Protein 7SP5 (pdb70)

B-factor: mean 96.13, std 38.23, range [42.35, 292.08]

Sequence (861 aa):
PQIKLVLLAGVGFFLDAYDLFIINQVAPMLAQVYFPKTGLPAQRQDLMKAAANIGCVVGQVMFGVLGDSFGRKFVYGKELILIIVATIFQMSAPSHWDGNRVLTWITICRVFLGIGIGGDYPMSATVVSDRANIHRRGTLLCFIFANQGWGSFVGSLVTIVTISGFKHRLKSGHTHDVDKAWRILIGLSLIPAFGTLYQRLTGVIASKKAHWQEFVAYFSTWNHFRNLLGSMLGWFLVDIAFYGINLNQSVVLAQIGFAGKTGDVYDKLFQLATGNIIVTALGFLPGYYFTLFLIDIVGRKKLQFMGFIMSGLFLAILAGEIDHIGKGPLLACFTFMQFFFNFGANTTTFIVAAELFPTRIRASAHGISAAAGKCGAILSSLVFNQLKAKIGTSAVLWIFFSTCILGFISTFLIDETMGVDPDEKDLEERRARPQIKLVLLAGVGFFLDAYDLFIINQVAPMLAQVYFPKTGLPAQRQDLMKAAANIGCVVGQVMFGVLGDSFGRKFVYGKELILIIVATIFQMSAPSHWDGNRVLTWITICRVFLGIGIGGDYPMSATVVSDRANIHRRGTLLCFIFANQGWGSFVGSLVTIVTISGFKHRLKSGHTHDVDKAWRILIGLSLIPAFGTLYQRLTLKAHWQEFVAYFSTWNHFRNLLGSMLGWFLVDIAFYGINLNQSVVLAQIGFAGKTGDVYDKLFQLATGNIIVTALGFLPGYYFTLFLIDIVGRKKLQFMGFIMSGLFLAILAGEIDHIGKGPLLACFTFMQFFFNFGANTTTFIVAAELFPTRIRASAHGISAAAGKCGAILSSLVFNQLKAKIGTSAVLWIFFSTCILGFISTFLIDETMGVDPDEKDLEERRAR

Radius of gyration: 32.58 Å; Cα contacts (8 Å, |Δi|>4): 1335; chains: 2; bounding box: 57×91×69 Å

Structure (mmCIF, N/CA/C/O backbone):
data_7SP5
#
_entry.id   7SP5
#
_cell.length_a   174.510
_cell.length_b   174.510
_cell.length_c   173.410
_cell.angle_alpha   90.000
_cell.angle_beta   90.000
_cell.angle_gamma   120.000
#
_symmetry.space_group_name_H-M   'H 3'
#
loop_
_entity.id
_entity.type
_entity.pdbx_description
1 polymer 'Phosphate transporter'
2 non-polymer 'PHOSPHATE ION'
3 non-polymer 'nonyl beta-D-glucopyranoside'
#
loop_
_atom_site.group_PDB
_atom_site.id
_atom_site.type_symbol
_atom_site.label_atom_id
_atom_site.label_alt_id
_atom_site.label_comp_id
_atom_site.label_asym_id
_atom_site.label_entity_id
_atom_site.label_seq_id
_atom_site.pdbx_PDB_ins_code
_atom_site.Cartn_x
_atom_site.Cartn_y
_atom_site.Cartn_z
_atom_site.occupancy
_atom_site.B_iso_or_equiv
_atom_site.auth_seq_id
_atom_site.auth_comp_id
_atom_site.auth_asym_id
_atom_site.auth_atom_id
_atom_site.pdbx_PDB_model_num
ATOM 1 N N . PRO A 1 32 ? 102.397 -14.436 -12.884 1.00 180.52 30 PRO A N 1
ATOM 2 C CA . PRO A 1 32 ? 101.595 -15.560 -13.338 1.00 157.90 30 PRO A CA 1
ATOM 3 C C . PRO A 1 32 ? 100.407 -15.824 -12.423 1.00 164.23 30 PRO A C 1
ATOM 4 O O . PRO A 1 32 ? 100.166 -15.063 -11.487 1.00 160.02 30 PRO A O 1
ATOM 8 N N . GLN A 1 33 ? 99.668 -16.901 -12.705 1.00 168.09 31 GLN A N 1
ATOM 9 C CA . GLN A 1 33 ? 98.534 -17.281 -11.874 1.00 166.45 31 GLN A CA 1
ATOM 10 C C . GLN A 1 33 ? 98.969 -17.708 -10.481 1.00 161.83 31 GLN A C 1
ATOM 11 O O . GLN A 1 33 ? 98.137 -17.741 -9.570 1.00 150.74 31 GLN A O 1
ATOM 17 N N . ILE A 1 34 ? 100.246 -18.049 -10.301 1.00 166.57 32 ILE A N 1
ATOM 18 C CA . ILE A 1 34 ? 100.683 -18.638 -9.038 1.00 157.29 32 ILE A CA 1
ATOM 19 C C . ILE A 1 34 ? 100.467 -17.648 -7.898 1.00 155.31 32 ILE A C 1
ATOM 20 O O . ILE A 1 34 ? 99.773 -17.953 -6.925 1.00 158.03 32 ILE A O 1
ATOM 25 N N . LYS A 1 35 ? 100.907 -16.398 -8.080 1.00 159.56 33 LYS A N 1
ATOM 26 C CA . LYS A 1 35 ? 100.960 -15.443 -6.971 1.00 161.98 33 LYS A CA 1
ATOM 27 C C . LYS A 1 35 ? 99.604 -15.211 -6.306 1.00 155.37 33 LYS A C 1
ATOM 28 O O . LYS A 1 35 ? 99.565 -14.794 -5.143 1.00 149.74 33 LYS A O 1
ATOM 34 N N . LEU A 1 36 ? 98.496 -15.463 -7.007 1.00 154.43 34 LEU A N 1
ATOM 35 C CA . LEU A 1 36 ? 97.184 -15.258 -6.398 1.00 152.81 34 LEU A CA 1
ATOM 36 C C . LEU A 1 36 ? 96.823 -16.378 -5.427 1.00 148.42 34 LEU A C 1
ATOM 37 O O . LEU A 1 36 ? 96.212 -16.120 -4.383 1.00 145.12 34 LEU A O 1
ATOM 42 N N . VAL A 1 37 ? 97.188 -17.624 -5.742 1.00 146.88 35 VAL A N 1
ATOM 43 C CA . VAL A 1 37 ? 96.860 -18.724 -4.839 1.00 142.54 35 VAL A CA 1
ATOM 44 C C . VAL A 1 37 ? 97.688 -18.637 -3.558 1.00 141.23 35 VAL A C 1
ATOM 45 O O . VAL A 1 37 ? 97.212 -19.003 -2.477 1.00 143.53 35 VAL A O 1
ATOM 49 N N . LEU A 1 38 ? 98.937 -18.165 -3.650 1.00 144.16 36 LEU A N 1
ATOM 50 C CA . LEU A 1 38 ? 99.713 -17.906 -2.437 1.00 137.91 36 LEU A CA 1
ATOM 51 C C . LEU A 1 38 ? 99.047 -16.844 -1.573 1.00 136.66 36 LEU A C 1
ATOM 52 O O . LEU A 1 38 ? 98.985 -16.982 -0.346 1.00 139.32 36 LEU A O 1
ATOM 57 N N . LEU A 1 39 ? 98.555 -15.769 -2.195 1.00 131.16 37 LEU A N 1
ATOM 58 C CA . LEU A 1 39 ? 97.907 -14.707 -1.431 1.00 131.19 37 LEU A CA 1
ATOM 59 C C . LEU A 1 39 ? 96.641 -15.212 -0.749 1.00 125.77 37 LEU A C 1
ATOM 60 O O . LEU A 1 39 ? 96.311 -14.784 0.363 1.00 121.06 37 LEU A O 1
ATOM 65 N N . ALA A 1 40 ? 95.901 -16.102 -1.410 1.00 129.69 38 ALA A N 1
ATOM 66 C CA . ALA A 1 40 ? 94.796 -16.767 -0.730 1.00 126.37 38 ALA A CA 1
ATOM 67 C C . ALA A 1 40 ? 95.314 -17.641 0.405 1.00 114.46 38 ALA A C 1
ATOM 68 O O . ALA A 1 40 ? 94.694 -17.721 1.473 1.00 100.39 38 ALA A O 1
ATOM 70 N N . GLY A 1 41 ? 96.450 -18.307 0.184 1.00 117.72 39 GLY A N 1
ATOM 71 C CA . GLY A 1 41 ? 97.061 -19.107 1.235 1.00 106.02 39 GLY A CA 1
ATOM 72 C C . GLY A 1 41 ? 97.370 -18.306 2.486 1.00 103.57 39 GLY A C 1
ATOM 73 O O . GLY A 1 41 ? 97.002 -18.701 3.596 1.00 106.34 39 GLY A O 1
ATOM 74 N N . VAL A 1 42 ? 98.060 -17.171 2.328 1.00 104.86 40 VAL A N 1
ATOM 75 C CA . VAL A 1 42 ? 98.403 -16.357 3.492 1.00 104.21 40 VAL A CA 1
ATOM 76 C C . VAL A 1 42 ? 97.134 -15.836 4.151 1.00 98.70 40 VAL A C 1
ATOM 77 O O . VAL A 1 42 ? 97.118 -15.553 5.357 1.00 93.31 40 VAL A O 1
ATOM 81 N N . GLY A 1 43 ? 96.048 -15.712 3.383 1.00 99.57 41 GLY A N 1
ATOM 82 C CA . GLY A 1 43 ? 94.771 -15.369 3.987 1.00 98.82 41 GLY A CA 1
ATOM 83 C C . GLY A 1 43 ? 94.271 -16.455 4.922 1.00 95.38 41 GLY A C 1
ATOM 84 O O . GLY A 1 43 ? 93.838 -16.171 6.041 1.00 90.68 41 GLY A O 1
ATOM 85 N N . PHE A 1 44 ? 94.328 -17.719 4.480 1.00 98.79 42 PHE A N 1
ATOM 86 C CA . PHE A 1 44 ? 93.982 -18.822 5.378 1.00 93.20 42 PHE A CA 1
ATOM 87 C C . PHE A 1 44 ? 94.922 -18.894 6.565 1.00 88.13 42 PHE A C 1
ATOM 88 O O . PHE A 1 44 ? 94.482 -19.108 7.700 1.00 84.63 42 PHE A O 1
ATOM 96 N N . PHE A 1 45 ? 96.225 -18.761 6.315 1.00 76.03 43 PHE A N 1
ATOM 97 C CA . PHE A 1 45 ? 97.194 -18.825 7.401 1.00 73.97 43 PHE A CA 1
ATOM 98 C C . PHE A 1 45 ? 96.853 -17.828 8.499 1.00 75.85 43 PHE A C 1
ATOM 99 O O . PHE A 1 45 ? 96.846 -18.167 9.687 1.00 79.66 43 PHE A O 1
ATOM 107 N N . LEU A 1 46 ? 96.567 -16.585 8.114 1.00 73.66 44 LEU A N 1
ATOM 108 C CA . LEU A 1 46 ? 96.284 -15.558 9.106 1.00 75.27 44 LEU A CA 1
ATOM 109 C C . LEU A 1 46 ? 94.963 -15.826 9.818 1.00 71.72 44 LEU A C 1
ATOM 110 O O . LEU A 1 46 ? 94.869 -15.664 11.041 1.00 69.98 44 LEU A O 1
ATOM 115 N N . ASP A 1 47 ? 93.934 -16.234 9.072 1.00 74.51 45 ASP A N 1
ATOM 116 C CA . ASP A 1 47 ? 92.672 -16.626 9.695 1.00 82.57 45 ASP A CA 1
ATOM 117 C C . ASP A 1 47 ? 92.877 -17.778 10.672 1.00 76.18 45 ASP A C 1
ATOM 118 O O . ASP A 1 47 ? 92.384 -17.742 11.806 1.00 71.11 45 ASP A O 1
ATOM 123 N N . ALA A 1 48 ? 93.600 -18.816 10.243 1.00 75.55 46 ALA A N 1
ATOM 124 C CA . ALA A 1 48 ? 93.779 -19.997 11.082 1.00 67.55 46 ALA A CA 1
ATOM 125 C C . ALA A 1 48 ? 94.604 -19.682 12.322 1.00 66.73 46 ALA A C 1
ATOM 126 O O . ALA A 1 48 ? 94.276 -20.143 13.422 1.00 76.07 46 ALA A O 1
ATOM 128 N N . TYR A 1 49 ? 95.684 -18.911 12.164 1.00 69.99 47 TYR A N 1
ATOM 129 C CA . TYR A 1 49 ? 96.473 -18.490 13.319 1.00 67.70 47 TYR A CA 1
ATOM 130 C C . TYR A 1 49 ? 95.601 -17.770 14.339 1.00 70.79 47 TYR A C 1
ATOM 131 O O . TYR A 1 49 ? 95.615 -18.101 15.529 1.00 68.57 47 TYR A O 1
ATOM 140 N N . ASP A 1 50 ? 94.832 -16.777 13.885 1.00 69.90 48 ASP A N 1
ATOM 141 C CA . ASP A 1 50 ? 94.026 -15.982 14.806 1.00 71.01 48 ASP A CA 1
ATOM 142 C C . ASP A 1 50 ? 92.950 -16.826 15.479 1.00 73.07 48 ASP A C 1
ATOM 143 O O . ASP A 1 50 ? 92.637 -16.619 16.657 1.00 67.83 48 ASP A O 1
ATOM 148 N N . LEU A 1 51 ? 92.373 -17.783 14.748 1.00 74.63 49 LEU A N 1
ATOM 149 C CA . LEU A 1 51 ? 91.334 -18.638 15.316 1.00 74.49 49 LEU A CA 1
ATOM 150 C C . LEU A 1 51 ? 91.887 -19.511 16.438 1.00 75.22 49 LEU A C 1
ATOM 151 O O . LEU A 1 51 ? 91.383 -19.491 17.567 1.00 67.90 49 LEU A O 1
ATOM 156 N N . PHE A 1 52 ? 92.934 -20.282 16.142 1.00 65.85 50 PHE A N 1
ATOM 157 C CA . PHE A 1 52 ? 93.393 -21.324 17.051 1.00 64.55 50 PHE A CA 1
ATOM 158 C C . PHE A 1 52 ? 94.304 -20.808 18.157 1.00 69.27 50 PHE A C 1
ATOM 159 O O . PHE A 1 52 ? 94.465 -21.495 19.172 1.00 79.48 50 PHE A O 1
ATOM 167 N N . ILE A 1 53 ? 94.911 -19.629 17.988 1.00 71.03 51 ILE A N 1
ATOM 168 C CA . ILE A 1 53 ? 95.830 -19.105 18.994 1.00 71.60 51 ILE A CA 1
ATOM 169 C C . ILE A 1 53 ? 95.147 -18.914 20.343 1.00 69.05 51 ILE A C 1
ATOM 170 O O . ILE A 1 53 ? 95.825 -18.857 21.376 1.00 60.52 51 ILE A O 1
ATOM 175 N N . ILE A 1 54 ? 93.814 -18.823 20.363 1.00 70.32 52 ILE A N 1
ATOM 176 C CA . ILE A 1 54 ? 93.088 -18.701 21.625 1.00 70.97 52 ILE A CA 1
ATOM 177 C C . ILE A 1 54 ? 93.322 -19.920 22.508 1.00 72.89 52 ILE A C 1
ATOM 178 O O . ILE A 1 54 ? 93.265 -19.824 23.741 1.00 69.95 52 ILE A O 1
ATOM 183 N N . ASN A 1 55 ? 93.593 -21.081 21.902 1.00 71.33 53 ASN A N 1
ATOM 184 C CA . ASN A 1 55 ? 93.884 -22.275 22.687 1.00 68.53 53 ASN A CA 1
ATOM 185 C C . ASN A 1 55 ? 95.175 -22.120 23.479 1.00 69.64 53 ASN A C 1
ATOM 186 O O . ASN A 1 55 ? 95.300 -22.671 24.578 1.00 69.50 53 ASN A O 1
ATOM 191 N N . GLN A 1 56 ? 96.143 -21.379 22.941 1.00 65.95 54 GLN A N 1
ATOM 192 C CA . GLN A 1 56 ? 97.386 -21.104 23.650 1.00 71.18 54 GLN A CA 1
ATOM 193 C C . GLN A 1 56 ? 97.273 -19.902 24.576 1.00 70.61 54 GLN A C 1
ATOM 194 O O . GLN A 1 56 ? 98.020 -19.810 25.558 1.00 62.57 54 GLN A O 1
ATOM 200 N N . VAL A 1 57 ? 96.360 -18.978 24.278 1.00 73.56 55 VAL A N 1
ATOM 201 C CA . VAL A 1 57 ? 96.221 -17.766 25.078 1.00 72.13 55 VAL A CA 1
ATOM 202 C C . VAL A 1 57 ? 95.442 -18.045 26.359 1.00 69.61 55 VAL A C 1
ATOM 203 O O . VAL A 1 57 ? 95.745 -17.480 27.417 1.00 69.42 55 VAL A O 1
ATOM 207 N N . ALA A 1 58 ? 94.443 -18.928 26.290 1.00 66.43 56 ALA A N 1
ATOM 208 C CA . ALA A 1 58 ? 93.574 -19.169 27.441 1.00 60.69 56 ALA A CA 1
ATOM 209 C C . ALA A 1 58 ? 94.318 -19.665 28.677 1.00 64.69 56 ALA A C 1
ATOM 210 O O . ALA A 1 58 ? 94.054 -19.142 29.773 1.00 65.37 56 ALA A O 1
ATOM 212 N N . PRO A 1 59 ? 95.233 -20.642 28.598 1.00 68.81 57 PRO A N 1
ATOM 213 C CA . PRO A 1 59 ? 95.941 -21.053 29.823 1.00 68.61 57 PRO A CA 1
ATOM 214 C C . PRO A 1 59 ? 96.813 -19.959 30.408 1.00 68.59 57 PRO A C 1
ATOM 215 O O . PRO A 1 59 ? 97.068 -19.961 31.619 1.00 73.77 57 PRO A O 1
ATOM 219 N N . MET A 1 60 ? 97.281 -19.020 29.584 1.00 68.06 58 MET A N 1
ATOM 220 C CA . MET A 1 60 ? 98.022 -17.884 30.119 1.00 68.37 58 MET A CA 1
ATOM 221 C C . MET A 1 60 ? 97.091 -16.911 30.828 1.00 70.20 58 MET A C 1
ATOM 222 O O . MET A 1 60 ? 97.412 -16.422 31.917 1.00 71.47 58 MET A O 1
ATOM 227 N N . LEU A 1 61 ? 95.925 -16.635 30.237 1.00 64.96 59 LEU A N 1
ATOM 228 C CA . LEU A 1 61 ? 94.919 -15.827 30.921 1.00 67.70 59 LEU A CA 1
ATOM 229 C C . LEU A 1 61 ? 94.536 -16.446 32.258 1.00 71.49 59 LEU A C 1
ATOM 230 O O . LEU A 1 61 ? 94.302 -15.731 33.240 1.00 73.89 59 LEU A O 1
ATOM 235 N N . ALA A 1 62 ? 94.456 -17.777 32.311 1.00 71.52 60 ALA A N 1
ATOM 236 C CA . ALA A 1 62 ? 94.172 -18.458 33.569 1.00 67.10 60 ALA A CA 1
ATOM 237 C C . ALA A 1 62 ? 95.250 -18.166 34.605 1.00 75.96 60 ALA A C 1
ATOM 238 O O . ALA A 1 62 ? 94.948 -17.784 35.740 1.00 70.94 60 ALA A O 1
ATOM 240 N N . GLN A 1 63 ? 96.520 -18.325 34.226 1.00 73.72 61 GLN A N 1
ATOM 241 C CA . GLN A 1 63 ? 97.605 -18.128 35.182 1.00 68.74 61 GLN A CA 1
ATOM 242 C C . GLN A 1 63 ? 97.652 -16.698 35.708 1.00 72.38 61 GLN A C 1
ATOM 243 O O . GLN A 1 63 ? 98.061 -16.475 36.853 1.00 82.46 61 GLN A O 1
ATOM 249 N N . VAL A 1 64 ? 97.237 -15.720 34.902 1.00 79.64 62 VAL A N 1
ATOM 250 C CA . VAL A 1 64 ? 97.294 -14.324 35.332 1.00 81.93 62 VAL A CA 1
ATOM 251 C C . VAL A 1 64 ? 96.062 -13.952 36.147 1.00 72.10 62 VAL A C 1
ATOM 252 O O . VAL A 1 64 ? 96.163 -13.529 37.304 1.00 79.30 62 VAL A O 1
ATOM 256 N N . TYR A 1 65 ? 94.880 -14.103 35.553 1.00 69.01 63 TYR A N 1
ATOM 257 C CA . TYR A 1 65 ? 93.660 -13.526 36.098 1.00 72.34 63 TYR A CA 1
ATOM 258 C C . TYR A 1 65 ? 92.825 -14.503 36.915 1.00 75.81 63 TYR A C 1
ATOM 259 O O . TYR A 1 65 ? 91.926 -14.064 37.640 1.00 79.13 63 TYR A O 1
ATOM 268 N N . PHE A 1 66 ? 93.092 -15.805 36.821 1.00 76.75 64 PHE A N 1
ATOM 269 C CA . PHE A 1 66 ? 92.375 -16.819 37.600 1.00 78.27 64 PHE A CA 1
ATOM 270 C C . PHE A 1 66 ? 93.358 -17.887 38.068 1.00 82.54 64 PHE A C 1
ATOM 271 O O . PHE A 1 66 ? 93.233 -19.059 37.711 1.00 89.62 64 PHE A O 1
ATOM 279 N N . PRO A 1 67 ? 94.387 -17.506 38.830 1.00 79.67 65 PRO A N 1
ATOM 280 C CA . PRO A 1 67 ? 95.441 -18.489 39.138 1.00 78.22 65 PRO A CA 1
ATOM 281 C C . PRO A 1 67 ? 94.971 -19.667 39.979 1.00 84.40 65 PRO A C 1
ATOM 282 O O . PRO A 1 67 ? 95.474 -20.782 39.790 1.00 76.88 65 PRO A O 1
ATOM 286 N N . LYS A 1 68 ? 94.014 -19.472 40.888 1.00 90.31 66 LYS A N 1
ATOM 287 C CA . LYS A 1 68 ? 93.643 -20.544 41.808 1.00 91.05 66 LYS A CA 1
ATOM 288 C C . LYS A 1 68 ? 92.531 -21.427 41.263 1.00 87.05 66 LYS A C 1
ATOM 289 O O . LYS A 1 68 ? 92.543 -22.644 41.481 1.00 103.05 66 LYS A O 1
ATOM 295 N N . THR A 1 69 ? 91.611 -20.856 40.502 1.00 88.54 67 THR A N 1
ATOM 296 C CA . THR A 1 69 ? 90.528 -21.613 39.907 1.00 90.89 67 THR A CA 1
ATOM 297 C C . THR A 1 69 ? 90.787 -21.654 38.411 1.00 92.93 67 THR A C 1
ATOM 298 O O . THR A 1 69 ? 91.796 -21.152 37.920 1.00 101.09 67 THR A O 1
ATOM 302 N N . GLY A 1 70 ? 89.916 -22.295 37.688 1.00 89.51 68 GLY A N 1
ATOM 303 C CA . GLY A 1 70 ? 90.040 -22.265 36.251 1.00 101.94 68 GLY A CA 1
ATOM 304 C C . GLY A 1 70 ? 89.339 -21.053 35.698 1.00 88.88 68 GLY A C 1
ATOM 305 O O . GLY A 1 70 ? 88.700 -20.296 36.428 1.00 83.30 68 GLY A O 1
ATOM 306 N N . LEU A 1 71 ? 89.495 -20.843 34.399 1.00 78.62 69 LEU A N 1
ATOM 307 C CA . LEU A 1 71 ? 88.651 -19.853 33.762 1.00 77.36 69 LEU A CA 1
ATOM 308 C C . LEU A 1 71 ? 87.209 -20.319 33.932 1.00 77.60 69 LEU A C 1
ATOM 309 O O . LEU A 1 71 ? 86.928 -21.514 33.778 1.00 76.29 69 LEU A O 1
ATOM 314 N N . PRO A 1 72 ? 86.283 -19.432 34.288 1.00 73.71 70 PRO A N 1
ATOM 315 C CA . PRO A 1 72 ? 84.886 -19.864 34.401 1.00 74.22 70 PRO A CA 1
ATOM 316 C C . PRO A 1 72 ? 84.425 -20.490 33.095 1.00 81.95 70 PRO A C 1
ATOM 317 O O . PRO A 1 72 ? 84.737 -20.003 32.006 1.00 85.10 70 PRO A O 1
ATOM 321 N N . ALA A 1 73 ? 83.681 -21.592 33.222 1.00 73.06 71 ALA A N 1
ATOM 322 C CA . ALA A 1 73 ? 83.388 -22.439 32.070 1.00 67.71 71 ALA A CA 1
ATOM 323 C C . ALA A 1 73 ? 82.630 -21.675 30.994 1.00 73.27 71 ALA A C 1
ATOM 324 O O . ALA A 1 73 ? 83.019 -21.680 29.820 1.00 68.58 71 ALA A O 1
ATOM 326 N N . GLN A 1 74 ? 81.539 -21.009 31.378 1.00 75.94 72 GLN A N 1
ATOM 327 C CA . GLN A 1 74 ? 80.709 -20.326 30.392 1.00 77.56 72 GLN A CA 1
ATOM 328 C C . GLN A 1 74 ? 81.463 -19.177 29.735 1.00 74.35 72 GLN A C 1
ATOM 329 O O . GLN A 1 74 ? 81.308 -18.932 28.532 1.00 70.40 72 GLN A O 1
ATOM 335 N N . ARG A 1 75 ? 82.281 -18.459 30.506 1.00 71.75 73 ARG A N 1
ATOM 336 C CA . ARG A 1 75 ? 83.052 -17.360 29.934 1.00 72.63 73 ARG A CA 1
ATOM 337 C C . ARG A 1 75 ? 84.123 -17.875 28.978 1.00 77.60 73 ARG A C 1
ATOM 338 O O . ARG A 1 75 ? 84.353 -17.279 27.919 1.00 77.72 73 ARG A O 1
ATOM 346 N N . GLN A 1 76 ? 84.779 -18.985 29.328 1.00 74.08 74 GLN A N 1
ATOM 347 C CA . GLN A 1 76 ? 85.791 -19.558 28.444 1.00 68.15 74 GLN A CA 1
ATOM 348 C C . GLN A 1 76 ? 85.172 -20.067 27.149 1.00 68.27 74 GLN A C 1
ATOM 349 O O . GLN A 1 76 ? 85.751 -19.898 26.069 1.00 65.51 74 GLN A O 1
ATOM 355 N N . ASP A 1 77 ? 83.998 -20.695 27.236 1.00 63.35 75 ASP A N 1
ATOM 356 C CA . ASP A 1 77 ? 83.315 -21.155 26.031 1.00 69.10 75 ASP A CA 1
ATOM 357 C C . ASP A 1 77 ? 82.937 -19.981 25.139 1.00 66.49 75 ASP A C 1
ATOM 358 O O . ASP A 1 77 ? 83.167 -20.008 23.924 1.00 70.07 75 ASP A O 1
ATOM 363 N N . LEU A 1 78 ? 82.349 -18.939 25.732 1.00 69.71 76 LEU A N 1
ATOM 364 C CA . LEU A 1 78 ? 81.984 -17.748 24.970 1.00 66.10 76 LEU A CA 1
ATOM 365 C C . LEU A 1 78 ? 83.204 -17.113 24.315 1.00 68.33 76 LEU A C 1
ATOM 366 O O . LEU A 1 78 ? 83.137 -16.665 23.164 1.00 69.90 76 LEU A O 1
ATOM 371 N N . MET A 1 79 ? 84.326 -17.060 25.038 1.00 62.96 77 MET A N 1
ATOM 372 C CA . MET A 1 79 ? 85.545 -16.485 24.479 1.00 62.53 77 MET A CA 1
ATOM 373 C C . MET A 1 79 ? 86.037 -17.277 23.275 1.00 74.52 77 MET A C 1
ATOM 374 O O . MET A 1 79 ? 86.529 -16.697 22.300 1.00 74.93 77 MET A O 1
ATOM 379 N N . LYS A 1 80 ? 85.904 -18.600 23.318 1.00 73.38 78 LYS A N 1
ATOM 380 C CA . LYS A 1 80 ? 86.433 -19.435 22.250 1.00 64.71 78 LYS A CA 1
ATOM 381 C C . LYS A 1 80 ? 85.465 -19.569 21.085 1.00 64.03 78 LYS A C 1
ATOM 382 O O . LYS A 1 80 ? 85.904 -19.684 19.935 1.00 75.54 78 LYS A O 1
ATOM 388 N N . ALA A 1 81 ? 84.160 -19.548 21.356 1.00 54.32 79 ALA A N 1
ATOM 389 C CA . ALA A 1 81 ? 83.174 -19.508 20.284 1.00 71.79 79 ALA A CA 1
ATOM 390 C C . ALA A 1 81 ? 83.131 -18.154 19.588 1.00 63.64 79 ALA A C 1
ATOM 391 O O . ALA A 1 81 ? 82.666 -18.077 18.445 1.00 64.12 79 ALA A O 1
ATOM 393 N N . ALA A 1 82 ? 83.599 -17.095 20.257 1.00 61.85 80 ALA A N 1
ATOM 394 C CA . ALA A 1 82 ? 83.421 -15.729 19.767 1.00 69.61 80 ALA A CA 1
ATOM 395 C C . ALA A 1 82 ? 83.891 -15.567 18.325 1.00 64.64 80 ALA A C 1
ATOM 396 O O . ALA A 1 82 ? 83.185 -14.988 17.491 1.00 63.85 80 ALA A O 1
ATOM 398 N N . ALA A 1 83 ? 85.085 -16.071 18.012 1.00 67.35 81 ALA A N 1
ATOM 399 C CA . ALA A 1 83 ? 85.634 -15.877 16.674 1.00 62.97 81 ALA A CA 1
ATOM 400 C C . ALA A 1 83 ? 84.813 -16.611 15.620 1.00 70.51 81 ALA A C 1
ATOM 401 O O . ALA A 1 83 ? 84.628 -16.104 14.507 1.00 74.38 81 ALA A O 1
ATOM 403 N N . ASN A 1 84 ? 84.313 -17.805 15.945 1.00 70.17 82 ASN A N 1
ATOM 404 C CA . ASN A 1 84 ? 83.473 -18.525 14.994 1.00 75.14 82 ASN A CA 1
ATOM 405 C C . ASN A 1 84 ? 82.089 -17.895 14.873 1.00 71.90 82 ASN A C 1
ATOM 406 O O . ASN A 1 84 ? 81.484 -17.939 13.795 1.00 76.70 82 ASN A O 1
ATOM 411 N N . ILE A 1 85 ? 81.571 -17.315 15.959 1.00 73.42 83 ILE A N 1
ATOM 412 C CA . ILE A 1 85 ? 80.290 -16.613 15.896 1.00 70.20 83 ILE A CA 1
ATOM 413 C C . ILE A 1 85 ? 80.390 -15.401 14.978 1.00 71.17 83 ILE A C 1
ATOM 414 O O . ILE A 1 85 ? 79.527 -15.173 14.123 1.00 72.55 83 ILE A O 1
ATOM 419 N N . GLY A 1 86 ? 81.431 -14.589 15.159 1.00 76.74 84 GLY A N 1
ATOM 420 C CA . GLY A 1 86 ? 81.669 -13.500 14.230 1.00 76.37 84 GLY A CA 1
ATOM 421 C C . GLY A 1 86 ? 81.918 -13.980 12.815 1.00 78.57 84 GLY A C 1
ATOM 422 O O . GLY A 1 86 ? 81.617 -13.270 11.852 1.00 79.60 84 GLY A O 1
ATOM 423 N N . CYS A 1 87 ? 82.454 -15.194 12.671 1.00 80.98 85 CYS A N 1
ATOM 424 C CA . CYS A 1 87 ? 82.847 -15.694 11.359 1.00 76.32 85 CYS A CA 1
ATOM 425 C C . CYS A 1 87 ? 81.637 -15.887 10.450 1.00 75.15 85 CYS A C 1
ATOM 426 O O . CYS A 1 87 ? 81.713 -15.625 9.243 1.00 79.89 85 CYS A O 1
ATOM 429 N N . VAL A 1 88 ? 80.513 -16.338 11.010 1.00 79.13 86 VAL A N 1
ATOM 430 C CA . VAL A 1 88 ? 79.290 -16.464 10.221 1.00 80.28 86 VAL A CA 1
ATOM 431 C C . VAL A 1 88 ? 78.668 -15.098 9.967 1.00 83.11 86 VAL A C 1
ATOM 432 O O . VAL A 1 88 ? 78.151 -14.833 8.874 1.00 83.09 86 VAL A O 1
ATOM 436 N N . VAL A 1 89 ? 78.705 -14.206 10.962 1.00 88.70 87 VAL A N 1
ATOM 437 C CA . VAL A 1 89 ? 78.231 -12.841 10.742 1.00 84.81 87 VAL A CA 1
ATOM 438 C C . VAL A 1 89 ? 79.052 -12.154 9.669 1.00 83.66 87 VAL A C 1
ATOM 439 O O . VAL A 1 89 ? 78.525 -11.365 8.873 1.00 81.35 87 VAL A O 1
ATOM 443 N N . GLY A 1 90 ? 80.349 -12.443 9.627 1.00 92.31 88 GLY A N 1
ATOM 444 C CA . GLY A 1 90 ? 81.186 -11.825 8.626 1.00 86.91 88 GLY A CA 1
ATOM 445 C C . GLY A 1 90 ? 80.784 -12.202 7.216 1.00 90.43 88 GLY A C 1
ATOM 446 O O . GLY A 1 90 ? 80.630 -11.337 6.355 1.00 90.94 88 GLY A O 1
ATOM 447 N N . GLN A 1 91 ? 80.641 -13.501 6.943 1.00 94.99 89 GLN A N 1
ATOM 448 C CA . GLN A 1 91 ? 80.452 -13.854 5.541 1.00 100.75 89 GLN A CA 1
ATOM 449 C C . GLN A 1 91 ? 79.049 -13.607 5.034 1.00 99.70 89 GLN A C 1
ATOM 450 O O . GLN A 1 91 ? 78.852 -13.701 3.820 1.00 97.78 89 GLN A O 1
ATOM 456 N N . VAL A 1 92 ? 78.061 -13.410 5.920 1.00 90.11 90 VAL A N 1
ATOM 457 C CA . VAL A 1 92 ? 76.763 -12.923 5.444 1.00 94.15 90 VAL A CA 1
ATOM 458 C C . VAL A 1 92 ? 76.828 -11.412 5.201 1.00 103.22 90 VAL A C 1
ATOM 459 O O . VAL A 1 92 ? 76.323 -10.911 4.189 1.00 100.26 90 VAL A O 1
ATOM 463 N N . MET A 1 93 ? 77.436 -10.669 6.132 1.00 102.97 91 MET A N 1
ATOM 464 C CA . MET A 1 93 ? 77.505 -9.217 6.024 1.00 90.76 91 MET A CA 1
ATOM 465 C C . MET A 1 93 ? 78.386 -8.800 4.855 1.00 91.80 91 MET A C 1
ATOM 466 O O . MET A 1 93 ? 77.967 -8.012 3.999 1.00 99.59 91 MET A O 1
ATOM 471 N N . PHE A 1 94 ? 79.617 -9.314 4.804 1.00 92.81 92 PHE A N 1
ATOM 472 C CA . PHE A 1 94 ? 80.472 -9.059 3.654 1.00 94.31 92 PHE A CA 1
ATOM 473 C C . PHE A 1 94 ? 79.944 -9.716 2.387 1.00 98.22 92 PHE A C 1
ATOM 474 O O . PHE A 1 94 ? 80.476 -9.449 1.304 1.00 108.03 92 PHE A O 1
ATOM 482 N N . GLY A 1 95 ? 78.918 -10.558 2.495 1.00 99.44 93 GLY A N 1
ATOM 483 C CA . GLY A 1 95 ? 78.218 -11.073 1.337 1.00 107.17 93 GLY A CA 1
ATOM 484 C C . GLY A 1 95 ? 77.235 -10.077 0.758 1.00 109.30 93 GLY A C 1
ATOM 485 O O . GLY A 1 95 ? 77.209 -9.853 -0.455 1.00 118.82 93 GLY A O 1
ATOM 486 N N . VAL A 1 96 ? 76.414 -9.478 1.625 1.00 101.88 94 VAL A N 1
ATOM 487 C CA . VAL A 1 96 ? 75.453 -8.474 1.174 1.00 107.60 94 VAL A CA 1
ATOM 488 C C . VAL A 1 96 ? 76.177 -7.279 0.566 1.00 111.51 94 VAL A C 1
ATOM 489 O O . VAL A 1 96 ? 75.841 -6.822 -0.533 1.00 118.25 94 VAL A O 1
ATOM 493 N N . LEU A 1 97 ? 77.183 -6.756 1.271 1.00 112.07 95 LEU A N 1
ATOM 494 C CA . LEU A 1 97 ? 77.923 -5.610 0.751 1.00 107.80 95 LEU A CA 1
ATOM 495 C C . LEU A 1 97 ? 78.659 -5.970 -0.533 1.00 111.32 95 LEU A C 1
ATOM 496 O O . LEU A 1 97 ? 78.742 -5.155 -1.460 1.00 124.09 95 LEU A O 1
ATOM 501 N N . GLY A 1 98 ? 79.202 -7.186 -0.606 1.00 113.43 96 GLY A N 1
ATOM 502 C CA . GLY A 1 98 ? 79.908 -7.605 -1.803 1.00 124.03 96 GLY A CA 1
ATOM 503 C C . GLY A 1 98 ? 79.000 -7.808 -2.999 1.00 124.77 96 GLY A C 1
ATOM 504 O O . GLY A 1 98 ? 79.404 -7.554 -4.137 1.00 122.33 96 GLY A O 1
ATOM 505 N N . ASP A 1 99 ? 77.771 -8.272 -2.767 1.00 122.93 97 ASP A N 1
ATOM 506 C CA . ASP A 1 99 ? 76.812 -8.391 -3.860 1.00 126.20 97 ASP A CA 1
ATOM 507 C C . ASP A 1 99 ? 76.194 -7.046 -4.213 1.00 122.52 97 ASP A C 1
ATOM 508 O O . ASP A 1 99 ? 75.943 -6.762 -5.390 1.00 129.44 97 ASP A O 1
ATOM 513 N N . SER A 1 100 ? 75.950 -6.207 -3.207 1.00 119.82 98 SER A N 1
ATOM 514 C CA . SER A 1 100 ? 75.264 -4.945 -3.452 1.00 111.22 98 SER A CA 1
ATOM 515 C C . SER A 1 100 ? 76.141 -3.979 -4.235 1.00 113.91 98 SER A C 1
ATOM 516 O O . SER A 1 100 ? 75.674 -3.329 -5.175 1.00 122.38 98 SER A O 1
ATOM 519 N N . PHE A 1 101 ? 77.415 -3.870 -3.868 1.00 118.30 99 PHE A N 1
ATOM 520 C CA . PHE A 1 101 ? 78.310 -2.898 -4.483 1.00 116.72 99 PHE A CA 1
ATOM 521 C C . PHE A 1 101 ? 79.575 -3.510 -5.089 1.00 118.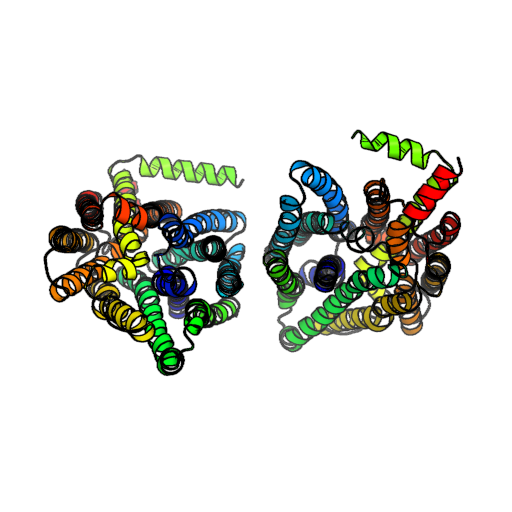25 99 PHE A C 1
ATOM 522 O O . PHE A 1 101 ? 80.512 -2.770 -5.408 1.00 121.25 99 PHE A O 1
ATOM 530 N N . GLY A 1 102 ? 79.639 -4.832 -5.248 1.00 123.53 100 GLY A N 1
ATOM 531 C CA . GLY A 1 102 ? 80.721 -5.479 -5.966 1.00 128.23 100 GLY A CA 1
ATOM 532 C C . GLY A 1 102 ? 81.935 -5.811 -5.110 1.00 129.55 100 GLY A C 1
ATOM 533 O O . GLY A 1 102 ? 82.052 -5.425 -3.944 1.00 131.52 100 GLY A O 1
ATOM 534 N N . ARG A 1 103 ? 82.862 -6.559 -5.727 1.00 136.21 101 ARG A N 1
ATOM 535 C CA . ARG A 1 103 ? 84.043 -7.048 -5.017 1.00 137.11 101 ARG A CA 1
ATOM 536 C C . ARG A 1 103 ? 84.977 -5.907 -4.645 1.00 140.92 101 ARG A C 1
ATOM 537 O O . ARG A 1 103 ? 85.637 -5.961 -3.601 1.00 136.73 101 ARG A O 1
ATOM 545 N N . LYS A 1 104 ? 85.042 -4.870 -5.480 1.00 152.23 102 LYS A N 1
ATOM 546 C CA . LYS A 1 104 ? 85.857 -3.711 -5.155 1.00 150.92 102 LYS A CA 1
ATOM 547 C C . LYS A 1 104 ? 85.463 -3.110 -3.804 1.00 148.35 102 LYS A C 1
ATOM 548 O O . LYS A 1 104 ? 86.258 -2.365 -3.219 1.00 145.32 102 LYS A O 1
ATOM 554 N N . PHE A 1 105 ? 84.274 -3.445 -3.268 1.00 166.90 103 PHE A N 1
ATOM 555 C CA . PHE A 1 105 ? 83.852 -2.799 -2.028 1.00 152.04 103 PHE A CA 1
ATOM 556 C C . PHE A 1 105 ? 84.530 -3.500 -0.854 1.00 143.38 103 PHE A C 1
ATOM 557 O O . PHE A 1 105 ? 84.661 -2.940 0.228 1.00 139.91 103 PHE A O 1
ATOM 565 N N . VAL A 1 106 ? 84.801 -4.783 -0.948 1.00 143.19 104 VAL A N 1
ATOM 566 C CA . VAL A 1 106 ? 85.143 -5.525 0.257 1.00 135.13 104 VAL A CA 1
ATOM 567 C C . VAL A 1 106 ? 86.615 -5.879 0.426 1.00 142.54 104 VAL A C 1
ATOM 568 O O . VAL A 1 106 ? 87.046 -6.082 1.568 1.00 142.82 104 VAL A O 1
ATOM 572 N N . TYR A 1 107 ? 87.402 -5.913 -0.655 1.00 144.17 105 TYR A N 1
ATOM 573 C CA . TYR A 1 107 ? 88.681 -6.621 -0.635 1.00 151.40 105 TYR A CA 1
ATOM 574 C C . TYR A 1 107 ? 89.635 -6.145 0.461 1.00 165.11 105 TYR A C 1
ATOM 575 O O . TYR A 1 107 ? 90.294 -6.969 1.105 1.00 165.61 105 TYR A O 1
ATOM 584 N N . GLY A 1 108 ? 89.729 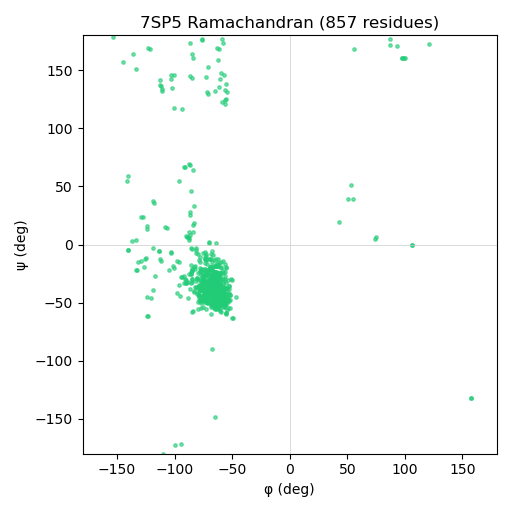-4.838 0.694 1.00 216.71 106 GLY A N 1
ATOM 585 C CA . GLY A 1 108 ? 90.637 -4.346 1.720 1.00 191.96 106 GLY A CA 1
ATOM 586 C C . GLY A 1 108 ? 90.080 -4.288 3.131 1.00 181.48 106 GLY A C 1
ATOM 587 O O . GLY A 1 108 ? 90.774 -4.580 4.111 1.00 185.74 106 GLY A O 1
ATOM 588 N N . LYS A 1 109 ? 88.802 -3.916 3.226 1.00 140.90 107 LYS A N 1
ATOM 589 C CA . LYS A 1 109 ? 88.166 -3.587 4.503 1.00 126.39 107 LYS A CA 1
ATOM 590 C C . LYS A 1 109 ? 88.052 -4.774 5.446 1.00 125.95 107 LYS A C 1
ATOM 591 O O . LYS A 1 109 ? 87.971 -4.577 6.663 1.00 122.93 107 LYS A O 1
ATOM 597 N N . GLU A 1 110 ? 88.045 -6.000 4.929 1.00 137.38 108 GLU A N 1
ATOM 598 C CA . GLU A 1 110 ? 87.967 -7.139 5.832 1.00 127.40 108 GLU A CA 1
ATOM 599 C C . GLU A 1 110 ? 89.252 -7.277 6.638 1.00 118.23 108 GLU A C 1
ATOM 600 O O . GLU A 1 110 ? 89.213 -7.669 7.810 1.00 98.83 108 GLU A O 1
ATOM 606 N N . LEU A 1 111 ? 90.393 -6.946 6.032 1.00 123.44 109 LEU A N 1
ATOM 607 C CA . LEU A 1 111 ? 91.678 -7.161 6.682 1.00 106.40 109 LEU A CA 1
ATOM 608 C C . LEU A 1 111 ? 91.963 -6.109 7.743 1.00 106.75 109 LEU A C 1
ATOM 609 O O . LEU A 1 111 ? 92.593 -6.417 8.761 1.00 100.30 109 LEU A O 1
ATOM 614 N N . ILE A 1 112 ? 91.532 -4.864 7.522 1.00 113.55 110 ILE A N 1
ATOM 615 C CA . ILE A 1 112 ? 91.738 -3.843 8.544 1.00 108.02 110 ILE A CA 1
ATOM 616 C C . ILE A 1 112 ? 90.885 -4.133 9.772 1.00 95.44 110 ILE A C 1
ATOM 617 O O . ILE A 1 112 ? 91.264 -3.777 10.894 1.00 95.85 110 ILE A O 1
ATOM 622 N N . LEU A 1 113 ? 89.738 -4.792 9.593 1.00 97.28 111 LEU A N 1
ATOM 623 C CA . LEU A 1 113 ? 88.884 -5.092 10.736 1.00 95.97 111 LEU A CA 1
ATOM 624 C C . LEU A 1 113 ? 89.551 -6.097 11.667 1.00 93.78 111 LEU A C 1
ATOM 625 O O . LEU A 1 113 ? 89.469 -5.962 12.893 1.00 79.80 111 LEU A O 1
ATOM 630 N N . ILE A 1 114 ? 90.219 -7.107 11.107 1.00 89.97 112 ILE A N 1
ATOM 631 C CA . ILE A 1 114 ? 90.913 -8.066 11.957 1.00 91.22 112 ILE A CA 1
ATOM 632 C C . ILE A 1 114 ? 92.207 -7.480 12.508 1.00 83.37 112 ILE A C 1
ATOM 633 O O . ILE A 1 114 ? 92.650 -7.870 13.593 1.00 81.88 112 ILE A O 1
ATOM 638 N N . ILE A 1 115 ? 92.832 -6.543 11.791 1.00 88.41 113 ILE A N 1
ATOM 639 C CA . ILE A 1 115 ? 93.983 -5.834 12.346 1.00 86.92 113 ILE A CA 1
ATOM 640 C C . ILE A 1 115 ? 93.562 -4.999 13.549 1.00 81.87 113 ILE A C 1
ATOM 641 O O . ILE A 1 115 ? 94.182 -5.061 14.618 1.00 80.27 113 ILE A O 1
ATOM 646 N N . VAL A 1 116 ? 92.501 -4.204 13.393 1.00 74.53 114 VAL A N 1
ATOM 647 C CA . VAL A 1 116 ? 92.035 -3.374 14.500 1.00 80.49 114 VAL A CA 1
ATOM 648 C C . VAL A 1 116 ? 91.547 -4.250 15.647 1.00 83.24 114 VAL A C 1
ATOM 649 O O . VAL A 1 116 ? 91.852 -3.991 16.818 1.00 77.78 114 VAL A O 1
ATOM 653 N N . ALA A 1 117 ? 90.784 -5.300 15.331 1.00 84.58 115 ALA A N 1
ATOM 654 C CA . ALA A 1 117 ? 90.312 -6.206 16.373 1.00 79.82 115 ALA A CA 1
ATOM 655 C C . ALA A 1 117 ? 91.472 -6.894 17.078 1.00 70.63 115 ALA A C 1
ATOM 656 O O . ALA A 1 117 ? 91.390 -7.174 18.280 1.00 61.52 115 ALA A O 1
ATOM 658 N N . THR A 1 118 ? 92.555 -7.180 16.351 1.00 71.74 116 THR A N 1
ATOM 659 C CA . THR A 1 118 ? 93.747 -7.736 16.984 1.00 68.33 116 THR A CA 1
ATOM 660 C C . THR A 1 118 ? 94.346 -6.754 17.984 1.00 73.97 116 THR A C 1
ATOM 661 O O . THR A 1 118 ? 94.751 -7.146 19.084 1.00 77.56 116 THR A O 1
ATOM 665 N N . ILE A 1 119 ? 94.404 -5.470 17.623 1.00 81.29 117 ILE A N 1
ATOM 666 C CA . ILE A 1 119 ? 95.051 -4.475 18.477 1.00 76.03 117 ILE A CA 1
ATOM 667 C C . ILE A 1 119 ? 94.240 -4.195 19.737 1.00 76.07 117 ILE A C 1
ATOM 668 O O . ILE A 1 119 ? 94.807 -4.044 20.827 1.00 74.64 117 ILE A O 1
ATOM 673 N N . PHE A 1 120 ? 92.913 -4.120 19.626 1.00 72.01 118 PHE A N 1
ATOM 674 C CA . PHE A 1 120 ? 92.100 -3.938 20.827 1.00 75.54 118 PHE A CA 1
ATOM 675 C C . PHE A 1 120 ? 92.247 -5.132 21.763 1.00 82.20 118 PHE A C 1
ATOM 676 O O . PHE A 1 120 ? 92.477 -4.972 22.967 1.00 77.55 118 PHE A O 1
ATOM 684 N N . GLN A 1 121 ? 92.118 -6.339 21.212 1.00 82.56 119 GLN A N 1
ATOM 685 C CA . GLN A 1 121 ? 92.297 -7.566 21.983 1.00 75.79 119 GLN A CA 1
ATOM 686 C C . GLN A 1 121 ? 93.665 -7.600 22.655 1.00 73.98 119 GLN A C 1
ATOM 687 O O . GLN A 1 121 ? 93.787 -7.944 23.837 1.00 77.45 119 GLN A O 1
ATOM 693 N N . MET A 1 122 ? 94.706 -7.237 21.904 1.00 71.60 120 MET A N 1
ATOM 694 C CA . MET A 1 122 ? 96.077 -7.247 22.406 1.00 80.32 120 MET A CA 1
ATOM 695 C C . MET A 1 122 ? 96.275 -6.311 23.593 1.00 78.15 120 MET A C 1
ATOM 696 O O . MET A 1 122 ? 97.156 -6.546 24.427 1.00 66.57 120 MET A O 1
ATOM 701 N N . SER A 1 123 ? 95.474 -5.249 23.691 1.00 82.59 121 SER A N 1
ATOM 702 C CA . SER A 1 123 ? 95.761 -4.145 24.599 1.00 82.71 121 SER A CA 1
ATOM 703 C C . SER A 1 123 ? 94.673 -3.973 25.655 1.00 84.16 121 SER A C 1
ATOM 704 O O . SER A 1 123 ? 94.342 -2.849 26.035 1.00 87.28 121 SER A O 1
ATOM 707 N N . ALA A 1 124 ? 94.099 -5.078 26.118 1.00 81.03 122 ALA A N 1
ATOM 708 C CA . ALA A 1 124 ? 93.213 -5.038 27.269 1.00 83.45 122 ALA A CA 1
ATOM 709 C C . ALA A 1 124 ? 93.935 -4.409 28.461 1.00 81.45 122 ALA A C 1
ATOM 710 O O . ALA A 1 124 ? 95.091 -4.762 28.732 1.00 83.39 122 ALA A O 1
ATOM 712 N N . PRO A 1 125 ? 93.310 -3.468 29.168 1.00 82.26 123 PRO A N 1
ATOM 713 C CA . PRO A 1 125 ? 93.968 -2.843 30.329 1.00 85.64 123 PRO A CA 1
ATOM 714 C C . PRO A 1 125 ? 94.401 -3.887 31.349 1.00 94.12 123 PRO A C 1
ATOM 715 O O . PRO A 1 125 ? 93.595 -4.689 31.825 1.00 92.49 123 PRO A O 1
ATOM 719 N N . SER A 1 126 ? 95.698 -3.871 31.680 1.00 99.45 124 SER A N 1
ATOM 720 C CA . SER A 1 126 ? 96.281 -4.899 32.537 1.00 91.42 124 SER A CA 1
ATOM 721 C C . SER A 1 126 ? 95.813 -4.802 33.979 1.00 98.63 124 SER A C 1
ATOM 722 O O . SER A 1 126 ? 95.908 -5.788 34.720 1.00 100.24 124 SER A O 1
ATOM 725 N N . HIS A 1 127 ? 95.327 -3.644 34.393 1.00 101.30 125 HIS A N 1
ATOM 726 C CA . HIS A 1 127 ? 94.858 -3.438 35.751 1.00 92.43 125 HIS A CA 1
ATOM 727 C C . HIS A 1 127 ? 93.402 -3.840 35.922 1.00 94.62 125 HIS A C 1
ATOM 728 O O . HIS A 1 127 ? 92.816 -3.591 36.979 1.00 111.30 125 HIS A O 1
ATOM 735 N N . TRP A 1 128 ? 92.814 -4.472 34.907 1.00 90.60 126 TRP A N 1
ATOM 736 C CA . TRP A 1 128 ? 91.398 -4.786 34.929 1.00 94.63 126 TRP A CA 1
ATOM 737 C C . TRP A 1 128 ? 91.124 -6.089 35.676 1.00 100.62 126 TRP A C 1
ATOM 738 O O . TRP A 1 128 ? 91.991 -6.953 35.853 1.00 99.63 126 TRP A O 1
ATOM 749 N N . ASP A 1 129 ? 89.868 -6.213 36.080 1.00 108.75 127 ASP A N 1
ATOM 750 C CA . ASP A 1 129 ? 89.294 -7.362 36.756 1.00 93.59 127 ASP A CA 1
ATOM 751 C C . ASP A 1 129 ? 89.135 -8.524 35.768 1.00 92.55 127 ASP A C 1
ATOM 752 O O . ASP A 1 129 ? 88.815 -8.320 34.591 1.00 99.64 127 ASP A O 1
ATOM 757 N N . GLY A 1 130 ? 89.346 -9.752 36.268 1.00 95.70 128 GLY A N 1
ATOM 758 C CA . GLY A 1 130 ? 89.479 -10.903 35.379 1.00 77.64 128 GLY A CA 1
ATOM 759 C C . GLY A 1 130 ? 88.293 -11.120 34.456 1.00 74.66 128 GLY A C 1
ATOM 760 O O . GLY A 1 130 ? 88.460 -11.339 33.252 1.00 67.06 128 GLY A O 1
ATOM 761 N N . ASN A 1 131 ? 87.079 -11.090 35.011 1.00 75.95 129 ASN A N 1
ATOM 762 C CA . ASN A 1 131 ? 85.886 -11.272 34.189 1.00 74.69 129 ASN A CA 1
ATOM 763 C C . ASN A 1 131 ? 85.761 -10.171 33.156 1.00 81.99 129 ASN A C 1
ATOM 764 O O . ASN A 1 131 ? 85.302 -10.401 32.029 1.00 81.03 129 ASN A O 1
ATOM 769 N N . ARG A 1 132 ? 86.154 -8.959 33.537 1.00 84.70 130 ARG A N 1
ATOM 770 C CA . ARG A 1 132 ? 86.079 -7.829 32.625 1.00 83.36 130 ARG A CA 1
ATOM 771 C C . ARG A 1 132 ? 87.102 -7.967 31.498 1.00 77.47 130 ARG A C 1
ATOM 772 O O . ARG A 1 132 ? 86.826 -7.576 30.359 1.00 74.70 130 ARG A O 1
ATOM 780 N N . VAL A 1 133 ? 88.312 -8.463 31.810 1.00 78.08 131 VAL A N 1
ATOM 781 C CA . VAL A 1 133 ? 89.310 -8.727 30.768 1.00 76.14 131 VAL A CA 1
ATOM 782 C C . VAL A 1 133 ? 88.783 -9.773 29.801 1.00 74.11 131 VAL A C 1
ATOM 783 O O . VAL A 1 133 ? 88.928 -9.644 28.579 1.00 76.98 131 VAL A O 1
ATOM 787 N N . LEU A 1 134 ? 88.183 -10.838 30.333 1.00 71.03 132 LEU A N 1
ATOM 788 C CA . LEU A 1 134 ? 87.632 -11.877 29.473 1.00 77.55 132 LEU A CA 1
ATOM 789 C C . LEU A 1 134 ? 86.555 -11.302 28.564 1.00 77.50 132 LEU A C 1
ATOM 790 O O . LEU A 1 134 ? 86.595 -11.487 27.344 1.00 68.33 132 LEU A O 1
ATOM 795 N N . THR A 1 135 ? 85.613 -10.550 29.142 1.00 76.60 133 THR A N 1
ATOM 796 C CA . THR A 1 135 ? 84.534 -9.963 28.353 1.00 68.65 133 THR A CA 1
ATOM 797 C C . THR A 1 135 ? 85.083 -9.026 27.285 1.00 76.94 133 THR A C 1
ATOM 798 O O . THR A 1 135 ? 84.536 -8.944 26.178 1.00 67.68 133 THR A O 1
ATOM 802 N N . TRP A 1 136 ? 86.169 -8.316 27.598 1.00 74.93 134 TRP A N 1
ATOM 803 C CA . TRP A 1 136 ? 86.849 -7.501 26.597 1.00 65.88 134 TRP A CA 1
ATOM 804 C C . TRP A 1 136 ? 87.291 -8.348 25.411 1.00 70.98 134 TRP A C 1
ATOM 805 O O . TRP A 1 136 ? 87.021 -8.009 24.253 1.00 76.71 134 TRP A O 1
ATOM 816 N N . ILE A 1 137 ? 87.960 -9.470 25.685 1.00 69.84 135 ILE A N 1
ATOM 817 C CA . ILE A 1 137 ? 88.557 -10.268 24.619 1.00 66.53 135 ILE A CA 1
ATOM 818 C C . ILE A 1 137 ? 87.485 -10.951 23.771 1.00 70.09 135 ILE A C 1
ATOM 819 O O . ILE A 1 137 ? 87.626 -11.053 22.547 1.00 70.26 135 ILE A O 1
ATOM 824 N N . THR A 1 138 ? 86.402 -11.430 24.395 1.00 68.69 136 THR A N 1
ATOM 825 C CA . THR A 1 138 ? 85.353 -12.102 23.628 1.00 68.07 136 THR A CA 1
ATOM 826 C C . THR A 1 138 ? 84.776 -11.168 22.574 1.00 75.23 136 THR A C 1
ATOM 827 O O . THR A 1 138 ? 84.620 -11.540 21.406 1.00 68.98 136 THR A O 1
ATOM 831 N N . ILE A 1 139 ? 84.455 -9.941 22.985 1.00 77.43 137 ILE A N 1
ATOM 832 C CA . ILE A 1 139 ? 83.844 -8.969 22.088 1.00 69.02 137 ILE A CA 1
ATOM 833 C C . ILE A 1 139 ? 84.799 -8.612 20.957 1.00 73.38 137 ILE A C 1
ATOM 834 O O . ILE A 1 139 ? 84.400 -8.538 19.788 1.00 73.39 137 ILE A O 1
ATOM 839 N N . CYS A 1 140 ? 86.072 -8.381 21.286 1.00 61.29 138 CYS A N 1
ATOM 840 C CA . CYS A 1 140 ? 87.068 -8.143 20.247 1.00 66.35 138 CYS A CA 1
ATOM 841 C C . CYS A 1 140 ? 87.134 -9.313 19.274 1.00 72.78 138 CYS A C 1
ATOM 842 O O . CYS A 1 140 ? 87.250 -9.116 18.059 1.00 78.79 138 CYS A O 1
ATOM 845 N N . ARG A 1 141 ? 87.046 -10.542 19.789 1.00 75.66 139 ARG A N 1
ATOM 846 C CA . ARG A 1 141 ? 87.171 -11.714 18.933 1.00 70.54 139 ARG A CA 1
ATOM 847 C C . ARG A 1 141 ? 85.934 -11.934 18.073 1.00 66.25 139 ARG A C 1
ATOM 848 O O . ARG A 1 141 ? 86.025 -12.613 17.045 1.00 68.41 139 ARG A O 1
ATOM 856 N N . VAL A 1 142 ? 84.786 -11.377 18.465 1.00 65.80 140 VAL A N 1
ATOM 857 C CA . VAL A 1 142 ? 83.625 -11.377 17.578 1.00 68.96 140 VAL A CA 1
ATOM 858 C C . VAL A 1 142 ? 83.919 -10.547 16.336 1.00 76.17 140 VAL A C 1
ATOM 859 O O . VAL A 1 142 ? 83.713 -10.994 15.201 1.00 75.51 140 VAL A O 1
ATOM 863 N N . PHE A 1 143 ? 84.406 -9.320 16.536 1.00 76.46 141 PHE A N 1
ATOM 864 C CA . PHE A 1 143 ? 84.751 -8.461 15.409 1.00 71.50 141 PHE A CA 1
ATOM 865 C C . PHE A 1 143 ? 85.898 -9.052 14.600 1.00 66.79 141 PHE A C 1
ATOM 866 O O . PHE A 1 143 ? 85.886 -9.001 13.364 1.00 69.46 141 PHE A O 1
ATOM 874 N N . LEU A 1 144 ? 86.908 -9.600 15.282 1.00 67.37 142 LEU A N 1
ATOM 875 C CA . LEU A 1 144 ? 87.923 -10.401 14.601 1.00 71.46 142 LEU A CA 1
ATOM 876 C C . LEU A 1 144 ? 87.283 -11.488 13.748 1.00 78.50 142 LEU A C 1
ATOM 877 O O . LEU A 1 144 ? 87.706 -11.727 12.611 1.00 70.97 142 LEU A O 1
ATOM 882 N N . GLY A 1 145 ? 86.263 -12.160 14.285 1.00 77.71 143 GLY A N 1
ATOM 883 C CA . GLY A 1 145 ? 85.568 -13.175 13.511 1.00 77.02 143 GLY A CA 1
ATOM 884 C C . GLY A 1 145 ? 84.864 -12.605 12.296 1.00 77.03 143 GLY A C 1
ATOM 885 O O . GLY A 1 145 ? 84.871 -13.212 11.222 1.00 83.63 143 GLY A O 1
ATOM 886 N N . ILE A 1 146 ? 84.237 -11.436 12.450 1.00 74.33 144 ILE A N 1
ATOM 887 C CA . ILE A 1 146 ? 83.528 -10.812 11.336 1.00 77.57 144 ILE A CA 1
ATOM 888 C C . ILE A 1 146 ? 84.477 -10.569 10.169 1.00 84.59 144 ILE A C 1
ATOM 889 O O . ILE A 1 146 ? 84.116 -10.763 9.002 1.00 91.17 144 ILE A O 1
ATOM 894 N N . GLY A 1 147 ? 85.707 -10.151 10.464 1.00 77.94 145 GLY A N 1
ATOM 895 C CA . GLY A 1 147 ? 86.695 -9.996 9.410 1.00 85.83 145 GLY A CA 1
ATOM 896 C C . GLY A 1 147 ? 87.200 -11.322 8.870 1.00 97.49 145 GLY A C 1
ATOM 897 O O . GLY A 1 147 ? 87.396 -11.474 7.661 1.00 104.30 145 GLY A O 1
ATOM 898 N N . ILE A 1 148 ? 87.427 -12.298 9.758 1.00 106.83 146 ILE A N 1
ATOM 899 C CA . ILE A 1 148 ? 87.827 -13.634 9.317 1.00 110.68 146 ILE A CA 1
ATOM 900 C C . ILE A 1 148 ? 86.735 -14.249 8.459 1.00 108.30 146 ILE A C 1
ATOM 901 O O . ILE A 1 148 ? 87.012 -15.034 7.541 1.00 112.01 146 ILE A O 1
ATOM 906 N N . GLY A 1 149 ? 85.492 -13.832 8.683 1.00 101.60 147 GLY A N 1
ATOM 907 C CA . GLY A 1 149 ? 84.372 -14.211 7.853 1.00 108.52 147 GLY A CA 1
ATOM 908 C C 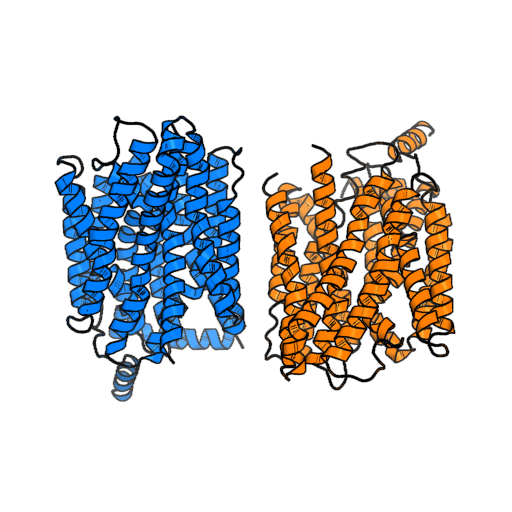. GLY A 1 149 ? 84.410 -13.595 6.480 1.00 114.09 147 GLY A C 1
ATOM 909 O O . GLY A 1 149 ? 83.640 -14.011 5.609 1.00 122.20 147 GLY A O 1
ATOM 910 N N . GLY A 1 150 ? 85.279 -12.614 6.271 1.00 122.71 148 GLY A N 1
ATOM 911 C CA . GLY A 1 150 ? 85.371 -11.997 4.970 1.00 134.10 148 GLY A CA 1
ATOM 912 C C . GLY A 1 150 ? 85.912 -12.966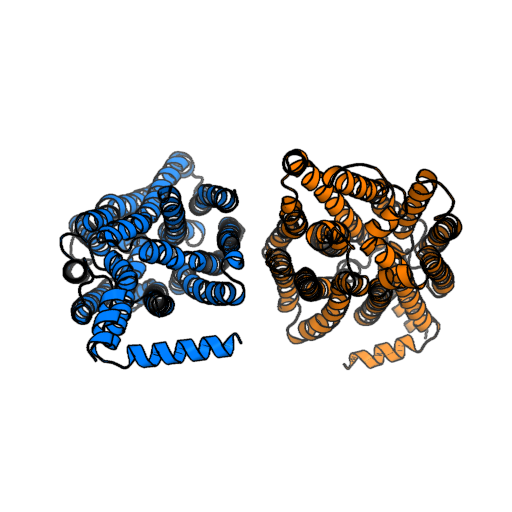 3.941 1.00 160.72 148 GLY A C 1
ATOM 913 O O . GLY A 1 150 ? 85.142 -13.759 3.394 1.00 178.59 148 GLY A O 1
ATOM 914 N N . ASP A 1 151 ? 87.228 -13.015 3.751 1.00 152.82 149 ASP A N 1
ATOM 915 C CA . ASP A 1 151 ? 87.811 -13.732 2.622 1.00 166.22 149 ASP A CA 1
ATOM 916 C C . ASP A 1 151 ? 87.587 -15.240 2.624 1.00 169.92 149 ASP A C 1
ATOM 917 O O . ASP A 1 151 ? 88.048 -15.925 1.708 1.00 181.38 149 ASP A O 1
ATOM 922 N N . TYR A 1 152 ? 86.874 -15.774 3.627 1.00 166.44 150 TYR A N 1
ATOM 923 C CA . TYR A 1 152 ? 86.948 -17.211 3.888 1.00 166.10 150 TYR A CA 1
ATOM 924 C C . TYR A 1 152 ? 86.435 -18.054 2.723 1.00 174.75 150 TYR A C 1
ATOM 925 O O . TYR A 1 152 ? 87.189 -18.911 2.231 1.00 166.15 150 TYR A O 1
ATOM 934 N N . PRO A 1 153 ? 85.203 -17.877 2.221 1.00 183.38 151 PRO A N 1
ATOM 935 C CA . PRO A 1 153 ? 84.795 -18.698 1.075 1.00 178.66 151 PRO A CA 1
ATOM 936 C C . PRO A 1 153 ? 85.289 -18.143 -0.249 1.00 180.86 151 PRO A C 1
ATOM 937 O O . PRO A 1 153 ? 85.321 -18.891 -1.236 1.00 180.31 151 PRO A O 1
ATOM 941 N N . MET A 1 154 ? 85.675 -16.861 -0.304 1.00 179.54 152 MET A N 1
ATOM 942 C CA . MET A 1 154 ? 86.130 -16.266 -1.557 1.00 180.65 152 MET A CA 1
ATOM 943 C C . MET A 1 154 ? 87.507 -16.746 -1.986 1.00 188.12 152 MET A C 1
ATOM 944 O O . MET A 1 154 ? 87.899 -16.498 -3.129 1.00 199.19 152 MET A O 1
ATOM 949 N N . SER A 1 155 ? 88.255 -17.400 -1.113 1.00 182.15 153 SER A N 1
ATOM 950 C CA . SER A 1 155 ? 89.526 -17.967 -1.521 1.00 180.60 153 SER A CA 1
ATOM 951 C C . SER A 1 155 ? 89.352 -19.350 -2.117 1.00 180.25 153 SER A C 1
ATOM 952 O O . SER A 1 155 ? 90.264 -19.855 -2.782 1.00 178.30 153 SER A O 1
ATOM 955 N N . ALA A 1 156 ? 88.203 -19.972 -1.858 1.00 178.88 154 ALA A N 1
ATOM 956 C CA . ALA A 1 156 ? 87.883 -21.281 -2.405 1.00 172.43 154 ALA A CA 1
ATOM 957 C C . ALA A 1 156 ? 87.321 -21.148 -3.811 1.00 182.75 154 ALA A C 1
ATOM 958 O O . ALA A 1 156 ? 87.634 -21.957 -4.692 1.00 180.24 154 ALA A O 1
ATOM 960 N N . THR A 1 157 ? 86.483 -20.131 -4.026 1.00 191.87 155 THR A N 1
ATOM 961 C CA . THR A 1 157 ? 85.805 -19.967 -5.307 1.00 192.91 155 THR A CA 1
ATOM 962 C C . THR A 1 157 ? 86.774 -19.618 -6.431 1.00 203.13 155 THR A C 1
ATOM 963 O O . THR A 1 157 ? 86.646 -20.141 -7.543 1.00 195.31 155 THR A O 1
ATOM 967 N N . VAL A 1 158 ? 87.743 -18.736 -6.167 1.00 265.97 156 VAL A N 1
ATOM 968 C CA . VAL A 1 158 ? 88.579 -18.186 -7.234 1.00 264.57 156 VAL A CA 1
ATOM 969 C C . VAL A 1 158 ? 89.355 -19.252 -7.995 1.00 260.52 156 VAL A C 1
ATOM 970 O O . VAL A 1 158 ? 89.713 -19.033 -9.156 1.00 248.25 156 VAL A O 1
ATOM 974 N N . VAL A 1 159 ? 89.624 -20.405 -7.384 1.00 207.82 157 VAL A N 1
ATOM 975 C CA . VAL A 1 159 ? 90.429 -21.429 -8.037 1.00 193.62 157 VAL A CA 1
ATOM 976 C C . VAL A 1 159 ? 89.626 -22.673 -8.377 1.00 183.53 157 VAL A C 1
ATOM 977 O O . VAL A 1 159 ? 90.091 -23.482 -9.195 1.00 173.21 157 VAL A O 1
ATOM 981 N N . SER A 1 160 ? 88.414 -22.817 -7.849 1.00 183.96 158 SER A N 1
ATOM 982 C CA . SER A 1 160 ? 87.541 -23.876 -8.330 1.00 171.36 158 SER A CA 1
ATOM 983 C C . SER A 1 160 ? 86.906 -23.439 -9.638 1.00 175.02 158 SER A C 1
ATOM 984 O O . SER A 1 160 ? 86.679 -24.254 -10.540 1.00 173.88 158 SER A O 1
ATOM 987 N N . ASP A 1 161 ? 86.617 -22.143 -9.745 1.00 180.94 159 ASP A N 1
ATOM 988 C CA . ASP A 1 161 ? 86.193 -21.552 -11.006 1.00 180.39 159 ASP A CA 1
ATOM 989 C C . ASP A 1 161 ? 87.336 -21.502 -12.019 1.00 182.24 159 ASP A C 1
ATOM 990 O O . ASP A 1 161 ? 87.126 -21.752 -13.211 1.00 176.94 159 ASP A O 1
ATOM 995 N N . ARG A 1 162 ? 88.554 -21.192 -11.561 1.00 187.61 160 ARG A N 1
ATOM 996 C CA . ARG A 1 162 ? 89.675 -20.995 -12.479 1.00 186.90 160 ARG A CA 1
ATOM 997 C C . ARG A 1 162 ? 90.187 -22.303 -13.072 1.00 178.12 160 ARG A C 1
ATOM 998 O O . ARG A 1 162 ? 90.503 -22.360 -14.266 1.00 176.92 160 ARG A O 1
ATOM 1000 N N . ALA A 1 163 ? 90.275 -23.365 -12.269 1.00 177.13 161 ALA A N 1
ATOM 1001 C CA . ALA A 1 163 ? 91.076 -24.516 -12.679 1.00 172.74 161 ALA A CA 1
ATOM 1002 C C . ALA A 1 163 ? 90.390 -25.305 -13.788 1.00 168.98 161 ALA A C 1
ATOM 1003 O O . ALA A 1 163 ? 90.974 -25.521 -14.857 1.00 165.06 161 ALA A O 1
ATOM 1005 N N . ASN A 1 164 ? 89.153 -25.741 -13.550 1.00 171.32 162 ASN A N 1
ATOM 1006 C CA . ASN A 1 164 ? 88.394 -26.563 -14.498 1.00 170.98 162 ASN A CA 1
ATOM 1007 C C . ASN A 1 164 ? 89.212 -27.759 -14.981 1.00 170.65 162 ASN A C 1
ATOM 1008 O O . ASN A 1 164 ? 89.159 -28.147 -16.150 1.00 168.88 162 ASN A O 1
ATOM 1013 N N . ILE A 1 165 ? 89.977 -28.354 -14.066 1.00 165.63 163 ILE A N 1
ATOM 1014 C CA . ILE A 1 165 ? 90.937 -29.400 -14.401 1.00 156.95 163 ILE A CA 1
ATOM 1015 C C . ILE A 1 165 ? 90.951 -30.400 -13.252 1.00 142.69 163 ILE A C 1
ATOM 1016 O O . ILE A 1 165 ? 90.579 -30.079 -12.122 1.00 140.09 163 ILE A O 1
ATOM 1021 N N . HIS A 1 166 ? 91.378 -31.632 -13.551 1.00 141.25 164 HIS A N 1
ATOM 1022 C CA . HIS A 1 166 ? 91.464 -32.664 -12.520 1.00 138.21 164 HIS A CA 1
ATOM 1023 C C . HIS A 1 166 ? 92.327 -32.230 -11.344 1.00 134.63 164 HIS A C 1
ATOM 1024 O O . HIS A 1 166 ? 92.054 -32.616 -10.201 1.00 131.43 164 HIS A O 1
ATOM 1031 N N . ARG A 1 167 ? 93.362 -31.425 -11.591 1.00 132.12 165 ARG A N 1
ATOM 1032 C CA . ARG A 1 167 ? 94.222 -30.929 -10.525 1.00 120.95 165 ARG A CA 1
ATOM 1033 C C . ARG A 1 167 ? 93.658 -29.695 -9.828 1.00 123.49 165 ARG A C 1
ATOM 1034 O O . ARG A 1 167 ? 94.430 -28.829 -9.392 1.00 122.21 165 ARG A O 1
ATOM 1036 N N . ARG A 1 168 ? 92.333 -29.581 -9.715 1.00 124.72 166 ARG A N 1
ATOM 1037 C CA . ARG A 1 168 ? 91.750 -28.555 -8.859 1.00 115.78 166 ARG A CA 1
ATOM 1038 C C . ARG A 1 168 ? 91.747 -28.987 -7.399 1.00 108.04 166 ARG A C 1
ATOM 1039 O O . ARG A 1 168 ? 91.822 -28.139 -6.502 1.00 105.76 166 ARG A O 1
ATOM 1047 N N . GLY A 1 169 ? 91.654 -30.294 -7.146 1.00 111.29 167 GLY A N 1
ATOM 1048 C CA . GLY A 1 169 ? 91.637 -30.771 -5.775 1.00 104.41 167 GLY A CA 1
ATOM 1049 C C . GLY A 1 169 ? 92.979 -30.571 -5.102 1.00 96.72 167 GLY A C 1
ATOM 1050 O O . GLY A 1 169 ? 93.056 -30.079 -3.972 1.00 92.60 167 GLY A O 1
ATOM 1051 N N . THR A 1 170 ? 94.056 -30.964 -5.788 1.00 100.44 168 THR A N 1
ATOM 1052 C CA . THR A 1 170 ? 95.401 -30.711 -5.285 1.00 103.09 168 THR A CA 1
ATOM 1053 C C . THR A 1 170 ? 95.634 -29.224 -5.025 1.00 96.02 168 THR A C 1
ATOM 1054 O O . THR A 1 170 ? 96.419 -28.868 -4.140 1.00 84.90 168 THR A O 1
ATOM 1058 N N . LEU A 1 171 ? 94.970 -28.343 -5.782 1.00 101.90 169 LEU A N 1
ATOM 1059 C CA . LEU A 1 171 ? 95.117 -26.904 -5.560 1.00 101.22 169 LEU A CA 1
ATOM 1060 C C . LEU A 1 171 ? 94.331 -26.425 -4.349 1.00 92.24 169 LEU A C 1
ATOM 1061 O O . LEU A 1 171 ? 94.887 -25.752 -3.476 1.00 88.24 169 LEU A O 1
ATOM 1066 N N . LEU A 1 172 ? 93.045 -26.777 -4.265 1.00 94.15 170 LEU A N 1
ATOM 1067 C CA . LEU A 1 172 ? 92.270 -26.432 -3.075 1.00 93.84 170 LEU A CA 1
ATOM 1068 C C . LEU A 1 172 ? 92.929 -26.961 -1.808 1.00 89.84 170 LEU A C 1
ATOM 1069 O O . LEU A 1 172 ? 93.014 -26.252 -0.799 1.00 88.99 170 LEU A O 1
ATOM 1074 N N . CYS A 1 173 ? 93.408 -28.207 -1.847 1.00 87.93 171 CYS A N 1
ATOM 1075 C CA . CYS A 1 173 ? 94.033 -28.802 -0.671 1.00 85.25 171 CYS A CA 1
ATOM 1076 C C . CYS A 1 173 ? 95.314 -28.076 -0.278 1.00 82.37 171 CYS A C 1
ATOM 1077 O O . CYS A 1 173 ? 95.626 -27.972 0.913 1.00 81.10 171 CYS A O 1
ATOM 1080 N N . PHE A 1 174 ? 96.063 -27.565 -1.257 1.00 80.53 172 PHE A N 1
ATOM 1081 C CA . PHE A 1 174 ? 97.295 -26.847 -0.946 1.00 82.53 172 PHE A CA 1
ATOM 1082 C C . PHE A 1 174 ? 97.001 -25.522 -0.256 1.00 83.63 172 PHE A C 1
ATOM 1083 O O . PHE A 1 174 ? 97.724 -25.118 0.663 1.00 68.67 172 PHE A O 1
ATOM 1091 N N . ILE A 1 175 ? 95.945 -24.835 -0.691 1.00 84.24 173 ILE A N 1
ATOM 1092 C CA . ILE A 1 175 ? 95.557 -23.582 -0.057 1.00 82.54 173 ILE A CA 1
ATOM 1093 C C . ILE A 1 175 ? 95.094 -23.860 1.367 1.00 83.85 173 ILE A C 1
ATOM 1094 O O . ILE A 1 175 ? 95.452 -23.149 2.315 1.00 80.35 173 ILE A O 1
ATOM 1099 N N . PHE A 1 176 ? 94.293 -24.917 1.524 1.00 82.64 174 PHE A N 1
ATOM 1100 C CA . PHE A 1 176 ? 93.668 -25.270 2.793 1.00 81.15 174 PHE A CA 1
ATOM 1101 C C . PHE A 1 176 ? 94.699 -25.688 3.834 1.00 75.67 174 PHE A C 1
ATOM 1102 O O . PHE A 1 176 ? 94.522 -25.424 5.030 1.00 67.54 174 PHE A O 1
ATOM 1110 N N . ALA A 1 177 ? 95.776 -26.347 3.397 1.00 69.93 175 ALA A N 1
ATOM 1111 C CA . ALA A 1 177 ? 96.820 -26.801 4.309 1.00 59.89 175 ALA A CA 1
ATOM 1112 C C . ALA A 1 177 ? 97.384 -25.670 5.157 1.00 65.33 175 ALA A C 1
ATOM 1113 O O . ALA A 1 177 ? 97.998 -25.934 6.198 1.00 68.81 175 ALA A O 1
ATOM 1115 N N . ASN A 1 178 ? 97.200 -24.417 4.733 1.00 77.16 176 ASN A N 1
ATOM 1116 C CA . ASN A 1 178 ? 97.630 -23.285 5.541 1.00 80.76 176 ASN A CA 1
ATOM 1117 C C . ASN A 1 178 ? 96.912 -23.229 6.883 1.00 78.74 176 ASN A C 1
ATOM 1118 O O . ASN A 1 178 ? 97.392 -22.554 7.800 1.00 76.51 176 ASN A O 1
ATOM 1123 N N . GLN A 1 179 ? 95.778 -23.922 7.024 1.00 73.81 177 GLN A N 1
ATOM 1124 C CA . GLN A 1 179 ? 95.149 -24.028 8.336 1.00 72.65 177 GLN A CA 1
ATOM 1125 C C . GLN A 1 179 ? 96.038 -24.792 9.307 1.00 71.85 177 GLN A C 1
ATOM 1126 O O . GLN A 1 179 ? 96.100 -24.462 10.497 1.00 76.35 177 GLN A O 1
ATOM 1132 N N . GLY A 1 180 ? 96.740 -25.814 8.816 1.00 62.17 178 GLY A N 1
ATOM 1133 C CA . GLY A 1 180 ? 97.688 -26.514 9.665 1.00 62.49 178 GLY A CA 1
ATOM 1134 C C . GLY A 1 180 ? 98.842 -25.629 10.089 1.00 73.53 178 GLY A C 1
ATOM 1135 O O . GLY A 1 180 ? 99.226 -25.602 11.261 1.00 68.92 178 GLY A O 1
ATOM 1136 N N . TRP A 1 181 ? 99.415 -24.892 9.133 1.00 78.29 179 TRP A N 1
ATOM 1137 C CA . TRP A 1 181 ? 100.521 -23.996 9.451 1.00 73.81 179 TRP A CA 1
ATOM 1138 C C . TRP A 1 181 ? 100.092 -22.889 10.404 1.00 72.44 179 TRP A C 1
ATOM 1139 O O . TRP A 1 181 ? 100.899 -22.428 11.218 1.00 71.89 179 TRP A O 1
ATOM 1150 N N . GLY A 1 182 ? 98.838 -22.446 10.314 1.00 67.59 180 GLY A N 1
ATOM 1151 C CA . GLY A 1 182 ? 98.339 -21.479 11.280 1.00 68.83 180 GLY A CA 1
ATOM 1152 C C . GLY A 1 182 ? 98.385 -22.009 12.701 1.00 75.95 180 GLY A C 1
ATOM 1153 O O . GLY A 1 182 ? 98.867 -21.336 13.616 1.00 74.61 180 GLY A O 1
ATOM 1154 N N . SER A 1 183 ? 97.888 -23.232 12.902 1.00 76.26 181 SER A N 1
ATOM 1155 C CA . SER A 1 183 ? 97.902 -23.829 14.233 1.00 70.13 181 SER A CA 1
ATOM 1156 C C . SER A 1 183 ? 99.318 -24.190 14.669 1.00 75.20 181 SER A C 1
ATOM 1157 O O . SER A 1 183 ? 99.653 -24.083 15.854 1.00 76.98 181 SER A O 1
ATOM 1160 N N . PHE A 1 184 ? 100.163 -24.620 13.729 1.00 70.28 182 PHE A N 1
ATOM 1161 C CA . PHE A 1 184 ? 101.519 -25.027 14.090 1.00 73.29 182 PHE A CA 1
ATOM 1162 C C . PHE A 1 184 ? 102.370 -23.829 14.489 1.00 76.09 182 PHE A C 1
ATOM 1163 O O . PHE A 1 184 ? 103.029 -23.845 15.536 1.00 72.70 182 PHE A O 1
ATOM 1171 N N . VAL A 1 185 ? 102.385 -22.786 13.655 1.00 75.16 183 VAL A N 1
ATOM 1172 C CA . VAL A 1 185 ? 103.214 -21.618 13.939 1.00 70.73 183 VAL A CA 1
ATOM 1173 C C . VAL A 1 185 ? 102.801 -20.981 15.260 1.00 64.79 183 VAL A C 1
ATOM 1174 O O . VAL A 1 185 ? 103.647 -20.516 16.032 1.00 69.05 183 VAL A O 1
ATOM 1178 N N . GLY A 1 186 ? 101.500 -20.979 15.556 1.00 60.44 184 GLY A N 1
ATOM 1179 C CA . GLY A 1 186 ? 101.053 -20.498 16.853 1.00 69.79 184 GLY A CA 1
ATOM 1180 C C . GLY A 1 186 ? 101.646 -21.295 18.000 1.00 69.22 184 GLY A C 1
ATOM 1181 O O . GLY A 1 186 ? 102.037 -20.730 19.025 1.00 58.19 184 GLY A O 1
ATOM 1182 N N . SER A 1 187 ? 101.722 -22.618 17.842 1.00 70.18 185 SER A N 1
ATOM 1183 C CA . SER A 1 187 ? 102.350 -23.451 18.862 1.00 67.31 185 SER A CA 1
ATOM 1184 C C . SER A 1 187 ? 103.854 -23.215 18.916 1.00 70.70 185 SER A C 1
ATOM 1185 O O . SER A 1 187 ? 104.444 -23.181 20.002 1.00 74.35 185 SER A O 1
ATOM 1188 N N . LEU A 1 188 ? 104.492 -23.055 17.754 1.00 67.64 186 LEU A N 1
ATOM 1189 C CA . LEU A 1 188 ? 105.924 -22.772 17.727 1.00 71.99 186 LEU A CA 1
ATOM 1190 C C . LEU A 1 188 ? 106.220 -21.411 18.344 1.00 68.39 186 LEU A C 1
ATOM 1191 O O . LEU A 1 188 ? 107.159 -21.266 19.135 1.00 67.83 186 LEU A O 1
ATOM 1196 N N . VAL A 1 189 ? 105.436 -20.397 17.971 1.00 62.89 187 VAL A N 1
ATOM 1197 C CA . VAL A 1 189 ? 105.539 -19.080 18.597 1.00 60.39 187 VAL A CA 1
ATOM 1198 C C . VAL A 1 189 ? 105.445 -19.193 20.116 1.00 67.97 187 VAL A C 1
ATOM 1199 O O . VAL A 1 189 ? 106.127 -18.469 20.851 1.00 70.73 187 VAL A O 1
ATOM 1203 N N . THR A 1 190 ? 104.627 -20.126 20.610 1.00 73.41 188 THR A N 1
ATOM 1204 C CA . THR A 1 190 ? 104.350 -20.188 22.043 1.00 67.91 188 THR A CA 1
ATOM 1205 C C . THR A 1 190 ? 105.547 -20.726 22.826 1.00 71.16 188 THR A C 1
ATOM 1206 O O . THR A 1 190 ? 105.954 -20.133 23.832 1.00 76.24 188 THR A O 1
ATOM 1210 N N . ILE A 1 191 ? 106.119 -21.852 22.389 1.00 70.59 189 ILE A N 1
ATOM 1211 C CA . ILE A 1 191 ? 107.311 -22.391 23.048 1.00 71.33 189 ILE A CA 1
ATOM 1212 C C . ILE A 1 191 ? 108.497 -21.447 22.909 1.00 75.45 189 ILE A C 1
ATOM 1213 O O . ILE A 1 191 ? 109.305 -21.310 23.835 1.00 75.24 189 ILE A O 1
ATOM 1218 N N . VAL A 1 192 ? 108.633 -20.789 21.758 1.00 72.32 190 VAL A N 1
ATOM 1219 C CA . VAL A 1 192 ? 109.716 -19.820 21.618 1.00 71.12 190 VAL A CA 1
ATOM 1220 C C . VAL A 1 192 ? 109.507 -18.657 22.581 1.00 73.03 190 VAL A C 1
ATOM 1221 O O . VAL A 1 192 ? 110.449 -18.197 23.237 1.00 70.56 190 VAL A O 1
ATOM 1225 N N . THR A 1 193 ? 108.266 -18.173 22.690 1.00 63.43 191 THR A N 1
ATOM 1226 C CA . THR A 1 193 ? 107.964 -17.077 23.607 1.00 63.80 191 THR A CA 1
ATOM 1227 C C . THR A 1 193 ? 108.218 -17.474 25.059 1.00 76.89 191 THR A C 1
ATOM 1228 O O . THR A 1 193 ? 108.897 -16.754 25.801 1.00 83.92 191 THR A O 1
ATOM 1232 N N . ILE A 1 194 ? 107.667 -18.614 25.489 1.00 74.32 192 ILE A N 1
ATOM 1233 C CA . ILE A 1 194 ? 107.826 -19.046 26.879 1.00 80.83 192 ILE A CA 1
ATOM 1234 C C . ILE A 1 194 ? 109.292 -19.270 27.219 1.00 85.67 192 ILE A C 1
ATOM 1235 O O . ILE A 1 194 ? 109.781 -18.820 28.264 1.00 87.54 192 ILE A O 1
ATOM 1240 N N . SER A 1 195 ? 110.023 -19.957 26.342 1.00 83.63 193 SER A N 1
ATOM 1241 C CA . SER A 1 195 ? 111.434 -20.195 26.630 1.00 85.12 193 SER A CA 1
ATOM 1242 C C . SER A 1 195 ? 112.248 -18.909 26.588 1.00 87.76 193 SER A C 1
ATOM 1243 O O . SER A 1 195 ? 113.324 -18.852 27.191 1.00 89.37 193 SER A O 1
ATOM 1246 N N . GLY A 1 196 ? 111.754 -17.875 25.901 1.00 85.67 194 GLY A N 1
ATOM 1247 C CA . GLY A 1 196 ? 112.392 -16.572 25.982 1.00 81.54 194 GLY A CA 1
ATOM 1248 C C . GLY A 1 196 ? 112.195 -15.902 27.326 1.00 81.11 194 GLY A C 1
ATOM 1249 O O . GLY A 1 196 ? 113.067 -15.159 27.787 1.00 91.09 194 GLY A O 1
ATOM 1250 N N . PHE A 1 197 ? 111.055 -16.145 27.967 1.00 80.01 195 PHE A N 1
ATOM 1251 C CA . PHE A 1 197 ? 110.764 -15.638 29.301 1.00 83.06 195 PHE A CA 1
ATOM 1252 C C . PHE A 1 197 ? 111.254 -16.565 30.406 1.00 90.70 195 PHE A C 1
ATOM 1253 O O . PHE A 1 197 ? 110.964 -16.306 31.579 1.00 86.27 195 PHE A O 1
ATOM 1261 N N . LYS A 1 198 ? 111.966 -17.641 30.052 1.00 92.46 196 LYS A N 1
ATOM 1262 C CA . LYS A 1 198 ? 112.385 -18.656 31.018 1.00 94.72 196 LYS A CA 1
ATOM 1263 C C . LYS A 1 198 ? 113.035 -18.048 32.256 1.00 97.04 196 LYS A C 1
ATOM 1264 O O . LYS A 1 198 ? 112.525 -18.185 33.373 1.00 91.99 196 LYS A O 1
ATOM 1270 N N . HIS A 1 199 ? 114.170 -17.370 32.072 1.00 99.96 197 HIS A N 1
ATOM 1271 C CA . HIS A 1 199 ? 114.924 -16.874 33.219 1.00 111.60 197 HIS A CA 1
ATOM 1272 C C . HIS A 1 199 ? 114.138 -15.832 34.008 1.00 97.11 197 HIS A C 1
ATOM 1273 O O . HIS A 1 199 ? 114.216 -15.795 35.242 1.00 95.58 197 HIS A O 1
ATOM 1280 N N . ARG A 1 200 ? 113.385 -14.970 33.320 1.00 94.10 198 ARG A N 1
ATOM 1281 C CA . ARG A 1 200 ? 112.637 -13.933 34.026 1.00 93.32 198 ARG A CA 1
ATOM 1282 C C . ARG A 1 200 ? 111.545 -14.528 34.906 1.00 93.24 198 ARG A C 1
ATOM 1283 O O . ARG A 1 200 ? 111.292 -14.033 36.011 1.00 89.94 198 ARG A O 1
ATOM 1291 N N . LEU A 1 201 ? 110.881 -15.583 34.433 1.00 89.87 199 LEU A N 1
ATOM 1292 C CA . LEU A 1 201 ? 109.880 -16.245 35.261 1.00 90.67 199 LEU A CA 1
ATOM 1293 C C . LEU A 1 201 ? 110.554 -17.033 36.374 1.00 94.45 199 LEU A C 1
ATOM 1294 O O . LEU A 1 201 ? 110.085 -17.036 37.516 1.00 99.55 199 LEU A O 1
ATOM 1299 N N . LYS A 1 202 ? 111.653 -17.716 36.067 1.00 92.91 200 LYS A N 1
ATOM 1300 C CA . LYS A 1 202 ? 112.319 -18.475 37.121 1.00 92.64 200 LYS A CA 1
ATOM 1301 C C . LYS A 1 202 ? 112.857 -17.574 38.217 1.00 95.70 200 LYS A C 1
ATOM 1302 O O . LYS A 1 202 ? 112.974 -18.008 39.369 1.00 101.63 200 LYS A O 1
ATOM 1308 N N . SER A 1 203 ? 113.192 -16.331 37.884 1.00 94.48 201 SER A N 1
ATOM 1309 C CA . SER A 1 203 ? 113.655 -15.354 38.855 1.00 88.78 201 SER A CA 1
ATOM 1310 C C . SER A 1 203 ? 112.525 -14.571 39.525 1.00 93.98 201 SER A C 1
ATOM 1311 O O . SER A 1 203 ? 112.807 -13.582 40.207 1.00 98.23 201 SER A O 1
ATOM 1314 N N . GLY A 1 204 ? 111.264 -14.972 39.347 1.00 93.05 202 GLY A N 1
ATOM 1315 C CA . GLY A 1 204 ? 110.179 -14.477 40.180 1.00 95.15 202 GLY A CA 1
ATOM 1316 C C . GLY A 1 204 ? 109.229 -13.475 39.551 1.00 92.54 202 GLY A C 1
ATOM 1317 O O . GLY A 1 204 ? 108.285 -13.047 40.227 1.00 98.21 202 GLY A O 1
ATOM 1318 N N . HIS A 1 205 ? 109.427 -13.082 38.294 1.00 91.61 203 HIS A N 1
ATOM 1319 C CA . HIS A 1 205 ? 108.571 -12.070 37.667 1.00 98.63 203 HIS A CA 1
ATOM 1320 C C . HIS A 1 205 ? 107.403 -12.766 36.963 1.00 95.62 203 HIS A C 1
ATOM 1321 O O . HIS A 1 205 ? 107.255 -12.752 35.740 1.00 91.67 203 HIS A O 1
ATOM 1328 N N . THR A 1 206 ? 106.550 -13.375 37.791 1.00 97.27 204 THR A N 1
ATOM 1329 C CA . THR A 1 206 ? 105.488 -14.246 37.298 1.00 96.03 204 THR A CA 1
ATOM 1330 C C . THR A 1 206 ? 104.394 -13.501 36.541 1.00 96.44 204 THR A C 1
ATOM 1331 O O . THR A 1 206 ? 103.639 -14.136 35.799 1.00 94.03 204 THR A O 1
ATOM 1335 N N . HIS A 1 207 ? 104.282 -12.182 36.705 1.00 94.46 205 HIS A N 1
ATOM 1336 C CA . HIS A 1 207 ? 103.276 -11.434 35.957 1.00 92.82 205 HIS A CA 1
ATOM 1337 C C . HIS A 1 207 ? 103.633 -11.279 34.483 1.00 95.17 205 HIS A C 1
ATOM 1338 O O . HIS A 1 207 ? 102.779 -10.852 33.698 1.00 88.22 205 HIS A O 1
ATOM 1345 N N . ASP A 1 208 ? 104.855 -11.637 34.081 1.00 90.35 206 ASP A N 1
ATOM 1346 C CA . ASP A 1 208 ? 105.262 -11.449 32.693 1.00 90.09 206 ASP A CA 1
ATOM 1347 C C . ASP A 1 208 ? 104.514 -12.354 31.722 1.00 90.77 206 ASP A C 1
ATOM 1348 O O . ASP A 1 208 ? 104.571 -12.116 30.511 1.00 88.43 206 ASP A O 1
ATOM 1353 N N . VAL A 1 209 ? 103.830 -13.390 32.214 1.00 89.00 207 VAL A N 1
ATOM 1354 C CA . VAL A 1 209 ? 102.943 -14.165 31.355 1.00 86.74 207 VAL A CA 1
ATOM 1355 C C . VAL A 1 209 ? 101.802 -13.306 30.818 1.00 83.54 207 VAL A C 1
ATOM 1356 O O . VAL A 1 209 ? 101.245 -13.606 29.754 1.00 80.65 207 VAL A O 1
ATOM 1360 N N . ASP A 1 210 ? 101.466 -12.211 31.511 1.00 77.50 208 ASP A N 1
ATOM 1361 C CA . ASP A 1 210 ? 100.501 -11.258 30.970 1.00 78.84 208 ASP A CA 1
ATOM 1362 C C . ASP A 1 210 ? 101.048 -10.541 29.743 1.00 78.78 208 ASP A C 1
ATOM 1363 O O . ASP A 1 210 ? 100.272 -10.162 28.862 1.00 77.12 208 ASP A O 1
ATOM 1368 N N . LYS A 1 211 ? 102.369 -10.337 29.669 1.00 77.35 209 LYS A N 1
ATOM 1369 C CA . LYS A 1 211 ? 102.983 -9.855 28.435 1.00 76.21 209 LYS A CA 1
ATOM 1370 C C . LYS A 1 211 ? 103.083 -10.963 27.385 1.00 74.94 209 LYS A C 1
ATOM 1371 O O . LYS A 1 211 ? 103.047 -10.660 26.192 1.00 70.23 209 LYS A O 1
ATOM 1377 N N . ALA A 1 212 ? 103.242 -12.235 27.785 1.00 74.60 210 ALA A N 1
ATOM 1378 C CA . ALA A 1 212 ? 103.405 -13.310 26.799 1.00 75.60 210 ALA A CA 1
ATOM 1379 C C . ALA A 1 212 ? 102.170 -13.462 25.912 1.00 75.08 210 ALA A C 1
ATOM 1380 O O . ALA A 1 212 ? 102.288 -13.567 24.685 1.00 65.49 210 ALA A O 1
ATOM 1382 N N . TRP A 1 213 ? 100.975 -13.510 26.516 1.00 72.37 211 TRP A N 1
ATOM 1383 C CA . TRP A 1 213 ? 99.768 -13.794 25.739 1.00 71.03 211 TRP A CA 1
ATOM 1384 C C . TRP A 1 213 ? 99.430 -12.663 24.775 1.00 74.29 211 TRP A C 1
ATOM 1385 O O . TRP A 1 213 ? 98.790 -12.900 23.743 1.00 68.39 211 TRP A O 1
ATOM 1396 N N . ARG A 1 214 ? 99.850 -11.436 25.087 1.00 79.47 212 ARG A N 1
ATOM 1397 C CA . ARG A 1 214 ? 99.672 -10.341 24.140 1.00 73.98 212 ARG A CA 1
ATOM 1398 C C . ARG A 1 214 ? 100.613 -10.491 22.950 1.00 70.05 212 ARG A C 1
ATOM 1399 O O . ARG A 1 214 ? 100.254 -10.146 21.818 1.00 72.67 212 ARG A O 1
ATOM 1407 N N . ILE A 1 215 ? 101.821 -11.009 23.187 1.00 63.07 213 ILE A N 1
ATOM 1408 C CA . ILE A 1 215 ? 102.754 -11.253 22.092 1.00 65.30 213 ILE A CA 1
ATOM 1409 C C . ILE A 1 215 ? 102.241 -12.366 21.184 1.00 72.14 213 ILE A C 1
ATOM 1410 O O . ILE A 1 215 ? 102.444 -12.323 19.963 1.00 70.26 213 ILE A O 1
ATOM 1415 N N . LEU A 1 216 ? 101.562 -13.368 21.750 1.00 78.86 214 LEU A N 1
ATOM 1416 C CA . LEU A 1 216 ? 101.023 -14.453 20.934 1.00 71.87 214 LEU A CA 1
ATOM 1417 C C . LEU A 1 216 ? 99.996 -13.927 19.941 1.00 73.89 214 LEU A C 1
ATOM 1418 O O . LEU A 1 216 ? 100.022 -14.277 18.756 1.00 72.55 214 LEU A O 1
ATOM 1423 N N . ILE A 1 217 ? 99.078 -13.083 20.413 1.00 67.80 215 ILE A N 1
ATOM 1424 C CA . ILE A 1 217 ? 98.101 -12.477 19.517 1.00 76.14 215 ILE A CA 1
ATOM 1425 C C . ILE A 1 217 ? 98.782 -11.472 18.598 1.00 77.59 215 ILE A C 1
ATOM 1426 O O . ILE A 1 217 ? 98.504 -11.420 17.393 1.00 80.67 215 ILE A O 1
ATOM 1431 N N . GLY A 1 218 ? 99.695 -10.670 19.151 1.00 73.39 216 GLY A N 1
ATOM 1432 C CA . GLY A 1 218 ? 100.257 -9.552 18.411 1.00 72.73 216 GLY A CA 1
ATOM 1433 C C . GLY A 1 218 ? 101.072 -9.944 17.196 1.00 76.30 216 GLY A C 1
ATOM 1434 O O . GLY A 1 218 ? 101.081 -9.222 16.195 1.00 73.47 216 GLY A O 1
ATOM 1435 N N . LEU A 1 219 ? 101.765 -11.083 17.258 1.00 64.22 217 LEU A N 1
ATOM 1436 C CA . LEU A 1 219 ? 102.658 -11.462 16.167 1.00 66.81 217 LEU A CA 1
ATOM 1437 C C . LEU A 1 219 ? 101.913 -11.698 14.859 1.00 71.21 217 LEU A C 1
ATOM 1438 O O . LEU A 1 219 ? 102.539 -11.682 13.793 1.00 68.11 217 LEU A O 1
ATOM 1443 N N . SER A 1 220 ? 100.596 -11.916 14.915 1.00 65.06 218 SER A N 1
ATOM 1444 C CA . SER A 1 220 ? 99.808 -12.031 13.693 1.00 66.27 218 SER A CA 1
ATOM 1445 C C . SER A 1 220 ? 99.854 -10.749 12.870 1.00 81.27 218 SER A C 1
ATOM 1446 O O . SER A 1 220 ? 99.636 -10.784 11.654 1.00 75.44 218 SER A O 1
ATOM 1449 N N . LEU A 1 221 ? 100.110 -9.609 13.517 1.00 86.67 219 LEU A N 1
ATOM 1450 C CA . LEU A 1 221 ? 100.112 -8.329 12.819 1.00 80.60 219 LEU A CA 1
ATOM 1451 C C . LEU A 1 221 ? 101.218 -8.231 11.775 1.00 83.33 219 LEU A C 1
ATOM 1452 O O . LEU A 1 221 ? 101.092 -7.444 10.832 1.00 85.84 219 LEU A O 1
ATOM 1457 N N . ILE A 1 222 ? 102.297 -9.005 11.921 1.00 79.28 220 ILE A N 1
ATOM 1458 C CA . ILE A 1 222 ? 103.409 -8.918 10.959 1.00 82.13 220 ILE A CA 1
ATOM 1459 C C . ILE A 1 222 ? 102.972 -9.368 9.582 1.00 89.96 220 ILE A C 1
ATOM 1460 O O . ILE A 1 222 ? 103.162 -8.587 8.604 1.00 103.48 220 ILE A O 1
ATOM 1465 N N . PRO A 1 223 ? 102.402 -10.556 9.357 1.00 87.50 221 PRO A N 1
ATOM 1466 C CA . PRO A 1 223 ? 101.861 -10.870 8.034 1.00 93.74 221 PRO A CA 1
ATOM 1467 C C . PRO A 1 223 ? 100.614 -10.071 7.690 1.00 91.24 221 PRO A C 1
ATOM 1468 O O . PRO A 1 223 ? 100.342 -9.855 6.504 1.00 101.26 221 PRO A O 1
ATOM 1472 N N . ALA A 1 224 ? 99.847 -9.633 8.692 1.00 87.59 222 ALA A N 1
ATOM 1473 C CA . ALA A 1 224 ? 98.612 -8.903 8.422 1.00 96.54 222 ALA A CA 1
ATOM 1474 C C . ALA A 1 224 ? 98.898 -7.563 7.758 1.00 109.70 222 ALA A C 1
ATOM 1475 O O . ALA A 1 224 ? 98.253 -7.198 6.767 1.00 117.96 222 ALA A O 1
ATOM 1477 N N . PHE A 1 225 ? 99.863 -6.812 8.293 1.00 105.71 223 PHE A N 1
ATOM 1478 C CA . PHE A 1 225 ? 100.262 -5.571 7.642 1.00 106.99 223 PHE A CA 1
ATOM 1479 C C . PHE A 1 225 ? 100.995 -5.859 6.346 1.00 109.50 223 PHE A C 1
ATOM 1480 O O . PHE A 1 225 ? 100.848 -5.121 5.365 1.00 120.59 223 PHE A O 1
ATOM 1488 N N . GLY A 1 226 ? 101.788 -6.931 6.322 1.00 106.97 224 GLY A N 1
ATOM 1489 C CA . GLY A 1 226 ? 102.419 -7.313 5.077 1.00 119.35 224 GLY A CA 1
ATOM 1490 C C . GLY A 1 226 ? 101.394 -7.548 3.988 1.00 129.26 224 GLY A C 1
ATOM 1491 O O . GLY A 1 226 ? 101.509 -6.996 2.895 1.00 137.66 224 GLY A O 1
ATOM 1492 N N . THR A 1 227 ? 100.305 -8.244 4.322 1.00 125.42 225 THR A N 1
ATOM 1493 C CA . THR A 1 227 ? 99.287 -8.513 3.318 1.00 126.58 225 THR A CA 1
ATOM 1494 C C . THR A 1 227 ? 98.437 -7.292 3.005 1.00 132.77 225 THR A C 1
ATOM 1495 O O . THR A 1 227 ? 97.998 -7.150 1.861 1.00 144.47 225 THR A O 1
ATOM 1499 N N . LEU A 1 228 ? 98.183 -6.402 3.971 1.00 129.48 226 LEU A N 1
ATOM 1500 C CA . LEU A 1 228 ? 97.395 -5.218 3.635 1.00 134.70 226 LEU A CA 1
ATOM 1501 C C . LEU A 1 228 ? 98.082 -4.464 2.509 1.00 140.82 226 LEU A C 1
ATOM 1502 O O . LEU A 1 228 ? 97.482 -4.194 1.463 1.00 143.66 226 LEU A O 1
ATOM 1507 N N . TYR A 1 229 ? 99.371 -4.165 2.693 1.00 138.45 227 TYR A N 1
ATOM 1508 C CA . TYR A 1 229 ? 100.119 -3.471 1.653 1.00 146.00 227 TYR A CA 1
ATOM 1509 C C . TYR A 1 229 ? 100.110 -4.270 0.347 1.00 154.58 227 TYR A C 1
ATOM 1510 O O . TYR A 1 229 ? 99.953 -3.692 -0.727 1.00 160.59 227 TYR A O 1
ATOM 1519 N N . GLN A 1 230 ? 100.259 -5.597 0.407 1.00 152.15 228 GLN A N 1
ATOM 1520 C CA . GLN A 1 230 ? 100.298 -6.350 -0.841 1.00 150.74 228 GLN A CA 1
ATOM 1521 C C . GLN A 1 230 ? 98.939 -6.393 -1.528 1.00 152.03 228 GLN A C 1
ATOM 1522 O O . GLN A 1 230 ? 98.868 -6.590 -2.747 1.00 158.96 228 GLN A O 1
ATOM 1528 N N . ARG A 1 231 ? 97.846 -6.334 -0.764 1.00 148.06 229 ARG A N 1
ATOM 1529 C CA . ARG A 1 231 ? 96.547 -6.356 -1.422 1.00 147.81 229 ARG A CA 1
ATOM 1530 C C . ARG A 1 231 ? 96.310 -5.065 -2.189 1.00 159.10 229 ARG A C 1
ATOM 1531 O O . ARG A 1 231 ? 95.625 -5.076 -3.217 1.00 163.69 229 ARG A O 1
ATOM 1539 N N . LEU A 1 232 ? 96.883 -3.955 -1.726 1.00 159.57 230 LEU A N 1
ATOM 1540 C CA . LEU A 1 232 ? 96.740 -2.682 -2.421 1.00 167.70 230 LEU A CA 1
ATOM 1541 C C . LEU A 1 232 ? 97.820 -2.462 -3.478 1.00 167.15 230 LEU A C 1
ATOM 1542 O O . LEU A 1 232 ? 97.514 -2.054 -4.603 1.00 165.81 230 LEU A O 1
ATOM 1544 N N . THR A 1 233 ? 99.078 -2.733 -3.143 1.00 164.43 231 THR A N 1
ATOM 1545 C CA . THR A 1 233 ? 100.177 -2.558 -4.090 1.00 164.70 231 THR A CA 1
ATOM 1546 C C . THR A 1 233 ? 100.362 -3.790 -4.968 1.00 167.09 231 THR A C 1
ATOM 1547 O O . THR A 1 233 ? 101.101 -4.708 -4.613 1.00 180.93 231 THR A O 1
ATOM 1549 N N . GLY A 1 290 ? 66.417 -3.107 -8.785 1.00 146.36 288 GLY A N 1
ATOM 1550 C CA . GLY A 1 290 ? 66.247 -4.455 -9.313 1.00 154.63 288 GLY A CA 1
ATOM 1551 C C . GLY A 1 290 ? 67.106 -5.459 -8.550 1.00 164.36 288 GLY A C 1
ATOM 1552 O O . GLY A 1 290 ? 67.381 -6.552 -9.047 1.00 162.56 288 GLY A O 1
ATOM 1553 N N . VAL A 1 291 ? 67.533 -5.086 -7.341 1.00 164.58 289 VAL A N 1
ATOM 1554 C CA . VAL A 1 291 ? 68.334 -6.004 -6.542 1.00 164.98 289 VAL A CA 1
ATOM 1555 C C . VAL A 1 291 ? 67.480 -7.084 -5.892 1.00 170.52 289 VAL A C 1
ATOM 1556 O O . VAL A 1 291 ? 67.955 -8.209 -5.697 1.00 173.15 289 VAL A O 1
ATOM 1558 N N . ILE A 1 292 ? 66.231 -6.765 -5.549 1.00 167.12 290 ILE A N 1
ATOM 1559 C CA . ILE A 1 292 ? 65.318 -7.785 -5.046 1.00 161.91 290 ILE A CA 1
ATOM 1560 C C . ILE A 1 292 ? 64.795 -8.655 -6.181 1.00 169.94 290 ILE A C 1
ATOM 1561 O O . ILE A 1 292 ? 64.583 -9.860 -6.000 1.00 175.88 290 ILE A O 1
ATOM 1563 N N . ALA A 1 293 ? 64.581 -8.055 -7.356 1.00 172.34 291 ALA A N 1
ATOM 1564 C CA . ALA A 1 293 ? 64.080 -8.805 -8.503 1.00 171.39 291 ALA A CA 1
ATOM 1565 C C . ALA A 1 293 ? 65.091 -9.845 -8.968 1.00 171.37 291 ALA A C 1
ATOM 1566 O O . ALA A 1 293 ? 64.714 -10.953 -9.366 1.00 167.27 291 ALA A O 1
ATOM 1568 N N . SER A 1 294 ? 66.380 -9.505 -8.932 1.00 169.84 292 SER A N 1
ATOM 1569 C CA . SER A 1 294 ? 67.406 -10.485 -9.272 1.00 165.21 292 SER A CA 1
ATOM 1570 C C . SER A 1 294 ? 67.515 -11.559 -8.197 1.00 169.50 292 SER A C 1
ATOM 1571 O O . SER A 1 294 ? 67.673 -12.744 -8.510 1.00 173.48 292 SER A O 1
ATOM 1573 N N . LYS A 1 295 ? 67.423 -11.163 -6.924 1.00 169.40 293 LYS A N 1
ATOM 1574 C CA . LYS A 1 295 ? 67.541 -12.127 -5.835 1.00 165.38 293 LYS A CA 1
ATOM 1575 C C . LYS A 1 295 ? 66.384 -13.118 -5.842 1.00 171.02 293 LYS A C 1
ATOM 1576 O O . LYS A 1 295 ? 66.572 -14.305 -5.550 1.00 180.37 293 LYS A O 1
ATOM 1578 N N . LYS A 1 296 ? 65.177 -12.651 -6.172 1.00 170.09 294 LYS A N 1
ATOM 1579 C CA . LYS A 1 296 ? 64.032 -13.554 -6.233 1.00 166.55 294 LYS A CA 1
ATOM 1580 C C . LYS A 1 296 ? 64.106 -14.473 -7.446 1.00 169.76 294 LYS A C 1
ATOM 1581 O O . LYS A 1 296 ? 63.540 -15.572 -7.424 1.00 169.12 294 LYS A O 1
ATOM 1583 N N . ALA A 1 297 ? 64.792 -14.045 -8.508 1.00 169.16 295 ALA A N 1
ATOM 1584 C CA . ALA A 1 297 ? 64.963 -14.899 -9.678 1.00 164.98 295 ALA A CA 1
ATOM 1585 C C . ALA A 1 297 ? 66.004 -15.982 -9.428 1.00 162.06 295 ALA A C 1
ATOM 1586 O O . ALA A 1 297 ? 65.834 -17.124 -9.870 1.00 158.91 295 ALA A O 1
ATOM 1588 N N . HIS A 1 298 ? 67.089 -15.641 -8.728 1.00 163.69 296 HIS A N 1
ATOM 1589 C CA . HIS A 1 298 ? 68.072 -16.652 -8.354 1.00 157.82 296 HIS A CA 1
ATOM 1590 C C . HIS A 1 298 ? 67.488 -17.634 -7.347 1.00 157.20 296 HIS A C 1
ATOM 1591 O O . HIS A 1 298 ? 67.773 -18.836 -7.406 1.00 150.98 296 HIS A O 1
ATOM 1593 N N . TRP A 1 299 ? 66.668 -17.138 -6.416 1.00 163.37 297 TRP A N 1
ATOM 1594 C CA . TRP A 1 299 ? 66.007 -18.019 -5.458 1.00 163.44 297 TRP A CA 1
ATOM 1595 C C . TRP A 1 299 ? 65.120 -19.032 -6.168 1.00 161.09 297 TRP A C 1
ATOM 1596 O O . TRP A 1 299 ? 65.006 -20.183 -5.731 1.00 158.83 297 TRP A O 1
ATOM 1607 N N . GLN A 1 300 ? 64.486 -18.624 -7.269 1.00 163.97 298 GLN A N 1
ATOM 1608 C CA . GLN A 1 300 ? 63.578 -19.526 -7.968 1.00 161.90 298 GLN A CA 1
ATOM 1609 C C . GLN A 1 300 ? 64.346 -20.662 -8.632 1.00 155.25 298 GLN A C 1
ATOM 1610 O O . GLN A 1 300 ? 63.895 -21.814 -8.624 1.00 157.09 298 GLN A O 1
ATOM 1616 N N . GLU A 1 301 ? 65.501 -20.351 -9.227 1.00 150.42 299 GLU A N 1
ATOM 1617 C CA . GLU A 1 301 ? 66.355 -21.386 -9.806 1.00 149.29 299 GLU A CA 1
ATOM 1618 C C . GLU A 1 301 ? 66.917 -22.316 -8.737 1.00 153.64 299 GLU A C 1
ATOM 1619 O O . GLU A 1 301 ? 66.940 -23.540 -8.919 1.00 148.49 299 GLU A O 1
ATOM 1625 N N . PHE A 1 302 ? 67.387 -21.748 -7.623 1.00 154.93 300 PHE A N 1
ATOM 1626 C CA . PHE A 1 302 ? 67.928 -22.544 -6.524 1.00 143.80 300 PHE A CA 1
ATOM 1627 C C . PHE A 1 302 ? 66.906 -23.550 -6.011 1.00 143.74 300 PHE A C 1
ATOM 1628 O O . PHE A 1 302 ? 67.207 -24.740 -5.862 1.00 143.73 300 PHE A O 1
ATOM 1636 N N . VAL A 1 303 ? 65.687 -23.083 -5.728 1.00 148.60 301 VAL A N 1
ATOM 1637 C CA . VAL A 1 303 ? 64.644 -23.965 -5.209 1.00 149.41 301 VAL A CA 1
ATOM 1638 C C . VAL A 1 303 ? 64.306 -25.053 -6.220 1.00 151.44 301 VAL A C 1
ATOM 1639 O O . VAL A 1 303 ? 64.143 -26.225 -5.860 1.00 156.89 301 VAL A O 1
ATOM 1643 N N . ALA A 1 304 ? 64.202 -24.685 -7.499 1.00 150.71 302 ALA A N 1
ATOM 1644 C CA . ALA A 1 304 ? 63.900 -25.673 -8.530 1.00 143.87 302 ALA A CA 1
ATOM 1645 C C . ALA A 1 304 ? 64.985 -26.738 -8.605 1.00 137.91 302 ALA A C 1
ATOM 1646 O O . ALA A 1 304 ? 64.691 -27.929 -8.762 1.00 134.95 302 ALA A O 1
ATOM 1648 N N . TYR A 1 305 ? 66.249 -26.324 -8.507 1.00 139.89 303 TYR A N 1
ATOM 1649 C CA . TYR A 1 305 ? 67.357 -27.266 -8.595 1.00 132.42 303 TYR A CA 1
ATOM 1650 C C . TYR A 1 305 ? 67.338 -28.263 -7.439 1.00 126.97 303 TYR A C 1
ATOM 1651 O O . TYR A 1 305 ? 67.326 -29.482 -7.653 1.00 121.27 303 TYR A O 1
ATOM 1660 N N . PHE A 1 306 ? 67.338 -27.760 -6.198 1.00 126.56 304 PHE A N 1
ATOM 1661 C CA . PHE A 1 306 ? 67.439 -28.597 -5.009 1.00 116.38 304 PHE A CA 1
ATOM 1662 C C . PHE A 1 306 ? 66.090 -29.099 -4.530 1.00 123.49 304 PHE A C 1
ATOM 1663 O O . PHE A 1 306 ? 65.925 -29.399 -3.338 1.00 121.53 304 PHE A O 1
ATOM 1671 N N . SER A 1 307 ? 65.119 -29.203 -5.431 1.00 127.70 305 SER A N 1
ATOM 1672 C CA . SER A 1 307 ? 63.871 -29.906 -5.175 1.00 127.49 305 SER A CA 1
ATOM 1673 C C . SER A 1 307 ? 63.791 -31.218 -5.944 1.00 119.82 305 SER A C 1
ATOM 1674 O O . SER A 1 307 ? 62.704 -31.786 -6.087 1.00 120.43 305 SER A O 1
ATOM 1677 N N . THR A 1 308 ? 64.926 -31.689 -6.466 1.00 118.15 306 THR A N 1
ATOM 1678 C CA . THR A 1 308 ? 65.077 -33.012 -7.063 1.00 121.96 306 THR A CA 1
ATOM 1679 C C . THR A 1 308 ? 65.998 -33.842 -6.174 1.00 118.20 306 THR A C 1
ATOM 1680 O O . THR A 1 308 ? 67.022 -33.343 -5.698 1.00 109.84 306 THR A O 1
ATOM 1684 N N . TRP A 1 309 ? 65.631 -35.109 -5.960 1.00 113.87 307 TRP A N 1
ATOM 1685 C CA . TRP A 1 309 ? 66.315 -35.961 -4.986 1.00 103.91 307 TRP A CA 1
ATOM 1686 C C . TRP A 1 309 ? 67.821 -36.048 -5.236 1.00 104.28 307 TRP A C 1
ATOM 1687 O O . TRP A 1 309 ? 68.628 -35.674 -4.375 1.00 105.21 307 TRP A O 1
ATOM 1698 N N . ASN A 1 310 ? 68.219 -36.532 -6.421 1.00 97.88 308 ASN A N 1
ATOM 1699 C CA . ASN A 1 310 ? 69.637 -36.655 -6.772 1.00 97.06 308 ASN A CA 1
ATOM 1700 C C . ASN A 1 310 ? 70.373 -35.332 -6.808 1.00 96.85 308 ASN A C 1
ATOM 1701 O O . ASN A 1 310 ? 71.605 -35.333 -6.881 1.00 93.27 308 ASN A O 1
ATOM 1706 N N . HIS A 1 311 ? 69.668 -34.214 -6.777 1.00 103.71 309 HIS A N 1
ATOM 1707 C CA . HIS A 1 311 ? 70.304 -32.923 -6.595 1.00 105.27 309 HIS A CA 1
ATOM 1708 C C . HIS A 1 311 ? 70.229 -32.467 -5.146 1.00 99.12 309 HIS A C 1
ATOM 1709 O O . HIS A 1 311 ? 71.219 -31.970 -4.597 1.00 100.12 309 HIS A O 1
ATOM 1716 N N . PHE A 1 312 ? 69.067 -32.669 -4.518 1.00 98.20 310 PHE A N 1
ATOM 1717 C CA . PHE A 1 312 ? 68.882 -32.369 -3.103 1.00 94.48 310 PHE A CA 1
ATOM 1718 C C . PHE A 1 312 ? 69.868 -33.137 -2.219 1.00 94.55 310 PHE A C 1
ATOM 1719 O O . PHE A 1 312 ? 70.507 -32.546 -1.343 1.00 90.49 310 PHE A O 1
ATOM 1727 N N . ARG A 1 313 ? 69.997 -34.465 -2.385 1.00 98.32 311 ARG A N 1
ATOM 1728 C CA . ARG A 1 313 ? 70.889 -35.153 -1.410 1.00 86.21 311 ARG A CA 1
ATOM 1729 C C . ARG A 1 313 ? 72.330 -34.701 -1.434 1.00 85.48 311 ARG A C 1
ATOM 1730 O O . ARG A 1 313 ? 73.089 -35.020 -0.497 1.00 86.88 311 ARG A O 1
ATOM 1738 N N . ASN A 1 314 ? 72.792 -34.182 -2.570 1.00 82.97 312 ASN A N 1
ATOM 1739 C CA . ASN A 1 314 ? 74.159 -33.682 -2.612 1.00 84.15 312 ASN A CA 1
ATOM 1740 C C . ASN A 1 314 ? 74.297 -32.439 -1.745 1.00 90.78 312 ASN A C 1
ATOM 1741 O O . ASN A 1 314 ? 75.323 -32.252 -1.088 1.00 90.62 312 ASN A O 1
ATOM 1746 N N . LEU A 1 315 ? 73.276 -31.568 -1.736 1.00 85.56 313 LEU A N 1
ATOM 1747 C CA . LEU A 1 315 ? 73.285 -30.443 -0.804 1.00 86.30 313 LEU A CA 1
ATOM 1748 C C . LEU A 1 315 ? 73.123 -30.927 0.627 1.00 86.17 313 LEU A C 1
ATOM 1749 O O . LEU A 1 315 ? 73.759 -30.396 1.545 1.00 89.15 313 LEU A O 1
ATOM 1754 N N . LEU A 1 316 ? 72.265 -31.928 0.833 1.00 80.95 314 LEU A N 1
ATOM 1755 C CA . LEU A 1 316 ? 72.078 -32.490 2.165 1.00 83.69 314 LEU A CA 1
ATOM 1756 C C . LEU A 1 316 ? 73.382 -33.062 2.707 1.00 86.62 314 LEU A C 1
ATOM 1757 O O . LEU A 1 316 ? 73.797 -32.741 3.827 1.00 78.77 314 LEU A O 1
ATOM 1762 N N . GLY A 1 317 ? 74.041 -33.920 1.923 1.00 83.30 315 GLY A N 1
ATOM 1763 C CA . GLY A 1 317 ? 75.292 -34.509 2.370 1.00 76.91 315 GLY A CA 1
ATOM 1764 C C . GLY A 1 317 ? 76.405 -33.496 2.552 1.00 82.12 315 GLY A C 1
ATOM 1765 O O . GLY A 1 317 ? 77.244 -33.645 3.444 1.00 84.50 315 GLY A O 1
ATOM 1766 N N . SER A 1 318 ? 76.432 -32.456 1.715 1.00 79.55 316 SER A N 1
ATOM 1767 C CA . SER A 1 318 ? 77.441 -31.413 1.873 1.00 78.94 316 SER A CA 1
ATOM 1768 C C . SER A 1 318 ? 77.237 -30.650 3.176 1.00 73.97 316 SER A C 1
ATOM 1769 O O . SER A 1 318 ? 78.200 -30.378 3.902 1.00 76.07 316 SER A O 1
ATOM 1772 N N . MET A 1 319 ? 75.987 -30.298 3.485 1.00 69.28 317 MET A N 1
ATOM 1773 C CA . MET A 1 319 ? 75.697 -29.602 4.733 1.00 77.21 317 MET A CA 1
ATOM 1774 C C . MET A 1 319 ? 75.959 -30.495 5.939 1.00 79.16 317 MET A C 1
ATOM 1775 O O . MET A 1 319 ? 76.554 -30.051 6.929 1.00 77.93 317 MET A O 1
ATOM 1780 N N . LEU A 1 320 ? 75.521 -31.755 5.874 1.00 71.22 318 LEU A N 1
ATOM 1781 C CA . LEU A 1 320 ? 75.645 -32.653 7.019 1.00 63.81 318 LEU A CA 1
ATOM 1782 C C . LEU A 1 320 ? 77.106 -32.942 7.346 1.00 72.21 318 LEU A C 1
ATOM 1783 O O . LEU A 1 320 ? 77.525 -32.830 8.504 1.00 75.53 318 LEU A O 1
ATOM 1788 N N . GLY A 1 321 ? 77.894 -33.322 6.337 1.00 70.82 319 GLY A N 1
ATOM 1789 C CA . GLY A 1 321 ? 79.288 -33.660 6.584 1.00 75.43 319 GLY A CA 1
ATOM 1790 C C . GLY A 1 321 ? 80.072 -32.521 7.207 1.00 77.01 319 GLY A C 1
ATOM 1791 O O . GLY A 1 321 ? 80.826 -32.718 8.163 1.00 68.74 319 GLY A O 1
ATOM 1792 N N . TRP A 1 322 ? 79.900 -31.308 6.675 1.00 78.70 320 TRP A N 1
ATOM 1793 C CA . TRP A 1 322 ? 80.630 -30.158 7.201 1.00 73.13 320 TRP A CA 1
ATOM 1794 C C . TRP A 1 322 ? 80.152 -29.799 8.603 1.00 70.99 320 TRP A C 1
ATOM 1795 O O . TRP A 1 322 ? 80.966 -29.501 9.485 1.00 67.52 320 TRP A O 1
ATOM 1806 N N . PHE A 1 323 ? 78.835 -29.814 8.821 1.00 66.02 321 PHE A N 1
ATOM 1807 C CA . PHE A 1 323 ? 78.285 -29.575 10.152 1.00 70.23 321 PHE A CA 1
ATOM 1808 C C . PHE A 1 323 ? 78.838 -30.567 11.170 1.00 74.59 321 PHE A C 1
ATOM 1809 O O . PHE A 1 323 ? 79.281 -30.178 12.257 1.00 77.58 321 PHE A O 1
ATOM 1817 N N . LEU A 1 324 ? 78.828 -31.857 10.828 1.00 69.00 322 LEU A N 1
ATOM 1818 C CA . LEU A 1 324 ? 79.141 -32.885 11.815 1.00 64.13 322 LEU A CA 1
ATOM 1819 C C . LEU A 1 324 ? 80.620 -32.881 12.186 1.00 70.72 322 LEU A C 1
ATOM 1820 O O . LEU A 1 324 ? 80.968 -33.050 13.360 1.00 85.98 322 LEU A O 1
ATOM 1825 N N . VAL A 1 325 ? 81.507 -32.690 11.205 1.00 61.69 323 VAL A N 1
ATOM 1826 C CA . VAL A 1 325 ? 82.935 -32.739 11.505 1.00 68.34 323 VAL A CA 1
ATOM 1827 C C . VAL A 1 325 ? 83.365 -31.533 12.333 1.00 64.42 323 VAL A C 1
ATOM 1828 O O . VAL A 1 325 ? 84.246 -31.649 13.193 1.00 69.90 323 VAL A O 1
ATOM 1832 N N . ASP A 1 326 ? 82.748 -30.369 12.114 1.00 65.98 324 ASP A N 1
ATOM 1833 C CA . ASP A 1 326 ? 83.162 -29.171 12.834 1.00 68.31 324 ASP A CA 1
ATOM 1834 C C . ASP A 1 326 ? 82.796 -29.227 14.310 1.00 66.16 324 ASP A C 1
ATOM 1835 O O . ASP A 1 326 ? 83.409 -28.515 15.113 1.00 59.27 324 ASP A O 1
ATOM 1840 N N . ILE A 1 327 ? 81.807 -30.042 14.683 1.00 62.26 325 ILE A N 1
ATOM 1841 C CA . ILE A 1 327 ? 81.480 -30.215 16.097 1.00 65.98 325 ILE A CA 1
ATOM 1842 C C . ILE A 1 327 ? 82.684 -30.773 16.844 1.00 60.58 325 ILE A C 1
ATOM 1843 O O . ILE A 1 327 ? 83.168 -30.185 17.817 1.00 59.08 325 ILE A O 1
ATOM 1848 N N . ALA A 1 328 ? 83.198 -31.913 16.384 1.00 57.50 326 ALA A N 1
ATOM 1849 C CA . ALA A 1 328 ? 84.375 -32.492 17.020 1.00 60.53 326 ALA A CA 1
ATOM 1850 C C . ALA A 1 328 ? 85.625 -31.669 16.735 1.00 59.58 326 ALA A C 1
ATOM 1851 O O . ALA A 1 328 ? 86.447 -31.451 17.632 1.00 61.20 326 ALA A O 1
ATOM 1853 N N . PHE A 1 329 ? 85.781 -31.192 15.497 1.00 54.95 327 PHE A N 1
ATOM 1854 C CA . PHE A 1 329 ? 87.037 -30.563 15.096 1.00 61.37 327 PHE A CA 1
ATOM 1855 C C . PHE A 1 329 ? 87.304 -29.289 15.888 1.00 57.68 327 PHE A C 1
ATOM 1856 O O . PHE A 1 329 ? 88.389 -29.111 16.454 1.00 59.70 327 PHE A O 1
ATOM 1864 N N . TYR A 1 330 ? 86.329 -28.381 15.932 1.00 61.68 328 TYR A N 1
ATOM 1865 C CA . TYR A 1 330 ? 86.538 -27.134 16.658 1.00 71.02 328 TYR A CA 1
ATOM 1866 C C . TYR A 1 330 ? 86.334 -27.297 18.158 1.00 72.20 328 TYR A C 1
ATOM 1867 O O . TYR A 1 330 ? 86.943 -26.561 18.942 1.00 60.50 328 TYR A O 1
ATOM 1876 N N . GLY A 1 331 ? 85.485 -28.238 18.574 1.00 56.01 329 GLY A N 1
ATOM 1877 C CA . GLY A 1 331 ? 85.414 -28.574 19.986 1.00 56.86 329 GLY A CA 1
ATOM 1878 C C . GLY A 1 331 ? 86.766 -28.980 20.539 1.00 61.04 329 GLY A C 1
ATOM 1879 O O . GLY A 1 331 ? 87.176 -28.533 21.614 1.00 60.00 329 GLY A O 1
ATOM 1880 N N . ILE A 1 332 ? 87.486 -29.822 19.798 1.00 54.12 330 ILE A N 1
ATOM 1881 C CA . ILE A 1 332 ? 88.775 -30.322 20.263 1.00 61.95 330 ILE A CA 1
ATOM 1882 C C . ILE A 1 332 ? 89.856 -29.260 20.112 1.00 64.23 330 ILE A C 1
ATOM 1883 O O . ILE A 1 332 ? 90.621 -28.994 21.046 1.00 56.22 330 ILE A O 1
ATOM 1888 N N . ASN A 1 333 ? 89.938 -28.634 18.936 1.00 62.62 331 ASN A N 1
ATOM 1889 C CA . ASN A 1 333 ? 91.099 -27.810 18.623 1.00 65.52 331 ASN A CA 1
ATOM 1890 C C . ASN A 1 333 ? 91.070 -26.451 19.312 1.00 64.24 331 ASN A C 1
ATOM 1891 O O . ASN A 1 333 ? 92.134 -25.907 19.630 1.00 60.27 331 ASN A O 1
ATOM 1896 N N . LEU A 1 334 ? 89.888 -25.886 19.557 1.00 54.41 332 LEU A N 1
ATOM 1897 C CA . LEU A 1 334 ? 89.845 -24.687 20.382 1.00 55.01 332 LEU A CA 1
ATOM 1898 C C . LEU A 1 334 ? 90.089 -24.997 21.850 1.00 55.54 332 LEU A C 1
ATOM 1899 O O . LEU A 1 334 ? 90.341 -24.073 22.630 1.00 58.83 332 LEU A O 1
ATOM 1904 N N . ASN A 1 335 ? 90.052 -26.275 22.234 1.00 60.58 333 ASN A N 1
ATOM 1905 C CA . ASN A 1 335 ? 90.259 -26.689 23.616 1.00 59.42 333 ASN A CA 1
ATOM 1906 C C . ASN A 1 335 ? 91.332 -27.766 23.728 1.00 58.00 333 ASN A C 1
ATOM 1907 O O . ASN A 1 335 ? 91.317 -28.545 24.686 1.00 53.77 333 ASN A O 1
ATOM 1912 N N . GLN A 1 336 ? 92.246 -27.839 22.754 1.00 59.74 334 GLN A N 1
ATOM 1913 C CA . GLN A 1 336 ? 93.292 -28.858 22.788 1.00 55.31 334 GLN A CA 1
ATOM 1914 C C . GLN A 1 336 ? 94.095 -28.786 24.082 1.00 53.39 334 GLN A C 1
ATOM 1915 O O . GLN A 1 336 ? 94.481 -29.819 24.639 1.00 60.69 334 GLN A O 1
ATOM 1921 N N . SER A 1 337 ? 94.344 -27.573 24.583 1.00 54.53 335 SER A N 1
ATOM 1922 C CA . SER A 1 337 ? 95.064 -27.436 25.845 1.00 58.57 335 SER A CA 1
ATOM 1923 C C . SER A 1 337 ? 94.266 -28.002 27.012 1.00 57.75 335 SER A C 1
ATOM 1924 O O . SER A 1 337 ? 94.853 -28.431 28.012 1.00 64.33 335 SER A O 1
ATOM 1927 N N . VAL A 1 338 ? 92.936 -28.014 26.906 1.00 55.20 336 VAL A N 1
ATOM 1928 C CA . VAL A 1 338 ? 92.110 -28.550 27.983 1.00 58.53 336 VAL A CA 1
ATOM 1929 C C . VAL A 1 338 ? 92.185 -30.073 28.011 1.00 65.28 336 VAL A C 1
ATOM 1930 O O . VAL A 1 338 ? 92.304 -30.682 29.081 1.00 69.47 336 VAL A O 1
ATOM 1934 N N . VAL A 1 339 ? 92.118 -30.713 26.840 1.00 62.20 337 VAL A N 1
ATOM 1935 C CA . VAL A 1 339 ? 92.197 -32.170 26.773 1.00 62.35 337 VAL A CA 1
ATOM 1936 C C . VAL A 1 339 ? 93.569 -32.649 27.218 1.00 61.68 337 VAL A C 1
ATOM 1937 O O . VAL A 1 339 ? 93.693 -33.590 28.012 1.00 64.71 337 VAL A O 1
ATOM 1941 N N . LEU A 1 340 ? 94.621 -32.001 26.720 1.00 61.09 338 LEU A N 1
ATOM 1942 C CA . LEU A 1 340 ? 95.975 -32.365 27.112 1.00 69.04 338 LEU A CA 1
ATOM 1943 C C . LEU A 1 340 ? 96.167 -32.249 28.619 1.00 75.74 338 LEU A C 1
ATOM 1944 O O . LEU A 1 340 ? 97.164 -32.749 29.149 1.00 81.68 338 LEU A O 1
ATOM 1949 N N . ALA A 1 341 ? 95.244 -31.583 29.315 1.00 76.95 339 ALA A N 1
ATOM 1950 C CA . ALA A 1 341 ? 95.307 -31.474 30.756 1.00 73.74 339 ALA A CA 1
ATOM 1951 C C . ALA A 1 341 ? 94.685 -32.641 31.516 1.00 79.12 339 ALA A C 1
ATOM 1952 O O . ALA A 1 341 ? 95.063 -32.846 32.676 1.00 83.48 339 ALA A O 1
ATOM 1954 N N . GLN A 1 342 ? 93.750 -33.406 30.943 1.00 70.70 340 GLN A N 1
ATOM 1955 C CA . GLN A 1 342 ? 93.403 -34.598 31.675 1.00 77.33 340 GLN A CA 1
ATOM 1956 C C . GLN A 1 342 ? 94.494 -35.627 31.433 1.00 77.79 340 GLN A C 1
ATOM 1957 O O . GLN A 1 342 ? 94.875 -36.391 32.328 1.00 86.08 340 GLN A O 1
ATOM 1963 N N . ILE A 1 343 ? 94.989 -35.662 30.192 1.00 75.40 341 ILE A N 1
ATOM 1964 C CA . ILE A 1 343 ? 96.194 -36.403 29.845 1.00 78.52 341 ILE A CA 1
ATOM 1965 C C . ILE A 1 343 ? 97.307 -35.776 30.676 1.00 92.08 341 ILE A C 1
ATOM 1966 O O . ILE A 1 343 ? 97.136 -34.690 31.246 1.00 97.42 341 ILE A O 1
ATOM 1971 N N . GLY A 1 344 ? 98.457 -36.425 30.726 1.00 92.92 342 GLY A N 1
ATOM 1972 C CA . GLY A 1 344 ? 99.394 -36.171 31.805 1.00 98.59 342 GLY A CA 1
ATOM 1973 C C . GLY A 1 344 ? 100.079 -34.824 31.791 1.00 103.19 342 GLY A C 1
ATOM 1974 O O . GLY A 1 344 ? 100.887 -34.566 32.686 1.00 122.05 342 GLY A O 1
ATOM 1975 N N . PHE A 1 345 ? 99.777 -33.952 30.827 1.00 98.98 343 PHE A N 1
ATOM 1976 C CA . PHE A 1 345 ? 100.584 -32.755 30.611 1.00 99.66 343 PHE A CA 1
ATOM 1977 C C . PHE A 1 345 ? 100.286 -31.621 31.585 1.00 105.92 343 PHE A C 1
ATOM 1978 O O . PHE A 1 345 ? 100.955 -30.589 31.511 1.00 104.07 343 PHE A O 1
ATOM 1986 N N . ALA A 1 346 ? 99.261 -31.716 32.420 1.00 108.80 344 ALA A N 1
ATOM 1987 C CA . ALA A 1 346 ? 99.113 -30.784 33.532 1.00 114.87 344 ALA A CA 1
ATOM 1988 C C . ALA A 1 346 ? 99.305 -31.533 34.847 1.00 134.53 344 ALA A C 1
ATOM 1989 O O . ALA A 1 346 ? 98.881 -32.686 34.981 1.00 139.26 344 ALA A O 1
ATOM 1991 N N . GLY A 1 347 ? 99.964 -30.895 35.811 1.00 177.09 345 GLY A N 1
ATOM 1992 C CA . GLY A 1 347 ? 100.248 -31.621 37.033 1.00 165.85 345 GLY A CA 1
ATOM 1993 C C . GLY A 1 347 ? 100.396 -30.728 38.245 1.00 181.05 345 GLY A C 1
ATOM 1994 O O . GLY A 1 347 ? 100.329 -29.500 38.161 1.00 174.74 345 GLY A O 1
ATOM 1995 N N . LYS A 1 348 ? 100.628 -31.382 39.385 1.00 199.88 346 LYS A N 1
ATOM 1996 C CA . LYS A 1 348 ? 100.853 -30.713 40.657 1.00 205.38 346 LYS A CA 1
ATOM 1997 C C . LYS A 1 348 ? 102.317 -30.357 40.884 1.00 198.20 346 LYS A C 1
ATOM 1998 O O . LYS A 1 348 ? 102.607 -29.415 41.625 1.00 197.23 346 LYS A O 1
ATOM 2000 N N . THR A 1 349 ? 103.240 -31.078 40.258 1.00 197.21 347 THR A N 1
ATOM 2001 C CA . THR A 1 349 ? 104.657 -30.754 40.320 1.00 194.29 347 THR A CA 1
ATOM 2002 C C . THR A 1 349 ? 104.916 -29.337 39.784 1.00 186.70 347 THR A C 1
ATOM 2003 O O . THR A 1 349 ? 104.002 -28.622 39.390 1.00 188.73 347 THR A O 1
ATOM 2007 N N . GLY A 1 350 ? 106.175 -28.905 39.859 1.00 180.49 348 GLY A N 1
ATOM 2008 C CA . GLY A 1 350 ? 106.691 -27.741 39.139 1.00 159.16 348 GLY A CA 1
ATOM 2009 C C . GLY A 1 350 ? 106.071 -26.354 39.270 1.00 147.70 348 GLY A C 1
ATOM 2010 O O . GLY A 1 350 ? 104.964 -26.186 39.791 1.00 161.17 348 GLY A O 1
ATOM 2011 N N . ASP A 1 351 ? 106.793 -25.345 38.755 1.00 129.40 349 ASP A N 1
ATOM 2012 C CA . ASP A 1 351 ? 106.457 -23.930 38.867 1.00 117.39 349 ASP A CA 1
ATOM 2013 C C . ASP A 1 351 ? 105.790 -23.394 37.595 1.00 112.56 349 ASP A C 1
ATOM 2014 O O . ASP A 1 351 ? 105.507 -24.136 36.653 1.00 116.49 349 ASP A O 1
ATOM 2019 N N . VAL A 1 352 ? 105.591 -22.069 37.555 1.00 112.76 350 VAL A N 1
ATOM 2020 C CA . VAL A 1 352 ? 104.862 -21.424 36.460 1.00 106.40 350 VAL A CA 1
ATOM 2021 C C . VAL A 1 352 ? 105.504 -21.725 35.110 1.00 98.58 350 VAL A C 1
ATOM 2022 O O . VAL A 1 352 ? 104.808 -22.049 34.139 1.00 92.64 350 VAL A O 1
ATOM 2026 N N . TYR A 1 353 ? 106.833 -21.628 35.019 1.00 95.82 351 TYR A N 1
ATOM 2027 C CA . TYR A 1 353 ? 107.488 -21.930 33.749 1.00 92.15 351 TYR A CA 1
ATOM 2028 C C . TYR A 1 353 ? 107.335 -23.402 33.394 1.00 95.12 351 TYR A C 1
ATOM 2029 O O . TYR A 1 353 ? 106.966 -23.741 32.263 1.00 93.63 351 TYR A O 1
ATOM 2038 N N . ASP A 1 354 ? 107.641 -24.290 34.344 1.00 101.65 352 ASP A N 1
ATOM 2039 C CA . ASP A 1 354 ? 107.487 -25.722 34.113 1.00 98.21 352 ASP A CA 1
ATOM 2040 C C . ASP A 1 354 ? 106.086 -26.055 33.610 1.00 97.03 352 ASP A C 1
ATOM 2041 O O . ASP A 1 354 ? 105.915 -26.937 32.763 1.00 98.73 352 ASP A O 1
ATOM 2046 N N . LYS A 1 355 ? 105.068 -25.367 34.134 1.00 97.01 353 LYS A N 1
ATOM 2047 C CA . LYS A 1 355 ? 103.688 -25.628 33.726 1.00 98.19 353 LYS A CA 1
ATOM 2048 C C . LYS A 1 355 ? 103.431 -25.210 32.290 1.00 91.52 353 LYS A C 1
ATOM 2049 O O . LYS A 1 355 ? 103.053 -26.031 31.443 1.00 84.45 353 LYS A O 1
ATOM 2055 N N . LEU A 1 356 ? 103.636 -23.925 32.002 1.00 90.90 354 LEU A N 1
ATOM 2056 C CA . LEU A 1 356 ? 103.349 -23.411 30.674 1.00 88.99 354 LEU A CA 1
ATOM 2057 C C . LEU A 1 356 ? 104.194 -24.138 29.643 1.00 83.28 354 LEU A C 1
ATOM 2058 O O . LEU A 1 356 ? 103.713 -24.445 28.547 1.00 77.25 354 LEU A O 1
ATOM 2063 N N . PHE A 1 357 ? 105.456 -24.449 29.986 1.00 80.85 355 PHE A N 1
ATOM 2064 C CA . PHE A 1 357 ? 106.340 -25.062 28.991 1.00 77.27 355 PHE A CA 1
ATOM 2065 C C . PHE A 1 357 ? 106.038 -26.539 28.681 1.00 76.68 355 PHE A C 1
ATOM 2066 O O . PHE A 1 357 ? 106.095 -26.913 27.522 1.00 75.14 355 PHE A O 1
ATOM 2074 N N . GLN A 1 358 ? 105.682 -27.408 29.625 1.00 77.53 356 GLN A N 1
ATOM 2075 C CA . GLN A 1 358 ? 105.289 -28.760 29.170 1.00 86.77 356 GLN A CA 1
ATOM 2076 C C . GLN A 1 358 ? 103.935 -28.720 28.452 1.00 76.80 356 GLN A C 1
ATOM 2077 O O . GLN A 1 358 ? 103.636 -29.571 27.604 1.00 76.83 356 GLN A O 1
ATOM 2083 N N . LEU A 1 359 ? 103.050 -27.824 28.881 1.00 67.76 357 LEU A N 1
ATOM 2084 C CA . LEU A 1 359 ? 101.767 -27.758 28.203 1.00 67.02 357 LEU A CA 1
ATOM 2085 C C . LEU A 1 359 ? 101.966 -27.311 26.774 1.00 66.89 357 LEU A C 1
ATOM 2086 O O . LEU A 1 359 ? 101.330 -27.835 25.852 1.00 61.31 357 LEU A O 1
ATOM 2091 N N . ALA A 1 360 ? 102.870 -26.358 26.574 1.00 71.81 358 ALA A N 1
ATOM 2092 C CA . ALA A 1 360 ? 103.204 -25.953 25.225 1.00 67.85 358 ALA A CA 1
ATOM 2093 C C . ALA A 1 360 ? 103.957 -27.057 24.506 1.00 62.61 358 ALA A C 1
ATOM 2094 O O . ALA A 1 360 ? 103.861 -27.167 23.281 1.00 59.35 358 ALA A O 1
ATOM 2096 N N . THR A 1 361 ? 104.712 -27.870 25.249 1.00 64.67 359 THR A N 1
ATOM 2097 C CA . THR A 1 361 ? 105.368 -29.032 24.661 1.00 59.50 359 THR A CA 1
ATOM 2098 C C . THR A 1 361 ? 104.342 -30.050 24.178 1.00 70.06 359 THR A C 1
ATOM 2099 O O . THR A 1 361 ? 104.506 -30.648 23.109 1.00 70.11 359 THR A O 1
ATOM 2103 N N . GLY A 1 362 ? 103.280 -30.267 24.955 1.00 69.75 360 GLY A N 1
ATOM 2104 C CA . GLY A 1 362 ? 102.234 -31.173 24.512 1.00 60.72 360 GLY A CA 1
ATOM 2105 C C . GLY A 1 362 ? 101.524 -30.679 23.266 1.00 65.19 360 GLY A C 1
ATOM 2106 O O . GLY A 1 362 ? 101.212 -31.462 22.366 1.00 67.23 360 GLY A O 1
ATOM 2107 N N . ASN A 1 363 ? 101.256 -29.372 23.200 1.00 66.09 361 ASN A N 1
ATOM 2108 C CA . ASN A 1 363 ? 100.554 -28.817 22.047 1.00 69.61 361 ASN A CA 1
ATOM 2109 C C . ASN A 1 363 ? 101.376 -28.969 20.773 1.00 70.97 361 ASN A C 1
ATOM 2110 O O . ASN A 1 363 ? 100.834 -29.309 19.714 1.00 62.41 361 ASN A O 1
ATOM 2115 N N . ILE A 1 364 ? 102.685 -28.718 20.853 1.00 67.70 362 ILE A N 1
ATOM 2116 C CA . ILE A 1 364 ? 103.513 -28.756 19.652 1.00 70.80 362 ILE A CA 1
ATOM 2117 C C . ILE A 1 364 ? 103.647 -30.185 19.137 1.00 69.46 362 ILE A C 1
ATOM 2118 O O . ILE A 1 364 ? 103.666 -30.415 17.923 1.00 62.60 362 ILE A O 1
ATOM 2123 N N . ILE A 1 365 ? 103.727 -31.166 20.042 1.00 69.06 363 ILE A N 1
ATOM 2124 C CA . ILE A 1 365 ? 103.818 -32.565 19.627 1.00 65.75 363 ILE A CA 1
ATOM 2125 C C . ILE A 1 365 ? 102.600 -32.962 18.800 1.00 72.82 363 ILE A C 1
ATOM 2126 O O . ILE A 1 365 ? 102.725 -33.540 17.714 1.00 69.35 363 ILE A O 1
ATOM 2131 N N . VAL A 1 366 ? 101.404 -32.652 19.304 1.00 67.07 364 VAL A N 1
ATOM 2132 C CA . VAL A 1 366 ? 100.174 -33.099 18.653 1.00 63.78 364 VAL A CA 1
ATOM 2133 C C . VAL A 1 366 ? 100.042 -32.477 17.268 1.00 64.89 364 VAL A C 1
ATOM 2134 O O . VAL A 1 366 ? 99.756 -33.167 16.282 1.00 70.82 364 VAL A O 1
ATOM 2138 N N . THR A 1 367 ? 100.244 -31.160 17.172 1.00 72.16 365 THR A N 1
ATOM 2139 C CA . THR A 1 367 ? 100.051 -30.485 15.892 1.00 77.17 365 THR A CA 1
ATOM 2140 C C . THR A 1 367 ? 101.176 -30.781 14.907 1.00 73.64 365 THR A C 1
ATOM 2141 O O . THR A 1 367 ? 100.934 -30.826 13.695 1.00 73.81 365 THR A O 1
ATOM 2145 N N . ALA A 1 368 ? 102.401 -30.992 15.392 1.00 64.92 366 ALA A N 1
ATOM 2146 C CA . ALA A 1 368 ? 103.502 -31.292 14.483 1.00 67.41 366 ALA A CA 1
ATOM 2147 C C . ALA A 1 368 ? 103.391 -32.710 13.935 1.00 71.53 366 ALA A C 1
ATOM 2148 O O . ALA A 1 368 ? 103.549 -32.936 12.729 1.00 68.84 366 ALA A O 1
ATOM 2150 N N . LEU A 1 369 ? 103.128 -33.678 14.811 1.00 69.99 367 LEU A N 1
ATOM 2151 C CA . LEU A 1 369 ? 103.136 -35.083 14.428 1.00 63.82 367 LEU A CA 1
ATOM 2152 C C . LEU A 1 369 ? 101.810 -35.554 13.841 1.00 64.45 367 LEU A C 1
ATOM 2153 O O . LEU A 1 369 ? 101.793 -36.554 13.114 1.00 65.80 367 LEU A O 1
ATOM 2158 N N . GLY A 1 370 ? 100.706 -34.869 14.136 1.00 63.57 368 GLY A N 1
ATOM 2159 C CA . GLY A 1 370 ? 99.402 -35.319 13.681 1.00 61.06 368 GLY A CA 1
ATOM 2160 C C . GLY A 1 370 ? 98.615 -34.306 12.874 1.00 66.51 368 GLY A C 1
ATOM 2161 O O . GLY A 1 370 ? 98.288 -34.551 11.709 1.00 65.43 368 GLY A O 1
ATOM 2162 N N . PHE A 1 371 ? 98.297 -33.169 13.500 1.00 61.66 369 PHE A N 1
ATOM 2163 C CA . PHE A 1 371 ? 97.417 -32.178 12.881 1.00 61.12 369 PHE A CA 1
ATOM 2164 C C . PHE A 1 371 ? 97.961 -31.702 11.538 1.00 67.35 369 PHE A C 1
ATOM 2165 O O . PHE A 1 371 ? 97.222 -31.619 10.549 1.00 65.31 369 PHE A O 1
ATOM 2173 N N . LEU A 1 372 ? 99.259 -31.385 11.481 1.00 65.41 370 LEU A N 1
ATOM 2174 C CA . LEU A 1 372 ? 99.814 -30.810 10.256 1.00 67.31 370 LEU A CA 1
ATOM 2175 C C . LEU A 1 372 ? 99.994 -31.848 9.152 1.00 66.03 370 LEU A C 1
ATOM 2176 O O . LEU A 1 372 ? 99.489 -31.622 8.039 1.00 66.07 370 LEU A O 1
ATOM 2181 N N . PRO A 1 373 ? 100.685 -32.977 9.365 1.00 60.53 371 PRO A N 1
ATOM 2182 C CA . PRO A 1 373 ? 100.951 -33.885 8.235 1.00 66.82 371 PRO A CA 1
ATOM 2183 C C . PRO A 1 373 ? 99.700 -34.485 7.615 1.00 67.29 371 PRO A C 1
ATOM 2184 O O . PRO A 1 373 ? 99.768 -34.974 6.480 1.00 73.78 371 PRO A O 1
ATOM 2188 N N . GLY A 1 374 ? 98.566 -34.478 8.319 1.00 65.88 372 GLY A N 1
ATOM 2189 C CA . GLY A 1 374 ? 97.344 -35.008 7.739 1.00 70.41 372 GLY A CA 1
ATOM 2190 C C . GLY A 1 374 ? 96.895 -34.260 6.500 1.00 67.94 372 GLY A C 1
ATOM 2191 O O . GLY A 1 374 ? 96.349 -34.863 5.572 1.00 67.95 372 GLY A O 1
ATOM 2192 N N . TYR A 1 375 ? 97.121 -32.944 6.462 1.00 66.31 373 TYR A N 1
ATOM 2193 C CA . TYR A 1 375 ? 96.787 -32.171 5.270 1.00 68.06 373 TYR A CA 1
ATOM 2194 C C . TYR A 1 375 ? 97.579 -32.641 4.060 1.00 72.69 373 TYR A C 1
ATOM 2195 O O . TYR A 1 375 ? 97.065 -32.629 2.935 1.00 69.75 373 TYR A O 1
ATOM 2204 N N . TYR A 1 376 ? 98.827 -33.060 4.269 1.00 67.14 374 TYR A N 1
ATOM 2205 C CA . TYR A 1 376 ? 99.686 -33.415 3.148 1.00 69.93 374 TYR A CA 1
ATOM 2206 C C . TYR A 1 376 ? 99.474 -34.850 2.697 1.00 68.54 374 TYR A C 1
ATOM 2207 O O . TYR A 1 376 ? 99.660 -35.153 1.513 1.00 76.20 374 TYR A O 1
ATOM 2216 N N . PHE A 1 377 ? 99.087 -35.744 3.606 1.00 66.61 375 PHE A N 1
ATOM 2217 C CA . PHE A 1 377 ? 98.610 -37.047 3.162 1.00 70.55 375 PHE A CA 1
ATOM 2218 C C . PHE A 1 377 ? 97.379 -36.889 2.278 1.00 68.38 375 PHE A C 1
ATOM 2219 O O . PHE A 1 377 ? 97.266 -37.542 1.237 1.00 66.69 375 PHE A O 1
ATOM 2227 N N . THR A 1 378 ? 96.471 -35.984 2.650 1.00 63.92 376 THR A N 1
ATOM 2228 C CA . THR A 1 378 ? 95.316 -35.705 1.800 1.00 72.58 376 THR A CA 1
ATOM 2229 C C . THR A 1 378 ? 95.746 -35.124 0.460 1.00 79.24 376 THR A C 1
ATOM 2230 O O . THR A 1 378 ? 95.225 -35.515 -0.591 1.00 73.31 376 THR A O 1
ATOM 2234 N N . LEU A 1 379 ? 96.695 -34.185 0.484 1.00 79.34 377 LEU A N 1
ATOM 2235 C CA . LEU A 1 379 ? 97.151 -33.522 -0.735 1.00 81.10 377 LEU A CA 1
ATOM 2236 C C . LEU A 1 379 ? 97.598 -34.523 -1.795 1.00 81.81 377 LEU A C 1
ATOM 2237 O O . LEU A 1 379 ? 97.228 -34.412 -2.969 1.00 82.68 377 LEU A O 1
ATOM 2242 N N . PHE A 1 380 ? 98.393 -35.512 -1.395 1.00 74.91 378 PHE A N 1
ATOM 2243 C CA . PHE A 1 380 ? 98.967 -36.470 -2.331 1.00 72.20 378 PHE A CA 1
ATOM 2244 C C . PHE A 1 380 ? 98.013 -37.593 -2.730 1.00 84.06 378 PHE A C 1
ATOM 2245 O O . PHE A 1 380 ? 98.387 -38.415 -3.574 1.00 91.11 378 PHE A O 1
ATOM 2253 N N . LEU A 1 381 ? 96.797 -37.658 -2.171 1.00 82.09 379 LEU A N 1
ATOM 2254 C CA . LEU A 1 381 ? 95.927 -38.804 -2.418 1.00 79.35 379 LEU A CA 1
ATOM 2255 C C . LEU A 1 381 ? 94.505 -38.478 -2.872 1.00 83.66 379 LEU A C 1
ATOM 2256 O O . LEU A 1 381 ? 93.819 -39.392 -3.343 1.00 83.54 379 LEU A O 1
ATOM 2261 N N . ILE A 1 382 ? 94.035 -37.233 -2.747 1.00 76.56 380 ILE A N 1
ATOM 2262 C CA . ILE A 1 382 ? 92.674 -36.901 -3.179 1.00 81.60 380 ILE A CA 1
ATOM 2263 C C . ILE A 1 382 ? 92.479 -37.147 -4.670 1.00 85.08 380 ILE A C 1
ATOM 2264 O O . ILE A 1 382 ? 91.460 -37.713 -5.087 1.00 87.11 380 ILE A O 1
ATOM 2269 N N . ASP A 1 383 ? 93.434 -36.736 -5.500 1.00 93.36 381 ASP A N 1
ATOM 2270 C CA . ASP A 1 383 ? 93.296 -36.991 -6.928 1.00 92.38 381 ASP A CA 1
ATOM 2271 C C . ASP A 1 383 ? 93.772 -38.383 -7.322 1.00 91.16 381 ASP A C 1
ATOM 2272 O O . ASP A 1 383 ? 93.994 -38.644 -8.511 1.00 97.89 381 ASP A O 1
ATOM 2277 N N . ILE A 1 384 ? 93.912 -39.281 -6.346 1.00 93.45 382 ILE A N 1
ATOM 2278 C CA . ILE A 1 384 ? 94.196 -40.691 -6.580 1.00 86.27 382 ILE A CA 1
ATOM 2279 C C . ILE A 1 384 ? 93.105 -41.577 -5.992 1.00 83.52 382 ILE A C 1
ATOM 2280 O O . ILE A 1 384 ? 92.618 -42.504 -6.646 1.00 85.53 382 ILE A O 1
ATOM 2285 N N . VAL A 1 385 ? 92.706 -41.300 -4.753 1.00 87.01 383 VAL A N 1
ATOM 2286 C CA . VAL A 1 385 ? 91.765 -42.156 -4.041 1.00 83.52 383 VAL A CA 1
ATOM 2287 C C . VAL A 1 385 ? 90.320 -41.687 -4.208 1.00 83.28 383 VAL A C 1
ATOM 2288 O O . VAL A 1 385 ? 89.396 -42.506 -4.186 1.00 85.26 383 VAL A O 1
ATOM 2292 N N . GLY A 1 386 ? 90.109 -40.394 -4.415 1.00 84.38 384 GLY A N 1
ATOM 2293 C CA . GLY A 1 386 ? 88.776 -39.836 -4.448 1.00 84.40 384 GLY A CA 1
ATOM 2294 C C . GLY A 1 386 ? 88.412 -39.180 -3.126 1.00 84.28 384 GLY A C 1
ATOM 2295 O O . GLY A 1 386 ? 89.009 -39.439 -2.078 1.00 78.28 384 GLY A O 1
ATOM 2296 N N . ARG A 1 387 ? 87.405 -38.309 -3.179 1.00 78.73 385 ARG A N 1
ATOM 2297 C CA . ARG A 1 387 ? 87.031 -37.562 -1.982 1.00 76.95 385 ARG A CA 1
ATOM 2298 C C . ARG A 1 387 ? 86.287 -38.446 -0.988 1.00 77.07 385 ARG A C 1
ATOM 2299 O O . ARG A 1 387 ? 86.555 -38.393 0.218 1.00 75.57 385 ARG A O 1
ATOM 2307 N N . LYS A 1 388 ? 85.348 -39.264 -1.474 1.00 78.14 386 LYS A N 1
ATOM 2308 C CA . LYS A 1 388 ? 84.470 -40.013 -0.577 1.00 75.28 386 LYS A CA 1
ATOM 2309 C C . LYS A 1 388 ? 85.246 -41.031 0.248 1.00 70.96 386 LYS A C 1
ATOM 2310 O O . LYS A 1 388 ? 85.075 -41.110 1.471 1.00 74.05 386 LYS A O 1
ATOM 2316 N N . LYS A 1 389 ? 86.092 -41.837 -0.403 1.00 63.76 387 LYS A N 1
ATOM 2317 C CA . LYS A 1 389 ? 86.860 -42.828 0.343 1.00 73.42 387 LYS A CA 1
ATOM 2318 C C . LYS A 1 389 ? 87.687 -42.163 1.432 1.00 70.83 387 LYS A C 1
ATOM 2319 O O . LYS A 1 389 ? 87.930 -42.763 2.486 1.00 70.53 387 LYS A O 1
ATOM 2325 N N . LEU A 1 390 ? 88.133 -40.929 1.195 1.00 70.44 388 LEU A N 1
ATOM 2326 C CA . LEU A 1 390 ? 88.874 -40.220 2.229 1.00 68.27 388 LEU A CA 1
ATOM 2327 C C . LEU A 1 390 ? 87.959 -39.736 3.361 1.00 67.05 388 LEU A C 1
ATOM 2328 O O . LEU A 1 390 ? 88.378 -39.730 4.523 1.00 67.35 388 LEU A O 1
ATOM 2333 N N . GLN A 1 391 ? 86.713 -39.325 3.075 1.00 60.95 389 GLN A N 1
ATOM 2334 C CA . GLN A 1 391 ? 85.833 -39.003 4.201 1.00 70.08 389 GLN A CA 1
ATOM 2335 C C . GLN A 1 391 ? 85.405 -40.244 4.961 1.00 74.80 389 GLN A C 1
ATOM 2336 O O . GLN A 1 391 ? 85.329 -40.221 6.197 1.00 69.92 389 GLN A O 1
ATOM 2342 N N . PHE A 1 392 ? 85.060 -41.317 4.246 1.00 66.01 390 PHE A N 1
ATOM 2343 C CA . PHE A 1 392 ? 84.719 -42.552 4.939 1.00 68.64 390 PHE A CA 1
ATOM 2344 C C . PHE A 1 392 ? 85.822 -42.913 5.922 1.00 74.70 390 PHE A C 1
ATOM 2345 O O . PHE A 1 392 ? 85.576 -43.041 7.126 1.00 64.23 390 PHE A O 1
ATOM 2353 N N . MET A 1 393 ? 87.059 -43.010 5.433 1.00 67.25 391 MET A N 1
ATOM 2354 C CA . MET A 1 393 ? 88.189 -43.302 6.308 1.00 61.33 391 MET A CA 1
ATOM 2355 C C . MET A 1 393 ? 88.344 -42.245 7.397 1.00 71.18 391 MET A C 1
ATOM 2356 O O . MET A 1 393 ? 88.536 -42.576 8.572 1.00 75.11 391 MET A O 1
ATOM 2361 N N . GLY A 1 394 ? 88.265 -40.964 7.023 1.00 66.17 392 GLY A N 1
ATOM 2362 C CA . GLY A 1 394 ? 88.485 -39.901 7.996 1.00 66.18 392 GLY A CA 1
ATOM 2363 C C . GLY A 1 394 ? 87.511 -39.944 9.157 1.00 63.91 392 GLY A C 1
ATOM 2364 O O . GLY A 1 394 ? 87.913 -39.925 10.324 1.00 67.78 392 GLY A O 1
ATOM 2365 N N . PHE A 1 395 ? 86.214 -40.009 8.852 1.00 70.03 393 PHE A N 1
ATOM 2366 C CA . PHE A 1 395 ? 85.210 -40.072 9.909 1.00 70.53 393 PHE A CA 1
ATOM 2367 C C . PHE A 1 395 ? 85.388 -41.320 10.757 1.00 65.42 393 PHE A C 1
ATOM 2368 O O . PHE A 1 395 ? 85.353 -41.262 11.991 1.00 59.94 393 PHE A O 1
ATOM 2376 N N . ILE A 1 396 ? 85.551 -42.469 10.106 1.00 71.11 394 ILE A N 1
ATOM 2377 C CA . ILE A 1 396 ? 85.486 -43.717 10.848 1.00 68.29 394 ILE A CA 1
ATOM 2378 C C . ILE A 1 396 ? 86.782 -43.960 11.622 1.00 63.42 394 ILE A C 1
ATOM 2379 O O . ILE A 1 396 ? 86.778 -44.655 12.645 1.00 64.49 394 ILE A O 1
ATOM 2384 N N . MET A 1 397 ? 87.912 -43.409 11.155 1.00 67.45 395 MET A N 1
ATOM 2385 C CA . MET A 1 397 ? 89.164 -43.570 11.897 1.00 65.03 395 MET A CA 1
ATOM 2386 C C . MET A 1 397 ? 89.234 -42.612 13.078 1.00 67.58 395 MET A C 1
ATOM 2387 O O . MET A 1 397 ? 89.609 -43.015 14.184 1.00 69.56 395 MET A O 1
ATOM 2392 N N . SER A 1 398 ? 88.870 -41.344 12.865 1.00 60.62 396 SER A N 1
ATOM 2393 C CA . SER A 1 398 ? 88.789 -40.410 13.982 1.00 64.84 396 SER A CA 1
ATOM 2394 C C . SER A 1 398 ? 87.741 -40.849 14.995 1.00 61.36 396 SER A C 1
ATOM 2395 O O . SER A 1 398 ? 87.867 -40.549 16.188 1.00 51.31 396 SER A O 1
ATOM 2398 N N . GLY A 1 399 ? 86.701 -41.551 14.539 1.00 65.02 397 GLY A N 1
ATOM 2399 C CA . GLY A 1 399 ? 85.743 -42.131 15.467 1.00 59.71 397 GLY A CA 1
ATOM 2400 C C . GLY A 1 399 ? 86.378 -43.144 16.400 1.00 65.38 397 GLY A C 1
ATOM 2401 O O . GLY A 1 399 ? 86.147 -43.120 17.612 1.00 64.09 397 GLY A O 1
ATOM 2402 N N . LEU A 1 400 ? 87.167 -44.067 15.839 1.00 61.66 398 LEU A N 1
ATOM 2403 C CA . LEU A 1 400 ? 87.830 -45.088 16.648 1.00 64.94 398 LEU A CA 1
ATOM 2404 C C . LEU A 1 400 ? 88.642 -44.468 17.779 1.00 59.37 398 LEU A C 1
ATOM 2405 O O . LEU A 1 400 ? 88.519 -44.869 18.942 1.00 60.38 398 LEU A O 1
ATOM 2410 N N . PHE A 1 401 ? 89.477 -43.480 17.453 1.00 57.26 399 PHE A N 1
ATOM 2411 C CA . PHE A 1 401 ? 90.346 -42.893 18.466 1.00 58.20 399 PHE A CA 1
ATOM 2412 C C . PHE A 1 401 ? 89.564 -42.038 19.452 1.00 57.84 399 PHE A C 1
ATOM 2413 O O . PHE A 1 401 ? 89.989 -41.878 20.601 1.00 57.61 399 PHE A O 1
ATOM 2421 N N . LEU A 1 402 ? 88.418 -41.494 19.037 1.00 58.53 400 LEU A N 1
ATOM 2422 C CA . LEU A 1 402 ? 87.543 -40.834 19.999 1.00 54.84 400 LEU A CA 1
ATOM 2423 C C . LEU A 1 402 ? 86.908 -41.844 20.945 1.00 61.24 400 LEU A C 1
ATOM 2424 O O . LEU A 1 402 ? 86.722 -41.559 22.134 1.00 57.81 400 LEU A O 1
ATOM 2429 N N . ALA A 1 403 ? 86.581 -43.035 20.440 1.00 56.39 401 ALA A N 1
ATOM 2430 C CA . ALA A 1 403 ? 86.025 -44.071 21.302 1.00 49.73 401 ALA A CA 1
ATOM 2431 C C . ALA A 1 403 ? 87.078 -44.594 22.270 1.00 57.03 401 ALA A C 1
ATOM 2432 O O . ALA A 1 403 ? 86.768 -44.899 23.428 1.00 53.43 401 ALA A O 1
ATOM 2434 N N . ILE A 1 404 ? 88.328 -44.705 21.814 1.00 59.30 402 ILE A N 1
ATOM 2435 C CA . ILE A 1 404 ? 89.406 -45.110 22.711 1.00 54.87 402 ILE A CA 1
ATOM 2436 C C . ILE A 1 404 ? 89.659 -44.034 23.762 1.00 56.46 402 ILE A C 1
ATOM 2437 O O . ILE A 1 404 ? 89.814 -44.339 24.950 1.00 57.47 402 ILE A O 1
ATOM 2442 N N . LEU A 1 405 ? 89.712 -42.763 23.348 1.00 53.13 403 LEU A N 1
ATOM 2443 C CA . LEU A 1 405 ? 89.783 -41.673 24.320 1.00 57.21 403 LEU A CA 1
ATOM 2444 C C . LEU A 1 405 ? 88.608 -41.712 25.285 1.00 65.80 403 LEU A C 1
ATOM 2445 O O . LEU A 1 405 ? 88.794 -41.657 26.506 1.00 54.69 403 LEU A O 1
ATOM 2450 N N . ALA A 1 406 ? 87.386 -41.805 24.757 1.00 59.55 404 ALA A N 1
ATOM 2451 C CA . ALA A 1 406 ? 86.216 -41.814 25.629 1.00 54.61 404 ALA A CA 1
ATOM 2452 C C . ALA A 1 406 ? 86.263 -42.984 26.604 1.00 63.11 404 ALA A C 1
ATOM 2453 O O . ALA A 1 406 ? 85.928 -42.832 27.785 1.00 60.64 404 ALA A O 1
ATOM 2455 N N . GLY A 1 407 ? 86.694 -44.151 26.136 1.00 59.59 405 GLY A N 1
ATOM 2456 C CA . GLY A 1 407 ? 86.713 -45.337 26.967 1.00 65.61 405 GLY A CA 1
ATOM 2457 C C . GLY A 1 407 ? 87.840 -45.393 27.978 1.00 65.38 405 GLY A C 1
ATOM 2458 O O . GLY A 1 407 ? 87.657 -45.910 29.085 1.00 80.12 405 GLY A O 1
ATOM 2459 N N . GLU A 1 408 ? 89.013 -44.869 27.617 1.00 59.09 406 GLU A N 1
ATOM 2460 C CA . GLU A 1 408 ? 90.229 -45.113 28.381 1.00 68.20 406 GLU A CA 1
ATOM 2461 C C . GLU A 1 408 ? 90.815 -43.887 29.074 1.00 61.83 406 GLU A C 1
ATOM 2462 O O . GLU A 1 408 ? 91.795 -44.039 29.811 1.00 68.98 406 GLU A O 1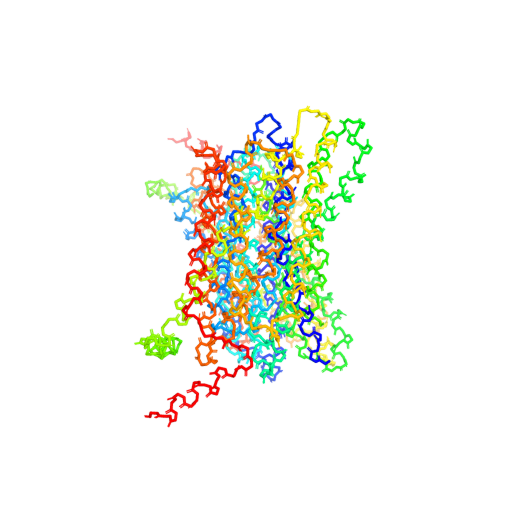
ATOM 2468 N N . ILE A 1 409 ? 90.268 -42.685 28.860 1.00 57.89 407 ILE A N 1
ATOM 2469 C CA . ILE A 1 409 ? 90.967 -41.471 29.292 1.00 66.39 407 ILE A CA 1
ATOM 2470 C C . ILE A 1 409 ? 91.159 -41.455 30.805 1.00 74.74 407 ILE A C 1
ATOM 2471 O O . ILE A 1 409 ? 92.187 -40.985 31.310 1.00 71.01 407 ILE A O 1
ATOM 2476 N N . ASP A 1 410 ? 90.186 -41.968 31.552 1.00 73.48 408 ASP A N 1
ATOM 2477 C CA . ASP A 1 410 ? 90.262 -41.987 33.005 1.00 82.82 408 ASP A CA 1
ATOM 2478 C C . ASP A 1 410 ? 90.912 -43.254 33.545 1.00 88.41 408 ASP A C 1
ATOM 2479 O O . ASP A 1 410 ? 90.922 -43.458 34.764 1.00 97.41 408 ASP A O 1
ATOM 2484 N N . HIS A 1 411 ? 91.461 -44.103 32.677 1.00 75.50 409 HIS A N 1
ATOM 2485 C CA . HIS A 1 411 ? 91.851 -45.448 33.077 1.00 76.38 409 HIS A CA 1
ATOM 2486 C C . HIS A 1 411 ? 93.246 -45.875 32.638 1.00 84.46 409 HIS A C 1
ATOM 2487 O O . HIS A 1 411 ? 93.796 -46.798 33.252 1.00 95.44 409 HIS A O 1
ATOM 2494 N N . ILE A 1 412 ? 93.836 -45.263 31.612 1.00 78.73 410 ILE A N 1
ATOM 2495 C CA . ILE A 1 412 ? 95.155 -45.659 31.133 1.00 66.83 410 ILE A CA 1
ATOM 2496 C C . ILE A 1 412 ? 96.089 -44.449 31.182 1.00 64.88 410 ILE A C 1
ATOM 2497 O O . ILE A 1 412 ? 95.661 -43.312 31.384 1.00 74.74 410 ILE A O 1
ATOM 2502 N N . GLY A 1 413 ? 97.384 -44.714 30.991 1.00 56.64 411 GLY A N 1
ATOM 2503 C CA . GLY A 1 413 ? 98.414 -43.716 31.198 1.00 57.42 411 GLY A CA 1
ATOM 2504 C C . GLY A 1 413 ? 98.520 -42.676 30.090 1.00 67.06 411 GLY A C 1
ATOM 2505 O O . GLY A 1 413 ? 97.833 -42.719 29.070 1.00 68.78 411 GLY A O 1
ATOM 2506 N N . LYS A 1 414 ? 99.424 -41.720 30.314 1.00 73.45 412 LYS A N 1
ATOM 2507 C CA . LYS A 1 414 ? 99.569 -40.573 29.418 1.00 70.51 412 LYS A CA 1
ATOM 2508 C C . LYS A 1 414 ? 99.890 -40.996 27.990 1.00 74.53 412 LYS A C 1
ATOM 2509 O O . LYS A 1 414 ? 99.273 -40.513 27.035 1.00 76.03 412 LYS A O 1
ATOM 2515 N N . GLY A 1 415 ? 100.891 -41.859 27.826 1.00 75.01 413 GLY A N 1
ATOM 2516 C CA . GLY A 1 415 ? 101.434 -42.177 26.527 1.00 69.10 413 GLY A CA 1
ATOM 2517 C C . GLY A 1 415 ? 100.413 -42.670 25.520 1.00 66.23 413 GLY A C 1
ATOM 2518 O O . GLY A 1 415 ? 100.245 -42.084 24.446 1.00 60.12 413 GLY A O 1
ATOM 2519 N N . PRO A 1 416 ? 99.720 -43.768 25.839 1.00 66.99 414 PRO A N 1
ATOM 2520 C CA . PRO A 1 416 ? 98.678 -44.266 24.924 1.00 64.39 414 PRO A CA 1
ATOM 2521 C C . PRO A 1 416 ? 97.635 -43.220 24.565 1.00 65.40 414 PRO A C 1
ATOM 2522 O O . PRO A 1 416 ? 97.164 -43.183 23.421 1.00 62.69 414 PRO A O 1
ATOM 2526 N N . LEU A 1 417 ? 97.258 -42.367 25.519 1.00 72.08 415 LEU A N 1
ATOM 2527 C CA . LEU A 1 417 ? 96.269 -41.333 25.230 1.00 76.13 415 LEU A CA 1
ATOM 2528 C C . LEU A 1 417 ? 96.837 -40.269 24.298 1.00 70.00 415 LEU A C 1
ATOM 2529 O O . LEU A 1 417 ? 96.152 -39.823 23.369 1.00 62.94 415 LEU A O 1
ATOM 2534 N N . LEU A 1 418 ? 98.085 -39.850 24.529 1.00 60.19 416 LEU A N 1
ATOM 2535 C CA . LEU A 1 418 ? 98.701 -38.848 23.663 1.00 63.98 416 LEU A CA 1
ATOM 2536 C C . LEU A 1 418 ? 98.808 -39.355 22.230 1.00 65.79 416 LEU A C 1
ATOM 2537 O O . LEU A 1 418 ? 98.643 -38.586 21.276 1.00 60.00 416 LEU A O 1
ATOM 2542 N N . ALA A 1 419 ? 99.096 -40.646 22.059 1.00 64.90 417 ALA A N 1
ATOM 2543 C CA . ALA A 1 419 ? 99.178 -41.212 20.718 1.00 57.88 417 ALA A CA 1
ATOM 2544 C C . ALA A 1 419 ? 97.813 -41.205 20.041 1.00 63.31 417 ALA A C 1
ATOM 2545 O O . ALA A 1 419 ? 97.671 -40.719 18.912 1.00 63.46 417 ALA A O 1
ATOM 2547 N N . CYS A 1 420 ? 96.795 -41.743 20.719 1.00 64.47 418 CYS A N 1
ATOM 2548 C CA . CYS A 1 420 ? 95.451 -41.777 20.151 1.00 62.73 418 CYS A CA 1
ATOM 2549 C C . CYS A 1 420 ? 94.942 -40.375 19.833 1.00 61.55 418 CYS A C 1
ATOM 2550 O O . CYS A 1 420 ? 94.311 -40.158 18.792 1.00 58.18 418 CYS A O 1
ATOM 2553 N N . PHE A 1 421 ? 95.204 -39.411 20.720 1.00 62.44 419 PHE A N 1
ATOM 2554 C CA . PHE A 1 421 ? 94.787 -38.034 20.464 1.00 60.00 419 PHE A CA 1
ATOM 2555 C C . PHE A 1 421 ? 95.493 -37.470 19.238 1.00 62.17 419 PHE A C 1
ATOM 2556 O O . PHE A 1 421 ? 94.891 -36.731 18.449 1.00 55.82 419 PHE A O 1
ATOM 2564 N N . THR A 1 422 ? 96.770 -37.818 19.057 1.00 61.79 420 THR A N 1
ATOM 2565 C CA . THR A 1 422 ? 97.493 -37.392 17.864 1.00 61.66 420 THR A CA 1
ATOM 2566 C C . THR A 1 422 ? 96.972 -38.107 16.623 1.00 64.99 420 THR A C 1
ATOM 2567 O O . THR A 1 422 ? 96.847 -37.496 15.555 1.00 57.37 420 THR A O 1
ATOM 2571 N N . PHE A 1 423 ? 96.665 -39.402 16.746 1.00 57.29 421 PHE A N 1
ATOM 2572 C CA . PHE A 1 423 ? 96.071 -40.125 15.628 1.00 49.54 421 PHE A CA 1
ATOM 2573 C C . PHE A 1 423 ? 94.732 -39.515 15.239 1.00 58.38 421 PHE A C 1
ATOM 2574 O O . PHE A 1 423 ? 94.431 -39.364 14.050 1.00 57.86 421 PHE A O 1
ATOM 2582 N N . MET A 1 424 ? 93.917 -39.156 16.234 1.00 55.95 422 MET A N 1
ATOM 2583 C CA . MET A 1 424 ? 92.644 -38.495 15.963 1.00 66.32 422 MET A CA 1
ATOM 2584 C C . MET A 1 424 ? 92.846 -37.222 15.151 1.00 63.78 422 MET A C 1
ATOM 2585 O O . MET A 1 424 ? 92.178 -37.007 14.133 1.00 56.09 422 MET A O 1
ATOM 2590 N N . GLN A 1 425 ? 93.761 -36.357 15.597 1.00 61.38 423 GLN A N 1
ATOM 2591 C CA . GLN A 1 425 ? 94.019 -35.113 14.879 1.00 66.54 423 GLN A CA 1
ATOM 2592 C C . GLN A 1 425 ? 94.501 -35.384 13.459 1.00 68.54 423 GLN A C 1
ATOM 2593 O O . GLN A 1 425 ? 94.099 -34.692 12.515 1.00 56.50 423 GLN A O 1
ATOM 2599 N N . PHE A 1 426 ? 95.364 -36.391 13.291 1.00 60.67 424 PHE A N 1
ATOM 2600 C CA . PHE A 1 426 ? 95.871 -36.737 11.966 1.00 56.96 424 PHE A CA 1
ATOM 2601 C C . PHE A 1 426 ? 94.738 -37.102 11.015 1.00 60.18 424 PHE A C 1
ATOM 2602 O O . PHE A 1 426 ? 94.737 -36.685 9.851 1.00 62.62 424 PHE A O 1
ATOM 2610 N N . PHE A 1 427 ? 93.764 -37.873 11.491 1.00 59.75 425 PHE A N 1
ATOM 2611 C CA . PHE A 1 427 ? 92.662 -38.326 10.653 1.00 58.14 425 PHE A CA 1
ATOM 2612 C C . PHE A 1 427 ? 91.511 -37.329 10.581 1.00 61.36 425 PHE A C 1
ATOM 2613 O O . PHE A 1 427 ? 90.541 -37.580 9.856 1.00 66.32 425 PHE A O 1
ATOM 2621 N N . PHE A 1 428 ? 91.585 -36.214 11.312 1.00 64.92 426 PHE A N 1
ATOM 2622 C CA . PHE A 1 428 ? 90.727 -35.076 10.995 1.00 67.17 426 PHE A CA 1
ATOM 2623 C C . PHE A 1 428 ? 91.125 -34.468 9.658 1.00 61.50 426 PHE A C 1
ATOM 2624 O O . PHE A 1 428 ? 90.284 -34.266 8.774 1.00 60.28 426 PHE A O 1
ATOM 2632 N N . ASN A 1 429 ? 92.414 -34.177 9.494 1.00 61.92 427 ASN A N 1
ATOM 2633 C CA . ASN A 1 429 ? 92.920 -33.450 8.340 1.00 64.70 427 ASN A CA 1
ATOM 2634 C C . ASN A 1 429 ? 93.336 -34.374 7.204 1.00 71.97 427 ASN A C 1
ATOM 2635 O O . ASN A 1 429 ? 93.267 -33.977 6.035 1.00 66.80 427 ASN A O 1
ATOM 2640 N N . PHE A 1 430 ? 93.774 -35.594 7.518 1.00 63.89 428 PHE A N 1
ATOM 2641 C CA . PHE A 1 430 ? 93.801 -36.671 6.528 1.00 62.62 428 PHE A CA 1
ATOM 2642 C C . PHE A 1 430 ? 92.431 -37.348 6.541 1.00 64.92 428 PHE A C 1
ATOM 2643 O O . PHE A 1 430 ? 92.258 -38.495 6.958 1.00 65.26 428 PHE A O 1
ATOM 2651 N N . GLY A 1 431 ? 91.438 -36.594 6.071 1.00 59.00 429 GLY A N 1
ATOM 2652 C CA . GLY A 1 431 ? 90.067 -37.054 6.132 1.00 50.88 429 GLY A CA 1
ATOM 2653 C C . GLY A 1 431 ? 89.004 -35.973 6.090 1.00 58.84 429 GLY A C 1
ATOM 2654 O O . GLY A 1 431 ? 89.053 -35.067 5.252 1.00 67.03 429 GLY A O 1
ATOM 2655 N N . ALA A 1 432 ? 88.042 -36.064 7.014 1.00 72.74 430 ALA A N 1
ATOM 2656 C CA . ALA A 1 432 ? 86.761 -35.377 6.853 1.00 68.84 430 ALA A CA 1
ATOM 2657 C C . ALA A 1 432 ? 86.903 -33.858 6.839 1.00 68.66 430 ALA A C 1
ATOM 2658 O O . ALA A 1 432 ? 86.208 -33.176 6.077 1.00 71.47 430 ALA A O 1
ATOM 2660 N N . ASN A 1 433 ? 87.780 -33.304 7.682 1.00 72.10 431 ASN A N 1
ATOM 2661 C CA . ASN A 1 433 ? 87.908 -31.849 7.754 1.00 71.63 431 ASN A CA 1
ATOM 2662 C C . ASN A 1 433 ? 88.336 -31.260 6.419 1.00 68.94 431 ASN A C 1
ATOM 2663 O O . ASN A 1 433 ? 87.825 -30.215 5.996 1.00 71.48 431 ASN A O 1
ATOM 2668 N N . THR A 1 434 ? 89.272 -31.917 5.741 1.00 68.21 432 THR A N 1
ATOM 2669 C CA . THR A 1 434 ? 89.808 -31.377 4.501 1.00 73.17 432 THR A CA 1
ATOM 2670 C C . THR A 1 434 ? 88.841 -31.627 3.345 1.00 65.09 432 THR A C 1
ATOM 2671 O O . THR A 1 434 ? 88.636 -30.753 2.495 1.00 79.87 432 THR A O 1
ATOM 2675 N N . THR A 1 435 ? 88.236 -32.814 3.320 1.00 61.74 433 THR A N 1
ATOM 2676 C CA . THR A 1 435 ? 87.390 -33.241 2.213 1.00 77.52 433 THR A CA 1
ATOM 2677 C C . THR A 1 435 ? 86.037 -32.535 2.196 1.00 78.45 433 THR A C 1
ATOM 2678 O O . THR A 1 435 ? 85.489 -32.296 1.115 1.00 83.01 433 THR A O 1
ATOM 2682 N N . THR A 1 436 ? 85.472 -32.211 3.365 1.00 79.44 434 THR A N 1
ATOM 2683 C CA . THR A 1 436 ? 84.207 -31.478 3.385 1.00 83.79 434 THR A CA 1
ATOM 2684 C C . THR A 1 436 ? 84.359 -30.132 2.696 1.00 89.55 434 THR A C 1
ATOM 2685 O O . THR A 1 436 ? 83.462 -29.683 1.971 1.00 87.53 434 THR A O 1
ATOM 2689 N N . PHE A 1 437 ? 85.501 -29.480 2.912 1.00 84.98 435 PHE A N 1
ATOM 2690 C CA . PHE A 1 437 ? 85.783 -28.202 2.273 1.00 83.84 435 PHE A CA 1
ATOM 2691 C C . PHE A 1 437 ? 85.890 -28.355 0.761 1.00 91.86 435 PHE A C 1
ATOM 2692 O O . PHE A 1 437 ? 85.327 -27.557 0.002 1.00 101.12 435 PHE A O 1
ATOM 2700 N N . ILE A 1 438 ? 86.614 -29.379 0.304 1.00 82.68 436 ILE A N 1
ATOM 2701 C CA . ILE A 1 438 ? 86.789 -29.591 -1.130 1.00 84.89 436 ILE A CA 1
ATOM 2702 C C . ILE A 1 438 ? 85.469 -30.015 -1.767 1.00 83.89 436 ILE A C 1
ATOM 2703 O O . ILE A 1 438 ? 85.075 -29.497 -2.818 1.00 88.92 436 ILE A O 1
ATOM 2708 N N . VAL A 1 439 ? 84.774 -30.972 -1.145 1.00 90.90 437 VAL A N 1
ATOM 2709 C CA . VAL A 1 439 ? 83.527 -31.488 -1.711 1.00 89.45 437 VAL A CA 1
ATOM 2710 C C . VAL A 1 439 ? 82.495 -30.381 -1.869 1.00 91.40 437 VAL A C 1
ATOM 2711 O O . VAL A 1 439 ? 81.775 -30.324 -2.873 1.00 92.11 437 VAL A O 1
ATOM 2715 N N . ALA A 1 440 ? 82.417 -29.470 -0.897 1.00 92.75 438 ALA A N 1
ATOM 2716 C CA . ALA A 1 440 ? 81.454 -28.378 -1.007 1.00 97.61 438 ALA A CA 1
ATOM 2717 C C . ALA A 1 440 ? 81.791 -27.441 -2.159 1.00 107.31 438 ALA A C 1
ATOM 2718 O O . ALA A 1 440 ? 80.884 -26.871 -2.776 1.00 105.41 438 ALA A O 1
ATOM 2720 N N . ALA A 1 441 ? 83.078 -27.272 -2.469 1.00 104.06 439 ALA A N 1
ATOM 2721 C CA . ALA A 1 441 ? 83.477 -26.431 -3.590 1.00 100.17 439 ALA A CA 1
ATOM 2722 C C . ALA A 1 441 ? 83.337 -27.130 -4.936 1.00 105.83 439 ALA A C 1
ATOM 2723 O O . ALA A 1 441 ? 83.196 -26.452 -5.960 1.00 107.72 439 ALA A O 1
ATOM 2725 N N . GLU A 1 442 ? 83.371 -28.463 -4.957 1.00 106.67 440 GLU A N 1
ATOM 2726 C CA . GLU A 1 442 ? 83.457 -29.219 -6.199 1.00 98.24 440 GLU A CA 1
ATOM 2727 C C . GLU A 1 442 ? 82.127 -29.798 -6.661 1.00 93.36 440 GLU A C 1
ATOM 2728 O O . GLU A 1 442 ? 81.993 -30.126 -7.845 1.00 102.45 440 GLU A O 1
ATOM 2734 N N . LEU A 1 443 ? 81.145 -29.931 -5.766 1.00 91.83 441 LEU A N 1
ATOM 2735 C CA . LEU A 1 443 ? 79.935 -30.673 -6.107 1.00 96.73 441 LEU A CA 1
ATOM 2736 C C . LEU A 1 443 ? 79.013 -29.893 -7.030 1.00 106.10 441 LEU A C 1
ATOM 2737 O O . LEU A 1 443 ? 78.247 -30.497 -7.788 1.00 107.14 441 LEU A O 1
ATOM 2742 N N . PHE A 1 444 ? 79.067 -28.570 -6.987 1.00 111.28 442 PHE A N 1
ATOM 2743 C CA . PHE A 1 444 ? 77.930 -27.804 -7.459 1.00 116.62 442 PHE A CA 1
ATOM 2744 C C . PHE A 1 444 ? 78.243 -27.056 -8.742 1.00 126.54 442 PHE A C 1
ATOM 2745 O O . PHE A 1 444 ? 79.296 -26.410 -8.843 1.00 120.00 442 PHE A O 1
ATOM 2753 N N . PRO A 1 445 ? 77.364 -27.138 -9.741 1.00 131.74 443 PRO A N 1
ATOM 2754 C CA . PRO A 1 445 ? 77.539 -26.329 -10.951 1.00 132.12 443 PRO A CA 1
ATOM 2755 C C . PRO A 1 445 ? 77.531 -24.844 -10.619 1.00 128.74 443 PRO A C 1
ATOM 2756 O O . PRO A 1 445 ? 76.876 -24.401 -9.675 1.00 130.33 443 PRO A O 1
ATOM 2760 N N . THR A 1 446 ? 78.296 -24.078 -11.400 1.00 126.10 444 THR A N 1
ATOM 2761 C CA . THR A 1 446 ? 78.564 -22.679 -11.066 1.00 122.47 444 THR A CA 1
ATOM 2762 C C . THR A 1 446 ? 77.297 -21.836 -10.936 1.00 118.24 444 THR A C 1
ATOM 2763 O O . THR A 1 446 ? 77.282 -20.874 -10.161 1.00 110.40 444 THR A O 1
ATOM 2767 N N . ARG A 1 447 ? 76.229 -22.169 -11.670 1.00 120.53 445 ARG A N 1
ATOM 2768 C CA . ARG A 1 447 ? 75.056 -21.295 -11.714 1.00 115.76 445 ARG A CA 1
ATOM 2769 C C . ARG A 1 447 ? 74.406 -21.112 -10.344 1.00 118.95 445 ARG A C 1
ATOM 2770 O O . ARG A 1 447 ? 73.586 -20.204 -10.167 1.00 126.28 445 ARG A O 1
ATOM 2778 N N . ILE A 1 448 ? 74.740 -21.967 -9.389 1.00 123.36 446 ILE A N 1
ATOM 2779 C CA . ILE A 1 448 ? 74.254 -21.967 -8.015 1.00 126.56 446 ILE A CA 1
ATOM 2780 C C . ILE A 1 448 ? 75.366 -22.233 -7.013 1.00 122.39 446 ILE A C 1
ATOM 2781 O O . ILE A 1 448 ? 75.097 -22.412 -5.819 1.00 117.21 446 ILE A O 1
ATOM 2786 N N . ARG A 1 449 ? 76.603 -22.363 -7.498 1.00 121.44 447 ARG A N 1
ATOM 2787 C CA . ARG A 1 449 ? 77.685 -22.795 -6.619 1.00 112.32 447 ARG A CA 1
ATOM 2788 C C . ARG A 1 449 ? 77.840 -21.844 -5.442 1.00 114.78 447 ARG A C 1
ATOM 2789 O O . ARG A 1 449 ? 78.128 -22.274 -4.319 1.00 130.24 447 ARG A O 1
ATOM 2797 N N . ALA A 1 450 ? 77.632 -20.548 -5.684 1.00 122.36 448 ALA A N 1
ATOM 2798 C CA . ALA A 1 450 ? 77.873 -19.541 -4.657 1.00 115.88 448 ALA A CA 1
ATOM 2799 C C . ALA A 1 450 ? 77.011 -19.782 -3.425 1.00 108.17 448 ALA A C 1
ATOM 2800 O O . ALA A 1 450 ? 77.506 -19.747 -2.293 1.00 109.26 448 ALA A O 1
ATOM 2802 N N . SER A 1 451 ? 75.715 -20.031 -3.622 1.00 104.85 449 SER A N 1
ATOM 2803 C CA . SER A 1 451 ? 74.846 -20.284 -2.477 1.00 111.14 449 SER A CA 1
ATOM 2804 C C . SER A 1 451 ? 75.158 -21.634 -1.845 1.00 116.48 449 SER A C 1
ATOM 2805 O O . SER A 1 451 ? 75.368 -21.725 -0.632 1.00 117.88 449 SER A O 1
ATOM 2808 N N . ALA A 1 452 ? 75.265 -22.683 -2.666 1.00 118.56 450 ALA A N 1
ATOM 2809 C CA . ALA A 1 452 ? 75.426 -24.030 -2.127 1.00 106.81 450 ALA A CA 1
ATOM 2810 C C . ALA A 1 452 ? 76.713 -24.154 -1.320 1.00 103.58 450 ALA A C 1
ATOM 2811 O O . ALA A 1 452 ? 76.739 -24.823 -0.281 1.00 106.46 450 ALA A O 1
ATOM 2813 N N . HIS A 1 453 ? 77.792 -23.516 -1.779 1.00 102.12 451 HIS A N 1
ATOM 2814 C CA . HIS A 1 453 ? 79.017 -23.505 -0.988 1.00 98.28 451 HIS A CA 1
ATOM 2815 C C . HIS A 1 453 ? 78.832 -22.667 0.270 1.00 101.72 451 HIS A C 1
ATOM 2816 O O . HIS A 1 453 ? 79.318 -23.032 1.347 1.00 105.04 451 HIS A O 1
ATOM 2823 N N . GLY A 1 454 ? 78.135 -21.536 0.146 1.00 103.70 452 GLY A N 1
ATOM 2824 C CA . GLY A 1 454 ? 77.899 -20.683 1.298 1.00 101.49 452 GLY A CA 1
ATOM 2825 C C . GLY A 1 454 ? 77.033 -21.346 2.353 1.00 98.13 452 GLY A C 1
ATOM 2826 O O . GLY A 1 454 ? 77.284 -21.206 3.552 1.00 102.15 452 GLY A O 1
ATOM 2827 N N . ILE A 1 455 ? 75.995 -22.069 1.922 1.00 104.32 453 ILE A N 1
ATOM 2828 C CA . ILE A 1 455 ? 75.112 -22.733 2.877 1.00 99.81 453 ILE A CA 1
ATOM 2829 C C . ILE A 1 455 ? 75.850 -23.855 3.590 1.00 94.99 453 ILE A C 1
ATOM 2830 O O . ILE A 1 455 ? 75.648 -24.091 4.788 1.00 90.28 453 ILE A O 1
ATOM 2835 N N . SER A 1 456 ? 76.721 -24.562 2.868 1.00 99.39 454 SER A N 1
ATOM 2836 C CA . SER A 1 456 ? 77.514 -25.622 3.484 1.00 94.28 454 SER A CA 1
ATOM 2837 C C . SER A 1 456 ? 78.522 -25.061 4.479 1.00 91.18 454 SER A C 1
ATOM 2838 O O . SER A 1 456 ? 78.678 -25.600 5.581 1.00 88.70 454 SER A O 1
ATOM 2841 N N . ALA A 1 457 ? 79.216 -23.981 4.110 1.00 96.04 455 ALA A N 1
ATOM 2842 C CA . ALA A 1 457 ? 80.168 -23.366 5.030 1.00 90.52 455 ALA A CA 1
ATOM 2843 C C . ALA A 1 457 ? 79.466 -22.809 6.261 1.00 93.00 455 ALA A C 1
ATOM 2844 O O . ALA A 1 457 ? 79.999 -22.882 7.375 1.00 94.34 455 ALA A O 1
ATOM 2846 N N . ALA A 1 458 ? 78.271 -22.239 6.080 1.00 90.99 456 ALA A N 1
ATOM 2847 C CA . ALA A 1 458 ? 77.492 -21.781 7.225 1.00 90.75 456 ALA A CA 1
ATOM 2848 C C . ALA A 1 458 ? 77.113 -22.945 8.132 1.00 93.37 456 ALA A C 1
ATOM 2849 O O . ALA A 1 458 ? 77.208 -22.841 9.361 1.00 90.05 456 ALA A O 1
ATOM 2851 N N . ALA A 1 459 ? 76.666 -24.057 7.541 1.00 92.34 457 ALA A N 1
ATOM 2852 C CA . ALA A 1 459 ? 76.341 -25.246 8.325 1.00 86.72 457 ALA A CA 1
ATOM 2853 C C . ALA A 1 459 ? 77.535 -25.711 9.148 1.00 82.33 457 ALA A C 1
ATOM 2854 O O . ALA A 1 459 ? 77.385 -26.086 10.317 1.00 75.65 457 ALA A O 1
ATOM 2856 N N . GLY A 1 460 ? 78.727 -25.707 8.547 1.00 74.89 458 GLY A N 1
ATOM 2857 C CA . GLY A 1 460 ? 79.928 -26.035 9.297 1.00 68.63 458 GLY A CA 1
ATOM 2858 C C . GLY A 1 460 ? 80.120 -25.147 10.512 1.00 81.74 458 GLY A C 1
ATOM 2859 O O . GLY A 1 460 ? 80.338 -25.633 11.624 1.00 84.09 458 GLY A O 1
ATOM 2860 N N . LYS A 1 461 ? 80.044 -23.828 10.315 1.00 81.87 459 LYS A N 1
ATOM 2861 C CA . LYS A 1 461 ? 80.251 -22.906 11.427 1.00 90.54 459 LYS A CA 1
ATOM 2862 C C . LYS A 1 461 ? 79.216 -23.104 12.524 1.00 79.44 459 LYS A C 1
ATOM 2863 O O . LYS A 1 461 ? 79.519 -22.893 13.702 1.00 72.44 459 LYS A O 1
ATOM 2869 N N . CYS A 1 462 ? 78.004 -23.532 12.164 1.00 77.48 460 CYS A N 1
ATOM 2870 C CA . CYS A 1 462 ? 77.004 -23.863 13.174 1.00 81.64 460 CYS A CA 1
ATOM 2871 C C . CYS A 1 462 ? 77.483 -25.008 14.059 1.00 81.99 460 CYS A C 1
ATOM 2872 O O . CYS A 1 462 ? 77.353 -24.957 15.287 1.00 68.03 460 CYS A O 1
ATOM 2875 N N . GLY A 1 463 ? 78.028 -26.060 13.447 1.00 72.19 461 GLY A N 1
ATOM 2876 C CA . GLY A 1 463 ? 78.601 -27.140 14.233 1.00 71.52 461 GLY A CA 1
ATOM 2877 C C . GLY A 1 463 ? 79.776 -26.689 15.077 1.00 75.37 461 GLY A C 1
ATOM 2878 O O . GLY A 1 463 ? 79.934 -27.123 16.222 1.00 67.22 461 GLY A O 1
ATOM 2879 N N . ALA A 1 464 ? 80.615 -25.808 14.526 1.00 66.42 462 ALA A N 1
ATOM 2880 C CA . ALA A 1 464 ? 81.746 -25.290 15.287 1.00 62.23 462 ALA A CA 1
ATOM 2881 C C . ALA A 1 464 ? 81.264 -24.539 16.521 1.00 65.94 462 ALA A C 1
ATOM 2882 O O . ALA A 1 464 ? 81.788 -24.731 17.623 1.00 64.29 462 ALA A O 1
ATOM 2884 N N . ILE A 1 465 ? 80.252 -23.684 16.359 1.00 73.12 463 ILE A N 1
ATOM 2885 C CA . ILE A 1 465 ? 79.807 -22.872 17.487 1.00 77.26 463 ILE A CA 1
ATOM 2886 C C . ILE A 1 465 ? 79.040 -23.691 18.529 1.00 74.29 463 ILE A C 1
ATOM 2887 O O . ILE A 1 465 ? 79.044 -23.329 19.710 1.00 76.14 463 ILE A O 1
ATOM 2892 N N . LEU A 1 466 ? 78.350 -24.779 18.156 1.00 77.20 464 LEU A N 1
ATOM 2893 C CA . LEU A 1 466 ? 77.736 -25.583 19.213 1.00 73.91 464 LEU A CA 1
ATOM 2894 C C . LEU A 1 466 ? 78.788 -26.128 20.170 1.00 72.29 464 LEU A C 1
ATOM 2895 O O . LEU A 1 466 ? 78.738 -25.875 21.379 1.00 70.88 464 LEU A O 1
ATOM 2900 N N . SER A 1 467 ? 79.760 -26.875 19.645 1.00 53.54 465 SER A N 1
ATOM 2901 C CA . SER A 1 467 ? 80.779 -27.432 20.526 1.00 57.16 465 SER A CA 1
ATOM 2902 C C . SER A 1 467 ? 81.581 -26.327 21.199 1.00 67.19 465 SER A C 1
ATOM 2903 O O . SER A 1 467 ? 81.871 -26.407 22.398 1.00 64.79 465 SER A O 1
ATOM 2906 N N . SER A 1 468 ? 81.921 -25.271 20.454 1.00 69.20 466 SER A N 1
ATOM 2907 C CA . SER A 1 468 ? 82.688 -24.173 21.038 1.00 75.51 466 SER A CA 1
ATOM 2908 C C . SER A 1 468 ? 81.938 -23.523 22.195 1.00 72.17 466 SER A C 1
ATOM 2909 O O . SER A 1 468 ? 82.537 -23.199 23.228 1.00 61.78 466 SER A O 1
ATOM 2912 N N . LEU A 1 469 ? 80.626 -23.332 22.046 1.00 59.64 467 LEU A N 1
ATOM 2913 C CA . LEU A 1 469 ? 79.846 -22.622 23.052 1.00 68.15 467 LEU A CA 1
ATOM 2914 C C . LEU A 1 469 ? 79.609 -23.433 24.319 1.00 73.57 467 LEU A C 1
ATOM 2915 O O . LEU A 1 469 ? 79.171 -22.856 25.320 1.00 71.16 467 LEU A O 1
ATOM 2920 N N . VAL A 1 470 ? 79.884 -24.738 24.316 1.00 74.71 468 VAL A N 1
ATOM 2921 C CA . VAL A 1 470 ? 79.346 -25.597 25.367 1.00 70.76 468 VAL A CA 1
ATOM 2922 C C . VAL A 1 470 ? 80.356 -26.647 25.820 1.00 67.37 468 VAL A C 1
ATOM 2923 O O . VAL A 1 470 ? 80.096 -27.392 26.772 1.00 66.74 468 VAL A O 1
ATOM 2927 N N . PHE A 1 471 ? 81.516 -26.711 25.156 1.00 63.96 469 PHE A N 1
ATOM 2928 C CA . PHE A 1 471 ? 82.472 -27.782 25.438 1.00 60.50 469 PHE A CA 1
ATOM 2929 C C . PHE A 1 471 ? 82.877 -27.795 26.907 1.00 65.50 469 PHE A C 1
ATOM 2930 O O . PHE A 1 471 ? 82.780 -28.827 27.582 1.00 63.99 469 PHE A O 1
ATOM 2938 N N . ASN A 1 472 ? 83.341 -26.655 27.422 1.00 67.81 470 ASN A N 1
ATOM 2939 C CA . ASN A 1 472 ? 83.840 -26.620 28.791 1.00 68.10 470 ASN A CA 1
ATOM 2940 C C . ASN A 1 472 ? 82.715 -26.680 29.814 1.00 71.71 470 ASN A C 1
ATOM 2941 O O . ASN A 1 472 ? 82.952 -27.097 30.953 1.00 65.41 470 ASN A O 1
ATOM 2946 N N . GLN A 1 473 ? 81.502 -26.269 29.439 1.00 69.43 471 GLN A N 1
ATOM 2947 C CA . GLN A 1 473 ? 80.360 -26.413 30.335 1.00 71.15 471 GLN A CA 1
ATOM 2948 C C . GLN A 1 473 ? 79.940 -27.874 30.461 1.00 72.75 471 GLN A C 1
ATOM 2949 O O . GLN A 1 473 ? 79.701 -28.367 31.570 1.00 75.82 471 GLN A O 1
ATOM 2955 N N . LEU A 1 474 ? 79.836 -28.581 29.331 1.00 67.00 472 LEU A N 1
ATOM 2956 C CA . LEU A 1 474 ? 79.512 -30.004 29.376 1.00 64.93 472 LEU A CA 1
ATOM 2957 C C . LEU A 1 474 ? 80.578 -30.786 30.130 1.00 68.65 472 LEU A C 1
ATOM 2958 O O . LEU A 1 474 ? 80.261 -31.670 30.934 1.00 73.73 472 LEU A O 1
ATOM 2963 N N . LYS A 1 475 ? 81.850 -30.474 29.871 1.00 65.40 473 LYS A N 1
ATOM 2964 C CA . LYS A 1 475 ? 82.963 -31.117 30.560 1.00 58.80 473 LYS A CA 1
ATOM 2965 C C . LYS A 1 475 ? 82.797 -31.087 32.075 1.00 66.90 473 LYS A C 1
ATOM 2966 O O . LYS A 1 475 ? 83.268 -31.994 32.772 1.00 72.79 473 LYS A O 1
ATOM 2972 N N . ALA A 1 476 ? 82.117 -30.071 32.601 1.00 69.65 474 ALA A N 1
ATOM 2973 C CA . ALA A 1 476 ? 81.873 -29.986 34.034 1.00 66.02 474 ALA A CA 1
ATOM 2974 C C . ALA A 1 476 ? 80.576 -30.664 34.445 1.00 72.08 474 ALA A C 1
ATOM 2975 O O . ALA A 1 476 ? 80.500 -31.220 35.547 1.00 87.22 474 ALA A O 1
ATOM 2977 N N . LYS A 1 477 ? 79.553 -30.632 33.589 1.00 64.70 475 LYS A N 1
ATOM 2978 C CA . LYS A 1 477 ? 78.260 -31.196 33.960 1.00 76.18 475 LYS A CA 1
ATOM 2979 C C . LYS A 1 477 ? 78.226 -32.713 33.790 1.00 74.21 475 LYS A C 1
ATOM 2980 O O . LYS A 1 477 ? 77.624 -33.414 34.611 1.00 78.12 475 LYS A O 1
ATOM 2986 N N . ILE A 1 478 ? 78.867 -33.239 32.748 1.00 68.58 476 ILE A N 1
ATOM 2987 C CA . ILE A 1 478 ? 78.794 -34.664 32.439 1.00 65.68 476 ILE A CA 1
ATOM 2988 C C . ILE A 1 478 ? 80.158 -35.333 32.344 1.00 64.73 476 ILE A C 1
ATOM 2989 O O . ILE A 1 478 ? 80.216 -36.572 32.303 1.00 73.27 476 ILE A O 1
ATOM 2994 N N . GLY A 1 479 ? 81.249 -34.578 32.305 1.00 57.84 477 GLY A N 1
ATOM 2995 C CA . GLY A 1 479 ? 82.570 -35.165 32.256 1.00 57.86 477 GLY A CA 1
ATOM 2996 C C . GLY A 1 479 ? 83.133 -35.228 30.843 1.00 57.86 477 GLY A C 1
ATOM 2997 O O . GLY A 1 479 ? 82.412 -35.158 29.844 1.00 51.08 477 GLY A O 1
ATOM 2998 N N . THR A 1 480 ? 84.460 -35.367 30.770 1.00 60.04 478 THR A N 1
ATOM 2999 C CA . THR A 1 480 ? 85.143 -35.342 29.480 1.00 60.62 478 THR A CA 1
ATOM 3000 C C . THR A 1 480 ? 84.866 -36.608 28.675 1.00 61.04 478 THR A C 1
ATOM 3001 O O . THR A 1 480 ? 84.687 -36.544 27.453 1.00 55.35 478 THR A O 1
ATOM 3005 N N . SER A 1 481 ? 84.840 -37.767 29.340 1.00 62.74 479 SER A N 1
ATOM 3006 C CA . SER A 1 481 ? 84.565 -39.018 28.638 1.00 54.59 479 SER A CA 1
ATOM 3007 C C . SER A 1 481 ? 83.203 -38.982 27.955 1.00 54.90 479 SER A C 1
ATOM 3008 O O . SER A 1 481 ? 83.054 -39.461 26.825 1.00 55.25 479 SER A O 1
ATOM 3011 N N . ALA A 1 482 ? 82.197 -38.413 28.624 1.00 56.82 480 ALA A N 1
ATOM 3012 C CA . ALA A 1 482 ? 80.858 -38.360 28.046 1.00 54.67 480 ALA A CA 1
ATOM 3013 C C . ALA A 1 482 ? 80.813 -37.445 26.829 1.00 55.25 480 ALA A C 1
ATOM 3014 O O . ALA A 1 482 ? 80.092 -37.724 25.863 1.00 58.55 480 ALA A O 1
ATOM 3016 N N . VAL A 1 483 ? 81.570 -36.345 26.857 1.00 56.65 481 VAL A N 1
ATOM 3017 C CA . VAL A 1 483 ? 81.621 -35.450 25.705 1.00 58.72 481 VAL A CA 1
ATOM 3018 C C . VAL A 1 483 ? 82.288 -36.144 24.527 1.00 60.45 481 VAL A C 1
ATOM 3019 O O . VAL A 1 483 ? 81.839 -36.025 23.380 1.00 49.75 481 VAL A O 1
ATOM 3023 N N . LEU A 1 484 ? 83.368 -36.883 24.790 1.00 55.40 482 LEU A N 1
ATOM 3024 C CA . LEU A 1 484 ? 84.051 -37.599 23.720 1.00 54.24 482 LEU A CA 1
ATOM 3025 C C . LEU A 1 484 ? 83.162 -38.682 23.123 1.00 58.56 482 LEU A C 1
ATOM 3026 O O . LEU A 1 484 ? 83.291 -39.006 21.937 1.00 60.48 482 LEU A O 1
ATOM 3031 N N . TRP A 1 485 ? 82.258 -39.254 23.925 1.00 61.71 483 TRP A N 1
ATOM 3032 C CA . TRP A 1 485 ? 81.264 -40.163 23.366 1.00 61.23 483 TRP A CA 1
ATOM 3033 C C . TRP A 1 485 ? 80.304 -39.428 22.439 1.00 60.93 483 TRP A C 1
ATOM 3034 O O . TRP A 1 485 ? 79.834 -40.007 21.453 1.00 60.72 483 TRP A O 1
ATOM 3045 N N . ILE A 1 486 ? 80.004 -38.160 22.733 1.00 138.47 484 ILE A N 1
ATOM 3046 C CA . ILE A 1 486 ? 79.199 -37.356 21.817 1.00 60.83 484 ILE A CA 1
ATOM 3047 C C . ILE A 1 486 ? 79.958 -37.117 20.518 1.00 67.79 484 ILE A C 1
ATOM 3048 O O . ILE A 1 486 ? 79.411 -37.285 19.421 1.00 61.69 484 ILE A O 1
ATOM 3053 N N . PHE A 1 487 ? 81.227 -36.708 20.625 1.00 62.56 485 PHE A N 1
ATOM 3054 C CA . PHE A 1 487 ? 82.055 -36.521 19.437 1.00 58.73 485 PHE A CA 1
ATOM 3055 C C . PHE A 1 487 ? 82.151 -37.806 18.627 1.00 82.50 485 PHE A C 1
ATOM 3056 O O . PHE A 1 487 ? 82.130 -37.775 17.390 1.00 56.03 485 PHE A O 1
ATOM 3064 N N . PHE A 1 488 ? 82.281 -38.945 19.310 1.00 63.75 486 PHE A N 1
ATOM 3065 C CA . PHE A 1 488 ? 82.282 -40.234 18.627 1.00 60.73 486 PHE A CA 1
ATOM 3066 C C . PHE A 1 488 ? 81.021 -40.419 17.790 1.00 62.83 486 PHE A C 1
ATOM 3067 O O . PHE A 1 488 ? 81.092 -40.805 16.617 1.00 64.58 486 PHE A O 1
ATOM 3075 N N . SER A 1 489 ? 79.853 -40.155 18.384 1.00 65.83 487 SER A N 1
ATOM 3076 C CA . SER A 1 489 ? 78.593 -40.357 17.674 1.00 58.27 487 SER A CA 1
ATOM 3077 C C . SER A 1 489 ? 78.496 -39.468 16.439 1.00 66.15 487 SER A C 1
ATOM 3078 O O . SER A 1 489 ? 77.987 -39.898 15.396 1.00 61.87 487 SER A O 1
ATOM 3081 N N . THR A 1 490 ? 78.976 -38.225 16.534 1.00 63.37 488 THR A N 1
ATOM 3082 C CA . THR A 1 490 ? 78.922 -37.335 15.379 1.00 57.54 488 THR A CA 1
ATOM 3083 C C . THR A 1 490 ? 79.821 -37.827 14.252 1.00 58.60 488 THR A C 1
ATOM 3084 O O . THR A 1 490 ? 79.552 -37.545 13.079 1.00 58.84 488 THR A O 1
ATOM 3088 N N . CYS A 1 491 ? 80.886 -38.562 14.583 1.00 58.61 489 CYS A N 1
ATOM 3089 C CA . CYS A 1 491 ? 81.733 -39.133 13.542 1.00 58.35 489 CYS A CA 1
ATOM 3090 C C . CYS A 1 491 ? 81.027 -40.277 12.826 1.00 63.36 489 CYS A C 1
ATOM 3091 O O . CYS A 1 491 ? 81.134 -40.410 11.601 1.00 66.65 489 CYS A O 1
ATOM 3094 N N . ILE A 1 492 ? 80.297 -41.110 13.571 1.00 57.04 490 ILE A N 1
ATOM 3095 C CA . ILE A 1 492 ? 79.564 -42.202 12.942 1.00 58.36 490 ILE A CA 1
ATOM 3096 C C . ILE A 1 492 ? 78.436 -41.651 12.080 1.00 61.01 490 ILE A C 1
ATOM 3097 O O . ILE A 1 492 ? 78.166 -42.159 10.985 1.00 58.69 490 ILE A O 1
ATOM 3102 N N . LEU A 1 493 ? 77.770 -40.592 12.550 1.00 56.44 491 LEU A N 1
ATOM 3103 C CA . LEU A 1 493 ? 76.761 -39.933 11.727 1.00 62.98 491 LEU A CA 1
ATOM 3104 C C . LEU A 1 493 ? 77.389 -39.307 10.488 1.00 63.84 491 LEU A C 1
ATOM 3105 O O . LEU A 1 493 ? 76.798 -39.336 9.402 1.00 64.63 491 LEU A O 1
ATOM 3110 N N . GLY A 1 494 ? 78.585 -38.733 10.632 1.00 60.67 492 GLY A N 1
ATOM 3111 C CA . GLY A 1 494 ? 79.297 -38.235 9.466 1.00 59.63 492 GLY A CA 1
ATOM 3112 C C . GLY A 1 494 ? 79.606 -39.337 8.472 1.00 68.30 492 GLY A C 1
ATOM 3113 O O . GLY A 1 494 ? 79.421 -39.172 7.263 1.00 69.79 492 GLY A O 1
ATOM 3114 N N . PHE A 1 495 ? 80.092 -40.476 8.972 1.00 72.67 493 PHE A N 1
ATOM 3115 C CA . PHE A 1 495 ? 80.318 -41.639 8.118 1.00 68.45 493 PHE A CA 1
ATOM 3116 C C . PHE A 1 495 ? 79.041 -42.037 7.390 1.00 70.40 493 PHE A C 1
ATOM 3117 O O . PHE A 1 495 ? 79.052 -42.281 6.177 1.00 65.79 493 PHE A O 1
ATOM 3125 N N . ILE A 1 496 ? 77.928 -42.113 8.122 1.00 64.61 494 ILE A N 1
ATOM 3126 C CA . ILE A 1 496 ? 76.654 -42.502 7.522 1.00 63.04 494 ILE A CA 1
ATOM 3127 C C . ILE A 1 496 ? 76.234 -41.490 6.461 1.00 71.46 494 ILE A C 1
ATOM 3128 O O . ILE A 1 496 ? 75.833 -41.858 5.350 1.00 67.93 494 ILE A O 1
ATOM 3133 N N . SER A 1 497 ? 76.316 -40.198 6.791 1.00 67.91 495 SER A N 1
ATOM 3134 C CA . SER A 1 497 ? 75.865 -39.151 5.880 1.00 69.46 495 SER A CA 1
ATOM 3135 C C . SER A 1 497 ? 76.700 -39.066 4.606 1.00 70.82 495 SER A C 1
ATOM 3136 O O . SER A 1 497 ? 76.204 -38.563 3.592 1.00 67.96 495 SER A O 1
ATOM 3139 N N . THR A 1 498 ? 77.947 -39.541 4.631 1.00 68.76 496 THR A N 1
ATOM 3140 C CA . THR A 1 498 ? 78.810 -39.447 3.457 1.00 68.10 496 THR A CA 1
ATOM 3141 C C . THR A 1 498 ? 78.279 -40.265 2.284 1.00 71.35 496 THR A C 1
ATOM 3142 O O . THR A 1 498 ? 78.666 -40.016 1.136 1.00 72.34 496 THR A O 1
ATOM 3146 N N . PHE A 1 499 ? 77.368 -41.207 2.536 1.00 70.74 497 PHE A N 1
ATOM 3147 C CA . PHE A 1 499 ? 76.773 -41.975 1.449 1.00 78.22 497 PHE A CA 1
ATOM 3148 C C . PHE A 1 499 ? 75.901 -41.116 0.541 1.00 78.31 497 PHE A C 1
ATOM 3149 O O . PHE A 1 499 ? 75.636 -41.513 -0.598 1.00 80.26 497 PHE A O 1
ATOM 3157 N N . LEU A 1 500 ? 75.462 -39.948 1.014 1.00 76.09 498 LEU A N 1
ATOM 3158 C CA . LEU A 1 500 ? 74.610 -39.063 0.227 1.00 74.94 498 LEU A CA 1
ATOM 3159 C C . LEU A 1 500 ? 75.355 -38.354 -0.897 1.00 79.07 498 LEU A C 1
ATOM 3160 O O . LEU A 1 500 ? 74.724 -37.638 -1.677 1.00 85.31 498 LEU A O 1
ATOM 3165 N N . ILE A 1 501 ? 76.657 -38.498 -0.972 1.00 81.53 499 ILE A N 1
ATOM 3166 C CA . ILE A 1 501 ? 77.496 -37.677 -1.831 1.00 73.89 499 ILE A CA 1
ATOM 3167 C C . ILE A 1 501 ? 77.942 -38.409 -3.090 1.00 81.67 499 ILE A C 1
ATOM 3168 O O . ILE A 1 501 ? 78.162 -39.626 -3.092 1.00 89.70 499 ILE A O 1
ATOM 3173 N N . ASP A 1 502 ? 78.061 -37.646 -4.178 1.00 80.69 500 ASP A N 1
ATOM 3174 C CA . ASP A 1 502 ? 78.680 -38.108 -5.409 1.00 77.58 500 ASP A CA 1
ATOM 3175 C C . ASP A 1 502 ? 80.184 -37.909 -5.324 1.00 74.98 500 ASP A C 1
ATOM 3176 O O . ASP A 1 502 ? 80.660 -36.901 -4.795 1.00 85.59 500 ASP A O 1
ATOM 3181 N N . GLU A 1 503 ? 80.931 -38.850 -5.889 1.00 79.67 501 GLU A N 1
ATOM 3182 C CA . GLU A 1 503 ? 82.372 -38.673 -5.974 1.00 86.37 501 GLU A CA 1
ATOM 3183 C C . GLU A 1 503 ? 82.681 -37.591 -7.001 1.00 93.81 501 GLU A C 1
ATOM 3184 O O . GLU A 1 503 ? 82.170 -37.623 -8.124 1.00 94.23 501 GLU A O 1
ATOM 3190 N N . THR A 1 504 ? 83.510 -36.625 -6.610 1.00 93.01 502 THR A N 1
ATOM 3191 C CA . THR A 1 504 ? 83.788 -35.470 -7.451 1.00 92.82 502 THR A CA 1
ATOM 3192 C C . THR A 1 504 ? 85.140 -35.541 -8.145 1.00 98.45 502 THR A C 1
ATOM 3193 O O . THR A 1 504 ? 85.448 -34.660 -8.954 1.00 108.90 502 THR A O 1
ATOM 3197 N N . MET A 1 505 ? 85.960 -36.539 -7.831 1.00 94.43 503 MET A N 1
ATOM 3198 C CA . MET A 1 505 ? 87.253 -36.692 -8.484 1.00 94.48 503 MET A CA 1
ATOM 3199 C C . MET A 1 505 ? 87.088 -36.834 -9.994 1.00 105.27 503 MET A C 1
ATOM 3200 O O . MET A 1 505 ? 86.393 -37.737 -10.470 1.00 111.13 503 MET A O 1
ATOM 3205 N N . GLY A 1 506 ? 87.731 -35.938 -10.741 1.00 111.82 504 GLY A N 1
ATOM 3206 C CA . GLY A 1 506 ? 87.719 -35.996 -12.188 1.00 116.15 504 GLY A CA 1
ATOM 3207 C C . GLY A 1 506 ? 86.441 -35.566 -12.871 1.00 122.89 504 GLY A C 1
ATOM 3208 O O . GLY A 1 506 ? 86.339 -35.713 -14.090 1.00 124.92 504 GLY A O 1
ATOM 3209 N N . VAL A 1 507 ? 85.459 -35.043 -12.149 1.00 119.35 505 VAL A N 1
ATOM 3210 C CA . VAL A 1 507 ? 84.190 -34.647 -12.756 1.00 130.24 505 VAL A CA 1
ATOM 3211 C C . VAL A 1 507 ? 84.123 -33.134 -12.913 1.00 133.18 505 VAL A C 1
ATOM 3212 O O . VAL A 1 507 ? 84.600 -32.374 -12.055 1.00 136.33 505 VAL A O 1
ATOM 3216 N N . ASP A 1 508 ? 83.532 -32.693 -14.025 1.00 132.39 506 ASP A N 1
ATOM 3217 C CA . ASP A 1 508 ? 83.169 -31.294 -14.206 1.00 135.82 506 ASP A CA 1
ATOM 3218 C C . ASP A 1 508 ? 81.733 -31.128 -13.761 1.00 137.00 506 ASP A C 1
ATOM 3219 O O . ASP A 1 508 ? 80.846 -31.749 -14.362 1.00 138.14 506 ASP A O 1
ATOM 3224 N N . PRO A 1 509 ? 81.440 -30.349 -12.721 1.00 140.24 507 PRO A N 1
ATOM 3225 C CA . PRO A 1 509 ? 80.041 -30.239 -12.312 1.00 147.45 507 PRO A CA 1
ATOM 3226 C C . PRO A 1 509 ? 79.190 -29.509 -13.333 1.00 151.03 507 PRO A C 1
ATOM 3227 O O . PRO A 1 509 ? 77.989 -29.790 -13.427 1.00 154.88 507 PRO A O 1
ATOM 3231 N N . ASP A 1 510 ? 79.781 -28.608 -14.123 1.00 146.81 508 ASP A N 1
ATOM 3232 C CA . ASP A 1 510 ? 79.010 -27.890 -15.134 1.00 145.58 508 ASP A CA 1
ATOM 3233 C C . ASP A 1 510 ? 78.648 -28.798 -16.302 1.00 145.02 508 ASP A C 1
ATOM 3234 O O . ASP A 1 510 ? 77.544 -28.704 -16.850 1.00 147.25 508 ASP A O 1
ATOM 3239 N N . GLU A 1 511 ? 79.575 -29.667 -16.711 1.00 140.62 509 GLU A N 1
ATOM 3240 C CA . GLU A 1 511 ? 79.268 -30.632 -17.760 1.00 142.26 509 GLU A CA 1
ATOM 3241 C C . GLU A 1 511 ? 78.191 -31.618 -17.317 1.00 148.94 509 GLU A C 1
ATOM 3242 O O . GLU A 1 511 ? 77.277 -31.930 -18.086 1.00 154.36 509 GLU A O 1
ATOM 3248 N N . LYS A 1 512 ? 78.267 -32.111 -16.075 1.00 147.96 510 LYS A N 1
ATOM 3249 C CA . LYS A 1 512 ? 77.257 -33.061 -15.605 1.00 145.61 510 LYS A CA 1
ATOM 3250 C C . LYS A 1 512 ? 75.889 -32.411 -15.520 1.00 148.67 510 LYS A C 1
ATOM 3251 O O . LYS A 1 512 ? 74.881 -33.007 -15.915 1.00 155.88 510 LYS A O 1
ATOM 3257 N N . ASP A 1 513 ? 75.836 -31.175 -15.034 1.00 145.57 511 ASP A N 1
ATOM 3258 C CA . ASP A 1 513 ? 74.592 -30.428 -15.140 1.00 148.25 511 ASP A CA 1
ATOM 3259 C C . ASP A 1 513 ? 74.166 -30.338 -16.602 1.00 152.79 511 ASP A C 1
ATOM 3260 O O . ASP A 1 513 ? 72.974 -30.404 -16.920 1.00 150.84 511 ASP A O 1
ATOM 3265 N N . LEU A 1 514 ? 75.140 -30.177 -17.500 1.00 153.43 512 LEU A N 1
ATOM 3266 C CA . LEU A 1 514 ? 74.851 -29.949 -18.908 1.00 153.44 512 LEU A CA 1
ATOM 3267 C C . LEU A 1 514 ? 74.197 -31.184 -19.562 1.00 156.81 512 LEU A C 1
ATOM 3268 O O . LEU A 1 514 ? 73.184 -31.042 -20.272 1.00 160.22 512 LEU A O 1
ATOM 3273 N N . GLU A 1 515 ? 74.739 -32.404 -19.293 1.00 155.13 513 GLU A N 1
ATOM 3274 C CA . GLU A 1 515 ? 74.179 -33.595 -19.884 1.00 156.75 513 GLU A CA 1
ATOM 3275 C C . GLU A 1 515 ? 72.871 -33.946 -19.205 1.00 154.31 513 GLU A C 1
ATOM 3276 O O . GLU A 1 515 ? 71.961 -34.462 -19.840 1.00 158.60 513 GLU A O 1
ATOM 3282 N N . GLU A 1 516 ? 72.815 -33.771 -17.886 1.00 151.47 514 GLU A N 1
ATOM 3283 C CA . GLU A 1 516 ? 71.567 -33.951 -17.141 1.00 158.83 514 GLU A CA 1
ATOM 3284 C C . GLU A 1 516 ? 70.422 -33.240 -17.855 1.00 160.34 514 GLU A C 1
ATOM 3285 O O . GLU A 1 516 ? 69.344 -33.808 -18.097 1.00 161.97 514 GLU A O 1
ATOM 3291 N N . ARG A 1 517 ? 70.679 -32.013 -18.283 1.00 156.94 515 ARG A N 1
ATOM 3292 C CA . ARG A 1 517 ? 69.669 -31.257 -19.018 1.00 153.14 515 ARG A CA 1
ATOM 3293 C C . ARG A 1 517 ? 69.548 -31.701 -20.483 1.00 152.84 515 ARG A C 1
ATOM 3294 O O . ARG A 1 517 ? 68.429 -31.812 -20.982 1.00 147.43 515 ARG A O 1
ATOM 3302 N N . ARG A 1 518 ? 70.644 -32.016 -21.193 1.00 155.93 516 ARG A N 1
ATOM 3303 C CA . ARG A 1 518 ? 70.397 -32.262 -22.621 1.00 154.51 516 ARG A CA 1
ATOM 3304 C C . ARG A 1 518 ? 69.663 -33.621 -22.691 1.00 155.52 516 ARG A C 1
ATOM 3305 O O . ARG A 1 518 ? 69.130 -33.990 -23.747 1.00 158.76 516 ARG A O 1
ATOM 3313 N N . ALA A 1 519 ? 69.729 -34.421 -21.585 1.00 153.05 517 ALA A N 1
ATOM 3314 C CA . ALA A 1 519 ? 69.151 -35.758 -21.497 1.00 149.76 517 ALA A CA 1
ATOM 3315 C C . ALA A 1 519 ? 67.658 -35.736 -21.309 1.00 152.53 517 ALA A C 1
ATOM 3316 O O . ALA A 1 519 ? 67.012 -36.750 -21.561 1.00 156.08 517 ALA A O 1
ATOM 3318 N N . ARG A 1 520 ? 67.113 -34.629 -20.832 1.00 147.94 518 ARG A N 1
ATOM 3319 C CA . ARG A 1 520 ? 65.682 -34.495 -20.681 1.00 148.24 518 ARG A CA 1
ATOM 3320 C C . ARG A 1 520 ? 65.249 -33.313 -21.524 1.00 145.35 518 ARG A C 1
ATOM 3321 O O . ARG A 1 520 ? 64.114 -32.864 -21.437 1.00 158.77 518 ARG A O 1
ATOM 3329 N N . PRO B 1 32 ? 92.140 11.259 36.835 1.00 159.95 30 PRO B N 1
ATOM 3330 C CA . PRO B 1 32 ? 92.043 12.625 37.361 1.00 160.20 30 PRO B CA 1
ATOM 3331 C C . PRO B 1 32 ? 91.185 13.537 36.488 1.00 164.61 30 PRO B C 1
ATOM 3332 O O . PRO B 1 32 ? 90.645 13.085 35.477 1.00 155.69 30 PRO B O 1
ATOM 3336 N N . GLN B 1 33 ? 91.071 14.813 36.875 1.00 169.46 31 GLN B N 1
ATOM 3337 C CA . GLN B 1 33 ? 90.238 15.738 36.115 1.00 166.60 31 GLN B CA 1
ATOM 3338 C C . GLN B 1 33 ? 90.824 16.041 34.748 1.00 157.53 31 GLN B C 1
ATOM 3339 O O . GLN B 1 33 ? 90.081 16.363 33.816 1.00 147.08 31 GLN B O 1
ATOM 3345 N N . ILE B 1 34 ? 92.143 15.943 34.605 1.00 157.14 32 ILE B N 1
ATOM 3346 C CA . ILE B 1 34 ? 92.759 16.396 33.368 1.00 149.43 32 ILE B CA 1
ATOM 3347 C C . ILE B 1 34 ? 92.324 15.501 32.213 1.00 143.52 32 ILE B C 1
ATOM 3348 O O . ILE B 1 34 ? 91.756 15.980 31.227 1.00 143.40 32 ILE B O 1
ATOM 3353 N N . LYS B 1 35 ? 92.405 14.182 32.400 1.00 144.14 33 LYS B N 1
ATOM 3354 C CA . LYS B 1 35 ? 92.236 13.243 31.291 1.00 140.21 33 LYS B CA 1
ATOM 3355 C C . LYS B 1 35 ? 90.888 13.390 30.593 1.00 131.62 33 LYS B C 1
ATOM 3356 O O . LYS B 1 35 ? 90.762 13.029 29.418 1.00 126.08 33 LYS B O 1
ATOM 3362 N N . LEU B 1 36 ? 89.873 13.915 31.284 1.00 130.30 34 LEU B N 1
ATOM 3363 C CA . LEU B 1 36 ? 88.560 14.046 30.657 1.00 126.65 34 LEU B CA 1
ATOM 3364 C C . LEU B 1 36 ? 88.500 15.226 29.692 1.00 124.40 34 LEU B C 1
ATOM 3365 O O . LEU B 1 36 ? 87.878 15.125 28.629 1.00 118.58 34 LEU B O 1
ATOM 3370 N N . VAL B 1 37 ? 89.133 16.351 30.037 1.00 124.50 35 VAL B N 1
ATOM 3371 C CA . VAL B 1 37 ? 89.127 17.495 29.129 1.00 118.39 35 VAL B CA 1
ATOM 3372 C C . VAL B 1 37 ? 90.002 17.218 27.908 1.00 116.38 35 VAL B C 1
ATOM 3373 O O . VAL B 1 37 ? 89.696 17.671 26.799 1.00 117.14 35 VAL B O 1
ATOM 3377 N N . LEU B 1 38 ? 91.103 16.478 28.085 1.00 114.99 36 LEU B N 1
ATOM 3378 C CA . LEU B 1 38 ? 91.894 16.034 26.936 1.00 111.72 36 LEU B CA 1
ATOM 3379 C C . LEU B 1 38 ? 91.060 15.154 26.019 1.00 109.34 36 LEU B C 1
ATOM 3380 O O . LEU B 1 38 ? 91.140 15.267 24.790 1.00 104.61 36 LEU B O 1
ATOM 3385 N N . LEU B 1 39 ? 90.267 14.258 26.606 1.00 109.08 37 LEU B N 1
ATOM 3386 C CA . LEU B 1 39 ? 89.422 13.372 25.819 1.00 108.31 37 LEU B CA 1
ATOM 3387 C C . LEU B 1 39 ? 88.402 14.161 25.010 1.00 108.80 37 LEU B C 1
ATOM 3388 O O . LEU B 1 39 ? 88.087 13.800 23.869 1.00 105.80 37 LEU B O 1
ATOM 3393 N N . ALA B 1 40 ? 87.863 15.235 25.588 1.00 113.17 38 ALA B N 1
ATOM 3394 C CA . ALA B 1 40 ? 87.019 16.139 24.816 1.00 103.66 38 ALA B CA 1
ATOM 3395 C C . ALA B 1 40 ? 87.820 16.844 23.728 1.00 97.17 38 ALA B C 1
ATOM 3396 O O . ALA B 1 40 ? 87.324 17.040 22.612 1.00 91.48 38 ALA B O 1
ATOM 3398 N N . GLY B 1 41 ? 89.059 17.234 24.039 1.00 92.26 39 GLY B N 1
ATOM 3399 C CA . GLY B 1 41 ? 89.902 17.877 23.042 1.00 88.86 39 GLY B CA 1
ATOM 3400 C C . GLY B 1 41 ? 90.103 17.032 21.797 1.00 91.04 39 GLY B C 1
ATOM 3401 O O . GLY B 1 41 ? 89.884 17.497 20.675 1.00 102.91 39 GLY B O 1
ATOM 3402 N N . VAL B 1 42 ? 90.534 15.780 21.977 1.00 86.32 40 VAL B N 1
ATOM 3403 C CA . VAL B 1 42 ? 90.774 14.916 20.825 1.00 89.10 40 VAL B CA 1
ATOM 3404 C C . VAL B 1 42 ? 89.472 14.609 20.095 1.00 83.75 40 VAL B C 1
ATOM 3405 O O . VAL B 1 42 ? 89.465 14.416 18.874 1.00 83.85 40 VAL B O 1
ATOM 3409 N N . GLY B 1 43 ? 88.354 14.582 20.816 1.00 82.24 41 GLY B N 1
ATOM 3410 C CA . GLY B 1 43 ? 87.070 14.426 20.161 1.00 82.05 41 GLY B CA 1
ATOM 3411 C C . GLY B 1 43 ? 86.717 15.622 19.301 1.00 83.79 41 GLY B C 1
ATOM 3412 O O . GLY B 1 43 ? 86.235 15.471 18.173 1.00 84.92 41 GLY B O 1
ATOM 3413 N N . PHE B 1 44 ? 86.959 16.830 19.818 1.00 81.09 42 PHE B N 1
ATOM 3414 C CA . PHE B 1 44 ? 86.673 18.030 19.043 1.00 81.75 42 PHE B CA 1
ATOM 3415 C C . PHE B 1 44 ? 87.543 18.034 17.785 1.00 85.22 42 PHE B C 1
ATOM 3416 O O . PHE B 1 44 ? 87.084 18.401 16.696 1.00 75.83 42 PHE B O 1
ATOM 3424 N N . PHE B 1 45 ? 88.816 17.637 17.937 1.00 78.37 43 PHE B N 1
ATOM 3425 C CA . PHE B 1 45 ? 89.755 17.521 16.821 1.00 72.60 43 PHE B CA 1
ATOM 3426 C C . PHE B 1 45 ? 89.207 16.625 15.725 1.00 71.76 43 PHE B C 1
ATOM 3427 O O . PHE B 1 45 ? 89.277 16.958 14.537 1.00 73.28 43 PHE B O 1
ATOM 3435 N N . LEU B 1 46 ? 88.676 15.464 16.110 1.00 70.74 44 LEU B N 1
ATOM 3436 C CA . LEU B 1 46 ? 88.169 14.518 15.124 1.00 73.74 44 LEU B CA 1
ATOM 3437 C C . LEU B 1 46 ? 86.957 15.085 14.399 1.00 68.79 44 LEU B C 1
ATOM 3438 O O . LEU B 1 46 ? 86.820 14.923 13.180 1.00 64.00 44 LEU B O 1
ATOM 3443 N N . ASP B 1 47 ? 86.064 15.742 15.140 1.00 69.54 45 ASP B N 1
ATOM 3444 C CA . ASP B 1 47 ? 84.927 16.416 14.524 1.00 80.25 45 ASP B CA 1
ATOM 3445 C C . ASP B 1 47 ? 85.384 17.468 13.522 1.00 75.04 45 ASP B C 1
ATOM 3446 O O . ASP B 1 47 ? 84.891 17.521 12.389 1.00 73.95 45 ASP B O 1
ATOM 3451 N N . ALA B 1 48 ? 86.335 18.316 13.924 1.00 77.54 46 ALA B N 1
ATOM 3452 C CA . ALA B 1 48 ? 86.776 19.401 13.055 1.00 65.08 46 ALA B CA 1
ATOM 3453 C C . ALA B 1 48 ? 87.482 18.868 11.817 1.00 64.22 46 ALA B C 1
ATOM 3454 O O . ALA B 1 48 ? 87.262 19.369 10.708 1.00 72.86 46 ALA B O 1
ATOM 3456 N N . TYR B 1 49 ? 88.340 17.859 11.990 1.00 64.47 47 TYR B N 1
ATOM 3457 C CA . TYR B 1 49 ? 88.999 17.234 10.847 1.00 64.81 47 TYR B CA 1
ATOM 3458 C C . TYR B 1 49 ? 87.978 16.732 9.834 1.00 68.44 47 TYR B C 1
ATOM 3459 O O . TYR B 1 49 ? 88.065 17.041 8.641 1.00 60.78 47 TYR B O 1
ATOM 3468 N N . ASP B 1 50 ? 86.999 15.952 10.297 1.00 70.51 48 ASP B N 1
ATOM 3469 C CA . ASP B 1 50 ? 86.023 15.368 9.384 1.00 69.86 48 ASP B CA 1
ATOM 3470 C C . ASP B 1 50 ? 85.169 16.441 8.722 1.00 66.16 48 ASP B C 1
ATOM 3471 O O . ASP B 1 50 ? 84.795 16.308 7.550 1.00 70.28 48 ASP B O 1
ATOM 3476 N N . LEU B 1 51 ? 84.845 17.507 9.457 1.00 69.98 49 LEU B N 1
ATOM 3477 C CA . LEU B 1 51 ? 84.039 18.585 8.892 1.00 68.40 49 LEU B CA 1
ATOM 3478 C C . LEU B 1 51 ? 84.781 19.303 7.770 1.00 72.50 49 LEU B C 1
ATOM 3479 O O . LEU B 1 51 ? 84.276 19.415 6.647 1.00 63.24 49 LEU B O 1
ATOM 3484 N N . PHE B 1 52 ? 85.989 19.795 8.057 1.00 65.65 50 PHE B N 1
ATOM 3485 C CA . PHE B 1 52 ? 86.675 20.696 7.138 1.00 68.80 50 PHE B CA 1
ATOM 3486 C C . PHE B 1 52 ? 87.415 19.979 6.018 1.00 65.86 50 PHE B C 1
ATOM 3487 O O . PHE B 1 52 ? 87.681 20.601 4.983 1.00 71.45 50 PHE B O 1
ATOM 3495 N N . ILE B 1 53 ? 87.749 18.697 6.188 1.00 70.08 51 ILE B N 1
ATOM 3496 C CA . ILE B 1 53 ? 88.505 17.981 5.164 1.00 69.79 51 ILE B CA 1
ATOM 3497 C C . ILE B 1 53 ? 87.758 17.963 3.839 1.00 67.32 51 ILE B C 1
ATOM 3498 O O . ILE B 1 53 ? 88.365 17.742 2.785 1.00 62.23 51 ILE B O 1
ATOM 3503 N N . ILE B 1 54 ? 86.445 18.201 3.868 1.00 63.12 52 ILE B N 1
ATOM 3504 C CA . ILE B 1 54 ? 85.671 18.270 2.636 1.00 64.05 52 ILE B CA 1
ATOM 3505 C C . ILE B 1 54 ? 86.171 19.406 1.751 1.00 70.50 52 ILE B C 1
ATOM 3506 O O . ILE B 1 54 ? 86.068 19.339 0.519 1.00 63.91 52 ILE B O 1
ATOM 3511 N N . ASN B 1 55 ? 86.726 20.458 2.359 1.00 72.58 53 ASN B N 1
ATOM 3512 C CA . ASN B 1 55 ? 87.286 21.563 1.591 1.00 62.87 53 ASN B CA 1
ATOM 3513 C C . ASN B 1 55 ? 88.496 21.122 0.778 1.00 63.95 53 ASN B C 1
ATOM 3514 O O . ASN B 1 55 ? 88.736 21.653 -0.312 1.00 63.23 53 ASN B O 1
ATOM 3519 N N . GLN B 1 56 ? 89.267 20.164 1.290 1.00 74.93 54 GLN B N 1
ATOM 3520 C CA . GLN B 1 56 ? 90.405 19.618 0.562 1.00 68.71 54 GLN B CA 1
ATOM 3521 C C . GLN B 1 56 ? 90.007 18.492 -0.381 1.00 67.64 54 GLN B C 1
ATOM 3522 O O . GLN B 1 56 ? 90.703 18.247 -1.374 1.00 67.45 54 GLN B O 1
ATOM 3528 N N . VAL B 1 57 ? 88.905 17.801 -0.089 1.00 67.19 55 VAL B N 1
ATOM 3529 C CA . VAL B 1 57 ? 88.482 16.671 -0.909 1.00 66.90 55 VAL B CA 1
ATOM 3530 C C . VAL B 1 57 ? 87.787 17.151 -2.179 1.00 70.69 55 VAL B C 1
ATOM 3531 O O . VAL B 1 57 ? 87.940 16.548 -3.248 1.00 69.44 55 VAL B O 1
ATOM 3535 N N . ALA B 1 58 ? 87.033 18.249 -2.086 1.00 69.32 56 ALA B N 1
ATOM 3536 C CA . ALA B 1 58 ? 86.251 18.720 -3.228 1.00 62.57 56 ALA B CA 1
ATOM 3537 C C . ALA B 1 58 ? 87.101 19.027 -4.456 1.00 67.08 56 ALA B C 1
ATOM 3538 O O . ALA B 1 58 ? 86.710 18.617 -5.563 1.00 66.79 56 ALA B O 1
ATOM 3540 N N . PRO B 1 59 ? 88.240 19.729 -4.360 1.00 67.97 57 PRO B N 1
ATOM 3541 C CA . PRO B 1 59 ? 89.040 19.946 -5.577 1.00 75.01 57 PRO B CA 1
ATOM 3542 C C . PRO B 1 59 ? 89.605 18.663 -6.158 1.00 75.56 57 PRO B C 1
ATOM 3543 O O . PRO B 1 59 ? 89.853 18.602 -7.368 1.00 71.04 57 PRO B O 1
ATOM 3547 N N . MET B 1 60 ? 89.817 17.634 -5.333 1.00 72.65 58 MET B N 1
ATOM 3548 C CA . MET B 1 60 ? 90.249 16.345 -5.863 1.00 72.31 58 MET B CA 1
ATOM 3549 C C . MET B 1 60 ? 89.101 15.624 -6.559 1.00 78.26 58 MET B C 1
ATOM 3550 O O . MET B 1 60 ? 89.294 15.024 -7.623 1.00 74.89 58 MET B O 1
ATOM 3555 N N . LEU B 1 61 ? 87.905 15.656 -5.965 1.00 68.16 59 LEU B N 1
ATOM 3556 C CA . LEU B 1 61 ? 86.728 15.124 -6.645 1.00 70.63 59 LEU B CA 1
ATOM 3557 C C . LEU B 1 61 ? 86.500 15.829 -7.975 1.00 75.40 59 LEU B C 1
ATOM 3558 O O . LEU B 1 61 ? 86.105 15.198 -8.963 1.00 77.72 59 LEU B O 1
ATOM 3563 N N . ALA B 1 62 ? 86.733 17.142 -8.013 1.00 79.66 60 ALA B N 1
ATOM 3564 C CA . ALA B 1 62 ? 86.608 17.890 -9.259 1.00 79.81 60 ALA B CA 1
ATOM 3565 C C . ALA B 1 62 ? 87.588 17.383 -10.310 1.00 83.51 60 ALA B C 1
ATOM 3566 O O . ALA B 1 62 ? 87.204 17.113 -11.452 1.00 79.81 60 ALA B O 1
ATOM 3568 N N . GLN B 1 63 ? 88.865 17.245 -9.942 1.00 84.58 61 GLN B N 1
ATOM 3569 C CA . GLN B 1 63 ? 89.873 16.841 -10.916 1.00 84.17 61 GLN B CA 1
ATOM 3570 C C . GLN B 1 63 ? 89.608 15.445 -11.476 1.00 88.13 61 GLN B C 1
ATOM 3571 O O . GLN B 1 63 ? 89.945 15.172 -12.634 1.00 96.85 61 GLN B O 1
ATOM 3577 N N . VAL B 1 64 ? 89.005 14.554 -10.690 1.00 88.79 62 VAL B N 1
ATOM 3578 C CA . VAL B 1 64 ? 88.726 13.202 -11.177 1.00 95.10 62 VAL B CA 1
ATOM 3579 C C . VAL B 1 64 ? 87.429 13.161 -11.970 1.00 92.53 62 VAL B C 1
ATOM 3580 O O . VAL B 1 64 ? 87.408 12.748 -13.135 1.00 90.62 62 VAL B O 1
ATOM 3584 N N . TYR B 1 65 ? 86.327 13.583 -11.356 1.00 86.11 63 TYR B N 1
ATOM 3585 C CA . TYR B 1 65 ? 85.021 13.336 -11.945 1.00 86.71 63 TYR B CA 1
ATOM 3586 C C . TYR B 1 65 ? 84.492 14.509 -12.759 1.00 91.98 63 TYR B C 1
ATOM 3587 O O . TYR B 1 65 ? 83.549 14.322 -13.535 1.00 93.20 63 TYR B O 1
ATOM 3596 N N . PHE B 1 66 ? 85.073 15.707 -12.611 1.00 95.91 64 PHE B N 1
ATOM 3597 C CA . PHE B 1 66 ? 84.655 16.839 -13.433 1.00 92.59 64 PHE B CA 1
ATOM 3598 C C . PHE B 1 66 ? 85.836 17.716 -13.855 1.00 97.27 64 PHE B C 1
ATOM 3599 O O . PHE B 1 66 ? 85.799 18.932 -13.631 1.00 102.28 64 PHE B O 1
ATOM 3607 N N . PRO B 1 67 ? 86.884 17.160 -14.481 1.00 94.76 65 PRO B N 1
ATOM 3608 C CA . PRO B 1 67 ? 88.093 17.970 -14.748 1.00 103.61 65 PRO B CA 1
ATOM 3609 C C . PRO B 1 67 ? 87.844 19.092 -15.730 1.00 104.80 65 PRO B C 1
ATOM 3610 O O . PRO B 1 67 ? 88.524 20.127 -15.714 1.00 107.00 65 PRO B O 1
ATOM 3614 N N . LYS B 1 68 ? 86.884 18.866 -16.600 1.00 104.42 66 LYS B N 1
ATOM 3615 C CA . LYS B 1 68 ? 86.512 19.610 -17.788 1.00 103.77 66 LYS B CA 1
ATOM 3616 C C . LYS B 1 68 ? 85.509 20.725 -17.527 1.00 98.88 66 LYS B C 1
ATOM 3617 O O . LYS B 1 68 ? 85.499 21.712 -18.271 1.00 109.41 66 LYS B O 1
ATOM 3623 N N . THR B 1 69 ? 84.608 20.561 -16.546 1.00 99.69 67 THR B N 1
ATOM 3624 C CA . THR B 1 69 ? 83.639 21.593 -16.178 1.00 97.59 67 THR B CA 1
ATOM 3625 C C . THR B 1 69 ? 83.613 21.983 -14.695 1.00 100.24 67 THR B C 1
ATOM 3626 O O . THR B 1 69 ? 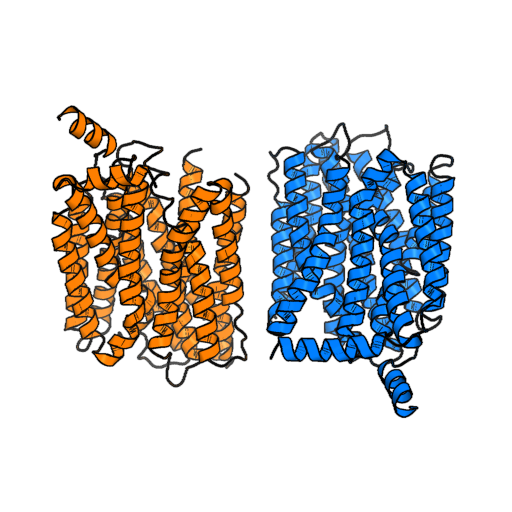83.083 23.059 -14.381 1.00 102.58 67 THR B O 1
ATOM 3630 N N . GLY B 1 70 ? 84.129 21.163 -13.784 1.00 98.42 68 GLY B N 1
ATOM 3631 C CA . GLY B 1 70 ? 84.118 21.469 -12.367 1.00 92.13 68 GLY B CA 1
ATOM 3632 C C . GLY B 1 70 ? 82.895 20.883 -11.674 1.00 87.53 68 GLY B C 1
ATOM 3633 O O . GLY B 1 70 ? 81.957 20.391 -12.304 1.00 99.62 68 GLY B O 1
ATOM 3634 N N . LEU B 1 71 ? 82.899 20.945 -10.341 1.00 78.05 69 LEU B N 1
ATOM 3635 C CA . LEU B 1 71 ? 81.742 20.478 -9.573 1.00 84.36 69 LEU B CA 1
ATOM 3636 C C . LEU B 1 71 ? 80.508 21.336 -9.837 1.00 83.14 69 LEU B C 1
ATOM 3637 O O . LEU B 1 71 ? 80.599 22.571 -9.813 1.00 87.77 69 LEU B O 1
ATOM 3642 N N . PRO B 1 72 ? 79.349 20.730 -10.103 1.00 88.91 70 PRO B N 1
ATOM 3643 C CA . PRO B 1 72 ? 78.104 21.507 -10.180 1.00 86.11 70 PRO B CA 1
ATOM 3644 C C . PRO B 1 72 ? 77.813 22.206 -8.859 1.00 89.45 70 PRO B C 1
ATOM 3645 O O . PRO B 1 72 ? 78.069 21.665 -7.781 1.00 91.60 70 PRO B O 1
ATOM 3649 N N . ALA B 1 73 ? 77.281 23.427 -8.956 1.00 77.40 71 ALA B N 1
ATOM 3650 C CA . ALA B 1 73 ? 77.151 24.288 -7.782 1.00 78.69 71 ALA B CA 1
ATOM 3651 C C . ALA B 1 73 ? 76.269 23.659 -6.707 1.00 81.17 71 ALA B C 1
ATOM 3652 O O . ALA B 1 73 ? 76.667 23.566 -5.540 1.00 78.85 71 ALA B O 1
ATOM 3654 N N . GLN B 1 74 ? 75.061 23.224 -7.080 1.00 89.83 72 GLN B N 1
ATOM 3655 C CA . GLN B 1 74 ? 74.122 22.711 -6.085 1.00 88.97 72 GLN B CA 1
ATOM 3656 C C . GLN B 1 74 ? 74.621 21.419 -5.448 1.00 85.08 72 GLN B C 1
ATOM 3657 O O . GLN B 1 74 ? 74.432 21.201 -4.246 1.00 72.98 72 GLN B O 1
ATOM 3663 N N . ARG B 1 75 ? 75.254 20.549 -6.236 1.00 87.06 73 ARG B N 1
ATOM 3664 C CA . ARG B 1 75 ? 75.750 19.292 -5.685 1.00 83.99 73 ARG B CA 1
ATOM 3665 C C . ARG B 1 75 ? 76.903 19.524 -4.715 1.00 78.26 73 ARG B C 1
ATOM 3666 O O . ARG B 1 75 ? 76.987 18.860 -3.676 1.00 75.43 73 ARG B O 1
ATOM 3674 N N . GLN B 1 76 ? 77.802 20.460 -5.034 1.00 75.48 74 GLN B N 1
ATOM 3675 C CA . GLN B 1 76 ? 78.892 20.772 -4.114 1.00 71.41 74 GLN B CA 1
ATOM 3676 C C . GLN B 1 76 ? 78.367 21.403 -2.831 1.00 71.27 74 GLN B C 1
ATOM 3677 O O . GLN B 1 76 ? 78.858 21.102 -1.736 1.00 69.42 74 GLN B O 1
ATOM 3683 N N . ASP B 1 77 ? 77.369 22.282 -2.947 1.00 69.15 75 ASP B N 1
ATOM 3684 C CA . ASP B 1 77 ? 76.773 22.890 -1.762 1.00 71.97 75 ASP B CA 1
ATOM 3685 C C . ASP B 1 77 ? 76.120 21.835 -0.879 1.00 71.25 75 ASP B C 1
ATOM 3686 O O . ASP B 1 77 ? 76.308 21.827 0.343 1.00 74.00 75 ASP B O 1
ATOM 3691 N N . LEU B 1 78 ? 75.336 20.940 -1.487 1.00 70.59 76 LEU B N 1
ATOM 3692 C CA . LEU B 1 78 ? 74.709 19.862 -0.730 1.00 70.73 76 LEU B CA 1
ATOM 3693 C C . LEU B 1 78 ? 75.750 18.985 -0.049 1.00 68.45 76 LEU B C 1
ATOM 3694 O O . LEU B 1 78 ? 75.578 18.588 1.110 1.00 64.10 76 LEU B O 1
ATOM 3699 N N . MET B 1 79 ? 76.842 18.679 -0.752 1.00 60.67 77 MET B N 1
ATOM 3700 C CA . MET B 1 79 ? 77.898 17.859 -0.171 1.00 58.52 77 MET B CA 1
ATOM 3701 C C . MET B 1 79 ? 78.534 18.534 1.038 1.00 67.65 77 MET B C 1
ATOM 3702 O O . MET B 1 79 ? 78.880 17.865 2.019 1.00 74.89 77 MET B O 1
ATOM 3707 N N . LYS B 1 80 ? 78.689 19.854 0.993 1.00 66.32 78 LYS B N 1
ATOM 3708 C CA . LYS B 1 80 ? 79.361 20.561 2.074 1.00 66.22 78 LYS B CA 1
ATOM 3709 C C . LYS B 1 80 ? 78.420 20.926 3.214 1.00 67.61 78 LYS B C 1
ATOM 3710 O O . LYS B 1 80 ? 78.846 20.950 4.374 1.00 74.76 78 LYS B O 1
ATOM 3716 N N . ALA B 1 81 ? 77.152 21.211 2.913 1.00 60.17 79 ALA B N 1
ATOM 3717 C CA . ALA B 1 81 ? 76.164 21.407 3.967 1.00 69.62 79 ALA B CA 1
ATOM 3718 C C . ALA B 1 81 ? 75.789 20.101 4.656 1.00 69.31 79 ALA B C 1
ATOM 3719 O O . ALA B 1 81 ? 75.297 20.135 5.789 1.00 65.25 79 ALA B O 1
ATOM 3721 N N . ALA B 1 82 ? 76.001 18.962 3.987 1.00 70.73 80 ALA B N 1
ATOM 3722 C CA . ALA B 1 82 ? 75.506 17.674 4.470 1.00 71.51 80 ALA B CA 1
ATOM 3723 C C . ALA B 1 82 ? 75.922 17.400 5.911 1.00 76.14 80 ALA B C 1
ATOM 3724 O O . ALA B 1 82 ? 75.100 16.997 6.742 1.00 70.14 80 ALA B O 1
ATOM 3726 N N . ALA B 1 83 ? 77.203 17.608 6.225 1.00 77.72 81 ALA B N 1
ATOM 3727 C CA . ALA B 1 83 ? 77.693 17.292 7.564 1.00 71.84 81 ALA B CA 1
ATOM 3728 C C . ALA B 1 83 ? 77.063 18.198 8.614 1.00 74.67 81 ALA B C 1
ATOM 3729 O O . ALA B 1 83 ? 76.766 17.752 9.728 1.00 81.27 81 ALA B O 1
ATOM 3731 N N . ASN B 1 84 ? 76.849 19.472 8.280 1.00 74.23 82 ASN B N 1
ATOM 3732 C CA . ASN B 1 84 ? 76.198 20.373 9.223 1.00 84.49 82 ASN B CA 1
ATOM 3733 C C . ASN B 1 84 ? 74.713 20.059 9.357 1.00 79.16 82 ASN B C 1
ATOM 3734 O O . ASN B 1 84 ? 74.135 20.250 10.433 1.00 84.53 82 ASN B O 1
ATOM 3739 N N . ILE B 1 85 ? 74.081 19.591 8.278 1.00 82.50 83 ILE B N 1
ATOM 3740 C CA . ILE B 1 85 ? 72.691 19.147 8.359 1.00 82.86 83 ILE B CA 1
ATOM 3741 C C . ILE B 1 85 ? 72.579 17.940 9.282 1.00 84.88 83 ILE B C 1
ATOM 3742 O O . ILE B 1 85 ? 71.677 17.858 10.123 1.00 89.89 83 ILE B O 1
ATOM 3747 N N . GLY B 1 86 ? 73.471 16.963 9.112 1.00 82.82 84 GLY B N 1
ATOM 3748 C CA . GLY B 1 86 ? 73.534 15.871 10.066 1.00 90.98 84 GLY B CA 1
ATOM 3749 C C . GLY B 1 86 ? 73.884 16.335 11.467 1.00 95.56 84 GLY B C 1
ATOM 3750 O O . GLY B 1 86 ? 73.471 15.716 12.451 1.00 105.83 84 GLY B O 1
ATOM 3751 N N . CYS B 1 87 ? 74.641 17.431 11.576 1.00 96.04 85 CYS B N 1
ATOM 3752 C CA . CYS B 1 87 ? 75.107 17.897 12.878 1.00 101.49 85 CYS B CA 1
ATOM 3753 C C . CYS B 1 87 ? 73.947 18.367 13.749 1.00 100.83 85 CYS B C 1
ATOM 3754 O O . CYS B 1 87 ? 73.953 18.161 14.968 1.00 107.21 85 CYS B O 1
ATOM 3757 N N . VAL B 1 88 ? 72.948 19.010 13.147 1.00 99.22 86 VAL B N 1
ATOM 3758 C CA . VAL B 1 88 ? 71.769 19.425 13.901 1.00 105.48 86 VAL B CA 1
ATOM 3759 C C . VAL B 1 88 ? 70.849 18.244 14.194 1.00 114.47 86 VAL B C 1
ATOM 3760 O O . VAL B 1 88 ? 70.282 18.146 15.290 1.00 121.48 86 VAL B O 1
ATOM 3764 N N . VAL B 1 89 ? 70.689 17.324 13.237 1.00 111.92 87 VAL B N 1
ATOM 3765 C CA . VAL B 1 89 ? 69.888 16.127 13.486 1.00 113.18 87 VAL B CA 1
ATOM 3766 C C . VAL B 1 89 ? 70.475 15.306 14.626 1.00 118.30 87 VAL B C 1
ATOM 3767 O O . VAL B 1 89 ? 69.735 14.686 15.402 1.00 132.24 87 VAL B O 1
ATOM 3771 N N . GLY B 1 90 ? 71.802 15.305 14.763 1.00 119.94 88 GLY B N 1
ATOM 3772 C CA . GLY B 1 90 ? 72.434 14.514 15.808 1.00 128.12 88 GLY B CA 1
ATOM 3773 C C . GLY B 1 90 ? 72.027 14.944 17.204 1.00 135.43 88 GLY B C 1
ATOM 3774 O O . GLY B 1 90 ? 71.633 14.118 18.032 1.00 150.38 88 GLY B O 1
ATOM 3775 N N . GLN B 1 91 ? 72.117 16.245 17.489 1.00 137.32 89 GLN B N 1
ATOM 3776 C CA . GLN B 1 91 ? 71.828 16.719 18.836 1.00 141.48 89 GLN B CA 1
ATOM 3777 C C . GLN B 1 91 ? 70.339 16.691 19.156 1.00 144.70 89 GLN B C 1
ATOM 3778 O O . GLN B 1 91 ? 69.971 16.787 20.331 1.00 148.41 89 GLN B O 1
ATOM 3784 N N . VAL B 1 92 ? 69.476 16.569 18.146 1.00 142.92 90 VAL B N 1
ATOM 3785 C CA . VAL B 1 92 ? 68.066 16.298 18.408 1.00 149.57 90 VAL B CA 1
ATOM 3786 C C . VAL B 1 92 ? 67.849 14.821 18.711 1.00 158.40 90 VAL B C 1
ATOM 3787 O O . VAL B 1 92 ? 67.215 14.461 19.709 1.00 166.53 90 VAL B O 1
ATOM 3791 N N . MET B 1 93 ? 68.390 13.947 17.860 1.00 157.85 91 MET B N 1
ATOM 3792 C CA . MET B 1 93 ? 68.155 12.513 18.002 1.00 155.54 91 MET B CA 1
ATOM 3793 C C . MET B 1 93 ? 68.838 11.959 19.246 1.00 171.03 91 MET B C 1
ATOM 3794 O O . MET B 1 93 ? 68.195 11.324 20.089 1.00 186.90 91 MET B O 1
ATOM 3799 N N . PHE B 1 94 ? 70.145 12.192 19.380 1.00 169.35 92 PHE B N 1
ATOM 3800 C CA . PHE B 1 94 ? 70.861 11.768 20.576 1.00 177.25 92 PHE B CA 1
ATOM 3801 C C . PHE B 1 94 ? 70.437 12.540 21.819 1.00 187.82 92 PHE B C 1
ATOM 3802 O O . PHE B 1 94 ? 70.898 12.213 22.918 1.00 189.89 92 PHE B O 1
ATOM 3810 N N . GLY B 1 95 ? 69.590 13.556 21.671 1.00 246.56 93 GLY B N 1
ATOM 3811 C CA . GLY B 1 95 ? 68.946 14.171 22.813 1.00 242.58 93 GLY B CA 1
ATOM 3812 C C . GLY B 1 95 ? 67.808 13.292 23.291 1.00 252.54 93 GLY B C 1
ATOM 3813 O O . GLY B 1 95 ? 67.678 13.025 24.490 1.00 258.71 93 GLY B O 1
ATOM 3814 N N . VAL B 1 96 ? 66.970 12.845 22.352 1.00 200.97 94 VAL B N 1
ATOM 3815 C CA . VAL B 1 96 ? 65.883 11.927 22.689 1.00 191.64 94 VAL B CA 1
ATOM 3816 C C . VAL B 1 96 ? 66.445 10.614 23.222 1.00 192.54 94 VAL B C 1
ATOM 3817 O O . VAL B 1 96 ? 66.013 10.110 24.266 1.00 191.47 94 VAL B O 1
ATOM 3821 N N . LEU B 1 97 ? 67.416 10.039 22.507 1.00 194.38 95 LEU B N 1
ATOM 3822 C CA . LEU B 1 97 ? 68.011 8.774 22.933 1.00 195.88 95 LEU B CA 1
ATOM 3823 C C . LEU B 1 97 ? 68.747 8.919 24.259 1.00 201.95 95 LEU B C 1
ATOM 3824 O O . LEU B 1 97 ? 68.733 8.000 25.086 1.00 208.22 95 LEU B O 1
ATOM 3829 N N . GLY B 1 98 ? 69.399 10.064 24.479 1.00 201.34 96 GLY B N 1
ATOM 3830 C CA . GLY B 1 98 ? 70.155 10.252 25.706 1.00 199.49 96 GLY B CA 1
ATOM 3831 C C . GLY B 1 98 ? 69.278 10.287 26.938 1.00 201.03 96 GLY B C 1
ATOM 3832 O O . GLY B 1 98 ? 69.693 9.847 28.013 1.00 196.18 96 GLY B O 1
ATOM 3833 N N . ASP B 1 99 ? 68.067 10.819 26.807 1.00 201.48 97 ASP B N 1
ATOM 3834 C CA . ASP B 1 99 ? 67.102 10.738 27.890 1.00 198.16 97 ASP B CA 1
ATOM 3835 C C . ASP B 1 99 ? 66.453 9.362 27.953 1.00 195.51 97 ASP B C 1
ATOM 3836 O O . ASP B 1 99 ? 66.078 8.909 29.038 1.00 199.39 97 ASP B O 1
ATOM 3841 N N . SER B 1 100 ? 66.308 8.685 26.812 1.00 193.70 98 SER B N 1
ATOM 3842 C CA . SER B 1 100 ? 65.561 7.430 26.790 1.00 187.25 98 SER B CA 1
ATOM 3843 C C . SER B 1 100 ? 66.268 6.348 27.602 1.00 189.83 98 SER B C 1
ATOM 3844 O O . SER B 1 100 ? 65.667 5.765 28.515 1.00 192.87 98 SER B O 1
ATOM 3847 N N . PHE B 1 101 ? 67.562 6.089 27.332 1.00 192.37 99 PHE B N 1
ATOM 3848 C CA . PHE B 1 101 ? 68.277 5.107 28.150 1.00 192.95 99 PHE B CA 1
ATOM 3849 C C . PHE B 1 101 ? 69.549 5.659 28.795 1.00 196.36 99 PHE B C 1
ATOM 3850 O O . PHE B 1 101 ? 70.395 4.870 29.227 1.00 191.55 99 PHE B O 1
ATOM 3858 N N . GLY B 1 102 ? 69.738 6.974 28.851 1.00 196.68 100 GLY B N 1
ATOM 3859 C CA . GLY B 1 102 ? 70.832 7.496 29.651 1.00 196.88 100 GLY B CA 1
ATOM 3860 C C . GLY B 1 102 ? 72.169 7.595 28.941 1.00 204.92 100 GLY B C 1
ATOM 3861 O O . GLY B 1 102 ? 72.347 7.210 27.781 1.00 207.70 100 GLY B O 1
ATOM 3862 N N . ARG B 1 103 ? 73.137 8.141 29.687 1.00 209.67 101 ARG B N 1
ATOM 3863 C CA . ARG B 1 103 ? 74.456 8.442 29.137 1.00 216.76 101 ARG B CA 1
ATOM 3864 C C . ARG B 1 103 ? 75.227 7.190 28.734 1.00 218.54 101 ARG B C 1
ATOM 3865 O O . ARG B 1 103 ? 75.992 7.229 27.763 1.00 230.94 101 ARG B O 1
ATOM 3873 N N . LYS B 1 104 ? 75.057 6.080 29.459 1.00 221.12 102 LYS B N 1
ATOM 3874 C CA . LYS B 1 104 ? 75.796 4.865 29.130 1.00 223.21 102 LYS B CA 1
ATOM 3875 C C . LYS B 1 104 ? 75.567 4.412 27.693 1.00 220.14 102 LYS B C 1
ATOM 3876 O O . LYS B 1 104 ? 76.407 3.696 27.138 1.00 219.64 102 LYS B O 1
ATOM 3882 N N . PHE B 1 105 ? 74.448 4.806 27.086 1.00 217.64 103 PHE B N 1
ATOM 3883 C CA . PHE B 1 105 ? 74.062 4.327 25.764 1.00 215.94 103 PHE B CA 1
ATOM 3884 C C . PHE B 1 105 ? 74.459 5.241 24.607 1.00 214.04 103 PHE B C 1
ATOM 3885 O O . PHE B 1 105 ? 74.804 4.732 23.535 1.00 212.38 103 PHE B O 1
ATOM 3893 N N . VAL B 1 106 ? 74.445 6.563 24.776 1.00 213.78 104 VAL B N 1
ATOM 3894 C CA . VAL B 1 106 ? 74.570 7.433 23.609 1.00 207.25 104 VAL B CA 1
ATOM 3895 C C . VAL B 1 106 ? 76.018 7.850 23.382 1.00 202.14 104 VAL B C 1
ATOM 3896 O O . VAL B 1 106 ? 76.408 8.135 22.245 1.00 198.79 104 VAL B O 1
ATOM 3900 N N . TYR B 1 107 ? 76.814 7.904 24.448 1.00 203.74 105 TYR B N 1
ATOM 3901 C CA . TYR B 1 107 ? 78.194 8.352 24.332 1.00 200.89 105 TYR B CA 1
ATOM 3902 C C . TYR B 1 107 ? 78.990 7.422 23.424 1.00 196.10 105 TYR B C 1
ATOM 3903 O O . TYR B 1 107 ? 79.879 7.872 22.691 1.00 187.69 105 TYR B O 1
ATOM 3912 N N . GLY B 1 108 ? 78.686 6.126 23.463 1.00 194.22 106 GLY B N 1
ATOM 3913 C CA . GLY B 1 108 ? 79.364 5.146 22.638 1.00 184.59 106 GLY B CA 1
ATOM 3914 C C . GLY B 1 108 ? 78.817 5.048 21.228 1.00 182.52 106 GLY B C 1
ATOM 3915 O O . GLY B 1 108 ? 79.583 4.839 20.283 1.00 182.47 106 GLY B O 1
ATOM 3916 N N . LYS B 1 109 ? 77.496 5.185 21.067 1.00 182.92 107 LYS B N 1
ATOM 3917 C CA . LYS B 1 109 ? 76.890 4.967 19.756 1.00 180.49 107 LYS B CA 1
ATOM 3918 C C . LYS B 1 109 ? 77.335 6.018 18.747 1.00 168.86 107 LYS B C 1
ATOM 3919 O O . LYS B 1 109 ? 77.338 5.754 17.539 1.00 162.17 107 LYS B O 1
ATOM 3925 N N . GLU B 1 110 ? 77.709 7.208 19.218 1.00 174.07 108 GLU B N 1
ATOM 3926 C CA . GLU B 1 110 ? 78.079 8.285 18.305 1.00 165.31 108 GLU B CA 1
ATOM 3927 C C . GLU B 1 110 ? 79.426 8.036 17.632 1.00 146.34 108 GLU B C 1
ATOM 3928 O O . GLU B 1 110 ? 79.597 8.351 16.449 1.00 137.78 108 GLU B O 1
ATOM 3934 N N . LEU B 1 111 ? 80.391 7.459 18.353 1.00 144.35 109 LEU B N 1
ATOM 3935 C CA . LEU B 1 111 ? 81.740 7.361 17.804 1.00 129.66 109 LEU B CA 1
ATOM 3936 C C . LEU B 1 111 ? 81.854 6.248 16.767 1.00 126.52 109 LEU B C 1
ATOM 3937 O O . LEU B 1 111 ? 82.586 6.391 15.783 1.00 127.04 109 LEU B O 1
ATOM 3942 N N . ILE B 1 112 ? 81.149 5.133 16.968 1.00 131.98 110 ILE B N 1
ATOM 3943 C CA . ILE B 1 112 ? 81.155 4.065 15.974 1.00 124.07 110 ILE B CA 1
ATOM 3944 C C . ILE B 1 112 ? 80.428 4.489 14.708 1.00 118.39 110 ILE B C 1
ATOM 3945 O O . ILE B 1 112 ? 80.756 4.021 13.610 1.00 114.05 110 ILE B O 1
ATOM 3950 N N . LEU B 1 113 ? 79.433 5.368 14.829 1.00 122.16 111 LEU B N 1
ATOM 3951 C CA . LEU B 1 113 ? 78.665 5.771 13.657 1.00 114.94 111 LEU B CA 1
ATOM 3952 C C . LEU B 1 113 ? 79.517 6.586 12.694 1.00 111.46 111 LEU B C 1
ATOM 3953 O O . LEU B 1 113 ? 79.442 6.396 11.475 1.00 106.11 111 LEU B O 1
ATOM 3958 N N . ILE B 1 114 ? 80.336 7.490 13.226 1.00 110.74 112 ILE B N 1
ATOM 3959 C CA . ILE B 1 114 ? 81.236 8.283 12.398 1.00 104.26 112 ILE B CA 1
ATOM 3960 C C . ILE B 1 114 ? 82.434 7.471 11.914 1.00 106.72 112 ILE B C 1
ATOM 3961 O O . ILE B 1 114 ? 83.036 7.810 10.888 1.00 109.85 112 ILE B O 1
ATOM 3966 N N . ILE B 1 115 ? 82.816 6.406 12.624 1.00 105.72 113 ILE B N 1
ATOM 3967 C CA . ILE B 1 115 ? 83.776 5.463 12.052 1.00 102.56 113 ILE B CA 1
ATOM 3968 C C . ILE B 1 115 ? 83.176 4.795 10.821 1.00 95.86 113 ILE B C 1
ATOM 3969 O O . ILE B 1 115 ? 83.810 4.714 9.763 1.00 90.88 113 ILE B O 1
ATOM 3974 N N . VAL B 1 116 ? 81.940 4.305 10.947 1.00 95.92 114 VAL B N 1
ATOM 3975 C CA . VAL B 1 116 ? 81.268 3.656 9.825 1.00 101.21 114 VAL B CA 1
ATOM 3976 C C . VAL B 1 116 ? 81.043 4.646 8.690 1.00 100.02 114 VAL B C 1
ATOM 3977 O O . VAL B 1 116 ? 81.281 4.333 7.516 1.00 109.60 114 VAL B O 1
ATOM 3981 N N . ALA B 1 117 ? 80.586 5.857 9.020 1.00 96.71 115 ALA B N 1
ATOM 3982 C CA . ALA B 1 117 ? 80.348 6.865 7.992 1.00 90.05 115 ALA B CA 1
ATOM 3983 C C . ALA B 1 117 ? 81.631 7.240 7.264 1.00 87.40 115 ALA B C 1
ATOM 3984 O O . ALA B 1 117 ? 81.599 7.531 6.063 1.00 77.26 115 ALA B O 1
ATOM 3986 N N . THR B 1 118 ? 82.764 7.244 7.968 1.00 85.70 116 THR B N 1
ATOM 3987 C CA . THR B 1 118 ? 84.040 7.489 7.305 1.00 84.05 116 THR B CA 1
ATOM 3988 C C . THR B 1 118 ? 84.360 6.391 6.297 1.00 82.24 116 THR B C 1
ATOM 3989 O O . THR B 1 118 ? 84.782 6.675 5.171 1.00 76.87 116 THR B O 1
ATOM 3993 N N . ILE B 1 119 ? 84.127 5.132 6.672 1.00 87.50 117 ILE B N 1
ATOM 3994 C CA . ILE B 1 119 ? 84.553 4.010 5.840 1.00 91.52 117 ILE B CA 1
ATOM 3995 C C . ILE B 1 119 ? 83.702 3.905 4.575 1.00 88.34 117 ILE B C 1
ATOM 3996 O O . ILE B 1 119 ? 84.221 3.619 3.488 1.00 78.67 117 ILE B O 1
ATOM 4001 N N . PHE B 1 120 ? 82.387 4.117 4.690 1.00 89.92 118 PHE B N 1
ATOM 4002 C CA . PHE B 1 120 ? 81.532 4.127 3.502 1.00 90.60 118 PHE B CA 1
ATOM 4003 C C . PHE B 1 120 ? 81.888 5.288 2.585 1.00 92.85 118 PHE B C 1
ATOM 4004 O O . PHE B 1 120 ? 82.032 5.119 1.369 1.00 90.14 118 PHE B O 1
ATOM 4012 N N . GLN B 1 121 ? 82.023 6.481 3.160 1.00 95.58 119 GLN B N 1
ATOM 4013 C CA . GLN B 1 121 ? 82.445 7.650 2.397 1.00 87.38 119 GLN B CA 1
ATOM 4014 C C . GLN B 1 121 ? 83.758 7.384 1.673 1.00 86.04 119 GLN B C 1
ATOM 4015 O O . GLN B 1 121 ? 83.953 7.811 0.529 1.00 81.95 119 GLN B O 1
ATOM 4021 N N . MET B 1 122 ? 84.687 6.727 2.356 1.00 81.86 120 MET B N 1
ATOM 4022 C CA . MET B 1 122 ? 86.008 6.432 1.815 1.00 85.25 120 MET B CA 1
ATOM 4023 C C . MET B 1 122 ? 85.974 5.586 0.546 1.00 85.68 120 MET B C 1
ATOM 4024 O O . MET B 1 122 ? 86.847 5.723 -0.321 1.00 78.19 120 MET B O 1
ATOM 4029 N N . SER B 1 123 ? 84.973 4.738 0.402 1.00 89.86 121 SER B N 1
ATOM 4030 C CA . SER B 1 123 ? 84.992 3.655 -0.568 1.00 89.15 121 SER B CA 1
ATOM 4031 C C . SER B 1 123 ? 83.867 3.801 -1.585 1.00 91.15 121 SER B C 1
ATOM 4032 O O . SER B 1 123 ? 83.242 2.818 -2.007 1.00 96.35 121 SER B O 1
ATOM 4035 N N . ALA B 1 124 ? 83.583 5.040 -1.973 1.00 90.30 122 ALA B N 1
ATOM 4036 C CA . ALA B 1 124 ? 82.694 5.262 -3.105 1.00 91.70 122 ALA B CA 1
ATOM 4037 C C . ALA B 1 124 ? 83.243 4.471 -4.308 1.00 88.72 122 ALA B C 1
ATOM 4038 O O . ALA B 1 124 ? 84.436 4.539 -4.575 1.00 86.27 122 ALA B O 1
ATOM 4040 N N . PRO B 1 125 ? 82.423 3.698 -5.012 1.00 93.02 123 PRO B N 1
ATOM 4041 C CA . PRO B 1 125 ? 82.913 2.918 -6.135 1.00 100.04 123 PRO B CA 1
ATOM 4042 C C . PRO B 1 125 ? 83.609 3.776 -7.169 1.00 96.81 123 PRO B C 1
ATOM 4043 O O . PRO B 1 125 ? 83.037 4.731 -7.688 1.00 96.31 123 PRO B O 1
ATOM 4047 N N . SER B 1 126 ? 84.861 3.414 -7.484 1.00 94.79 124 SER B N 1
ATOM 4048 C CA . SER B 1 126 ? 85.672 4.227 -8.372 1.00 94.49 124 SER B CA 1
ATOM 4049 C C . SER B 1 126 ? 85.172 4.202 -9.812 1.00 102.86 124 SER B C 1
ATOM 4050 O O . SER B 1 126 ? 85.523 5.100 -10.592 1.00 116.35 124 SER B O 1
ATOM 4053 N N . HIS B 1 127 ? 84.368 3.211 -10.187 1.00 101.88 125 HIS B N 1
ATOM 4054 C CA . HIS B 1 127 ? 83.850 3.098 -11.542 1.00 97.65 125 HIS B CA 1
ATOM 4055 C C . HIS B 1 127 ? 82.528 3.838 -11.751 1.00 104.20 125 HIS B C 1
ATOM 4056 O O . HIS B 1 127 ? 81.941 3.729 -12.833 1.00 109.73 125 HIS B O 1
ATOM 4063 N N . TRP B 1 128 ? 82.053 4.590 -10.762 1.00 103.10 126 TRP B N 1
ATOM 4064 C CA . TRP B 1 128 ? 80.745 5.224 -10.843 1.00 106.52 126 TRP B CA 1
ATOM 4065 C C . TRP B 1 128 ? 80.811 6.564 -11.572 1.00 108.25 126 TRP B C 1
ATOM 4066 O O . TRP B 1 128 ? 81.878 7.151 -11.765 1.00 107.88 126 TRP B O 1
ATOM 4077 N N . ASP B 1 129 ? 79.633 7.039 -11.977 1.00 112.27 127 ASP B N 1
ATOM 4078 C CA . ASP B 1 129 ? 79.495 8.365 -12.566 1.00 109.59 127 ASP B CA 1
ATOM 4079 C C . ASP B 1 129 ? 79.687 9.450 -11.511 1.00 107.57 127 ASP B C 1
ATOM 4080 O O . ASP B 1 129 ? 79.466 9.233 -10.315 1.00 106.72 127 ASP B O 1
ATOM 4085 N N . GLY B 1 130 ? 80.147 10.618 -11.970 1.00 106.05 128 GLY B N 1
ATOM 4086 C CA . GLY B 1 130 ? 80.484 11.690 -11.046 1.00 94.24 128 GLY B CA 1
ATOM 4087 C C . GLY B 1 130 ? 79.316 12.092 -10.163 1.00 90.75 128 GLY B C 1
ATOM 4088 O O . GLY B 1 130 ? 79.459 12.221 -8.945 1.00 86.39 128 GLY B O 1
ATOM 4089 N N . ASN B 1 131 ? 78.140 12.289 -10.768 1.00 87.24 129 ASN B N 1
ATOM 4090 C CA . ASN B 1 131 ? 76.959 12.664 -9.995 1.00 86.20 129 ASN B CA 1
ATOM 4091 C C . ASN B 1 131 ? 76.604 11.590 -8.975 1.00 87.04 129 ASN B C 1
ATOM 4092 O O . ASN B 1 131 ? 76.159 11.901 -7.863 1.00 86.65 129 ASN B O 1
ATOM 4097 N N . ARG B 1 132 ? 76.792 10.320 -9.336 1.00 89.74 130 ARG B N 1
ATOM 4098 C CA . ARG B 1 132 ? 76.519 9.234 -8.402 1.00 91.26 130 ARG B CA 1
ATOM 4099 C C . ARG B 1 132 ? 77.522 9.238 -7.256 1.00 87.84 130 ARG B C 1
ATOM 4100 O O . ARG B 1 132 ? 77.158 8.986 -6.101 1.00 77.36 130 ARG B O 1
ATOM 4108 N N . VAL B 1 133 ? 78.791 9.522 -7.560 1.00 88.84 131 VAL B N 1
ATOM 4109 C CA . VAL B 1 133 ? 79.815 9.614 -6.521 1.00 81.55 131 VAL B CA 1
ATOM 4110 C C . VAL B 1 133 ? 79.501 10.753 -5.559 1.00 80.17 131 VAL B C 1
ATOM 4111 O O . VAL B 1 133 ? 79.592 10.597 -4.335 1.00 76.75 131 VAL B O 1
ATOM 4115 N N . LEU B 1 134 ? 79.129 11.917 -6.096 1.00 77.46 132 LEU B N 1
ATOM 4116 C CA . LEU B 1 134 ? 78.822 13.054 -5.234 1.00 78.27 132 LEU B CA 1
ATOM 4117 C C . LEU B 1 134 ? 77.654 12.738 -4.310 1.00 78.13 132 LEU B C 1
ATOM 4118 O O . LEU B 1 134 ? 77.748 12.910 -3.090 1.00 71.21 132 LEU B O 1
ATOM 4123 N N . THR B 1 135 ? 76.555 12.229 -4.875 1.00 82.69 133 THR B N 1
ATOM 4124 C CA . THR B 1 135 ? 75.385 11.896 -4.068 1.00 79.57 133 THR B CA 1
ATOM 4125 C C . THR B 1 135 ? 75.705 10.828 -3.030 1.00 77.74 133 THR B C 1
ATOM 4126 O O . THR B 1 135 ? 75.139 10.843 -1.930 1.00 72.07 133 THR B O 1
ATOM 4130 N N . TRP B 1 136 ? 76.590 9.888 -3.366 1.00 73.21 134 TRP B N 1
ATOM 4131 C CA . TRP B 1 136 ? 77.070 8.926 -2.379 1.00 68.73 134 TRP B CA 1
ATOM 4132 C C . TRP B 1 136 ? 77.707 9.640 -1.194 1.00 73.18 134 TRP B C 1
ATOM 4133 O O . TRP B 1 136 ? 77.399 9.343 -0.034 1.00 74.32 134 TRP B O 1
ATOM 4144 N N . ILE B 1 137 ? 78.596 10.596 -1.472 1.00 73.70 135 ILE B N 1
ATOM 4145 C CA . ILE B 1 137 ? 79.373 11.231 -0.412 1.00 70.03 135 ILE B CA 1
ATOM 4146 C C . ILE B 1 137 ? 78.491 12.112 0.470 1.00 76.62 135 ILE B C 1
ATOM 4147 O O . ILE B 1 137 ? 78.681 12.161 1.692 1.00 73.99 135 ILE B O 1
ATOM 4152 N N . THR B 1 138 ? 77.516 12.818 -0.116 1.00 73.75 136 THR B N 1
ATOM 4153 C CA . THR B 1 138 ? 76.655 13.676 0.700 1.00 69.26 136 THR B CA 1
ATOM 4154 C C . THR B 1 138 ? 75.923 12.849 1.750 1.00 76.62 136 THR B C 1
ATOM 4155 O O . THR B 1 138 ? 75.881 13.212 2.931 1.00 76.62 136 THR B O 1
ATOM 4159 N N . ILE B 1 139 ? 75.333 11.727 1.324 1.00 80.86 137 ILE B N 1
ATOM 4160 C CA . ILE B 1 139 ? 74.588 10.866 2.240 1.00 78.21 137 ILE B CA 1
ATOM 4161 C C . ILE B 1 139 ? 75.505 10.300 3.321 1.00 80.39 137 ILE B C 1
ATOM 4162 O O . ILE B 1 139 ? 75.143 10.260 4.504 1.00 74.95 137 ILE B O 1
ATOM 4167 N N . CYS B 1 140 ? 76.701 9.844 2.939 1.00 73.15 138 CYS B N 1
ATOM 4168 C CA . CYS B 1 140 ? 77.648 9.387 3.953 1.00 72.50 138 CYS B CA 1
ATOM 4169 C C . CYS B 1 140 ? 77.955 10.495 4.955 1.00 79.07 138 CYS B C 1
ATOM 4170 O O . CYS B 1 140 ? 78.038 10.246 6.164 1.00 75.33 138 CYS B O 1
ATOM 4173 N N . ARG B 1 141 ? 78.106 11.730 4.473 1.00 82.49 139 ARG B N 1
ATOM 4174 C CA . ARG B 1 141 ? 78.475 12.837 5.346 1.00 75.75 139 ARG B CA 1
ATOM 4175 C C . ARG B 1 141 ? 77.320 13.306 6.225 1.00 73.90 139 ARG B C 1
ATOM 4176 O O . ARG B 1 141 ? 77.566 13.952 7.249 1.00 73.47 139 ARG B O 1
ATOM 4184 N N . VAL B 1 142 ? 76.072 13.011 5.850 1.00 74.79 140 VAL B N 1
ATOM 4185 C CA . VAL B 1 142 ? 74.950 13.261 6.754 1.00 79.21 140 VAL B CA 1
ATOM 4186 C C . VAL B 1 142 ? 75.068 12.382 7.992 1.00 88.11 140 VAL B C 1
ATOM 4187 O O . VAL B 1 142 ? 74.967 12.860 9.129 1.00 91.04 140 VAL B O 1
ATOM 4191 N N . PHE B 1 143 ? 75.280 11.079 7.787 1.00 86.35 141 PHE B N 1
ATOM 4192 C CA . PHE B 1 143 ? 75.450 10.169 8.915 1.00 86.82 141 PHE B CA 1
ATOM 4193 C C . PHE B 1 143 ? 76.695 10.526 9.713 1.00 89.60 141 PHE B C 1
ATOM 4194 O O . PHE B 1 143 ? 76.689 10.472 10.948 1.00 106.53 141 PHE B O 1
ATOM 4202 N N . LEU B 1 144 ? 77.782 10.869 9.018 1.00 89.23 142 LEU B N 1
ATOM 4203 C CA . LEU B 1 144 ? 78.933 11.470 9.683 1.00 90.84 142 LEU B CA 1
ATOM 4204 C C . LEU B 1 144 ? 78.505 12.661 10.531 1.00 103.12 142 LEU B C 1
ATOM 4205 O O . LEU B 1 144 ? 78.939 12.810 11.676 1.00 116.38 142 LEU B O 1
ATOM 4210 N N . GLY B 1 145 ? 77.630 13.509 9.990 1.00 99.68 143 GLY B N 1
ATOM 4211 C CA . GLY B 1 145 ? 77.140 14.638 10.760 1.00 99.54 143 GLY B CA 1
ATOM 4212 C C . GLY B 1 145 ? 76.331 14.223 11.974 1.00 101.06 143 GLY B C 1
ATOM 4213 O O . GLY B 1 145 ? 76.461 14.816 13.047 1.00 110.51 143 GLY B O 1
ATOM 4214 N N . ILE B 1 146 ? 75.484 13.199 11.821 1.00 104.59 144 ILE B N 1
ATOM 4215 C CA . ILE B 1 146 ? 74.634 12.752 12.924 1.00 116.28 144 ILE B CA 1
ATOM 4216 C C . ILE B 1 146 ? 75.478 12.338 14.122 1.00 126.43 144 ILE B C 1
ATOM 4217 O O . ILE B 1 146 ? 75.140 12.643 15.272 1.00 137.10 144 ILE B O 1
ATOM 4222 N N . GLY B 1 147 ? 76.592 11.650 13.876 1.00 162.92 145 GLY B N 1
ATOM 4223 C CA . GLY B 1 147 ? 77.497 11.337 14.967 1.00 173.72 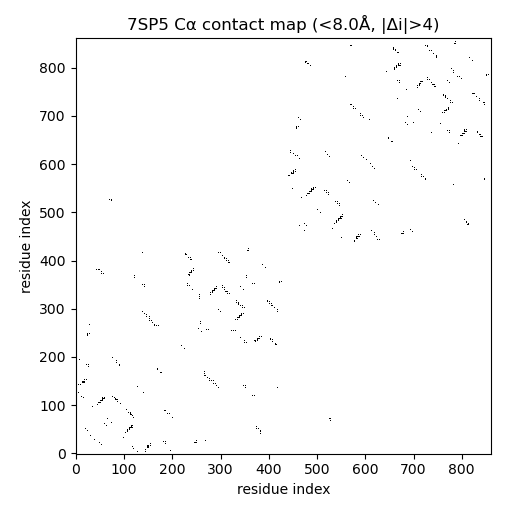145 GLY B CA 1
ATOM 4224 C C . GLY B 1 147 ? 78.239 12.562 15.463 1.00 146.69 145 GLY B C 1
ATOM 4225 O O . GLY B 1 147 ? 78.379 12.764 16.672 1.00 168.30 145 GLY B O 1
ATOM 4226 N N . ILE B 1 148 ? 78.723 13.399 14.541 1.00 143.83 146 ILE B N 1
ATOM 4227 C CA . ILE B 1 148 ? 79.324 14.664 14.944 1.00 139.10 146 ILE B CA 1
ATOM 4228 C C . ILE B 1 148 ? 78.273 15.598 15.565 1.00 143.37 146 ILE B C 1
ATOM 4229 O O . ILE B 1 148 ? 78.628 16.544 16.279 1.00 149.36 146 ILE B O 1
ATOM 4234 N N . GLY B 1 149 ? 76.984 15.413 15.264 1.00 137.74 147 GLY B N 1
ATOM 4235 C CA . GLY B 1 149 ? 75.968 16.161 15.987 1.00 140.77 147 GLY B CA 1
ATOM 4236 C C . GLY B 1 149 ? 75.672 15.629 17.375 1.00 161.31 147 GLY B C 1
ATOM 4237 O O . GLY B 1 149 ? 75.205 16.377 18.241 1.00 175.17 147 GLY B O 1
ATOM 4238 N N . GLY B 1 150 ? 75.944 14.346 17.617 1.00 170.35 148 GLY B N 1
ATOM 4239 C CA . GLY B 1 150 ? 75.719 13.797 18.945 1.00 176.85 148 GLY B CA 1
ATOM 4240 C C . GLY B 1 150 ? 76.774 14.256 19.931 1.00 193.35 148 GLY B C 1
ATOM 4241 O O . GLY B 1 150 ? 76.461 14.696 21.041 1.00 197.74 148 GLY B O 1
ATOM 4242 N N . ASP B 1 151 ? 78.045 14.129 19.546 1.00 213.31 149 ASP B N 1
ATOM 4243 C CA . ASP B 1 151 ? 79.163 14.440 20.425 1.00 220.01 149 ASP B CA 1
ATOM 4244 C C . ASP B 1 151 ? 79.351 15.933 20.655 1.00 227.10 149 ASP B C 1
ATOM 4245 O O . ASP B 1 151 ? 80.200 16.315 21.466 1.00 240.18 149 ASP B O 1
ATOM 4250 N N . TYR B 1 152 ? 78.617 16.783 19.937 1.00 205.50 150 TYR B N 1
ATOM 4251 C CA . TYR B 1 152 ? 79.023 18.184 19.863 1.00 191.92 150 TYR B CA 1
ATOM 4252 C C . TYR B 1 152 ? 78.661 18.931 21.151 1.00 197.53 150 TYR B C 1
ATOM 4253 O O . TYR B 1 152 ? 79.530 19.630 21.700 1.00 193.18 150 TYR B O 1
ATOM 4262 N N . PRO B 1 153 ? 77.429 18.826 21.694 1.00 198.66 151 PRO B N 1
ATOM 4263 C CA . PRO B 1 153 ? 77.036 19.701 22.823 1.00 195.82 151 PRO B CA 1
ATOM 4264 C C . PRO B 1 153 ? 77.538 19.336 24.221 1.00 195.57 151 PRO B C 1
ATOM 4265 O O . PRO B 1 153 ? 77.397 20.167 25.127 1.00 192.94 151 PRO B O 1
ATOM 4269 N N . MET B 1 154 ? 78.077 18.139 24.451 1.00 195.41 152 MET B N 1
ATOM 4270 C CA . MET B 1 154 ? 78.446 17.689 25.799 1.00 193.41 152 MET B CA 1
ATOM 4271 C C . MET B 1 154 ? 79.617 18.413 26.459 1.00 191.60 152 MET B C 1
ATOM 4272 O O . MET B 1 154 ? 79.873 18.165 27.640 1.00 189.95 152 MET B O 1
ATOM 4277 N N . SER B 1 155 ? 80.339 19.282 25.761 1.00 190.77 153 SER B N 1
ATOM 4278 C CA . SER B 1 155 ? 81.533 19.861 26.373 1.00 190.76 153 SER B CA 1
ATOM 4279 C C . SER B 1 155 ? 81.260 21.040 27.306 1.00 197.52 153 SER B C 1
ATOM 4280 O O . SER B 1 155 ? 82.197 21.496 27.971 1.00 196.88 153 SER B O 1
ATOM 4283 N N . ALA B 1 156 ? 80.029 21.553 27.393 1.00 204.56 154 ALA B N 1
ATOM 4284 C CA . ALA B 1 156 ? 79.824 22.737 28.228 1.00 203.67 154 ALA B CA 1
ATOM 4285 C C . ALA B 1 156 ? 79.772 22.406 29.719 1.00 211.93 154 ALA B C 1
ATOM 4286 O O . ALA B 1 156 ? 80.369 23.122 30.531 1.00 211.05 154 ALA B O 1
ATOM 4288 N N . THR B 1 157 ? 79.064 21.342 30.103 1.00 215.47 155 THR B N 1
ATOM 4289 C CA . THR B 1 157 ? 78.945 21.006 31.521 1.00 217.32 155 THR B CA 1
ATOM 4290 C C . THR B 1 157 ? 80.266 20.509 32.100 1.00 217.71 155 THR B C 1
ATOM 4291 O O . THR B 1 157 ? 80.572 20.775 33.269 1.00 221.44 155 THR B O 1
ATOM 4295 N N . VAL B 1 158 ? 81.048 19.771 31.305 1.00 212.67 156 VAL B N 1
ATOM 4296 C CA . VAL B 1 158 ? 82.203 19.038 31.824 1.00 212.34 156 VAL B CA 1
ATOM 4297 C C . VAL B 1 158 ? 83.180 19.949 32.560 1.00 217.25 156 VAL B C 1
ATOM 4298 O O . VAL B 1 158 ? 83.915 19.492 33.445 1.00 238.60 156 VAL B O 1
ATOM 4302 N N . VAL B 1 159 ? 83.221 21.235 32.212 1.00 214.26 157 VAL B N 1
ATOM 4303 C CA . VAL B 1 159 ? 84.154 22.176 32.812 1.00 209.29 157 VAL B CA 1
ATOM 4304 C C . VAL B 1 159 ? 83.450 23.314 33.547 1.00 209.56 157 VAL B C 1
ATOM 4305 O O . VAL B 1 159 ? 84.119 24.208 34.069 1.00 201.21 157 VAL B O 1
ATOM 4309 N N . SER B 1 160 ? 82.115 23.363 33.518 1.00 214.95 158 SER B N 1
ATOM 4310 C CA . SER B 1 160 ? 81.428 24.367 34.333 1.00 217.76 158 SER B CA 1
ATOM 4311 C C . SER B 1 160 ? 80.497 23.801 35.401 1.00 221.81 158 SER B C 1
ATOM 4312 O O . SER B 1 160 ? 80.442 24.351 36.505 1.00 226.44 158 SER B O 1
ATOM 4315 N N . ASP B 1 161 ? 79.758 22.728 35.104 1.00 225.63 159 ASP B N 1
ATOM 4316 C CA . ASP B 1 161 ? 78.927 22.103 36.132 1.00 232.65 159 ASP B CA 1
ATOM 4317 C C . ASP B 1 161 ? 79.791 21.457 37.205 1.00 233.09 159 ASP B C 1
ATOM 4318 O O . ASP B 1 161 ? 79.462 21.510 38.396 1.00 234.66 159 ASP B O 1
ATOM 4323 N N . ARG B 1 162 ? 80.894 20.831 36.795 1.00 230.30 160 ARG B N 1
ATOM 4324 C CA . ARG B 1 162 ? 81.791 20.194 37.750 1.00 224.07 160 ARG B CA 1
ATOM 4325 C C . ARG B 1 162 ? 82.607 21.232 38.510 1.00 220.04 160 ARG B C 1
ATOM 4326 O O . ARG B 1 162 ? 82.774 21.132 39.731 1.00 211.99 160 ARG B O 1
ATOM 4334 N N . ALA B 1 163 ? 83.122 22.237 37.797 1.00 216.82 161 ALA B N 1
ATOM 4335 C CA . ALA B 1 163 ? 84.157 23.112 38.336 1.00 209.93 161 ALA B CA 1
ATOM 4336 C C . ALA B 1 163 ? 83.593 24.185 39.262 1.00 213.54 161 ALA B C 1
ATOM 4337 O O . ALA B 1 163 ? 84.008 24.286 40.423 1.00 211.69 161 ALA B O 1
ATOM 4339 N N . ASN B 1 164 ? 82.638 24.984 38.775 1.00 224.36 162 ASN B N 1
ATOM 4340 C CA . ASN B 1 164 ? 82.126 26.137 39.520 1.00 210.29 162 ASN B CA 1
ATOM 4341 C C . ASN B 1 164 ? 83.277 27.045 39.952 1.00 204.42 162 ASN B C 1
ATOM 4342 O O . ASN B 1 164 ? 83.407 27.417 41.121 1.00 201.98 162 ASN B O 1
ATOM 4347 N N . ILE B 1 165 ? 84.127 27.404 38.988 1.00 213.09 163 ILE B N 1
ATOM 4348 C CA . ILE B 1 165 ? 85.408 28.032 39.279 1.00 189.36 163 ILE B CA 1
ATOM 4349 C C . ILE B 1 165 ? 85.635 29.234 38.373 1.00 169.46 163 ILE B C 1
ATOM 4350 O O . ILE B 1 165 ? 85.112 29.311 37.256 1.00 153.98 163 ILE B O 1
ATOM 4355 N N . HIS B 1 166 ? 86.393 30.201 38.891 1.00 167.41 164 HIS B N 1
ATOM 4356 C CA . HIS B 1 166 ? 86.827 31.340 38.100 1.00 155.45 164 HIS B CA 1
ATOM 4357 C C . HIS B 1 166 ? 87.703 30.865 36.944 1.00 145.42 164 HIS B C 1
ATOM 4358 O O . HIS B 1 166 ? 88.284 29.776 36.979 1.00 149.73 164 HIS B O 1
ATOM 4365 N N . ARG B 1 167 ? 87.806 31.706 35.912 1.00 132.58 165 ARG B N 1
ATOM 4366 C CA . ARG B 1 167 ? 88.712 31.458 34.785 1.00 132.64 165 ARG B CA 1
ATOM 4367 C C . ARG B 1 167 ? 88.472 30.094 34.137 1.00 132.52 165 ARG B C 1
ATOM 4368 O O . ARG B 1 167 ? 89.413 29.392 33.763 1.00 116.01 165 ARG B O 1
ATOM 4370 N N . ARG B 1 168 ? 87.204 29.703 34.022 1.00 134.07 166 ARG B N 1
ATOM 4371 C CA . ARG B 1 168 ? 86.841 28.502 33.278 1.00 118.65 166 ARG B CA 1
ATOM 4372 C C . ARG B 1 168 ? 86.896 28.703 31.767 1.00 106.03 166 ARG B C 1
ATOM 4373 O O . ARG B 1 168 ? 87.013 27.718 31.030 1.00 105.95 166 ARG B O 1
ATOM 4381 N N . GLY B 1 169 ? 86.802 29.948 31.295 1.00 110.66 167 GLY B N 1
ATOM 4382 C CA . GLY B 1 169 ? 86.756 30.190 29.859 1.00 106.37 167 GLY B CA 1
ATOM 4383 C C . GLY B 1 169 ? 88.030 29.783 29.143 1.00 97.10 167 GLY B C 1
ATOM 4384 O O . GLY B 1 169 ? 87.983 29.155 28.083 1.00 89.68 167 GLY B O 1
ATOM 4385 N N . THR B 1 170 ? 89.189 30.154 29.704 1.00 104.82 168 THR B N 1
ATOM 4386 C CA . THR B 1 170 ? 90.462 29.725 29.128 1.00 99.03 168 THR B CA 1
ATOM 4387 C C . THR B 1 170 ? 90.519 28.220 28.954 1.00 93.08 168 THR B C 1
ATOM 4388 O O . THR B 1 170 ? 91.175 27.717 28.038 1.00 87.98 168 THR B O 1
ATOM 4392 N N . LEU B 1 171 ? 89.841 27.485 29.822 1.00 96.33 169 LEU B N 1
ATOM 4393 C CA . LEU B 1 171 ? 89.928 26.040 29.759 1.00 99.75 169 LEU B CA 1
ATOM 4394 C C . LEU B 1 171 ? 89.000 25.509 28.666 1.00 90.35 169 LEU B C 1
ATOM 4395 O O . LEU B 1 171 ? 89.368 24.594 27.922 1.00 88.09 169 LEU B O 1
ATOM 4400 N N . LEU B 1 172 ? 87.779 26.056 28.579 1.00 93.04 170 LEU B N 1
ATOM 4401 C CA . LEU B 1 172 ? 86.919 25.793 27.424 1.00 89.04 170 LEU B CA 1
ATOM 4402 C C . LEU B 1 172 ? 87.617 26.162 26.118 1.00 88.76 170 LEU B C 1
ATOM 4403 O O . LEU B 1 172 ? 87.525 25.429 25.125 1.00 85.76 170 LEU B O 1
ATOM 4408 N N . CYS B 1 173 ? 88.296 27.313 26.095 1.00 90.33 171 CYS B N 1
ATOM 4409 C CA . CYS B 1 173 ? 88.984 27.759 24.888 1.00 84.75 171 CYS B CA 1
ATOM 4410 C C . CYS B 1 173 ? 90.090 26.794 24.493 1.00 80.49 171 CYS B C 1
ATOM 4411 O O . CYS B 1 173 ? 90.387 26.639 23.302 1.00 74.29 171 CYS B O 1
ATOM 4414 N N . PHE B 1 174 ? 90.711 26.143 25.476 1.00 83.47 172 PHE B N 1
ATOM 4415 C CA . PHE B 1 174 ? 91.764 25.180 25.186 1.00 80.70 172 PHE B CA 1
ATOM 4416 C C . PHE B 1 174 ? 91.202 23.962 24.463 1.00 75.49 172 PHE B C 1
ATOM 4417 O O . PHE B 1 174 ? 91.836 23.429 23.545 1.00 69.91 172 PHE B O 1
ATOM 4425 N N . ILE B 1 175 ? 90.010 23.511 24.862 1.00 75.05 173 ILE B N 1
ATOM 4426 C CA . ILE B 1 175 ? 89.346 22.420 24.155 1.00 77.80 173 ILE B CA 1
ATOM 4427 C C . ILE B 1 175 ? 88.937 22.862 22.755 1.00 81.29 173 ILE B C 1
ATOM 4428 O O . ILE B 1 175 ? 89.091 22.115 21.781 1.00 74.98 173 ILE B O 1
ATOM 4433 N N . PHE B 1 176 ? 88.402 24.081 22.637 1.00 85.67 174 PHE B N 1
ATOM 4434 C CA . PHE B 1 176 ? 87.879 24.567 21.364 1.00 72.93 174 PHE B CA 1
ATOM 4435 C C . PHE B 1 176 ? 88.976 24.725 20.319 1.00 74.20 174 PHE B C 1
ATOM 4436 O O . PHE B 1 176 ? 88.727 24.508 19.127 1.00 65.17 174 PHE B O 1
ATOM 4444 N N . ALA B 1 177 ? 90.186 25.105 20.742 1.00 68.10 175 ALA B N 1
ATOM 4445 C CA . ALA B 1 177 ? 91.298 25.293 19.815 1.00 58.61 175 ALA B CA 1
ATOM 4446 C C . ALA B 1 177 ? 91.575 24.062 18.962 1.00 62.85 175 ALA B C 1
ATOM 4447 O O . ALA B 1 177 ? 92.207 24.183 17.906 1.00 63.00 175 ALA B O 1
ATOM 4449 N N . ASN B 1 178 ? 91.122 22.881 19.392 1.00 71.92 176 ASN B N 1
ATOM 4450 C CA . ASN B 1 178 ? 91.286 21.679 18.583 1.00 72.55 176 ASN B CA 1
ATOM 4451 C C . ASN B 1 178 ? 90.563 21.778 17.247 1.00 70.66 176 ASN B C 1
ATOM 4452 O O . ASN B 1 178 ? 90.867 21.004 16.332 1.00 66.17 176 ASN B O 1
ATOM 4457 N N . GLN B 1 179 ? 89.612 22.706 17.112 1.00 67.72 177 GLN B N 1
ATOM 4458 C CA . GLN B 1 179 ? 89.024 22.963 15.801 1.00 65.75 177 GLN B CA 1
ATOM 4459 C C . GLN B 1 179 ? 90.070 23.509 14.840 1.00 65.36 177 GLN B C 1
ATOM 4460 O O . GLN B 1 179 ? 90.047 23.203 13.642 1.00 63.95 177 GLN B O 1
ATOM 4466 N N . GLY B 1 180 ? 90.994 24.327 15.348 1.00 57.21 178 GLY B N 1
ATOM 4467 C CA . GLY B 1 180 ? 92.095 24.785 14.517 1.00 59.99 178 GLY B CA 1
ATOM 4468 C C . GLY B 1 180 ? 93.002 23.649 14.095 1.00 64.95 178 GLY B C 1
ATOM 4469 O O . GLY B 1 180 ? 93.381 23.538 12.927 1.00 69.51 178 GLY B O 1
ATOM 4470 N N . TRP B 1 181 ? 93.367 22.787 15.047 1.00 68.98 179 TRP B N 1
ATOM 4471 C CA . TRP B 1 181 ? 94.211 21.645 14.719 1.00 65.27 179 TRP B CA 1
ATOM 4472 C C . TRP B 1 181 ? 93.508 20.687 13.768 1.00 62.63 179 TRP B C 1
ATOM 4473 O O . TRP B 1 181 ? 94.158 20.076 12.915 1.00 65.94 179 TRP B O 1
ATOM 4484 N N . GLY B 1 182 ? 92.186 20.553 13.887 1.00 56.58 180 GLY B N 1
ATOM 4485 C CA . GLY B 1 182 ? 91.451 19.749 12.924 1.00 57.00 180 GLY B CA 1
ATOM 4486 C C . GLY B 1 182 ? 91.592 20.283 11.512 1.00 72.30 180 GLY B C 1
ATOM 4487 O O . GLY B 1 182 ? 91.879 19.535 10.573 1.00 66.77 180 GLY B O 1
ATOM 4488 N N . SER B 1 183 ? 91.392 21.592 11.344 1.00 71.29 181 SER B N 1
ATOM 4489 C CA . SER B 1 183 ? 91.535 22.201 10.026 1.00 62.15 181 SER B CA 1
ATOM 4490 C C . SER B 1 183 ? 92.993 22.239 9.586 1.00 69.74 181 SER B C 1
ATOM 4491 O O . SER B 1 183 ? 93.291 22.075 8.397 1.00 74.41 181 SER B O 1
ATOM 4494 N N . PHE B 1 184 ? 93.918 22.457 10.525 1.00 68.36 182 PHE B N 1
ATOM 4495 C CA . PHE B 1 184 ? 95.328 22.551 10.157 1.00 71.30 182 PHE B CA 1
ATOM 4496 C C . PHE B 1 184 ? 95.892 21.191 9.765 1.00 74.26 182 PHE B C 1
ATOM 4497 O O . PHE B 1 184 ? 96.528 21.055 8.713 1.00 75.70 182 PHE B O 1
ATOM 4505 N N . VAL B 1 185 ? 95.682 20.175 10.607 1.00 76.21 183 VAL B N 1
ATOM 4506 C CA . VAL B 1 185 ? 96.236 18.852 10.324 1.00 72.97 183 VAL B CA 1
ATOM 4507 C C . VAL B 1 185 ? 95.692 18.324 9.004 1.00 64.48 183 VAL B C 1
ATOM 4508 O O . VAL B 1 185 ? 96.412 17.677 8.234 1.00 69.94 183 VAL B O 1
ATOM 4512 N N . GLY B 1 186 ? 94.425 18.616 8.707 1.00 60.98 184 GLY B N 1
ATOM 4513 C CA . GLY B 1 186 ? 93.882 18.254 7.408 1.00 73.53 184 GLY B CA 1
ATOM 4514 C C . GLY B 1 186 ? 94.636 18.903 6.263 1.00 68.56 184 GLY B C 1
ATOM 4515 O O . GLY B 1 186 ? 94.898 18.267 5.239 1.00 60.11 184 GLY B O 1
ATOM 4516 N N . SER B 1 187 ? 95.006 20.176 6.425 1.00 68.12 185 SER B N 1
ATOM 4517 C CA . SER B 1 187 ? 95.794 20.853 5.399 1.00 72.60 185 SER B CA 1
ATOM 4518 C C . SER B 1 187 ? 97.197 20.269 5.313 1.00 72.33 185 SER B C 1
ATOM 4519 O O . SER B 1 187 ? 97.745 20.110 4.215 1.00 69.41 185 SER B O 1
ATOM 4522 N N . LEU B 1 188 ? 97.795 19.948 6.462 1.00 75.45 186 LEU B N 1
ATOM 4523 C CA . LEU B 1 188 ? 99.119 19.334 6.469 1.00 72.37 186 LEU B CA 1
ATOM 4524 C C . LEU B 1 188 ? 99.083 17.941 5.850 1.00 67.16 186 LEU B C 1
ATOM 4525 O O . LEU B 1 188 ? 99.965 17.577 5.064 1.00 70.38 186 LEU B O 1
ATOM 4530 N N . VAL B 1 189 ? 98.085 17.137 6.224 1.00 69.47 187 VAL B N 1
ATOM 4531 C CA . VAL B 1 189 ? 97.891 15.824 5.608 1.00 69.59 187 VAL B CA 1
ATOM 4532 C C . VAL B 1 189 ? 97.834 15.934 4.087 1.00 66.66 187 VAL B C 1
ATOM 4533 O O . VAL B 1 189 ? 98.345 15.067 3.367 1.00 69.83 187 VAL B O 1
ATOM 4537 N N . THR B 1 190 ? 97.242 17.016 3.574 1.00 66.37 188 THR B N 1
ATOM 4538 C CA . THR B 1 190 ? 96.983 17.106 2.139 1.00 71.02 188 THR B CA 1
ATOM 4539 C C . THR B 1 190 ? 98.262 17.360 1.339 1.00 73.30 188 THR B C 1
ATOM 4540 O O . THR B 1 190 ? 98.503 16.696 0.324 1.00 70.21 188 THR B O 1
ATOM 4544 N N . ILE B 1 191 ? 99.090 18.324 1.763 1.00 68.53 189 ILE B N 1
ATOM 4545 C CA . ILE B 1 191 ? 100.348 18.572 1.053 1.00 74.23 189 ILE B CA 1
ATOM 4546 C C . ILE B 1 191 ? 101.258 17.358 1.126 1.00 80.85 189 ILE B C 1
ATOM 4547 O O . ILE B 1 191 ? 101.945 17.019 0.154 1.00 83.77 189 ILE B O 1
ATOM 4552 N N . VAL B 1 192 ? 101.288 16.689 2.279 1.00 77.34 190 VAL B N 1
ATOM 4553 C CA . VAL B 1 192 ? 102.126 15.503 2.412 1.00 78.98 190 VAL B CA 1
ATOM 4554 C C . VAL B 1 192 ? 101.631 14.407 1.481 1.00 71.34 190 VAL B C 1
ATOM 4555 O O . VAL B 1 192 ? 102.424 13.738 0.807 1.00 65.33 190 VAL B O 1
ATOM 4559 N N . THR B 1 193 ? 100.312 14.220 1.415 1.00 66.20 191 THR B N 1
ATOM 4560 C CA . THR B 1 193 ? 99.744 13.225 0.513 1.00 67.68 191 THR B CA 1
ATOM 4561 C C . THR B 1 193 ? 100.073 13.548 -0.939 1.00 81.46 191 THR B C 1
ATOM 4562 O O . THR B 1 193 ? 100.527 12.679 -1.693 1.00 82.41 191 THR B O 1
ATOM 4566 N N . ILE B 1 194 ? 99.836 14.796 -1.352 1.00 82.04 192 ILE B N 1
ATOM 4567 C CA . ILE B 1 194 ? 100.068 15.185 -2.742 1.00 79.46 192 ILE B CA 1
ATOM 4568 C C . ILE B 1 194 ? 101.539 15.021 -3.105 1.00 81.20 192 ILE B C 1
ATOM 4569 O O . ILE B 1 194 ? 101.880 14.468 -4.158 1.00 85.52 192 ILE B O 1
ATOM 4574 N N . SER B 1 195 ? 102.434 15.492 -2.233 1.00 85.61 193 SER B N 1
ATOM 4575 C CA . SER B 1 195 ? 103.862 15.393 -2.512 1.00 87.57 193 SER B CA 1
ATOM 4576 C C . SER B 1 195 ? 104.360 13.954 -2.488 1.00 86.79 193 SER B C 1
ATOM 4577 O O . SER B 1 195 ? 105.410 13.666 -3.071 1.00 93.76 193 SER B O 1
ATOM 4580 N N . GLY B 1 196 ? 103.640 13.049 -1.820 1.00 82.25 194 GLY B N 1
ATOM 4581 C CA . GLY B 1 196 ? 103.963 11.637 -1.929 1.00 84.40 194 GLY B CA 1
ATOM 4582 C C . GLY B 1 196 ? 103.605 11.056 -3.281 1.00 87.88 194 GLY B C 1
ATOM 4583 O O . GLY B 1 196 ? 104.292 10.158 -3.777 1.00 99.11 194 GLY B O 1
ATOM 4584 N N . PHE B 1 197 ? 102.537 11.558 -3.897 1.00 83.62 195 PHE B N 1
ATOM 4585 C CA . PHE B 1 197 ? 102.123 11.149 -5.232 1.00 90.41 195 PHE B CA 1
ATOM 4586 C C . PHE B 1 197 ? 102.809 11.956 -6.324 1.00 89.75 195 PHE B C 1
ATOM 4587 O O . PHE B 1 197 ? 102.478 11.783 -7.502 1.00 85.06 195 PHE B O 1
ATOM 4595 N N . LYS B 1 198 ? 103.736 12.841 -5.947 1.00 89.93 196 LYS B N 1
ATOM 4596 C CA . LYS B 1 198 ? 104.400 13.743 -6.885 1.00 96.11 196 LYS B CA 1
ATOM 4597 C C . LYS B 1 198 ? 104.943 12.998 -8.101 1.00 99.62 196 LYS B C 1
ATOM 4598 O O . LYS B 1 198 ? 104.513 13.235 -9.235 1.00 102.70 196 LYS B O 1
ATOM 4604 N N . HIS B 1 199 ? 105.900 12.093 -7.878 1.00 103.60 197 HIS B N 1
ATOM 4605 C CA . HIS B 1 199 ? 106.515 11.380 -8.994 1.00 112.58 197 HIS B CA 1
ATOM 4606 C C . HIS B 1 199 ? 105.499 10.495 -9.702 1.00 102.50 197 HIS B C 1
ATOM 4607 O O . HIS B 1 199 ? 105.533 10.351 -10.930 1.00 98.20 197 HIS B O 1
ATOM 4614 N N . ARG B 1 200 ? 104.587 9.892 -8.938 1.00 101.62 198 ARG B N 1
ATOM 4615 C CA . ARG B 1 200 ? 103.571 9.027 -9.524 1.00 97.09 198 ARG B CA 1
ATOM 4616 C C . ARG B 1 200 ? 102.651 9.810 -10.454 1.00 92.32 198 ARG B C 1
ATOM 4617 O O . ARG B 1 200 ? 102.244 9.306 -11.507 1.00 88.33 198 ARG B O 1
ATOM 4625 N N . LEU B 1 201 ? 102.315 11.048 -10.083 1.00 95.62 199 LEU B N 1
ATOM 4626 C CA . LEU B 1 201 ? 101.442 11.871 -10.915 1.00 96.38 199 LEU B CA 1
ATOM 4627 C C . LEU B 1 201 ? 102.168 12.425 -12.135 1.00 97.14 199 LEU B C 1
ATOM 4628 O O . LEU B 1 201 ? 101.641 12.381 -13.252 1.00 97.04 199 LEU B O 1
ATOM 4633 N N . LYS B 1 202 ? 103.379 12.955 -11.942 1.00 93.18 200 LYS B N 1
ATOM 4634 C CA . LYS B 1 202 ? 104.121 13.534 -13.056 1.00 93.47 200 LYS B CA 1
ATOM 4635 C C . LYS B 1 202 ? 104.503 12.490 -14.095 1.00 95.83 200 LYS B C 1
ATOM 4636 O O . LYS B 1 202 ? 104.715 12.843 -15.260 1.00 99.50 200 LYS B O 1
ATOM 4642 N N . SER B 1 203 ? 104.591 11.220 -13.706 1.00 95.40 201 SER B N 1
ATOM 4643 C CA . SER B 1 203 ? 104.856 10.143 -14.649 1.00 95.06 201 SER B CA 1
ATOM 4644 C C . SER B 1 203 ? 103.591 9.642 -15.340 1.00 90.62 201 SER B C 1
ATOM 4645 O O . SER B 1 203 ? 103.634 8.596 -15.997 1.00 99.19 201 SER B O 1
ATOM 4648 N N . GLY B 1 204 ? 102.472 10.354 -15.200 1.00 86.65 202 GLY B N 1
ATOM 4649 C CA . GLY B 1 204 ? 101.302 10.141 -16.031 1.00 94.67 202 GLY B CA 1
ATOM 4650 C C . GLY B 1 204 ? 100.136 9.442 -15.367 1.00 96.05 202 GLY B C 1
ATOM 4651 O O . GLY B 1 204 ? 99.106 9.246 -16.022 1.00 98.75 202 GLY B O 1
ATOM 4652 N N . HIS B 1 205 ? 100.250 9.065 -14.094 1.00 94.60 203 HIS B N 1
ATOM 4653 C CA . HIS B 1 205 ? 99.202 8.301 -13.416 1.00 96.48 203 HIS B CA 1
ATOM 4654 C C . HIS B 1 205 ? 98.225 9.254 -12.725 1.00 92.33 203 HIS B C 1
ATOM 4655 O O . HIS B 1 205 ? 98.112 9.318 -11.500 1.00 93.48 203 HIS B O 1
ATOM 4662 N N . THR B 1 206 ? 97.506 10.012 -13.557 1.00 91.60 204 THR B N 1
ATOM 4663 C CA . THR B 1 206 ? 96.637 11.065 -13.046 1.00 97.67 204 THR B CA 1
ATOM 4664 C C . THR B 1 206 ? 95.423 10.523 -12.300 1.00 96.79 204 THR B C 1
ATOM 4665 O O . THR B 1 206 ? 94.813 11.265 -11.524 1.00 102.54 204 THR B O 1
ATOM 4669 N N . HIS B 1 207 ? 95.056 9.255 -12.507 1.00 101.41 205 HIS B N 1
ATOM 4670 C CA . HIS B 1 207 ? 93.928 8.707 -11.762 1.00 91.63 205 HIS B CA 1
ATOM 4671 C C . HIS B 1 207 ? 94.267 8.435 -10.303 1.00 89.54 205 HIS B C 1
ATOM 4672 O O . HIS B 1 207 ? 93.357 8.157 -9.516 1.00 87.77 205 HIS B O 1
ATOM 4679 N N . ASP B 1 208 ? 95.544 8.508 -9.922 1.00 87.06 206 ASP B N 1
ATOM 4680 C CA . ASP B 1 208 ? 95.906 8.269 -8.532 1.00 90.82 206 ASP B CA 1
ATOM 4681 C C . ASP B 1 208 ? 95.399 9.369 -7.609 1.00 88.89 206 ASP B C 1
ATOM 4682 O O . ASP B 1 208 ? 95.430 9.191 -6.386 1.00 90.32 206 ASP B O 1
ATOM 4687 N N . VAL B 1 209 ? 94.944 10.497 -8.163 1.00 87.79 207 VAL B N 1
ATOM 4688 C CA . VAL B 1 209 ? 94.249 11.499 -7.361 1.00 82.93 207 VAL B CA 1
ATOM 4689 C C . VAL B 1 209 ? 92.992 10.903 -6.742 1.00 80.24 207 VAL B C 1
ATOM 4690 O O . VAL B 1 209 ? 92.530 11.360 -5.689 1.00 81.55 207 VAL B O 1
ATOM 4694 N N . ASP B 1 210 ? 92.438 9.857 -7.361 1.00 80.12 208 ASP B N 1
ATOM 4695 C CA . ASP B 1 210 ? 91.302 9.164 -6.765 1.00 83.35 208 ASP B CA 1
ATOM 4696 C C . ASP B 1 210 ? 91.707 8.412 -5.506 1.00 79.26 208 ASP B C 1
ATOM 4697 O O . ASP B 1 210 ? 90.888 8.243 -4.596 1.00 73.43 208 ASP B O 1
ATOM 4702 N N . LYS B 1 211 ? 92.962 7.965 -5.429 1.00 73.70 209 LYS B N 1
ATOM 4703 C CA . LYS B 1 211 ? 93.449 7.374 -4.191 1.00 79.90 209 LYS B CA 1
ATOM 4704 C C . LYS B 1 211 ? 93.703 8.440 -3.135 1.00 76.88 209 LYS B C 1
ATOM 4705 O O . LYS B 1 211 ? 93.492 8.191 -1.943 1.00 74.24 209 LYS B O 1
ATOM 4711 N N . ALA B 1 212 ? 94.133 9.632 -3.558 1.00 77.87 210 ALA B N 1
ATOM 4712 C CA . ALA B 1 212 ? 94.531 10.670 -2.612 1.00 79.74 210 ALA B CA 1
ATOM 4713 C C . ALA B 1 212 ? 93.368 11.107 -1.729 1.00 73.29 210 ALA B C 1
ATOM 4714 O O . ALA B 1 212 ? 93.499 11.174 -0.501 1.00 63.11 210 ALA B O 1
ATOM 4716 N N . TRP B 1 213 ? 92.217 11.416 -2.335 1.00 68.22 211 TRP B N 1
ATOM 4717 C CA . TRP B 1 213 ? 91.110 11.954 -1.549 1.00 72.21 211 TRP B CA 1
ATOM 4718 C C . TRP B 1 213 ? 90.527 10.906 -0.610 1.00 73.39 211 TRP B C 1
ATOM 4719 O O . TRP B 1 213 ? 89.964 11.257 0.434 1.00 68.20 211 TRP B O 1
ATOM 4730 N N . ARG B 1 214 ? 90.652 9.623 -0.957 1.00 74.72 212 ARG B N 1
ATOM 4731 C CA . ARG B 1 214 ? 90.256 8.573 -0.027 1.00 74.23 212 ARG B CA 1
ATOM 4732 C C . ARG B 1 214 ? 91.236 8.479 1.131 1.00 67.73 212 ARG B C 1
ATOM 4733 O O . ARG B 1 214 ? 90.833 8.194 2.266 1.00 68.96 212 ARG B O 1
ATOM 4741 N N . ILE B 1 215 ? 92.518 8.733 0.863 1.00 64.07 213 ILE B N 1
ATOM 4742 C CA . ILE B 1 215 ? 93.517 8.712 1.923 1.00 61.67 213 ILE B CA 1
ATOM 4743 C C . ILE B 1 215 ? 93.290 9.855 2.908 1.00 68.83 213 ILE B C 1
ATOM 4744 O O . ILE B 1 215 ? 93.504 9.695 4.114 1.00 64.65 213 ILE B O 1
ATOM 4749 N N . LEU B 1 216 ? 92.845 11.019 2.426 1.00 73.10 214 LEU B N 1
ATOM 4750 C CA . LEU B 1 216 ? 92.630 12.135 3.342 1.00 76.03 214 LEU B CA 1
ATOM 4751 C C . LEU B 1 216 ? 91.497 11.822 4.316 1.00 74.81 214 LEU B C 1
ATOM 4752 O O . LEU B 1 216 ? 91.601 12.086 5.520 1.00 68.63 214 LEU B O 1
ATOM 4757 N N . ILE B 1 217 ? 90.393 11.270 3.803 1.00 68.41 215 ILE B N 1
ATOM 4758 C CA . ILE B 1 217 ? 89.282 10.896 4.672 1.00 73.79 215 ILE B CA 1
ATOM 4759 C C . ILE B 1 217 ? 89.673 9.719 5.552 1.00 77.04 215 ILE B C 1
ATOM 4760 O O . ILE B 1 217 ? 89.372 9.694 6.753 1.00 72.65 215 ILE B O 1
ATOM 4765 N N . GLY B 1 218 ? 90.369 8.737 4.975 1.00 73.40 216 GLY B N 1
ATOM 4766 C CA . GLY B 1 218 ? 90.637 7.503 5.690 1.00 68.70 216 GLY B CA 1
ATOM 4767 C C . GLY B 1 218 ? 91.503 7.681 6.918 1.00 72.11 216 GLY B C 1
ATOM 4768 O O . GLY B 1 218 ? 91.322 6.978 7.915 1.00 71.68 216 GLY B O 1
ATOM 4769 N N . LEU B 1 219 ? 92.446 8.623 6.869 1.00 59.82 217 LEU B N 1
ATOM 4770 C CA . LEU B 1 219 ? 93.375 8.802 7.976 1.00 56.10 217 LEU B CA 1
ATOM 4771 C C . LEU B 1 219 ? 92.679 9.254 9.252 1.00 65.43 217 LEU B C 1
ATOM 4772 O O . LEU B 1 219 ? 93.253 9.116 10.338 1.00 68.34 217 LEU B O 1
ATOM 4777 N N . SER B 1 220 ? 91.461 9.794 9.147 1.00 64.19 218 SER B N 1
ATOM 4778 C CA . SER B 1 220 ? 90.706 10.162 10.341 1.00 63.78 218 SER B CA 1
ATOM 4779 C C . SER B 1 220 ? 90.412 8.953 11.220 1.00 81.13 218 SER B C 1
ATOM 4780 O O . SER B 1 220 ? 90.190 9.105 12.427 1.00 77.80 218 SER B O 1
ATOM 4783 N N . LEU B 1 221 ? 90.388 7.750 10.637 1.00 80.48 219 LEU B N 1
ATOM 4784 C CA . LEU B 1 221 ? 90.056 6.554 11.402 1.00 75.93 219 LEU B CA 1
ATOM 4785 C C . LEU B 1 221 ? 91.072 6.264 12.497 1.00 75.86 219 LEU B C 1
ATOM 4786 O O . LEU B 1 221 ? 90.728 5.609 13.487 1.00 75.77 219 LEU B O 1
ATOM 4791 N N . ILE B 1 222 ? 92.307 6.731 12.344 1.00 68.98 220 ILE B N 1
ATOM 4792 C CA . ILE B 1 222 ? 93.358 6.473 13.324 1.00 69.93 220 ILE B CA 1
ATOM 4793 C C . ILE B 1 222 ? 93.015 7.168 14.641 1.00 76.72 220 ILE B C 1
ATOM 4794 O O . ILE B 1 222 ? 93.021 6.503 15.688 1.00 78.87 220 ILE B O 1
ATOM 4799 N N . PRO B 1 223 ? 92.709 8.474 14.669 1.00 82.28 221 PRO B N 1
ATOM 4800 C CA . PRO B 1 223 ? 92.218 9.049 15.932 1.00 78.89 221 PRO B CA 1
ATOM 4801 C C . PRO B 1 223 ? 90.847 8.532 16.326 1.00 78.59 221 PRO B C 1
ATOM 4802 O O . PRO B 1 223 ? 90.522 8.524 17.520 1.00 78.95 221 PRO B O 1
ATOM 4806 N N . ALA B 1 224 ? 90.030 8.104 15.361 1.00 74.13 222 ALA B N 1
ATOM 4807 C CA . ALA B 1 224 ? 88.689 7.623 15.681 1.00 81.54 222 ALA B CA 1
ATOM 4808 C C . ALA B 1 224 ? 88.746 6.339 16.501 1.00 92.78 222 ALA B C 1
ATOM 4809 O O . ALA B 1 224 ? 88.049 6.205 17.514 1.00 90.08 222 ALA B O 1
ATOM 4811 N N . PHE B 1 225 ? 89.573 5.381 16.077 1.00 90.05 223 PHE B N 1
ATOM 4812 C CA . PHE B 1 225 ? 89.759 4.167 16.865 1.00 82.41 223 PHE B CA 1
ATOM 4813 C C . PHE B 1 225 ? 90.550 4.456 18.132 1.00 82.81 223 PHE B C 1
ATOM 4814 O O . PHE B 1 225 ? 90.321 3.826 19.172 1.00 86.71 223 PHE B O 1
ATOM 4822 N N . GLY B 1 226 ? 91.497 5.393 18.058 1.00 77.99 224 GLY B N 1
ATOM 4823 C CA . GLY B 1 226 ? 92.218 5.806 19.251 1.00 83.87 224 GLY B CA 1
ATOM 4824 C C . GLY B 1 226 ? 91.299 6.309 20.347 1.00 92.46 224 GLY B C 1
ATOM 4825 O O . GLY B 1 226 ? 91.524 6.043 21.530 1.00 93.13 224 GLY B O 1
ATOM 4826 N N . THR B 1 227 ? 90.255 7.051 19.971 1.00 85.75 225 THR B N 1
ATOM 4827 C CA . THR B 1 227 ? 89.321 7.557 20.968 1.00 95.59 225 THR B CA 1
ATOM 4828 C C . THR B 1 227 ? 88.371 6.481 21.481 1.00 99.48 225 THR B C 1
ATOM 4829 O O . THR B 1 227 ? 88.008 6.513 22.660 1.00 107.26 225 THR B O 1
ATOM 4833 N N . LEU B 1 228 ? 87.961 5.521 20.640 1.00 91.25 226 LEU B N 1
ATOM 4834 C CA . LEU B 1 228 ? 87.156 4.411 21.157 1.00 88.59 226 LEU B CA 1
ATOM 4835 C C . LEU B 1 228 ? 87.882 3.692 22.280 1.00 84.13 226 LEU B C 1
ATOM 4836 O O . LEU B 1 228 ? 87.284 3.392 23.319 1.00 93.52 226 LEU B O 1
ATOM 4841 N N . TYR B 1 229 ? 89.164 3.390 22.079 1.00 76.78 227 TYR B N 1
ATOM 4842 C CA . TYR B 1 229 ? 89.932 2.725 23.122 1.00 84.93 227 TYR B CA 1
ATOM 4843 C C . TYR B 1 229 ? 89.922 3.529 24.417 1.00 94.86 227 TYR B C 1
ATOM 4844 O O . TYR B 1 229 ? 89.684 2.978 25.498 1.00 94.49 227 TYR B O 1
ATOM 4853 N N . GLN B 1 230 ? 90.173 4.837 24.329 1.00 99.19 228 GLN B N 1
ATOM 4854 C CA . GLN B 1 230 ? 90.222 5.650 25.541 1.00 96.50 228 GLN B CA 1
ATOM 4855 C C . GLN B 1 230 ? 88.848 5.794 26.181 1.00 96.35 228 GLN B C 1
ATOM 4856 O O . GLN B 1 230 ? 88.729 5.797 27.413 1.00 101.44 228 GLN B O 1
ATOM 4862 N N . ARG B 1 231 ? 87.797 5.895 25.364 1.00 93.41 229 ARG B N 1
ATOM 4863 C CA . ARG B 1 231 ? 86.447 6.001 25.912 1.00 97.85 229 ARG B CA 1
ATOM 4864 C C . ARG B 1 231 ? 85.954 4.670 26.461 1.00 95.43 229 ARG B C 1
ATOM 4865 O O . ARG B 1 231 ? 85.141 4.648 27.392 1.00 96.47 229 ARG B O 1
ATOM 4873 N N . LEU B 1 232 ? 86.448 3.556 25.921 1.00 96.55 230 LEU B N 1
ATOM 4874 C CA . LEU B 1 232 ? 86.044 2.249 26.423 1.00 89.86 230 LEU B CA 1
ATOM 4875 C C . LEU B 1 232 ? 86.869 1.859 27.642 1.00 87.66 230 LEU B C 1
ATOM 4876 O O . LEU B 1 232 ? 86.329 1.309 28.608 1.00 95.92 230 LEU B O 1
ATOM 4878 N N . THR B 1 233 ? 88.173 2.133 27.615 1.00 88.81 231 THR B N 1
ATOM 4879 C CA . THR B 1 233 ? 89.048 1.862 28.755 1.00 90.52 231 THR B CA 1
ATOM 4880 C C . THR B 1 233 ? 88.978 3.024 29.750 1.00 98.23 231 THR B C 1
ATOM 4881 O O . THR B 1 233 ? 89.948 3.740 30.000 1.00 102.64 231 THR B O 1
ATOM 4883 N N . LEU B 1 234 ? 87.788 3.202 30.316 1.00 101.89 232 LEU B N 1
ATOM 4884 C CA . LEU B 1 234 ? 87.514 4.303 31.235 1.00 104.42 232 LEU B CA 1
ATOM 4885 C C . LEU B 1 234 ? 88.326 4.181 32.521 1.00 111.33 232 LEU B C 1
ATOM 4886 O O . LEU B 1 234 ? 88.130 4.949 33.464 1.00 91.88 232 LEU B O 1
ATOM 4888 N N . LYS B 1 296 ? 59.807 16.960 29.807 1.00 157.24 294 LYS B N 1
ATOM 4889 C CA . LYS B 1 296 ? 58.777 17.859 29.302 1.00 173.16 294 LYS B CA 1
ATOM 4890 C C . LYS B 1 296 ? 58.245 18.767 30.406 1.00 172.22 294 LYS B C 1
ATOM 4891 O O . LYS B 1 296 ? 57.795 19.882 30.143 1.00 173.78 294 LYS B O 1
ATOM 4893 N N . ALA B 1 297 ? 58.317 18.286 31.651 1.00 169.24 295 ALA B N 1
ATOM 4894 C CA . ALA B 1 297 ? 57.855 19.084 32.782 1.00 168.39 295 ALA B CA 1
ATOM 4895 C C . ALA B 1 297 ? 58.793 20.247 33.085 1.00 167.63 295 ALA B C 1
ATOM 4896 O O . ALA B 1 297 ? 58.332 21.313 33.507 1.00 162.44 295 ALA B O 1
ATOM 4898 N N . HIS B 1 298 ? 60.100 20.066 32.895 1.00 169.47 296 HIS B N 1
ATOM 4899 C CA . HIS B 1 298 ? 61.044 21.149 33.146 1.00 161.00 296 HIS B CA 1
ATOM 4900 C C . HIS B 1 298 ? 60.864 22.320 32.188 1.00 157.11 296 HIS B C 1
ATOM 4901 O O . HIS B 1 298 ? 61.408 23.399 32.447 1.00 147.86 296 HIS B O 1
ATOM 4903 N N . TRP B 1 299 ? 60.104 22.135 31.105 1.00 161.26 297 TRP B N 1
ATOM 4904 C CA . TRP B 1 299 ? 60.000 23.159 30.071 1.00 157.33 297 TRP B CA 1
ATOM 4905 C C . TRP B 1 299 ? 59.332 24.432 30.577 1.00 154.59 297 TRP B C 1
ATOM 4906 O O . TRP B 1 299 ? 59.668 25.525 30.108 1.00 152.06 297 TRP B O 1
ATOM 4917 N N . GLN B 1 300 ? 58.379 24.326 31.516 1.00 158.99 298 GLN B N 1
ATOM 4918 C CA . GLN B 1 300 ? 57.646 25.525 31.914 1.00 151.93 298 GLN B CA 1
ATOM 4919 C C . GLN B 1 300 ? 58.586 26.500 32.602 1.00 149.57 298 GLN B C 1
ATOM 4920 O O . GLN B 1 300 ? 58.484 27.718 32.416 1.00 156.62 298 GLN B O 1
ATOM 4926 N N . GLU B 1 301 ? 59.511 25.964 33.403 1.00 148.64 299 GLU B N 1
ATOM 4927 C CA . GLU B 1 301 ? 60.508 26.782 34.079 1.00 148.00 299 GLU B CA 1
ATOM 4928 C C . GLU B 1 301 ? 61.346 27.555 33.072 1.00 148.71 299 GLU B C 1
ATOM 4929 O O . GLU B 1 301 ? 61.674 28.728 33.292 1.00 144.86 299 GLU B O 1
ATOM 4935 N N . PHE B 1 302 ? 61.721 26.902 31.972 1.00 148.91 300 PHE B N 1
ATOM 4936 C CA . PHE B 1 302 ? 62.426 27.585 30.894 1.00 142.84 300 PHE B CA 1
ATOM 4937 C C . PHE B 1 302 ? 61.615 28.777 30.396 1.00 142.46 300 PHE B C 1
ATOM 4938 O O . PHE B 1 302 ? 62.142 29.885 30.243 1.00 141.98 300 PHE B O 1
ATOM 4946 N N . VAL B 1 303 ? 60.320 28.562 30.143 1.00 142.11 301 VAL B N 1
ATOM 4947 C CA . VAL B 1 303 ? 59.450 29.638 29.673 1.00 141.39 301 VAL B CA 1
ATOM 4948 C C . VAL B 1 303 ? 59.349 30.748 30.714 1.00 139.08 301 VAL B C 1
ATOM 4949 O O . VAL B 1 303 ? 59.406 31.938 30.382 1.00 137.85 301 VAL B O 1
ATOM 4953 N N . ALA B 1 304 ? 59.191 30.377 31.989 1.00 142.72 302 ALA B N 1
ATOM 4954 C CA . ALA B 1 304 ? 59.098 31.379 33.048 1.00 138.31 302 ALA B CA 1
ATOM 4955 C C . ALA B 1 304 ? 60.379 32.197 33.160 1.00 140.36 302 ALA B C 1
ATOM 4956 O O . ALA B 1 304 ? 60.329 33.421 33.329 1.00 137.03 302 ALA B O 1
ATOM 4958 N N . TYR B 1 305 ? 61.536 31.536 33.074 1.00 142.94 303 TYR B N 1
ATOM 4959 C CA . TYR B 1 305 ? 62.810 32.241 33.188 1.00 137.18 303 TYR B CA 1
ATOM 4960 C C . TYR B 1 305 ? 62.979 33.247 32.059 1.00 134.86 303 TYR B C 1
ATOM 4961 O O . TYR B 1 305 ? 63.271 34.426 32.293 1.00 128.01 303 TYR B O 1
ATOM 4970 N N . PHE B 1 306 ? 62.814 32.789 30.816 1.00 134.19 304 PHE B N 1
ATOM 4971 C CA . PHE B 1 306 ? 63.038 33.613 29.637 1.00 128.96 304 PHE B CA 1
ATOM 4972 C C . PHE B 1 306 ? 61.802 34.407 29.237 1.00 132.42 304 PHE B C 1
ATOM 4973 O O . PHE B 1 306 ? 61.625 34.729 28.054 1.00 136.14 304 PHE B O 1
ATOM 4981 N N . SER B 1 307 ? 60.939 34.728 30.201 1.00 132.12 305 SER B N 1
ATOM 4982 C CA . SER B 1 307 ? 59.879 35.709 30.022 1.00 137.22 305 SER B CA 1
ATOM 4983 C C . SER B 1 307 ? 60.196 37.001 30.764 1.00 131.66 305 SER B C 1
ATOM 4984 O O . SER B 1 307 ? 59.314 37.844 30.951 1.00 132.58 305 SER B O 1
ATOM 4987 N N . THR B 1 308 ? 61.446 37.161 31.188 1.00 123.79 306 THR B N 1
ATOM 4988 C CA . THR B 1 308 ? 61.964 38.394 31.759 1.00 123.34 306 THR B CA 1
ATOM 4989 C C . THR B 1 308 ? 62.979 38.982 30.789 1.00 121.82 306 THR B C 1
ATOM 4990 O O . THR B 1 308 ? 63.803 38.250 30.231 1.00 126.53 306 THR B O 1
ATOM 4994 N N . TRP B 1 309 ? 62.909 40.300 30.578 1.00 120.49 307 TRP B N 1
ATOM 4995 C CA . TRP B 1 309 ? 63.742 40.947 29.566 1.00 112.26 307 TRP B CA 1
ATOM 4996 C C . TRP B 1 309 ? 65.221 40.637 29.774 1.00 110.97 307 TRP B C 1
ATOM 4997 O O . TRP B 1 309 ? 65.896 40.124 28.875 1.00 106.85 307 TRP B O 1
ATOM 5008 N N . ASN B 1 310 ? 65.742 40.944 30.965 1.00 109.48 308 ASN B N 1
ATOM 5009 C CA . ASN B 1 310 ? 67.165 40.762 31.239 1.00 105.85 308 ASN B CA 1
ATOM 5010 C C . ASN B 1 310 ? 67.612 39.306 31.181 1.00 103.26 308 ASN B C 1
ATOM 5011 O O . ASN B 1 310 ? 68.822 39.051 31.171 1.00 109.00 308 ASN B O 1
ATOM 5016 N N . HIS B 1 311 ? 66.684 38.352 31.145 1.00 103.51 309 HIS B N 1
ATOM 5017 C CA . HIS B 1 311 ? 67.018 36.962 30.859 1.00 109.70 309 HIS B CA 1
ATOM 5018 C C . HIS B 1 311 ? 66.828 36.653 29.380 1.00 103.38 309 HIS B C 1
ATOM 5019 O O . HIS B 1 311 ? 67.675 36.006 28.756 1.00 108.39 309 HIS B O 1
ATOM 5026 N N . PHE B 1 312 ? 65.711 37.122 28.823 1.00 98.32 310 PHE B N 1
ATOM 5027 C CA . PHE B 1 312 ? 65.386 36.911 27.417 1.00 99.12 310 PHE B CA 1
ATOM 5028 C C . PHE B 1 312 ? 66.490 37.420 26.494 1.00 99.42 310 PHE B C 1
ATOM 5029 O O . PHE B 1 312 ? 66.907 36.721 25.563 1.00 92.60 310 PHE B O 1
ATOM 5037 N N . ARG B 1 313 ? 66.974 38.643 26.735 1.00 98.97 311 ARG B N 1
ATOM 5038 C CA . ARG B 1 313 ? 67.952 39.236 25.828 1.00 90.39 311 ARG B CA 1
ATOM 5039 C C . ARG B 1 313 ? 69.269 38.470 25.822 1.00 91.79 311 ARG B C 1
ATOM 5040 O O . ARG B 1 313 ? 69.991 38.492 24.818 1.00 91.39 311 ARG B O 1
ATOM 5048 N N . ASN B 1 314 ? 69.598 37.782 26.919 1.00 92.94 312 ASN B N 1
ATOM 5049 C CA . ASN B 1 314 ? 70.824 36.991 26.945 1.00 88.68 312 ASN B CA 1
ATOM 5050 C C . ASN B 1 314 ? 70.712 35.775 26.035 1.00 90.39 312 ASN B C 1
ATOM 5051 O O . ASN B 1 314 ? 71.687 35.393 25.378 1.00 88.91 312 ASN B O 1
ATOM 5056 N N . LEU B 1 315 ? 69.532 35.155 25.987 1.00 90.16 313 LEU B N 1
ATOM 5057 C CA . LEU B 1 315 ? 69.298 34.091 25.017 1.00 89.35 313 LEU B CA 1
ATOM 5058 C C . LEU B 1 315 ? 69.282 34.643 23.597 1.00 91.77 313 LEU B C 1
ATOM 5059 O O . LEU B 1 315 ? 69.817 34.016 22.674 1.00 91.29 313 LEU B O 1
ATOM 5064 N N . LEU B 1 316 ? 68.670 35.814 23.404 1.00 84.25 314 LEU B N 1
ATOM 5065 C CA . LEU B 1 316 ? 68.633 36.431 22.081 1.00 83.01 314 LEU B CA 1
ATOM 5066 C C . LEU B 1 316 ? 70.038 36.710 21.567 1.00 84.03 314 LEU B C 1
ATOM 5067 O O . LEU B 1 316 ? 70.396 36.311 20.453 1.00 80.01 314 LEU B O 1
ATOM 5072 N N . GLY B 1 317 ? 70.853 37.390 22.373 1.00 80.50 315 GLY B N 1
ATOM 5073 C CA . GLY B 1 317 ? 72.213 37.670 21.956 1.00 76.95 315 GLY B CA 1
ATOM 5074 C C . GLY B 1 317 ? 73.046 36.417 21.778 1.00 78.43 315 GLY B C 1
ATOM 5075 O O . GLY B 1 317 ? 73.931 36.373 20.920 1.00 84.13 315 GLY B O 1
ATOM 5076 N N . SER B 1 318 ? 72.785 35.386 22.586 1.00 74.41 316 SER B N 1
ATOM 5077 C CA . SER B 1 318 ? 73.523 34.135 22.445 1.00 78.45 316 SER B CA 1
ATOM 5078 C C . SER B 1 318 ? 73.186 33.440 21.131 1.00 78.42 316 SER B C 1
ATOM 5079 O O . SER B 1 318 ? 74.080 32.979 20.412 1.00 73.31 316 SER B O 1
ATOM 5082 N N . MET B 1 319 ? 71.899 33.348 20.802 1.00 72.42 317 MET B N 1
ATOM 5083 C CA . MET B 1 319 ? 71.519 32.740 19.535 1.00 77.17 317 MET B CA 1
ATOM 5084 C C . MET B 1 319 ? 71.952 33.595 18.358 1.00 80.05 317 MET B C 1
ATOM 5085 O O . MET B 1 319 ? 72.450 33.070 17.355 1.00 78.39 317 MET B O 1
ATOM 5090 N N . LEU B 1 320 ? 71.755 34.913 18.456 1.00 72.81 318 LEU B N 1
ATOM 5091 C CA . LEU B 1 320 ? 72.052 35.793 17.330 1.00 70.91 318 LEU B CA 1
ATOM 5092 C C . LEU B 1 320 ? 73.537 35.767 16.994 1.00 70.77 318 LEU B C 1
ATOM 5093 O O . LEU B 1 320 ? 73.918 35.562 15.836 1.00 70.51 318 LEU B O 1
ATOM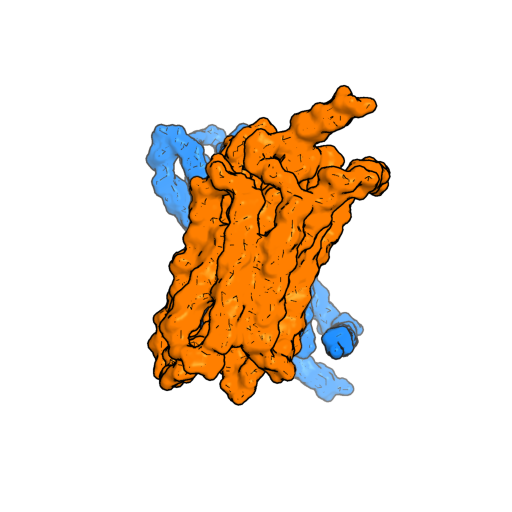 5098 N N . GLY B 1 321 ? 74.393 35.960 17.999 1.00 69.24 319 GLY B N 1
ATOM 5099 C CA . GLY B 1 321 ? 75.827 35.965 17.747 1.00 63.56 319 GLY B CA 1
ATOM 5100 C C . GLY B 1 321 ? 76.317 34.665 17.138 1.00 61.99 319 GLY B C 1
ATOM 5101 O O . GLY B 1 321 ? 77.091 34.666 16.178 1.00 67.37 319 GLY B O 1
ATOM 5102 N N . TRP B 1 322 ? 75.865 33.536 17.687 1.00 72.23 320 TRP B N 1
ATOM 5103 C CA . TRP B 1 322 ? 76.295 32.234 17.185 1.00 72.09 320 TRP B CA 1
ATOM 5104 C C . TRP B 1 322 ? 75.750 31.978 15.785 1.00 70.58 320 TRP B C 1
ATOM 5105 O O . TRP B 1 322 ? 76.469 31.475 14.913 1.00 63.52 320 TRP B O 1
ATOM 5116 N N . PHE B 1 323 ? 74.476 32.307 15.562 1.00 64.51 321 PHE B N 1
ATOM 5117 C CA . PHE B 1 323 ? 73.883 32.202 14.232 1.00 64.60 321 PHE B CA 1
ATOM 5118 C C . PHE B 1 323 ? 74.667 33.021 13.213 1.00 72.51 321 PHE B C 1
ATOM 5119 O O . PHE B 1 323 ? 74.993 32.535 12.124 1.00 69.00 321 PHE B O 1
ATOM 5127 N N . LEU B 1 324 ? 74.981 34.272 13.555 1.00 70.88 322 LEU B N 1
ATOM 5128 C CA . LEU B 1 324 ? 75.543 35.193 12.572 1.00 63.96 322 LEU B CA 1
ATOM 5129 C C . LEU B 1 324 ? 76.984 34.844 12.215 1.00 74.20 322 LEU B C 1
ATOM 5130 O O . LEU B 1 324 ? 77.369 34.924 11.042 1.00 79.77 322 LEU B O 1
ATOM 5135 N N . VAL B 1 325 ? 77.801 34.462 13.201 1.00 63.47 323 VAL B N 1
ATOM 5136 C CA . VAL B 1 325 ? 79.203 34.185 12.900 1.00 68.97 323 VAL B CA 1
ATOM 5137 C C . VAL B 1 325 ? 79.345 32.913 12.073 1.00 67.15 323 VAL B C 1
ATOM 5138 O O . VAL B 1 325 ? 80.227 32.823 11.210 1.00 67.02 323 VAL B O 1
ATOM 5142 N N . ASP B 1 326 ? 78.479 31.922 12.295 1.00 62.31 324 ASP B N 1
ATOM 5143 C CA . ASP B 1 326 ? 78.611 30.665 11.572 1.00 67.94 324 ASP B CA 1
ATOM 5144 C C . ASP B 1 326 ? 78.262 30.794 10.094 1.00 64.43 324 ASP B C 1
ATOM 5145 O O . ASP B 1 326 ? 78.735 29.980 9.295 1.00 65.00 324 ASP B O 1
ATOM 5150 N N . ILE B 1 327 ? 77.447 31.780 9.708 1.00 64.48 325 ILE B N 1
ATOM 5151 C CA . ILE B 1 327 ? 77.155 31.977 8.290 1.00 67.85 325 ILE B CA 1
ATOM 5152 C C . ILE B 1 327 ? 78.444 32.287 7.527 1.00 58.93 325 ILE B C 1
ATOM 5153 O O . ILE B 1 327 ? 78.781 31.616 6.545 1.00 55.76 325 ILE B O 1
ATOM 5158 N N . ALA B 1 328 ? 79.192 33.302 7.972 1.00 63.27 326 ALA B N 1
ATOM 5159 C CA . ALA B 1 328 ? 80.457 33.617 7.310 1.00 67.08 326 ALA B CA 1
ATOM 5160 C C . ALA B 1 328 ? 81.507 32.539 7.565 1.00 67.18 326 ALA B C 1
ATOM 5161 O O . ALA B 1 328 ? 82.250 32.160 6.651 1.00 59.55 326 ALA B O 1
ATOM 5163 N N . PHE B 1 329 ? 81.577 32.029 8.798 1.00 63.36 327 PHE B N 1
ATOM 5164 C CA . PHE B 1 329 ? 82.659 31.122 9.177 1.00 64.43 327 PHE B CA 1
ATOM 5165 C C . PHE B 1 329 ? 82.601 29.821 8.387 1.00 65.88 327 PHE B C 1
ATOM 5166 O O . PHE B 1 329 ? 83.600 29.394 7.796 1.00 59.83 327 PHE B O 1
ATOM 5174 N N . TYR B 1 330 ? 81.439 29.166 8.371 1.00 63.60 328 TYR B N 1
ATOM 5175 C CA . TYR B 1 330 ? 81.327 27.905 7.649 1.00 63.64 328 TYR B CA 1
ATOM 5176 C C . TYR B 1 330 ? 81.139 28.113 6.153 1.00 68.76 328 TYR B C 1
ATOM 5177 O O . TYR B 1 330 ? 81.543 27.255 5.361 1.00 66.90 328 TYR B O 1
ATOM 5186 N N . GLY B 1 331 ? 80.530 29.229 5.749 1.00 65.20 329 GLY B N 1
ATOM 5187 C CA . GLY B 1 331 ? 80.505 29.565 4.335 1.00 62.99 329 GLY B CA 1
ATOM 5188 C C . GLY B 1 331 ? 81.898 29.637 3.739 1.00 68.06 329 GLY B C 1
ATOM 5189 O O . GLY B 1 331 ? 82.159 29.090 2.665 1.00 62.96 329 GLY B O 1
ATOM 5190 N N . ILE B 1 332 ? 82.817 30.300 4.443 1.00 62.96 330 ILE B N 1
ATOM 5191 C CA . ILE B 1 332 ? 84.171 30.479 3.931 1.00 57.70 330 ILE B CA 1
ATOM 5192 C C . ILE B 1 332 ? 84.993 29.207 4.099 1.00 63.92 330 ILE B C 1
ATOM 5193 O O . ILE B 1 332 ? 85.648 28.748 3.157 1.00 61.91 330 ILE B O 1
ATOM 5198 N N . ASN B 1 333 ? 84.969 28.612 5.292 1.00 64.27 331 ASN B N 1
ATOM 5199 C CA . ASN B 1 333 ? 85.924 27.552 5.598 1.00 59.81 331 ASN B CA 1
ATOM 5200 C C . ASN B 1 333 ? 85.569 26.235 4.922 1.00 64.94 331 ASN B C 1
ATOM 5201 O O . ASN B 1 333 ? 86.468 25.449 4.603 1.00 62.63 331 ASN B O 1
ATOM 5206 N N . LEU B 1 334 ? 84.283 25.972 4.688 1.00 57.79 332 LEU B N 1
ATOM 5207 C CA . LEU B 1 334 ? 83.938 24.822 3.863 1.00 61.59 332 LEU B CA 1
ATOM 5208 C C . LEU B 1 334 ? 84.247 25.064 2.394 1.00 63.10 332 LEU B C 1
ATOM 5209 O O . LEU B 1 334 ? 84.248 24.107 1.614 1.00 63.44 332 LEU B O 1
ATOM 5214 N N . ASN B 1 335 ? 84.522 26.314 2.007 1.00 65.86 333 ASN B N 1
ATOM 5215 C CA . ASN B 1 335 ? 84.829 26.664 0.626 1.00 65.75 333 ASN B CA 1
ATOM 5216 C C . ASN B 1 335 ? 86.116 27.474 0.515 1.00 63.28 333 ASN B C 1
ATOM 5217 O O . ASN B 1 335 ? 86.288 28.218 -0.457 1.00 57.24 333 ASN B O 1
ATOM 5222 N N . GLN B 1 336 ? 87.017 27.354 1.497 1.00 68.62 334 GLN B N 1
ATOM 5223 C CA . GLN B 1 336 ? 88.260 28.120 1.468 1.00 59.06 334 GLN B CA 1
ATOM 5224 C C . GLN B 1 336 ? 89.032 27.873 0.177 1.00 57.57 334 GLN B C 1
ATOM 5225 O O . GLN B 1 336 ? 89.638 28.796 -0.379 1.00 62.98 334 GLN B O 1
ATOM 5231 N N . SER B 1 337 ? 89.010 26.635 -0.321 1.00 58.44 335 SER B N 1
ATOM 5232 C CA . SER B 1 337 ? 89.679 26.334 -1.581 1.00 65.26 335 SER B CA 1
ATOM 5233 C C . SER B 1 337 ? 89.016 27.046 -2.753 1.00 64.06 335 SER B C 1
ATOM 5234 O O . SER B 1 337 ? 89.676 27.326 -3.760 1.00 63.05 335 SER B O 1
ATOM 5237 N N . VAL B 1 338 ? 87.720 27.344 -2.646 1.00 59.96 336 VAL B N 1
ATOM 5238 C CA . VAL B 1 338 ? 87.034 28.044 -3.727 1.00 69.44 336 VAL B CA 1
ATOM 5239 C C . VAL B 1 338 ? 87.447 29.510 -3.754 1.00 71.40 336 VAL B C 1
ATOM 5240 O O . VAL B 1 338 ? 87.710 30.076 -4.823 1.00 65.56 336 VAL B O 1
ATOM 5244 N N . VAL B 1 339 ? 87.515 30.146 -2.582 1.00 68.32 337 VAL B N 1
ATOM 5245 C CA . VAL B 1 339 ? 87.930 31.544 -2.508 1.00 61.15 337 VAL B CA 1
ATOM 5246 C C . VAL B 1 339 ? 89.385 31.687 -2.932 1.00 67.24 337 VAL B C 1
ATOM 5247 O O . VAL B 1 339 ? 89.737 32.574 -3.718 1.00 69.73 337 VAL B O 1
ATOM 5251 N N . LEU B 1 340 ? 90.251 30.813 -2.419 1.00 69.71 338 LEU B N 1
ATOM 5252 C CA . LEU B 1 340 ? 91.656 30.852 -2.798 1.00 75.25 338 LEU B CA 1
ATOM 5253 C C . LEU B 1 340 ? 91.841 30.652 -4.296 1.00 75.59 338 LEU B C 1
ATOM 5254 O O . LEU B 1 340 ? 92.928 30.920 -4.819 1.00 81.27 338 LEU B O 1
ATOM 5259 N N . ALA B 1 341 ? 90.806 30.176 -4.993 1.00 77.76 339 ALA B N 1
ATOM 5260 C CA . ALA B 1 341 ? 90.860 29.999 -6.439 1.00 84.68 339 ALA B CA 1
ATOM 5261 C C . ALA B 1 341 ? 90.523 31.264 -7.226 1.00 89.50 339 ALA B C 1
ATOM 5262 O O . ALA B 1 341 ? 90.922 31.363 -8.392 1.00 89.50 339 ALA B O 1
ATOM 5264 N N . GLN B 1 342 ? 89.817 32.241 -6.636 1.00 76.55 340 GLN B N 1
ATOM 5265 C CA . GLN B 1 342 ? 89.732 33.528 -7.328 1.00 81.59 340 GLN B CA 1
ATOM 5266 C C . GLN B 1 342 ? 91.051 34.268 -7.198 1.00 91.50 340 GLN B C 1
ATOM 5267 O O . GLN B 1 342 ? 91.545 34.852 -8.169 1.00 113.15 340 GLN B O 1
ATOM 5273 N N . ILE B 1 343 ? 91.637 34.229 -6.005 1.00 89.50 341 ILE B N 1
ATOM 5274 C CA . ILE B 1 343 ? 93.011 34.649 -5.783 1.00 96.60 341 ILE B CA 1
ATOM 5275 C C . ILE B 1 343 ? 93.901 33.713 -6.600 1.00 103.69 341 ILE B C 1
ATOM 5276 O O . ILE B 1 343 ? 93.440 32.679 -7.096 1.00 111.33 341 ILE B O 1
ATOM 5281 N N . GLY B 1 344 ? 95.184 34.042 -6.719 1.00 100.87 342 GLY B N 1
ATOM 5282 C CA . GLY B 1 344 ? 96.017 33.502 -7.780 1.00 113.51 342 GLY B CA 1
ATOM 5283 C C . GLY B 1 344 ? 96.373 32.031 -7.691 1.00 128.87 342 GLY B C 1
ATOM 5284 O O . GLY B 1 344 ? 97.111 31.551 -8.556 1.00 148.78 342 GLY B O 1
ATOM 5285 N N . PHE B 1 345 ? 95.879 31.295 -6.695 1.00 118.92 343 PHE B N 1
ATOM 5286 C CA . PHE B 1 345 ? 96.421 29.969 -6.416 1.00 116.93 343 PHE B CA 1
ATOM 5287 C C . PHE B 1 345 ? 95.939 28.886 -7.370 1.00 124.30 343 PHE B C 1
ATOM 5288 O O . PHE B 1 345 ? 96.477 27.774 -7.332 1.00 118.69 343 PHE B O 1
ATOM 5296 N N . ALA B 1 346 ? 94.935 29.159 -8.200 1.00 136.70 344 ALA B N 1
ATOM 5297 C CA . ALA B 1 346 ? 94.566 28.248 -9.272 1.00 142.92 344 ALA B CA 1
ATOM 5298 C C . ALA B 1 346 ? 94.867 28.800 -10.657 1.00 159.20 344 ALA B C 1
ATOM 5299 O O . ALA B 1 346 ? 94.858 28.032 -11.626 1.00 170.05 344 ALA B O 1
ATOM 5301 N N . GLY B 1 347 ? 95.145 30.096 -10.776 1.00 165.34 345 GLY B N 1
ATOM 5302 C CA . GLY B 1 347 ? 95.340 30.715 -12.071 1.00 180.17 345 GLY B CA 1
ATOM 5303 C C . GLY B 1 347 ? 96.792 30.820 -12.487 1.00 179.31 345 GLY B C 1
ATOM 5304 O O . GLY B 1 347 ? 97.285 31.912 -12.781 1.00 181.76 345 GLY B O 1
ATOM 5305 N N . LYS B 1 348 ? 97.496 29.690 -12.478 1.00 179.13 346 LYS B N 1
ATOM 5306 C CA . LYS B 1 348 ? 98.879 29.626 -12.925 1.00 184.29 346 LYS B CA 1
ATOM 5307 C C . LYS B 1 348 ? 99.071 28.395 -13.798 1.00 189.40 346 LYS B C 1
ATOM 5308 O O . LYS B 1 348 ? 98.249 27.475 -13.792 1.00 192.28 346 LYS B O 1
ATOM 5314 N N . THR B 1 349 ? 100.182 28.385 -14.536 1.00 190.92 347 THR B N 1
ATOM 5315 C CA . THR B 1 349 ? 100.552 27.256 -15.379 1.00 190.83 347 THR B CA 1
ATOM 5316 C C . THR B 1 349 ? 100.682 25.975 -14.551 1.00 182.83 347 THR B C 1
ATOM 5317 O O . THR B 1 349 ? 100.610 25.983 -13.320 1.00 180.66 347 THR B O 1
ATOM 5321 N N . GLY B 1 350 ? 100.880 24.861 -15.241 1.00 168.49 348 GLY B N 1
ATOM 5322 C CA . GLY B 1 350 ? 101.277 23.629 -14.591 1.00 157.70 348 GLY B CA 1
ATOM 5323 C C . GLY B 1 350 ? 100.293 22.496 -14.821 1.00 171.27 348 GLY B C 1
ATOM 5324 O O . GLY B 1 350 ? 99.200 22.667 -15.357 1.00 173.67 348 GLY B O 1
ATOM 5325 N N . ASP B 1 351 ? 100.714 21.319 -14.364 1.00 127.71 349 ASP B N 1
ATOM 5326 C CA . ASP B 1 351 ? 99.997 20.072 -14.568 1.00 120.82 349 ASP B CA 1
ATOM 5327 C C . ASP B 1 351 ? 99.095 19.799 -13.366 1.00 116.53 349 ASP B C 1
ATOM 5328 O O . ASP B 1 351 ? 98.907 20.657 -12.499 1.00 113.68 349 ASP B O 1
ATOM 5333 N N . VAL B 1 352 ? 98.506 18.600 -13.319 1.00 115.70 350 VAL B N 1
ATOM 5334 C CA . VAL B 1 352 ? 97.573 18.261 -12.247 1.00 105.95 350 VAL B CA 1
ATOM 5335 C C . VAL B 1 352 ? 98.238 18.430 -10.887 1.00 99.89 350 VAL B C 1
ATOM 5336 O O . VAL B 1 352 ? 97.633 18.957 -9.945 1.00 89.72 350 VAL B O 1
ATOM 5340 N N . TYR B 1 353 ? 99.492 17.989 -10.762 1.00 98.38 351 TYR B N 1
ATOM 5341 C CA . TYR B 1 353 ? 100.203 18.153 -9.498 1.00 100.56 351 TYR B CA 1
ATOM 5342 C C . TYR B 1 353 ? 100.448 19.627 -9.195 1.00 99.41 351 TYR B C 1
ATOM 5343 O O . TYR B 1 353 ? 100.180 20.091 -8.080 1.00 102.85 351 TYR B O 1
ATOM 5352 N N . ASP B 1 354 ? 100.986 20.370 -10.169 1.00 104.15 352 ASP B N 1
ATOM 5353 C CA . ASP B 1 354 ? 101.250 21.793 -9.970 1.00 102.43 352 ASP B CA 1
ATOM 5354 C C . ASP B 1 354 ? 100.010 22.524 -9.476 1.00 98.48 352 ASP B C 1
ATOM 5355 O O . ASP B 1 354 ? 100.092 23.368 -8.578 1.00 92.09 352 ASP B O 1
ATOM 5360 N N . LYS B 1 355 ? 98.849 22.201 -10.045 1.00 101.73 353 LYS B N 1
ATOM 5361 C CA . LYS B 1 355 ? 97.609 22.856 -9.641 1.00 99.91 353 LYS B CA 1
ATOM 5362 C C . LYS B 1 355 ? 97.225 22.456 -8.224 1.00 91.75 353 LYS B C 1
ATOM 5363 O O . LYS B 1 355 ? 96.958 23.314 -7.374 1.00 87.97 353 LYS B O 1
ATOM 5369 N N . LEU B 1 356 ? 97.173 21.148 -7.959 1.00 89.51 354 LEU B N 1
ATOM 5370 C CA . LEU B 1 356 ? 96.798 20.677 -6.631 1.00 82.21 354 LEU B CA 1
ATOM 5371 C C . LEU B 1 356 ? 97.769 21.199 -5.577 1.00 74.84 354 LEU B C 1
ATOM 5372 O O . LEU B 1 356 ? 97.357 21.572 -4.472 1.00 73.90 354 LEU B O 1
ATOM 5377 N N . PHE B 1 357 ? 99.066 21.240 -5.900 1.00 78.51 355 PHE B N 1
ATOM 5378 C CA . PHE B 1 357 ? 100.051 21.630 -4.893 1.00 77.07 355 PHE B CA 1
ATOM 5379 C C . PHE B 1 357 ? 100.011 23.130 -4.578 1.00 80.50 355 PHE B C 1
ATOM 5380 O O . PHE B 1 357 ? 100.294 23.527 -3.446 1.00 77.38 355 PHE B O 1
ATOM 5388 N N . GLN B 1 358 ? 99.677 23.983 -5.536 1.00 78.38 356 GLN B N 1
ATOM 5389 C CA . GLN B 1 358 ? 99.556 25.396 -5.203 1.00 75.50 356 GLN B CA 1
ATOM 5390 C C . GLN B 1 358 ? 98.335 25.628 -4.331 1.00 75.75 356 GLN B C 1
ATOM 5391 O O . GLN B 1 358 ? 98.377 26.382 -3.343 1.00 78.07 356 GLN B O 1
ATOM 5397 N N . LEU B 1 359 ? 97.227 24.969 -4.691 1.00 77.43 357 LEU B N 1
ATOM 5398 C CA . LEU B 1 359 ? 95.995 25.116 -3.927 1.00 73.12 357 LEU B CA 1
ATOM 5399 C C . LEU B 1 359 ? 96.185 24.613 -2.506 1.00 70.76 357 LEU B C 1
ATOM 5400 O O . LEU B 1 359 ? 95.742 25.255 -1.549 1.00 67.99 357 LEU B O 1
ATOM 5405 N N . ALA B 1 360 ? 96.897 23.493 -2.343 1.00 65.09 358 ALA B N 1
ATOM 5406 C CA . ALA B 1 360 ? 97.192 23.005 -0.999 1.00 67.94 358 ALA B CA 1
ATOM 5407 C C . ALA B 1 360 ? 98.177 23.914 -0.271 1.00 65.84 358 ALA B C 1
ATOM 5408 O O . ALA B 1 360 ? 98.111 24.041 0.957 1.00 66.16 358 ALA B O 1
ATOM 5410 N N . THR B 1 361 ? 99.088 24.557 -1.008 1.00 67.93 359 THR B N 1
ATOM 5411 C CA . THR B 1 361 ? 99.994 25.524 -0.395 1.00 68.02 359 THR B CA 1
ATOM 5412 C C . THR B 1 361 ? 99.235 26.744 0.110 1.00 72.28 359 THR B C 1
ATOM 5413 O O . THR B 1 361 ? 99.511 27.246 1.205 1.00 70.63 359 THR B O 1
ATOM 5417 N N . GLY B 1 362 ? 98.272 27.231 -0.674 1.00 73.05 360 GLY B N 1
ATOM 5418 C CA . GLY B 1 362 ? 97.466 28.351 -0.222 1.00 63.85 360 GLY B CA 1
ATOM 5419 C C . GLY B 1 362 ? 96.645 28.016 1.007 1.00 69.91 360 GLY B C 1
ATOM 5420 O O . GLY B 1 362 ? 96.500 28.840 1.913 1.00 68.31 360 GLY B O 1
ATOM 5421 N N . ASN B 1 363 ? 96.093 26.799 1.053 1.00 69.77 361 ASN B N 1
ATOM 5422 C CA . ASN B 1 363 ? 95.259 26.407 2.185 1.00 64.96 361 ASN B CA 1
ATOM 5423 C C . ASN B 1 363 ? 96.058 26.373 3.481 1.00 67.03 361 ASN B C 1
ATOM 5424 O O . ASN B 1 363 ? 95.593 26.862 4.517 1.00 59.74 361 ASN B O 1
ATOM 5429 N N . ILE B 1 364 ? 97.264 25.801 3.444 1.00 61.56 362 ILE B N 1
ATOM 5430 C CA . ILE B 1 364 ? 98.031 25.647 4.675 1.00 66.79 362 ILE B CA 1
ATOM 5431 C C . ILE B 1 364 ? 98.546 26.995 5.168 1.00 68.25 362 ILE B C 1
ATOM 5432 O O . ILE B 1 364 ? 98.598 27.241 6.378 1.00 67.96 362 ILE B O 1
ATOM 5437 N N . ILE B 1 365 ? 98.926 27.889 4.251 1.00 67.98 363 ILE B N 1
ATOM 5438 C CA . ILE B 1 365 ? 99.384 29.218 4.653 1.00 67.27 363 ILE B CA 1
ATOM 5439 C C . ILE B 1 365 ? 98.297 29.935 5.444 1.00 68.49 363 ILE B C 1
ATOM 5440 O O . ILE B 1 365 ? 98.551 30.506 6.512 1.00 65.73 363 ILE B O 1
ATOM 5445 N N . VAL B 1 366 ? 97.068 29.914 4.927 1.00 62.63 364 VAL B N 1
ATOM 5446 C CA . VAL B 1 366 ? 95.975 30.654 5.552 1.00 63.56 364 VAL B CA 1
ATOM 5447 C C . VAL B 1 366 ? 95.683 30.108 6.945 1.00 67.94 364 VAL B C 1
ATOM 5448 O O . VAL B 1 366 ? 95.596 30.862 7.922 1.00 59.57 364 VAL B O 1
ATOM 5452 N N . THR B 1 367 ? 95.536 28.786 7.058 1.00 72.52 365 THR B N 1
ATOM 5453 C CA . THR B 1 367 ? 95.158 28.200 8.341 1.00 75.01 365 THR B CA 1
ATOM 5454 C C . THR B 1 367 ? 96.309 28.194 9.342 1.00 70.37 365 THR B C 1
ATOM 5455 O O . THR B 1 367 ? 96.069 28.282 10.552 1.00 64.41 365 THR B O 1
ATOM 5459 N N . ALA B 1 368 ? 97.554 28.092 8.872 1.00 65.52 366 ALA B N 1
ATOM 5460 C CA . ALA B 1 368 ? 98.685 28.089 9.795 1.00 61.88 366 ALA B CA 1
ATOM 5461 C C . ALA B 1 368 ? 98.932 29.476 10.376 1.00 69.50 366 ALA B C 1
ATOM 5462 O O . ALA B 1 368 ? 99.135 29.626 11.586 1.00 60.11 366 ALA B O 1
ATOM 5464 N N . LEU B 1 369 ? 98.940 30.503 9.524 1.00 68.23 367 LEU B N 1
ATOM 5465 C CA . LEU B 1 369 ? 99.278 31.850 9.968 1.00 63.10 367 LEU B CA 1
ATOM 5466 C C . LEU B 1 369 ? 98.093 32.611 10.548 1.00 71.76 367 LEU B C 1
ATOM 5467 O O . LEU B 1 369 ? 98.302 33.558 11.314 1.00 75.04 367 LEU B O 1
ATOM 5472 N N . GLY B 1 370 ? 96.865 32.231 10.205 1.00 59.60 368 GLY B N 1
ATOM 5473 C CA . GLY B 1 370 ? 95.705 32.976 10.654 1.00 59.04 368 GLY B CA 1
ATOM 5474 C C . GLY B 1 370 ? 94.696 32.148 11.420 1.00 61.51 368 GLY B C 1
ATOM 5475 O O . GLY B 1 370 ? 94.418 32.420 12.592 1.00 63.00 368 GLY B O 1
ATOM 5476 N N . PHE B 1 371 ? 94.139 31.134 10.756 1.00 61.25 369 PHE B N 1
ATOM 5477 C CA . PHE B 1 371 ? 93.056 30.348 11.340 1.00 60.43 369 PHE B CA 1
ATOM 5478 C C . PHE B 1 371 ? 93.467 29.726 12.671 1.00 66.80 369 PHE B C 1
ATOM 5479 O O . PHE B 1 371 ? 92.714 29.780 13.651 1.00 63.43 369 PHE B O 1
ATOM 5487 N N . LEU B 1 372 ? 94.665 29.135 12.733 1.00 67.01 370 LEU B N 1
ATOM 5488 C CA . LEU B 1 372 ? 95.007 28.387 13.937 1.00 68.95 370 LEU B CA 1
ATOM 5489 C C . LEU B 1 372 ? 95.383 29.351 15.070 1.00 67.29 370 LEU B C 1
ATOM 5490 O O . LEU B 1 372 ? 94.779 29.282 16.148 1.00 70.33 370 LEU B O 1
ATOM 5495 N N . PRO B 1 373 ? 96.353 30.263 14.883 1.00 66.94 371 PRO B N 1
ATOM 5496 C CA . PRO B 1 373 ? 96.830 31.058 16.031 1.00 67.53 371 PRO B CA 1
ATOM 5497 C C . PRO B 1 373 ? 95.779 31.963 16.643 1.00 69.30 371 PRO B C 1
ATOM 5498 O O . PRO B 1 373 ? 95.966 32.414 17.779 1.00 77.12 371 PRO B O 1
ATOM 5502 N N . GLY B 1 374 ? 94.693 32.263 15.928 1.00 63.29 372 GLY B N 1
ATOM 5503 C CA . GLY B 1 374 ? 93.642 33.076 16.514 1.00 67.38 372 GLY B CA 1
ATOM 5504 C C . GLY B 1 374 ? 93.026 32.436 17.741 1.00 69.30 372 GLY B C 1
ATOM 5505 O O . GLY B 1 374 ? 92.622 33.135 18.674 1.00 61.08 372 GLY B O 1
ATOM 5506 N N . TYR B 1 375 ? 92.952 31.101 17.761 1.00 69.87 373 TYR B N 1
ATOM 5507 C CA . TYR B 1 375 ? 92.451 30.401 18.939 1.00 66.93 373 TYR B CA 1
ATOM 5508 C C . TYR B 1 375 ? 93.316 30.676 20.160 1.00 70.91 373 TYR B C 1
ATOM 5509 O O . TYR B 1 375 ? 92.802 30.750 21.282 1.00 68.73 373 TYR B O 1
ATOM 5518 N N . TYR B 1 376 ? 94.624 30.826 19.964 1.00 72.14 374 TYR B N 1
ATOM 5519 C CA . TYR B 1 376 ? 95.542 30.994 21.082 1.00 76.04 374 TYR B CA 1
ATOM 5520 C C . TYR B 1 376 ? 95.656 32.438 21.539 1.00 77.46 374 TYR B C 1
ATOM 5521 O O . TYR B 1 376 ? 95.904 32.682 22.725 1.00 77.98 374 TYR B O 1
ATOM 5530 N N . PHE B 1 377 ? 95.476 33.405 20.637 1.00 74.11 375 PHE B N 1
ATOM 5531 C CA . PHE B 1 377 ? 95.311 34.782 21.085 1.00 72.20 375 PHE B CA 1
ATOM 5532 C C . PHE B 1 377 ? 94.085 34.910 21.979 1.00 71.52 375 PHE B C 1
ATOM 5533 O O . PHE B 1 377 ? 94.124 35.596 23.005 1.00 69.32 375 PHE B O 1
ATOM 5541 N N . THR B 1 378 ? 92.990 34.240 21.615 1.00 68.93 376 THR B N 1
ATOM 5542 C CA . THR B 1 378 ? 91.821 34.217 22.489 1.00 70.25 376 THR B CA 1
ATOM 5543 C C . THR B 1 378 ? 92.137 33.510 23.799 1.00 73.57 376 THR B C 1
ATOM 5544 O O . THR B 1 378 ? 91.749 33.978 24.876 1.00 70.55 376 THR B O 1
ATOM 5548 N N . LEU B 1 379 ? 92.842 32.378 23.719 1.00 75.78 377 LEU B N 1
ATOM 5549 C CA . LEU B 1 379 ? 93.190 31.601 24.906 1.00 81.45 377 LEU B CA 1
ATOM 5550 C C . LEU B 1 379 ? 93.889 32.463 25.948 1.00 84.33 377 LEU B C 1
ATOM 5551 O O . LEU B 1 379 ? 93.578 32.396 27.143 1.00 79.43 377 LEU B O 1
ATOM 5556 N N . PHE B 1 380 ? 94.844 33.278 25.512 1.00 77.53 378 PHE B N 1
ATOM 5557 C CA . PHE B 1 380 ? 95.635 34.076 26.435 1.00 77.90 378 PHE B CA 1
ATOM 5558 C C . PHE B 1 380 ? 94.943 35.360 26.894 1.00 80.57 378 PHE B C 1
ATOM 5559 O O . PHE B 1 380 ? 95.511 36.061 27.738 1.00 87.31 378 PHE B O 1
ATOM 5567 N N . LEU B 1 381 ? 93.755 35.711 26.380 1.00 74.47 379 LEU B N 1
ATOM 5568 C CA . LEU B 1 381 ? 93.173 37.005 26.737 1.00 78.48 379 LEU B CA 1
ATOM 5569 C C . LEU B 1 381 ? 91.708 37.008 27.178 1.00 77.73 379 LEU B C 1
ATOM 5570 O O . LEU B 1 381 ? 91.278 38.025 27.734 1.00 83.20 379 LEU B O 1
ATOM 5575 N N . ILE B 1 382 ? 90.925 35.950 26.948 1.00 69.55 380 ILE B N 1
ATOM 5576 C CA . ILE B 1 382 ? 89.516 35.988 27.355 1.00 77.13 380 ILE B CA 1
ATOM 5577 C C . ILE B 1 382 ? 89.368 36.193 28.856 1.00 90.03 380 ILE B C 1
ATOM 5578 O O . ILE B 1 382 ? 88.524 36.980 29.304 1.00 92.99 380 ILE B O 1
ATOM 5583 N N . ASP B 1 383 ? 90.173 35.509 29.660 1.00 99.92 381 ASP B N 1
ATOM 5584 C CA . ASP B 1 383 ? 90.083 35.731 31.095 1.00 97.20 381 ASP B CA 1
ATOM 5585 C C . ASP B 1 383 ? 90.881 36.948 31.553 1.00 89.68 381 ASP B C 1
ATOM 5586 O O . ASP B 1 383 ? 91.246 37.030 32.731 1.00 100.81 381 ASP B O 1
ATOM 5591 N N . ILE B 1 384 ? 91.219 37.852 30.630 1.00 88.95 382 ILE B N 1
ATOM 5592 C CA . ILE B 1 384 ? 91.764 39.166 30.952 1.00 95.03 382 ILE B CA 1
ATOM 5593 C C . ILE B 1 384 ? 90.930 40.281 30.328 1.00 92.73 382 ILE B C 1
ATOM 5594 O O . ILE B 1 384 ? 90.613 41.279 30.983 1.00 92.77 382 ILE B O 1
ATOM 5599 N N . VAL B 1 385 ? 90.566 40.126 29.056 1.00 89.96 383 VAL B N 1
ATOM 5600 C CA . VAL B 1 385 ? 89.891 41.187 28.317 1.00 85.46 383 VAL B CA 1
ATOM 5601 C C . VAL B 1 385 ? 88.370 41.073 28.412 1.00 84.94 383 VAL B C 1
ATOM 5602 O O . VAL B 1 385 ? 87.667 42.086 28.331 1.00 95.46 383 VAL B O 1
ATOM 5606 N N . GLY B 1 386 ? 87.847 39.870 28.610 1.00 85.80 384 GLY B N 1
ATOM 5607 C CA . GLY B 1 386 ? 86.418 39.647 28.630 1.00 84.56 384 GLY B CA 1
ATOM 5608 C C . GLY B 1 386 ? 85.902 39.092 27.312 1.00 82.52 384 GLY B C 1
ATOM 5609 O O . GLY B 1 386 ? 86.539 39.192 26.260 1.00 83.17 384 GLY B O 1
ATOM 5610 N N . ARG B 1 387 ? 84.715 38.486 27.380 1.00 82.51 385 ARG B N 1
ATOM 5611 C CA . ARG B 1 387 ? 84.146 37.854 26.196 1.00 80.44 385 ARG B CA 1
ATOM 5612 C C . ARG B 1 387 ? 83.599 38.890 25.222 1.00 77.13 385 ARG B C 1
ATOM 5613 O O . ARG B 1 387 ? 83.826 38.787 24.011 1.00 80.94 385 ARG B O 1
ATOM 5621 N N . LYS B 1 388 ? 82.875 39.890 25.735 1.00 80.36 386 LYS B N 1
ATOM 5622 C CA . LYS B 1 388 ? 82.172 40.834 24.871 1.00 75.62 386 LYS B CA 1
ATOM 5623 C C . LYS B 1 388 ? 83.145 41.679 24.059 1.00 76.30 386 LYS B C 1
ATOM 5624 O O . LYS B 1 388 ? 83.007 41.793 22.836 1.00 77.70 386 LYS B O 1
ATOM 5630 N N . LYS B 1 389 ? 84.137 42.282 24.722 1.00 76.26 387 LYS B N 1
ATOM 5631 C CA . LYS B 1 389 ? 85.092 43.128 24.012 1.00 85.78 387 LYS B CA 1
ATOM 5632 C C . LYS B 1 389 ? 85.805 42.355 22.910 1.00 73.55 387 LYS B C 1
ATOM 5633 O O . LYS B 1 389 ? 86.092 42.907 21.841 1.00 71.48 387 LYS B O 1
ATOM 5639 N N . LEU B 1 390 ? 86.087 41.070 23.143 1.00 71.71 388 LEU B N 1
ATOM 5640 C CA . LEU B 1 390 ? 86.685 40.250 22.095 1.00 75.10 388 LEU B CA 1
ATOM 5641 C C . LEU B 1 390 ? 85.670 39.898 21.013 1.00 69.08 388 LEU B C 1
ATOM 5642 O O . LEU B 1 390 ? 86.029 39.812 19.834 1.00 66.92 388 LEU B O 1
ATOM 5647 N N . GLN B 1 391 ? 84.403 39.707 21.388 1.00 65.25 389 GLN B N 1
ATOM 5648 C CA . GLN B 1 391 ? 83.377 39.418 20.392 1.00 68.48 389 GLN B CA 1
ATOM 5649 C C . GLN B 1 391 ? 83.107 40.636 19.518 1.00 75.94 389 GLN B C 1
ATOM 5650 O O . GLN B 1 391 ? 82.943 40.506 18.299 1.00 70.31 389 GLN B O 1
ATOM 5656 N N . PHE B 1 392 ? 83.039 41.824 20.126 1.00 71.20 390 PHE B N 1
ATOM 5657 C CA . PHE B 1 392 ? 82.953 43.063 19.359 1.00 66.01 390 PHE B CA 1
ATOM 5658 C C . PHE B 1 392 ? 84.091 43.156 18.349 1.00 66.76 390 PHE B C 1
ATOM 5659 O O . PHE B 1 392 ? 83.867 43.339 17.147 1.00 58.84 390 PHE B O 1
ATOM 5667 N N . MET B 1 393 ? 85.329 43.035 18.837 1.00 62.66 391 MET B N 1
ATOM 5668 C CA . MET B 1 393 ? 86.496 43.097 17.962 1.00 61.53 391 MET B CA 1
ATOM 5669 C C . MET B 1 393 ? 86.435 42.032 16.875 1.00 71.22 391 MET B C 1
ATOM 5670 O O . MET B 1 393 ? 86.705 42.317 15.704 1.00 71.90 391 MET B O 1
ATOM 5675 N N . GLY B 1 394 ? 86.082 40.798 17.243 1.00 66.48 392 GLY B N 1
ATOM 5676 C CA . GLY B 1 394 ? 86.034 39.730 16.257 1.00 67.14 392 GLY B CA 1
ATOM 5677 C C . GLY B 1 394 ? 85.081 40.034 15.118 1.00 69.84 392 GLY B C 1
ATOM 5678 O O . GLY B 1 394 ? 85.433 39.902 13.943 1.00 66.81 392 GLY B O 1
ATOM 5679 N N . PHE B 1 395 ? 83.856 40.447 15.454 1.00 69.58 393 PHE B N 1
ATOM 5680 C CA . PHE B 1 395 ? 82.867 40.777 14.432 1.00 68.96 393 PHE B CA 1
ATOM 5681 C C . PHE B 1 395 ? 83.329 41.940 13.563 1.00 66.08 393 PHE B C 1
ATOM 5682 O O . PHE B 1 395 ? 83.282 41.868 12.329 1.00 61.20 393 PHE B O 1
ATOM 5690 N N . ILE B 1 396 ? 83.776 43.027 14.191 1.00 62.95 394 ILE B N 1
ATOM 5691 C CA . ILE B 1 396 ? 84.026 44.249 13.437 1.00 72.40 394 ILE B CA 1
ATOM 5692 C C . ILE B 1 396 ? 85.319 44.156 12.628 1.00 68.80 394 ILE B C 1
ATOM 5693 O O . ILE B 1 396 ? 85.444 44.803 11.581 1.00 57.22 394 ILE B O 1
ATOM 5698 N N . MET B 1 397 ? 86.292 43.356 13.073 1.00 61.40 395 MET B N 1
ATOM 5699 C CA . MET B 1 397 ? 87.523 43.222 12.301 1.00 59.54 395 MET B CA 1
ATOM 5700 C C . MET B 1 397 ? 87.341 42.278 11.122 1.00 64.65 395 MET B C 1
ATOM 5701 O O . MET B 1 397 ? 87.804 42.572 10.015 1.00 60.54 395 MET B O 1
ATOM 5706 N N . SER B 1 398 ? 86.677 41.140 11.340 1.00 62.68 396 SER B N 1
ATOM 5707 C CA . SER B 1 398 ? 86.371 40.254 10.224 1.00 59.47 396 SER B CA 1
ATOM 5708 C C . SER B 1 398 ? 85.481 40.944 9.200 1.00 61.41 396 SER B C 1
ATOM 5709 O O . SER B 1 398 ? 85.557 40.638 8.005 1.00 55.62 396 SER B O 1
ATOM 5712 N N . GLY B 1 399 ? 84.640 41.880 9.646 1.00 64.37 397 GLY B N 1
ATOM 5713 C CA . GLY B 1 399 ? 83.880 42.687 8.705 1.00 57.37 397 GLY B CA 1
ATOM 5714 C C . GLY B 1 399 ? 84.771 43.535 7.818 1.00 60.36 397 GLY B C 1
ATOM 5715 O O . GLY B 1 399 ? 84.610 43.556 6.594 1.00 68.13 397 GLY B O 1
ATOM 5716 N N . LEU B 1 400 ? 85.718 44.256 8.428 1.00 66.54 398 LEU B N 1
ATOM 5717 C CA . LEU B 1 400 ? 86.631 45.106 7.667 1.00 62.72 398 LEU B CA 1
ATOM 5718 C C . LEU B 1 400 ? 87.333 44.321 6.567 1.00 54.01 398 LEU B C 1
ATOM 5719 O O . LEU B 1 400 ? 87.384 44.755 5.410 1.00 51.18 398 LEU B O 1
ATOM 5724 N N . PHE B 1 401 ? 87.891 43.161 6.914 1.00 56.59 399 PHE B N 1
ATOM 5725 C CA . PHE B 1 401 ? 88.623 42.381 5.926 1.00 61.03 399 PHE B CA 1
ATOM 5726 C C . PHE B 1 401 ? 87.686 41.723 4.923 1.00 63.59 399 PHE B C 1
ATOM 5727 O O . PHE B 1 401 ? 88.091 41.446 3.789 1.00 53.13 399 PHE B O 1
ATOM 5735 N N . LEU B 1 402 ? 86.434 41.470 5.312 1.00 61.23 400 LEU B N 1
ATOM 5736 C CA . LEU B 1 402 ? 85.441 41.045 4.332 1.00 56.88 400 LEU B CA 1
ATOM 5737 C C . LEU B 1 402 ? 85.079 42.187 3.390 1.00 59.83 400 LEU B C 1
ATOM 5738 O O . LEU B 1 402 ? 84.834 41.962 2.200 1.00 63.95 400 LEU B O 1
ATOM 5743 N N . ALA B 1 403 ? 85.045 43.419 3.905 1.00 56.25 401 ALA B N 1
ATOM 5744 C CA . ALA B 1 403 ? 84.732 44.568 3.061 1.00 54.42 401 ALA B CA 1
ATOM 5745 C C . ALA B 1 403 ? 85.858 44.858 2.076 1.00 58.59 401 ALA B C 1
ATOM 5746 O O . ALA B 1 403 ? 85.602 45.239 0.928 1.00 55.65 401 ALA B O 1
ATOM 5748 N N . ILE B 1 404 ? 87.111 44.693 2.506 1.00 54.21 402 ILE B N 1
ATOM 5749 C CA . ILE B 1 404 ? 88.233 44.860 1.589 1.00 53.12 402 ILE B CA 1
ATOM 5750 C C . ILE B 1 404 ? 88.223 43.760 0.536 1.00 57.53 402 ILE B C 1
ATOM 5751 O O . ILE B 1 404 ? 88.419 44.020 -0.658 1.00 55.51 402 ILE B O 1
ATOM 5756 N N . LEU B 1 405 ? 87.998 42.514 0.963 1.00 59.42 403 LEU B N 1
ATOM 5757 C CA . LEU B 1 405 ? 87.837 41.417 0.013 1.00 63.45 403 LEU B CA 1
ATOM 5758 C C . LEU B 1 405 ? 86.701 41.699 -0.960 1.00 67.65 403 LEU B C 1
ATOM 5759 O O . LEU B 1 405 ? 86.869 41.585 -2.178 1.00 64.03 403 LEU B O 1
ATOM 5764 N N . ALA B 1 406 ? 85.533 42.067 -0.434 1.00 65.72 404 ALA B N 1
ATOM 5765 C CA . ALA B 1 406 ? 84.384 42.331 -1.293 1.00 64.51 404 ALA B CA 1
ATOM 5766 C C . ALA B 1 406 ? 84.671 43.463 -2.273 1.00 67.64 404 ALA B C 1
ATOM 5767 O O . ALA B 1 406 ? 84.273 43.397 -3.442 1.00 77.57 404 ALA B O 1
ATOM 5769 N N . GLY B 1 407 ? 85.361 44.505 -1.818 1.00 77.92 405 GLY B N 1
ATOM 5770 C CA . GLY B 1 407 ? 85.622 45.657 -2.657 1.00 80.46 405 GLY B CA 1
ATOM 5771 C C . GLY B 1 407 ? 86.711 45.479 -3.696 1.00 77.66 405 GLY B C 1
ATOM 5772 O O . GLY B 1 407 ? 86.611 46.027 -4.797 1.00 90.67 405 GLY B O 1
ATOM 5773 N N . GLU B 1 408 ? 87.760 44.721 -3.366 1.00 69.97 406 GLU B N 1
ATOM 5774 C CA . GLU B 1 408 ? 88.980 44.711 -4.162 1.00 74.16 406 GLU B CA 1
ATOM 5775 C C . GLU B 1 408 ? 89.284 43.391 -4.865 1.00 75.24 406 GLU B C 1
ATOM 5776 O O . GLU B 1 408 ? 90.251 43.340 -5.632 1.00 80.66 406 GLU B O 1
ATOM 5782 N N . ILE B 1 409 ? 88.507 42.328 -4.628 1.00 74.85 407 ILE B N 1
ATOM 5783 C CA . ILE B 1 409 ? 88.925 40.993 -5.065 1.00 75.75 407 ILE B CA 1
ATOM 5784 C C . ILE B 1 409 ? 89.065 40.904 -6.581 1.00 79.26 407 ILE B C 1
ATOM 5785 O O . ILE B 1 409 ? 89.947 40.200 -7.088 1.00 84.51 407 ILE B O 1
ATOM 5790 N N . ASP B 1 410 ? 88.222 41.610 -7.329 1.00 76.67 408 ASP B N 1
ATOM 5791 C CA . ASP B 1 410 ? 88.261 41.541 -8.783 1.00 91.62 408 ASP B CA 1
ATOM 5792 C C . ASP B 1 410 ? 89.214 42.557 -9.404 1.00 93.66 408 ASP B C 1
ATOM 5793 O O . ASP B 1 410 ? 89.252 42.678 -10.633 1.00 96.45 408 ASP B O 1
ATOM 5798 N N . HIS B 1 411 ? 89.987 43.279 -8.593 1.00 84.92 409 HIS B N 1
ATOM 5799 C CA . HIS B 1 411 ? 90.738 44.429 -9.084 1.00 85.60 409 HIS B CA 1
ATOM 5800 C C . HIS B 1 411 ? 92.192 44.493 -8.639 1.00 90.35 409 HIS B C 1
ATOM 5801 O O . HIS B 1 411 ? 92.981 45.167 -9.312 1.00 105.57 409 HIS B O 1
ATOM 5808 N N . ILE B 1 412 ? 92.583 43.827 -7.554 1.00 89.59 410 ILE B N 1
ATOM 5809 C CA . ILE B 1 412 ? 93.939 43.940 -7.032 1.00 83.89 410 ILE B CA 1
ATOM 5810 C C . ILE B 1 412 ? 94.590 42.559 -7.013 1.00 74.03 410 ILE B C 1
ATOM 5811 O O . ILE B 1 412 ? 93.936 41.531 -7.187 1.00 76.65 410 ILE B O 1
ATOM 5816 N N . GLY B 1 413 ? 95.900 42.556 -6.791 1.00 76.62 411 GLY B N 1
ATOM 5817 C CA . GLY B 1 413 ? 96.704 41.364 -6.960 1.00 79.68 411 GLY B CA 1
ATOM 5818 C C . GLY B 1 413 ? 96.565 40.345 -5.840 1.00 81.20 411 GLY B C 1
ATOM 5819 O O . GLY B 1 413 ? 95.899 40.543 -4.823 1.00 67.39 411 GLY B O 1
ATOM 5820 N N . LYS B 1 414 ? 97.245 39.214 -6.056 1.00 89.94 412 LYS B N 1
ATOM 5821 C CA . LYS B 1 414 ? 97.131 38.055 -5.173 1.00 82.85 412 LYS B CA 1
ATOM 5822 C C . LYS B 1 414 ? 97.538 38.393 -3.743 1.00 79.25 412 LYS B C 1
ATOM 5823 O O . LYS B 1 414 ? 96.820 38.071 -2.789 1.00 75.21 412 LYS B O 1
ATOM 5829 N N . GLY B 1 415 ? 98.698 39.027 -3.577 1.00 86.00 413 GLY B N 1
ATOM 5830 C CA . GLY B 1 415 ? 99.294 39.238 -2.277 1.00 80.82 413 GLY B CA 1
ATOM 5831 C C . GLY B 1 415 ? 98.406 39.951 -1.275 1.00 78.42 413 GLY B C 1
ATOM 5832 O O . GLY B 1 415 ? 98.125 39.426 -0.193 1.00 75.06 413 GLY B O 1
ATOM 5833 N N . PRO B 1 416 ? 97.962 41.172 -1.601 1.00 81.03 414 PRO B N 1
ATOM 5834 C CA . PRO B 1 416 ? 97.059 41.887 -0.680 1.00 74.78 414 PRO B CA 1
ATOM 5835 C C . PRO B 1 416 ? 95.819 41.094 -0.309 1.00 73.80 414 PRO B C 1
ATOM 5836 O O . PRO B 1 416 ? 95.375 41.142 0.845 1.00 69.18 414 PRO B O 1
ATOM 5840 N N . LEU B 1 417 ? 95.249 40.358 -1.263 1.00 76.86 415 LEU B N 1
ATOM 5841 C CA . LEU B 1 417 ? 94.057 39.569 -0.975 1.00 73.55 415 LEU B CA 1
ATOM 5842 C C . LEU B 1 417 ? 94.374 38.388 -0.066 1.00 68.55 415 LEU B C 1
ATOM 5843 O O . LEU B 1 417 ? 93.585 38.063 0.829 1.00 65.57 415 LEU B O 1
ATOM 5848 N N . LEU B 1 418 ? 95.513 37.722 -0.286 1.00 67.93 416 LEU B N 1
ATOM 5849 C CA . LEU B 1 418 ? 95.850 36.575 0.551 1.00 71.10 416 LEU B CA 1
ATOM 5850 C C . LEU B 1 418 ? 95.975 37.006 2.006 1.00 66.17 416 LEU B C 1
ATOM 5851 O O . LEU B 1 418 ? 95.507 36.313 2.917 1.00 65.48 416 LEU B O 1
ATOM 5856 N N . ALA B 1 419 ? 96.589 38.170 2.235 1.00 65.08 417 ALA B N 1
ATOM 5857 C CA . ALA B 1 419 ? 96.800 38.661 3.591 1.00 64.88 417 ALA B CA 1
ATOM 5858 C C . ALA B 1 419 ? 95.478 38.986 4.269 1.00 65.22 417 ALA B C 1
ATOM 5859 O O . ALA B 1 419 ? 95.224 38.547 5.397 1.00 65.35 417 ALA B O 1
ATOM 5861 N N . CYS B 1 420 ? 94.632 39.770 3.600 1.00 67.53 418 CYS B N 1
ATOM 5862 C CA . CYS B 1 420 ? 93.334 40.114 4.169 1.00 65.35 418 CYS B CA 1
ATOM 5863 C C . CYS B 1 420 ? 92.519 38.861 4.468 1.00 65.50 418 CYS B C 1
ATOM 5864 O O . CYS B 1 420 ? 91.846 38.780 5.503 1.00 66.37 418 CYS B O 1
ATOM 5867 N N . PHE B 1 421 ? 92.570 37.870 3.572 1.00 67.73 419 PHE B N 1
ATOM 5868 C CA . PHE B 1 421 ? 91.869 36.611 3.809 1.00 67.12 419 PHE B CA 1
ATOM 5869 C C . PHE B 1 421 ? 92.432 35.893 5.031 1.00 65.11 419 PHE B C 1
ATOM 5870 O O . PHE B 1 421 ? 91.684 35.274 5.798 1.00 63.23 419 PHE B O 1
ATOM 5878 N N . THR B 1 422 ? 93.752 35.964 5.227 1.00 58.27 420 THR B N 1
ATOM 5879 C CA . THR B 1 422 ? 94.363 35.378 6.417 1.00 57.60 420 THR B CA 1
ATOM 5880 C C . THR B 1 422 ? 94.014 36.171 7.671 1.00 61.06 420 THR B C 1
ATOM 5881 O O . THR B 1 422 ? 93.757 35.586 8.730 1.00 62.19 420 THR B O 1
ATOM 5885 N N . PHE B 1 423 ? 94.007 37.503 7.571 1.00 59.90 421 PHE B N 1
ATOM 5886 C CA . PHE B 1 423 ? 93.617 38.333 8.707 1.00 56.98 421 PHE B CA 1
ATOM 5887 C C . PHE B 1 423 ? 92.182 38.047 9.127 1.00 62.91 421 PHE B C 1
ATOM 5888 O O . PHE B 1 423 ? 91.877 37.990 10.324 1.00 59.88 421 PHE B O 1
ATOM 5896 N N . MET B 1 424 ? 91.287 37.884 8.148 1.00 63.45 422 MET B N 1
ATOM 5897 C CA . MET B 1 424 ? 89.901 37.516 8.431 1.00 73.05 422 MET B CA 1
ATOM 5898 C C . MET B 1 424 ? 89.820 36.218 9.225 1.00 63.55 422 MET B C 1
ATOM 5899 O O . MET B 1 424 ? 89.130 36.147 10.248 1.00 69.59 422 MET B O 1
ATOM 5904 N N . GLN B 1 425 ? 90.511 35.174 8.758 1.00 61.93 423 GLN B N 1
ATOM 5905 C CA . GLN B 1 425 ? 90.472 33.888 9.448 1.00 65.69 423 GLN B CA 1
ATOM 5906 C C . GLN B 1 425 ? 90.975 34.022 10.878 1.00 64.93 423 GLN B C 1
ATOM 5907 O O . GLN B 1 425 ? 90.420 33.416 11.803 1.00 57.89 423 GLN B O 1
ATOM 5913 N N . PHE B 1 426 ? 92.034 34.808 11.070 1.00 62.22 424 PHE B N 1
ATOM 5914 C CA . PHE B 1 426 ? 92.566 35.048 12.405 1.00 59.64 424 PHE B CA 1
ATOM 5915 C C . PHE B 1 426 ? 91.528 35.697 13.308 1.00 57.72 424 PHE B C 1
ATOM 5916 O O . PHE B 1 426 ? 91.375 35.306 14.471 1.00 65.39 424 PHE B O 1
ATOM 5924 N N . PHE B 1 427 ? 90.800 36.684 12.793 1.00 60.49 425 PHE B N 1
ATOM 5925 C CA . PHE B 1 427 ? 89.829 37.412 13.596 1.00 61.10 425 PHE B CA 1
ATOM 5926 C C . PHE B 1 427 ? 88.473 36.723 13.650 1.00 63.25 425 PHE B C 1
ATOM 5927 O O . PHE B 1 427 ? 87.579 37.200 14.357 1.00 69.03 425 PHE B O 1
ATOM 5935 N N . PHE B 1 428 ? 88.299 35.619 12.921 1.00 64.48 426 PHE B N 1
ATOM 5936 C CA . PHE B 1 428 ? 87.211 34.702 13.236 1.00 67.79 426 PHE B CA 1
ATOM 5937 C C . PHE B 1 428 ? 87.470 34.021 14.572 1.00 60.69 426 PHE B C 1
ATOM 5938 O O . PHE B 1 428 ? 86.621 34.037 15.470 1.00 59.62 426 PHE B O 1
ATOM 5946 N N . ASN B 1 429 ? 88.663 33.450 14.727 1.00 62.24 427 ASN B N 1
ATOM 5947 C CA . ASN B 1 429 ? 88.994 32.617 15.873 1.00 60.51 427 ASN B CA 1
ATOM 5948 C C . ASN B 1 429 ? 89.575 33.420 17.024 1.00 62.95 427 ASN B C 1
ATOM 5949 O O . ASN B 1 429 ? 89.398 33.039 18.187 1.00 65.57 427 ASN B O 1
ATOM 5954 N N . PHE B 1 430 ? 90.268 34.520 16.730 1.00 69.99 428 PHE B N 1
ATOM 5955 C CA . PHE B 1 430 ? 90.507 35.565 17.725 1.00 66.58 428 PHE B CA 1
ATOM 5956 C C . PHE B 1 430 ? 89.327 36.536 17.680 1.00 69.07 428 PHE B C 1
ATOM 5957 O O . PHE B 1 430 ? 89.426 37.687 17.248 1.00 69.78 428 PHE B O 1
ATOM 5965 N N . GLY B 1 431 ? 88.181 36.033 18.135 1.00 60.51 429 GLY B N 1
ATOM 5966 C CA . GLY B 1 431 ? 86.948 36.787 18.052 1.00 51.73 429 GLY B CA 1
ATOM 5967 C C . GLY B 1 431 ? 85.681 35.956 18.098 1.00 64.73 429 GLY B C 1
ATOM 5968 O O . GLY B 1 431 ? 85.534 35.077 18.952 1.00 64.90 429 GLY B O 1
ATOM 5969 N N . ALA B 1 432 ? 84.759 36.232 17.170 1.00 73.54 430 ALA B N 1
ATOM 5970 C CA . ALA B 1 432 ? 83.371 35.807 17.337 1.00 73.32 430 ALA B CA 1
ATOM 5971 C C . ALA B 1 432 ? 83.226 34.288 17.358 1.00 69.27 430 ALA B C 1
ATOM 5972 O O . ALA B 1 432 ? 82.402 33.753 18.108 1.00 70.11 430 ALA B O 1
ATOM 5974 N N . ASN B 1 433 ? 84.004 33.573 16.538 1.00 70.91 431 ASN B N 1
ATOM 5975 C CA . ASN B 1 433 ? 83.866 32.119 16.482 1.00 68.28 431 ASN B CA 1
ATOM 5976 C C . ASN B 1 433 ? 84.136 31.483 17.840 1.00 68.58 431 ASN B C 1
ATOM 5977 O O . ASN B 1 433 ? 83.421 30.567 18.259 1.00 72.02 431 ASN B O 1
ATOM 5982 N N . THR B 1 434 ? 85.167 31.956 18.540 1.00 67.96 432 THR B N 1
ATOM 5983 C CA . THR B 1 434 ? 85.516 31.372 19.829 1.00 66.69 432 THR B CA 1
ATOM 5984 C C . THR B 1 434 ? 84.612 31.888 20.945 1.00 67.90 432 THR B C 1
ATOM 5985 O O . THR B 1 434 ? 84.175 31.110 21.800 1.00 83.31 432 THR B O 1
ATOM 5989 N N . THR B 1 435 ? 84.308 33.189 20.944 1.00 67.36 433 THR B N 1
ATOM 5990 C CA . THR B 1 435 ? 83.577 33.781 22.061 1.00 77.12 433 THR B CA 1
ATOM 5991 C C . THR B 1 435 ? 82.106 33.378 22.073 1.00 71.99 433 THR B C 1
ATOM 5992 O O . THR B 1 435 ? 81.525 33.219 23.151 1.00 72.70 433 THR B O 1
ATOM 5996 N N . THR B 1 436 ? 81.485 33.218 20.901 1.00 74.83 434 THR B N 1
ATOM 5997 C CA . THR B 1 436 ? 80.088 32.794 20.865 1.00 77.03 434 THR B CA 1
ATOM 5998 C C . THR B 1 436 ? 79.923 31.413 21.480 1.00 87.29 434 THR B C 1
ATOM 5999 O O . THR B 1 436 ? 78.947 31.150 22.192 1.00 88.20 434 THR B O 1
ATOM 6003 N N . PHE B 1 437 ? 80.878 30.520 21.218 1.00 88.37 435 PHE B N 1
ATOM 6004 C CA . PHE B 1 437 ? 80.845 29.189 21.811 1.00 82.53 435 PHE B CA 1
ATOM 6005 C C . PHE B 1 437 ? 80.976 29.269 23.323 1.00 88.35 435 PHE B C 1
ATOM 6006 O O . PHE B 1 437 ? 80.227 28.619 24.063 1.00 100.11 435 PHE B O 1
ATOM 6014 N N . ILE B 1 438 ? 81.928 30.066 23.800 1.00 78.43 436 ILE B N 1
ATOM 6015 C CA . ILE B 1 438 ? 82.187 30.136 25.232 1.00 81.76 436 ILE B CA 1
ATOM 6016 C C . ILE B 1 438 ? 81.065 30.877 25.960 1.00 85.50 436 ILE B C 1
ATOM 6017 O O . ILE B 1 438 ? 80.537 30.390 26.966 1.00 93.44 436 ILE B O 1
ATOM 6022 N N . VAL B 1 439 ? 80.677 32.058 25.461 1.00 88.40 437 VAL B N 1
ATOM 6023 C CA . VAL B 1 439 ? 79.713 32.889 26.185 1.00 92.61 437 VAL B CA 1
ATOM 6024 C C . VAL B 1 439 ? 78.381 32.157 26.333 1.00 94.16 437 VAL B C 1
ATOM 6025 O O . VAL B 1 439 ? 77.697 32.282 27.356 1.00 95.19 437 VAL B O 1
ATOM 6029 N N . ALA B 1 440 ? 77.994 31.381 25.314 1.00 93.58 438 ALA B N 1
ATOM 6030 C CA . ALA B 1 440 ? 76.745 30.630 25.368 1.00 97.18 438 ALA B CA 1
ATOM 6031 C C . ALA B 1 440 ? 76.766 29.589 26.477 1.00 105.89 438 ALA B C 1
ATOM 6032 O O . ALA B 1 440 ? 75.715 29.252 27.038 1.00 103.56 438 ALA B O 1
ATOM 6034 N N . ALA B 1 441 ? 77.945 29.063 26.801 1.00 108.32 439 ALA B N 1
ATOM 6035 C CA . ALA B 1 441 ? 78.067 28.112 27.894 1.00 104.66 439 ALA B CA 1
ATOM 6036 C C . ALA B 1 441 ? 78.055 28.784 29.258 1.00 100.77 439 ALA B C 1
ATOM 6037 O O . ALA B 1 441 ? 77.731 28.127 30.253 1.00 110.36 439 ALA B O 1
ATOM 6039 N N . GLU B 1 442 ? 78.405 30.068 29.338 1.00 96.82 440 GLU B N 1
ATOM 6040 C CA . GLU B 1 442 ? 78.640 30.666 30.643 1.00 101.42 440 GLU B CA 1
ATOM 6041 C C . GLU B 1 442 ? 77.474 31.518 31.136 1.00 107.08 440 GLU B C 1
ATOM 6042 O O . GLU B 1 442 ? 77.404 31.806 32.335 1.00 112.70 440 GLU B O 1
ATOM 6048 N N . LEU B 1 443 ? 76.571 31.935 30.243 1.00 101.59 441 LEU B N 1
ATOM 6049 C CA . LEU B 1 443 ? 75.570 32.940 30.594 1.00 105.88 441 LEU B CA 1
ATOM 6050 C C . LEU B 1 443 ? 74.458 32.382 31.474 1.00 110.67 441 LEU B C 1
ATOM 6051 O O . LEU B 1 443 ? 73.827 33.138 32.220 1.00 112.32 441 LEU B O 1
ATOM 6056 N N . PHE B 1 444 ? 74.193 31.084 31.401 1.00 115.33 442 PHE B N 1
ATOM 6057 C CA . PHE B 1 444 ? 72.909 30.571 31.845 1.00 123.87 442 PHE B CA 1
ATOM 6058 C C . PHE B 1 444 ? 73.044 29.740 33.108 1.00 131.67 442 PHE B C 1
ATOM 6059 O O . PHE B 1 444 ? 73.950 28.900 33.202 1.00 128.79 442 PHE B O 1
ATOM 6067 N N . PRO B 1 445 ? 72.178 29.961 34.100 1.00 131.49 443 PRO B N 1
ATOM 6068 C CA . PRO B 1 445 ? 72.194 29.110 35.297 1.00 133.12 443 PRO B CA 1
ATOM 6069 C C . PRO B 1 445 ? 71.999 27.643 34.939 1.00 134.70 443 PRO B C 1
ATOM 6070 O O . PRO B 1 445 ? 71.287 27.300 33.992 1.00 128.26 443 PRO B O 1
ATOM 6074 N N . THR B 1 446 ? 72.654 26.777 35.718 1.00 137.27 444 THR B N 1
ATOM 6075 C CA . THR B 1 446 ? 72.748 25.357 35.380 1.00 134.82 444 THR B CA 1
ATOM 6076 C C . THR B 1 446 ? 71.380 24.709 35.232 1.00 129.67 444 THR B C 1
ATOM 6077 O O . THR B 1 446 ? 71.202 23.813 34.398 1.00 137.75 444 THR B O 1
ATOM 6081 N N . ARG B 1 447 ? 70.401 25.165 36.011 1.00 129.52 445 ARG B N 1
ATOM 6082 C CA . ARG B 1 447 ? 69.096 24.522 36.065 1.00 131.60 445 ARG B CA 1
ATOM 6083 C C . ARG B 1 447 ? 68.359 24.575 34.728 1.00 132.80 445 ARG B C 1
ATOM 6084 O O . ARG B 1 447 ? 67.371 23.856 34.546 1.00 150.72 445 ARG B O 1
ATOM 6092 N N . ILE B 1 448 ? 68.790 25.435 33.806 1.00 136.96 446 ILE B N 1
ATOM 6093 C CA . ILE B 1 448 ? 68.205 25.531 32.471 1.00 135.25 446 ILE B CA 1
ATOM 6094 C C . ILE B 1 448 ? 69.304 25.576 31.422 1.00 126.89 446 ILE B C 1
ATOM 6095 O O . ILE B 1 448 ? 69.028 25.780 30.233 1.00 119.07 446 ILE B O 1
ATOM 6100 N N . ARG B 1 449 ? 70.558 25.450 31.861 1.00 124.82 447 ARG B N 1
ATOM 6101 C CA . ARG B 1 449 ? 71.679 25.652 30.950 1.00 117.42 447 ARG B CA 1
ATOM 6102 C C . ARG B 1 449 ? 71.612 24.687 29.776 1.00 116.98 447 ARG B C 1
ATOM 6103 O O . ARG B 1 449 ? 71.928 25.057 28.638 1.00 118.51 447 ARG B O 1
ATOM 6111 N N . ALA B 1 450 ? 71.190 23.448 30.035 1.00 120.99 448 ALA B N 1
ATOM 6112 C CA . ALA B 1 450 ? 71.165 22.433 28.990 1.00 115.64 448 ALA B CA 1
ATOM 6113 C C . ALA B 1 450 ? 70.249 22.842 27.844 1.00 104.66 448 ALA B C 1
ATOM 6114 O O . ALA B 1 450 ? 70.610 22.700 26.670 1.00 102.80 448 ALA B O 1
ATOM 6116 N N . SER B 1 451 ? 69.059 23.354 28.163 1.00 107.43 449 SER B N 1
ATOM 6117 C CA . SER B 1 451 ? 68.128 23.748 27.111 1.00 117.45 449 SER B CA 1
ATOM 6118 C C . SER B 1 451 ? 68.638 24.970 26.355 1.00 116.65 449 SER B C 1
ATOM 6119 O O . SER B 1 451 ? 68.684 24.970 25.121 1.00 107.52 449 SER B O 1
ATOM 6122 N N . ALA B 1 452 ? 69.051 26.010 27.082 1.00 118.80 450 ALA B N 1
ATOM 6123 C CA . ALA B 1 452 ? 69.454 27.259 26.440 1.00 111.04 450 ALA B CA 1
ATOM 6124 C C . ALA B 1 452 ? 70.704 27.079 25.585 1.00 104.93 450 ALA B C 1
ATOM 6125 O O . ALA B 1 452 ? 70.814 27.674 24.506 1.00 103.98 450 ALA B O 1
ATOM 6127 N N . HIS B 1 453 ? 71.657 26.268 26.049 1.00 102.61 451 HIS B N 1
ATOM 6128 C CA . HIS B 1 453 ? 72.879 26.042 25.283 1.00 97.41 451 HIS B CA 1
ATOM 6129 C C . HIS B 1 453 ? 72.618 25.245 24.009 1.00 96.37 451 HIS B C 1
ATOM 6130 O O . HIS B 1 453 ? 73.213 25.533 22.963 1.00 98.27 451 HIS B O 1
ATOM 6137 N N . GLY B 1 454 ? 71.743 24.238 24.070 1.00 92.85 452 GLY B N 1
ATOM 6138 C CA . GLY B 1 454 ? 71.504 23.415 22.892 1.00 98.87 452 GLY B CA 1
ATOM 6139 C C . GLY B 1 454 ? 70.878 24.184 21.743 1.00 95.69 452 GLY B C 1
ATOM 6140 O O . GLY B 1 454 ? 71.287 24.035 20.589 1.00 92.44 452 GLY B O 1
ATOM 6141 N N . ILE B 1 455 ? 69.874 25.011 22.040 1.00 96.83 453 ILE B N 1
ATOM 6142 C CA . ILE B 1 455 ? 69.238 25.829 21.010 1.00 104.14 453 ILE B CA 1
ATOM 6143 C C . ILE B 1 455 ? 70.157 26.948 20.532 1.00 101.86 453 ILE B C 1
ATOM 6144 O O . ILE B 1 455 ? 70.086 27.357 19.366 1.00 97.24 453 ILE B O 1
ATOM 6149 N N . SER B 1 456 ? 71.021 27.478 21.404 1.00 96.42 454 SER B N 1
ATOM 6150 C CA . SER B 1 456 ? 72.000 28.454 20.930 1.00 87.90 454 SER B CA 1
ATOM 6151 C C . SER B 1 456 ? 72.963 27.805 19.944 1.00 87.26 454 SER B C 1
ATOM 6152 O O . SER B 1 456 ? 73.281 28.386 18.899 1.00 91.59 454 SER B O 1
ATOM 6155 N N . ALA B 1 457 ? 73.436 26.597 20.260 1.00 85.48 455 ALA B N 1
ATOM 6156 C CA . ALA B 1 457 ? 74.272 25.860 19.319 1.00 89.18 455 ALA B CA 1
ATOM 6157 C C . ALA B 1 457 ? 73.489 25.497 18.065 1.00 95.41 455 ALA B C 1
ATOM 6158 O O . ALA B 1 457 ? 74.036 25.505 16.957 1.00 87.11 455 ALA B O 1
ATOM 6160 N N . ALA B 1 458 ? 72.202 25.174 18.224 1.00 93.00 456 ALA B N 1
ATOM 6161 C CA . ALA B 1 458 ? 71.353 24.898 17.069 1.00 93.73 456 ALA B CA 1
ATOM 6162 C C . ALA B 1 458 ? 71.247 26.114 16.160 1.00 92.15 456 ALA B C 1
ATOM 6163 O O . ALA B 1 458 ? 71.318 25.987 14.931 1.00 89.23 456 ALA B O 1
ATOM 6165 N N . ALA B 1 459 ? 71.062 27.301 16.745 1.00 89.08 457 ALA B N 1
ATOM 6166 C CA . ALA B 1 459 ? 71.011 28.526 15.953 1.00 79.81 457 ALA B CA 1
ATOM 6167 C C . ALA B 1 459 ? 72.270 28.697 15.110 1.00 85.46 457 ALA B C 1
ATOM 6168 O O . ALA B 1 459 ? 72.194 29.093 13.941 1.00 79.61 457 ALA B O 1
ATOM 6170 N N . GLY B 1 460 ? 73.438 28.419 15.694 1.00 76.13 458 GLY B N 1
ATOM 6171 C CA . GLY B 1 460 ? 74.671 28.452 14.921 1.00 77.65 458 GLY B CA 1
ATOM 6172 C C . GLY B 1 460 ? 74.632 27.531 13.717 1.00 80.92 458 GLY B C 1
ATOM 6173 O O . GLY B 1 460 ? 74.938 27.940 12.594 1.00 81.92 458 GLY B O 1
ATOM 6174 N N . LYS B 1 461 ? 74.265 26.265 13.938 1.00 76.26 459 LYS B N 1
ATOM 6175 C CA . LYS B 1 461 ? 74.212 25.299 12.845 1.00 82.12 459 LYS B CA 1
ATOM 6176 C C . LYS B 1 461 ? 73.201 25.704 11.779 1.00 81.17 459 LYS B C 1
ATOM 6177 O O . LYS B 1 461 ? 73.380 25.375 10.600 1.00 71.97 459 LYS B O 1
ATOM 6183 N N . CYS B 1 462 ? 72.135 26.409 12.167 1.00 77.49 460 CYS B N 1
ATOM 6184 C CA . CYS B 1 462 ? 71.211 26.954 11.177 1.00 84.43 460 CYS B CA 1
ATOM 6185 C C . CYS B 1 462 ? 71.915 27.962 10.279 1.00 81.39 460 CYS B C 1
ATOM 6186 O O . CYS B 1 462 ? 71.771 27.928 9.052 1.00 73.42 460 CYS B O 1
ATOM 6189 N N . GLY B 1 463 ? 72.678 28.876 10.878 1.00 74.76 461 GLY B N 1
ATOM 6190 C CA . GLY B 1 463 ? 73.472 29.792 10.080 1.00 66.85 461 GLY B CA 1
ATOM 6191 C C . GLY B 1 463 ? 74.506 29.071 9.240 1.00 70.47 461 GLY B C 1
ATOM 6192 O O . GLY B 1 463 ? 74.783 29.464 8.103 1.00 64.20 461 GLY B O 1
ATOM 6193 N N . ALA B 1 464 ? 75.098 28.012 9.794 1.00 64.60 462 ALA B N 1
ATOM 6194 C CA . ALA B 1 464 ? 76.077 27.228 9.052 1.00 66.93 462 ALA B CA 1
ATOM 6195 C C . ALA B 1 464 ? 75.452 26.583 7.822 1.00 74.65 462 ALA B C 1
ATOM 6196 O O . ALA B 1 464 ? 76.016 26.645 6.724 1.00 63.77 462 ALA B O 1
ATOM 6198 N N . ILE B 1 465 ? 74.274 25.969 7.979 1.00 77.75 463 ILE B N 1
ATOM 6199 C CA . ILE B 1 465 ? 73.691 25.255 6.847 1.00 84.70 463 ILE B CA 1
ATOM 6200 C C . ILE B 1 465 ? 73.184 26.226 5.793 1.00 79.34 463 ILE B C 1
ATOM 6201 O O . ILE B 1 465 ? 73.238 25.923 4.598 1.00 74.19 463 ILE B O 1
ATOM 6206 N N . LEU B 1 466 ? 72.712 27.408 6.196 1.00 73.87 464 LEU B N 1
ATOM 6207 C CA . LEU B 1 466 ? 72.252 28.378 5.208 1.00 68.12 464 LEU B CA 1
ATOM 6208 C C . LEU B 1 466 ? 73.375 28.745 4.247 1.00 70.89 464 LEU B C 1
ATOM 6209 O O . LEU B 1 466 ? 73.269 28.521 3.040 1.00 73.47 464 LEU B O 1
ATOM 6214 N N . SER B 1 467 ? 74.488 29.256 4.776 1.00 63.40 465 SER B N 1
ATOM 6215 C CA . SER B 1 467 ? 75.607 29.617 3.912 1.00 66.14 465 SER B CA 1
ATOM 6216 C C . SER B 1 467 ? 76.171 28.397 3.197 1.00 69.06 465 SER B C 1
ATOM 6217 O O . SER B 1 467 ? 76.512 28.468 2.011 1.00 68.89 465 SER B O 1
ATOM 6220 N N . SER B 1 468 ? 76.279 27.269 3.903 1.00 72.57 466 SER B N 1
ATOM 6221 C CA . SER B 1 468 ? 76.799 26.053 3.285 1.00 75.74 466 SER B CA 1
ATOM 6222 C C . SER B 1 468 ? 75.927 25.611 2.115 1.00 72.45 466 SER B C 1
ATOM 6223 O O . SER B 1 468 ? 76.439 25.157 1.085 1.00 63.67 466 SER B O 1
ATOM 6226 N N . LEU B 1 469 ? 74.605 25.734 2.258 1.00 70.38 467 LEU B N 1
ATOM 6227 C CA . LEU B 1 469 ? 73.671 25.231 1.257 1.00 79.24 467 LEU B CA 1
ATOM 6228 C C . LEU B 1 469 ? 73.634 26.059 -0.023 1.00 79.44 467 LEU B C 1
ATOM 6229 O O . LEU B 1 469 ? 73.063 25.590 -1.013 1.00 76.02 467 LEU B O 1
ATOM 6234 N N . VAL B 1 470 ? 74.218 27.259 -0.049 1.00 77.50 468 VAL B N 1
ATOM 6235 C CA . VAL B 1 470 ? 73.887 28.186 -1.127 1.00 71.11 468 VAL B CA 1
ATOM 6236 C C . VAL B 1 470 ? 75.129 28.934 -1.607 1.00 72.65 468 VAL B C 1
ATOM 6237 O O . VAL B 1 470 ? 75.072 29.673 -2.597 1.00 72.60 468 VAL B O 1
ATOM 6241 N N . PHE B 1 471 ? 76.269 28.726 -0.938 1.00 70.15 469 PHE B N 1
ATOM 6242 C CA . PHE B 1 471 ? 77.460 29.521 -1.241 1.00 69.43 469 PHE B CA 1
ATOM 6243 C C . PHE B 1 471 ? 77.855 29.400 -2.709 1.00 70.25 469 PHE B C 1
ATOM 6244 O O . PHE B 1 471 ? 78.005 30.410 -3.407 1.00 68.25 469 PHE B O 1
ATOM 6252 N N . ASN B 1 472 ? 78.022 28.171 -3.200 1.00 70.32 470 ASN B N 1
ATOM 6253 C CA . ASN B 1 472 ? 78.521 27.984 -4.558 1.00 78.74 470 ASN B CA 1
ATOM 6254 C C . ASN B 1 472 ? 77.478 28.328 -5.612 1.00 80.50 470 ASN B C 1
ATOM 6255 O O . ASN B 1 472 ? 77.845 28.646 -6.749 1.00 64.37 470 ASN B O 1
ATOM 6260 N N . GLN B 1 473 ? 76.191 28.262 -5.266 1.00 75.95 471 GLN B N 1
ATOM 6261 C CA . GLN B 1 473 ? 75.150 28.696 -6.192 1.00 74.45 471 GLN B CA 1
ATOM 6262 C C . GLN B 1 473 ? 75.139 30.214 -6.335 1.00 74.59 471 GLN B C 1
ATOM 6263 O O . GLN B 1 473 ? 75.063 30.742 -7.451 1.00 80.24 471 GLN B O 1
ATOM 6269 N N . LEU B 1 474 ? 75.211 30.934 -5.211 1.00 78.46 472 LEU B N 1
ATOM 6270 C CA . LEU B 1 474 ? 75.256 32.394 -5.261 1.00 73.50 472 LEU B CA 1
ATOM 6271 C C . LEU B 1 474 ? 76.487 32.892 -6.007 1.00 75.89 472 LEU B C 1
ATOM 6272 O O . LEU B 1 474 ? 76.400 33.844 -6.793 1.00 71.47 472 LEU B O 1
ATOM 6277 N N . LYS B 1 475 ? 77.648 32.274 -5.756 1.00 69.32 473 LYS B N 1
ATOM 6278 C CA . LYS B 1 475 ? 78.876 32.648 -6.452 1.00 62.78 473 LYS B CA 1
ATOM 6279 C C . LYS B 1 475 ? 78.682 32.689 -7.961 1.00 79.08 473 LYS B C 1
ATOM 6280 O O . LYS B 1 475 ? 79.325 33.486 -8.653 1.00 85.88 473 LYS B O 1
ATOM 6286 N N . ALA B 1 476 ? 77.785 31.859 -8.486 1.00 74.05 474 ALA B N 1
ATOM 6287 C CA . ALA B 1 476 ? 77.478 31.872 -9.909 1.00 75.04 474 ALA B CA 1
ATOM 6288 C C . ALA B 1 476 ? 76.319 32.795 -10.253 1.00 85.30 474 ALA B C 1
ATOM 6289 O O . ALA B 1 476 ? 76.308 33.388 -11.337 1.00 96.54 474 ALA B O 1
ATOM 6291 N N . LYS B 1 477 ? 75.343 32.935 -9.362 1.00 73.62 475 LYS B N 1
ATOM 6292 C CA . LYS B 1 477 ? 74.161 33.713 -9.705 1.00 76.94 475 LYS B CA 1
ATOM 6293 C C . LYS B 1 477 ? 74.404 35.217 -9.522 1.00 84.83 475 LYS B C 1
ATOM 6294 O O . LYS B 1 477 ? 73.935 36.029 -10.329 1.00 100.42 475 LYS B O 1
ATOM 6300 N N . ILE B 1 478 ? 75.167 35.605 -8.497 1.00 80.63 476 ILE B N 1
ATOM 6301 C CA . ILE B 1 478 ? 75.366 37.015 -8.183 1.00 72.02 476 ILE B CA 1
ATOM 6302 C C . ILE B 1 478 ? 76.848 37.370 -8.117 1.00 77.84 476 ILE B C 1
ATOM 6303 O O . ILE B 1 478 ? 77.207 38.552 -8.080 1.00 88.35 476 ILE B O 1
ATOM 6308 N N . GLY B 1 479 ? 77.715 36.365 -8.088 1.00 77.53 477 GLY B N 1
ATOM 6309 C CA . GLY B 1 479 ? 79.139 36.618 -8.050 1.00 71.96 477 GLY B CA 1
ATOM 6310 C C . GLY B 1 479 ? 79.712 36.545 -6.641 1.00 69.97 477 GLY B C 1
ATOM 6311 O O . GLY B 1 479 ? 79.006 36.655 -5.635 1.00 59.55 477 GLY B O 1
ATOM 6312 N N . THR B 1 480 ? 81.036 36.363 -6.577 1.00 68.78 478 THR B N 1
ATOM 6313 C CA . THR B 1 480 ? 81.702 36.166 -5.292 1.00 70.43 478 THR B CA 1
ATOM 6314 C C . THR B 1 480 ? 81.749 37.453 -4.476 1.00 70.10 478 THR B C 1
ATOM 6315 O O . THR B 1 480 ? 81.556 37.426 -3.254 1.00 60.58 478 THR B O 1
ATOM 6319 N N . SER B 1 481 ? 82.014 38.588 -5.129 1.00 73.60 479 SER B N 1
ATOM 6320 C CA . SER B 1 481 ? 82.067 39.862 -4.417 1.00 65.95 479 SER B CA 1
ATOM 6321 C C . SER B 1 481 ? 80.745 40.162 -3.720 1.00 68.37 479 SER B C 1
ATOM 6322 O O . SER B 1 481 ? 80.730 40.668 -2.591 1.00 67.28 479 SER B O 1
ATOM 6325 N N . ALA B 1 482 ? 79.625 39.855 -4.377 1.00 69.48 480 ALA B N 1
ATOM 6326 C CA . ALA B 1 482 ? 78.319 40.130 -3.787 1.00 65.75 480 ALA B CA 1
ATOM 6327 C C . ALA B 1 482 ? 78.071 39.264 -2.559 1.00 65.31 480 ALA B C 1
ATOM 6328 O O . ALA B 1 482 ? 77.433 39.710 -1.597 1.00 62.83 480 ALA B O 1
ATOM 6330 N N . VAL B 1 483 ? 78.559 38.022 -2.575 1.00 80.90 481 VAL B N 1
ATOM 6331 C CA . VAL B 1 483 ? 78.398 37.146 -1.419 1.00 61.49 481 VAL B CA 1
ATOM 6332 C C . VAL B 1 483 ? 79.200 37.670 -0.235 1.00 63.77 481 VAL B C 1
ATOM 6333 O O . VAL B 1 483 ? 78.729 37.650 0.909 1.00 57.31 481 VAL B O 1
ATOM 6337 N N . LEU B 1 484 ? 80.422 38.145 -0.487 1.00 62.44 482 LEU B N 1
ATOM 6338 C CA . LEU B 1 484 ? 81.251 38.658 0.598 1.00 61.56 482 LEU B CA 1
ATOM 6339 C C . LEU B 1 484 ? 80.649 39.906 1.232 1.00 61.75 482 LEU B C 1
ATOM 6340 O O . LEU B 1 484 ? 80.837 40.142 2.431 1.00 66.30 482 LEU B O 1
ATOM 6345 N N . TRP B 1 485 ? 79.923 40.713 0.454 1.00 66.90 483 TRP B N 1
ATOM 6346 C CA . TRP B 1 485 ? 79.191 41.822 1.053 1.00 71.67 483 TRP B CA 1
ATOM 6347 C C . TRP B 1 485 ? 78.075 41.319 1.962 1.00 68.39 483 TRP B C 1
ATOM 6348 O O . TRP B 1 485 ? 77.759 41.966 2.966 1.00 76.94 483 TRP B O 1
ATOM 6359 N N . ILE B 1 486 ? 77.474 40.174 1.632 1.00 168.92 484 ILE B N 1
ATOM 6360 C CA . ILE B 1 486 ? 76.496 39.565 2.530 1.00 74.13 484 ILE B CA 1
ATOM 6361 C C . ILE B 1 486 ? 77.173 39.118 3.820 1.00 69.89 484 ILE B C 1
ATOM 6362 O O . ILE B 1 486 ? 76.689 39.397 4.924 1.00 51.13 484 ILE B O 1
ATOM 6367 N N . PHE B 1 487 ? 78.300 38.408 3.696 1.00 70.40 485 PHE B N 1
ATOM 6368 C CA . PHE B 1 487 ? 79.059 37.997 4.874 1.00 60.11 485 PHE B CA 1
ATOM 6369 C C . PHE B 1 487 ? 79.494 39.204 5.695 1.00 63.37 485 PHE B C 1
ATOM 6370 O O . PHE B 1 487 ? 79.467 39.168 6.931 1.00 63.83 485 PHE B O 1
ATOM 6378 N N . PHE B 1 488 ? 79.915 40.276 5.020 1.00 65.39 486 PHE B N 1
ATOM 6379 C CA . PHE B 1 488 ? 80.254 41.517 5.708 1.00 60.29 486 PHE B CA 1
ATOM 6380 C C . PHE B 1 488 ? 79.088 42.018 6.554 1.00 58.50 486 PHE B C 1
ATOM 6381 O O . PHE B 1 488 ? 79.259 42.357 7.731 1.00 57.29 486 PHE B O 1
ATOM 6389 N N . SER B 1 489 ? 77.890 42.070 5.964 1.00 58.33 487 SER B N 1
ATOM 6390 C CA . SER B 1 489 ? 76.724 42.587 6.675 1.00 59.28 487 SER B CA 1
ATOM 6391 C C . SER B 1 489 ? 76.393 41.749 7.906 1.00 65.34 487 SER B C 1
ATOM 6392 O O . SER B 1 489 ? 75.994 42.292 8.944 1.00 54.47 487 SER B O 1
ATOM 6395 N N . THR B 1 490 ? 76.542 40.425 7.810 1.00 61.08 488 THR B N 1
ATOM 6396 C CA . THR B 1 490 ? 76.242 39.568 8.953 1.00 59.81 488 THR B CA 1
ATOM 6397 C C . THR B 1 490 ? 77.209 39.805 10.108 1.00 64.04 488 THR B C 1
ATOM 6398 O O . THR B 1 490 ? 76.848 39.589 11.271 1.00 49.81 488 THR B O 1
ATOM 6402 N N . CYS B 1 491 ? 78.430 40.256 9.814 1.00 57.33 489 CYS B N 1
ATOM 6403 C CA . CYS B 1 491 ? 79.372 40.563 10.884 1.00 59.07 489 CYS B CA 1
ATOM 6404 C C . CYS B 1 491 ? 78.952 41.813 11.645 1.00 66.86 489 CYS B C 1
ATOM 6405 O O . CYS B 1 491 ? 79.068 41.867 12.875 1.00 66.96 489 CYS B O 1
ATOM 6408 N N . ILE B 1 492 ? 78.452 42.824 10.932 1.00 57.46 490 ILE B N 1
ATOM 6409 C CA . ILE B 1 492 ? 77.998 44.042 11.594 1.00 55.30 490 ILE B CA 1
ATOM 6410 C C . ILE B 1 492 ? 76.770 43.753 12.447 1.00 58.06 490 ILE B C 1
ATOM 6411 O O . ILE B 1 492 ? 76.616 44.303 13.545 1.00 55.64 490 ILE B O 1
ATOM 6416 N N . LEU B 1 493 ? 75.882 42.881 11.962 1.00 61.04 491 LEU B N 1
ATOM 6417 C CA . LEU B 1 493 ? 74.744 42.458 12.773 1.00 65.62 491 LEU B CA 1
ATOM 6418 C C . LEU B 1 493 ? 75.204 41.700 14.011 1.00 71.24 491 LEU B C 1
ATOM 6419 O O . LEU B 1 493 ? 74.624 41.853 15.093 1.00 67.25 491 LEU B O 1
ATOM 6424 N N . GLY B 1 494 ? 76.240 40.870 13.871 1.00 58.69 492 GLY B N 1
ATOM 6425 C CA . GLY B 1 494 ? 76.818 40.232 15.041 1.00 61.89 492 GLY B CA 1
ATOM 6426 C C . GLY B 1 494 ? 77.352 41.246 16.033 1.00 65.19 492 GLY B C 1
ATOM 6427 O O . GLY B 1 494 ? 77.138 41.123 17.241 1.00 64.93 492 GLY B O 1
ATOM 6428 N N . PHE B 1 495 ? 78.059 42.260 15.530 1.00 67.78 493 PHE B N 1
ATOM 6429 C CA . PHE B 1 495 ? 78.524 43.353 16.378 1.00 69.43 493 PHE B CA 1
ATOM 6430 C C . PHE B 1 495 ? 77.362 44.005 17.119 1.00 70.74 493 PHE B C 1
ATOM 6431 O O . PHE B 1 495 ? 77.431 44.227 18.333 1.00 69.75 493 PHE B O 1
ATOM 6439 N N . ILE B 1 496 ? 76.281 44.317 16.398 1.00 66.94 494 ILE B N 1
ATOM 6440 C CA . ILE B 1 496 ? 75.126 44.967 17.014 1.00 62.03 494 ILE B CA 1
ATOM 6441 C C . ILE B 1 496 ? 74.503 44.064 18.072 1.00 68.60 494 ILE B C 1
ATOM 6442 O O . ILE B 1 496 ? 74.229 44.495 19.199 1.00 60.18 494 ILE B O 1
ATOM 6447 N N . SER B 1 497 ? 74.279 42.794 17.727 1.00 66.45 495 SER B N 1
ATOM 6448 C CA . SER B 1 497 ? 73.608 41.877 18.642 1.00 67.68 495 SER B CA 1
ATOM 6449 C C . SER B 1 497 ? 74.421 41.616 19.903 1.00 74.44 495 SER B C 1
ATOM 6450 O O . SER B 1 497 ? 73.846 41.244 20.932 1.00 69.23 495 SER B O 1
ATOM 6453 N N . THR B 1 498 ? 75.742 41.806 19.850 1.00 77.22 496 THR B N 1
ATOM 6454 C CA . THR B 1 498 ? 76.583 41.554 21.014 1.00 72.95 496 THR B CA 1
ATOM 6455 C C . THR B 1 498 ? 76.254 42.499 22.164 1.00 67.51 496 THR B C 1
ATOM 6456 O O . THR B 1 498 ? 76.588 42.204 23.318 1.00 64.64 496 THR B O 1
ATOM 6460 N N . PHE B 1 499 ? 75.572 43.612 21.883 1.00 76.21 497 PHE B N 1
ATOM 6461 C CA . PHE B 1 499 ? 75.158 44.524 22.942 1.00 82.64 497 PHE B CA 1
ATOM 6462 C C . PHE B 1 499 ? 74.093 43.918 23.849 1.00 81.29 497 PHE B C 1
ATOM 6463 O O . PHE B 1 499 ? 73.921 44.386 24.980 1.00 80.84 497 PHE B O 1
ATOM 6471 N N . LEU B 1 500 ? 73.372 42.899 23.378 1.00 71.71 498 LEU B N 1
ATOM 6472 C CA . LEU B 1 500 ? 72.342 42.241 24.172 1.00 73.51 498 LEU B CA 1
ATOM 6473 C C . LEU B 1 500 ? 72.912 41.313 25.237 1.00 77.68 498 LEU B C 1
ATOM 6474 O O . LEU B 1 500 ? 72.149 40.804 26.064 1.00 87.04 498 LEU B O 1
ATOM 6479 N N . ILE B 1 501 ? 74.221 41.091 25.241 1.00 82.98 499 ILE B N 1
ATOM 6480 C CA . ILE B 1 501 ? 74.853 40.038 26.026 1.00 76.88 499 ILE B CA 1
ATOM 6481 C C . ILE B 1 501 ? 75.463 40.627 27.291 1.00 84.25 499 ILE B C 1
ATOM 6482 O O . ILE B 1 501 ? 75.926 41.773 27.313 1.00 83.71 499 ILE B O 1
ATOM 6487 N N . ASP B 1 502 ? 75.435 39.841 28.367 1.00 81.63 500 ASP B N 1
ATOM 6488 C CA . ASP B 1 502 ? 76.150 40.159 29.594 1.00 83.29 500 ASP B CA 1
ATOM 6489 C C . ASP B 1 502 ? 77.581 39.636 29.531 1.00 86.63 500 ASP B C 1
ATOM 6490 O O . ASP B 1 502 ? 77.849 38.571 28.969 1.00 96.80 500 ASP B O 1
ATOM 6495 N N . GLU B 1 503 ? 78.501 40.391 30.125 1.00 80.77 501 GLU B N 1
ATOM 6496 C CA . GLU B 1 503 ? 79.875 39.924 30.252 1.00 88.04 501 GLU B CA 1
ATOM 6497 C C . GLU B 1 503 ? 79.942 38.803 31.282 1.00 86.01 501 GLU B C 1
ATOM 6498 O O . GLU B 1 503 ? 79.410 38.934 32.388 1.00 87.87 501 GLU B O 1
ATOM 6504 N N . THR B 1 504 ? 80.596 37.696 30.923 1.00 86.50 502 THR B N 1
ATOM 6505 C CA . THR B 1 504 ? 80.607 36.520 31.782 1.00 92.30 502 THR B CA 1
ATOM 6506 C C . THR B 1 504 ? 81.918 36.346 32.531 1.00 93.09 502 THR B C 1
ATOM 6507 O O . THR B 1 504 ? 82.010 35.457 33.385 1.00 101.25 502 THR B O 1
ATOM 6511 N N . MET B 1 505 ? 82.926 37.153 32.220 1.00 87.54 503 MET B N 1
ATOM 6512 C CA . MET B 1 505 ? 84.216 37.045 32.883 1.00 93.36 503 MET B CA 1
ATOM 6513 C C . MET B 1 505 ? 84.064 37.184 34.391 1.00 102.57 503 MET B C 1
ATOM 6514 O O . MET B 1 505 ? 83.567 38.200 34.888 1.00 101.97 503 MET B O 1
ATOM 6519 N N . GLY B 1 506 ? 84.490 36.152 35.115 1.00 108.15 504 GLY B N 1
ATOM 6520 C CA . GLY B 1 506 ? 84.415 36.159 36.558 1.00 113.07 504 GLY B CA 1
ATOM 6521 C C . GLY B 1 506 ? 83.030 35.969 37.128 1.00 114.36 504 GLY B C 1
ATOM 6522 O O . GLY B 1 506 ? 82.866 36.049 38.349 1.00 122.75 504 GLY B O 1
ATOM 6523 N N . VAL B 1 507 ? 82.026 35.713 36.290 1.00 113.07 505 VAL B N 1
ATOM 6524 C CA . VAL B 1 507 ? 80.644 35.545 36.734 1.00 120.91 505 VAL B CA 1
ATOM 6525 C C . VAL B 1 507 ? 80.269 34.074 36.768 1.00 123.94 505 VAL B C 1
ATOM 6526 O O . VAL B 1 507 ? 80.548 33.323 35.823 1.00 126.61 505 VAL B O 1
ATOM 6530 N N . ASP B 1 508 ? 79.625 33.672 37.864 1.00 132.88 506 ASP B N 1
ATOM 6531 C CA . ASP B 1 508 ? 78.938 32.398 37.969 1.00 133.95 506 ASP B CA 1
ATOM 6532 C C . ASP B 1 508 ? 77.459 32.661 37.761 1.00 137.35 506 ASP B C 1
ATOM 6533 O O . ASP B 1 508 ? 76.858 33.406 38.552 1.00 142.53 506 ASP B O 1
ATOM 6538 N N . PRO B 1 509 ? 76.836 32.103 36.725 1.00 131.45 507 PRO B N 1
ATOM 6539 C CA . PRO B 1 509 ? 75.411 32.383 36.510 1.00 139.61 507 PRO B CA 1
ATOM 6540 C C . PRO B 1 509 ? 74.516 31.812 37.598 1.00 146.98 507 PRO B C 1
ATOM 6541 O O . PRO B 1 509 ? 73.445 32.375 37.845 1.00 151.89 507 PRO B O 1
ATOM 6545 N N . ASP B 1 510 ? 74.920 30.723 38.262 1.00 149.72 508 ASP B N 1
ATOM 6546 C CA . ASP B 1 510 ? 74.099 30.158 39.333 1.00 149.04 508 ASP B CA 1
ATOM 6547 C C . ASP B 1 510 ? 74.149 31.028 40.582 1.00 149.82 508 ASP B C 1
ATOM 6548 O O . ASP B 1 510 ? 73.124 31.249 41.243 1.00 159.40 508 ASP B O 1
ATOM 6553 N N . GLU B 1 511 ? 75.345 31.529 40.906 1.00 145.12 509 GLU B N 1
ATOM 6554 C CA . GLU B 1 511 ? 75.529 32.464 42.013 1.00 147.77 509 GLU B CA 1
ATOM 6555 C C . GLU B 1 511 ? 74.757 33.750 41.741 1.00 153.34 509 GLU B C 1
ATOM 6556 O O . GLU B 1 511 ? 74.105 34.310 42.634 1.00 159.66 509 GLU B O 1
ATOM 6562 N N . LYS B 1 512 ? 74.802 34.209 40.492 1.00 150.77 510 LYS B N 1
ATOM 6563 C CA . LYS B 1 512 ? 74.046 35.376 40.062 1.00 153.89 510 LYS B CA 1
ATOM 6564 C C . LYS B 1 512 ? 72.539 35.087 40.056 1.00 156.33 510 LYS B C 1
ATOM 6565 O O . LYS B 1 512 ? 71.737 35.925 40.485 1.00 160.76 510 LYS B O 1
ATOM 6571 N N . ASP B 1 513 ? 72.146 33.888 39.611 1.00 154.35 511 ASP B N 1
ATOM 6572 C CA . ASP B 1 513 ? 70.740 33.474 39.631 1.00 156.90 511 ASP B CA 1
ATOM 6573 C C . ASP B 1 513 ? 70.162 33.432 41.043 1.00 165.10 511 ASP B C 1
ATOM 6574 O O . ASP B 1 513 ? 69.068 33.954 41.292 1.00 168.66 511 ASP B O 1
ATOM 6579 N N . LEU B 1 514 ? 70.879 32.812 41.985 1.00 167.44 512 LEU B N 1
ATOM 6580 C CA . LEU B 1 514 ? 70.354 32.725 43.345 1.00 171.22 512 LEU B CA 1
ATOM 6581 C C . LEU B 1 514 ? 70.240 34.111 43.980 1.00 177.05 512 LEU B C 1
ATOM 6582 O O . LEU B 1 514 ? 69.283 34.393 44.709 1.00 182.40 512 LEU B O 1
ATOM 6587 N N . GLU B 1 515 ? 71.210 34.988 43.729 1.00 174.58 513 GLU B N 1
ATOM 6588 C CA . GLU B 1 515 ? 71.058 36.367 44.185 1.00 174.85 513 GLU B CA 1
ATOM 6589 C C . GLU B 1 515 ? 69.934 37.102 43.488 1.00 173.65 513 GLU B C 1
ATOM 6590 O O . GLU B 1 515 ? 69.226 37.896 44.121 1.00 177.82 513 GLU B O 1
ATOM 6596 N N . GLU B 1 516 ? 69.792 36.916 42.181 1.00 171.69 514 GLU B N 1
ATOM 6597 C CA . GLU B 1 516 ? 68.647 37.516 41.512 1.00 175.02 514 GLU B CA 1
ATOM 6598 C C . GLU B 1 516 ? 67.351 37.086 42.187 1.00 181.34 514 GLU B C 1
ATOM 6599 O O . GLU B 1 516 ? 66.456 37.907 42.420 1.00 189.47 514 GLU B O 1
ATOM 6605 N N . ARG B 1 517 ? 67.249 35.804 42.541 1.00 180.21 515 ARG B N 1
ATOM 6606 C CA . ARG B 1 517 ? 66.021 35.273 43.124 1.00 180.51 515 ARG B CA 1
ATOM 6607 C C . ARG B 1 517 ? 65.835 35.691 44.580 1.00 178.78 515 ARG B C 1
ATOM 6608 O O . ARG B 1 517 ? 64.727 36.071 44.976 1.00 176.98 515 ARG B O 1
ATOM 6616 N N . ARG B 1 518 ? 66.887 35.613 45.403 1.00 177.72 516 ARG B N 1
ATOM 6617 C CA . ARG B 1 518 ? 66.736 36.049 46.790 1.00 176.96 516 ARG B CA 1
ATOM 6618 C C . ARG B 1 518 ? 66.565 37.560 46.919 1.00 178.62 516 ARG B C 1
ATOM 6619 O O . ARG B 1 518 ? 66.207 38.033 48.003 1.00 181.63 516 ARG B O 1
ATOM 6627 N N . ALA B 1 519 ? 66.813 38.322 45.852 1.00 182.58 517 ALA B N 1
ATOM 6628 C CA . ALA B 1 519 ? 66.514 39.750 45.846 1.00 178.39 517 ALA B CA 1
ATOM 6629 C C . ALA B 1 519 ? 65.032 40.023 45.632 1.00 177.07 517 ALA B C 1
ATOM 6630 O O . ALA B 1 519 ? 64.558 41.116 45.962 1.00 184.50 517 ALA B O 1
ATOM 6632 N N . ARG B 1 520 ? 64.297 39.054 45.092 1.00 176.73 518 ARG B N 1
ATOM 6633 C CA . ARG B 1 520 ? 62.872 39.198 44.829 1.00 180.93 518 ARG B CA 1
ATOM 6634 C C . ARG B 1 520 ? 62.089 38.166 45.633 1.00 179.08 518 ARG B C 1
ATOM 6635 O O . ARG B 1 520 ? 60.871 38.267 45.779 1.00 198.95 518 ARG B O 1
#

Secondary structure (DSSP, 8-state):
--HHHHHHHHHHHHHHHHHHHTHHHHHHHHHHHH-SSSPPPHHHHHHHHHHHHHHHHHHHHHHHHHHHHH-GGGTTTHHHHHHHHHHHHHHT--TTS-HHHHHHHHHHHHHHHHHHHHHHTTHHHHHHHHHH-SGGGHHHHHHHHTHHHHHHHHHHHHHHHHHHHTHHHHHTT-GGGHHHHHHHHHHTTHHHHHHHHHHHH--HHHHHHHHHHHHHHHTTSHHHHHHHHHHHHHHHHHHHHHHHHHTTHHHHHHHTTTS-SSS-HHHHHHHHHHHHHHHIIIIIHHHHHHHHTTHHHH-HHHHHHHHHHHHHHHHHHHHHHTTTS-HHHHHHHHHHHHHHIIIIIHHHHHHHHHHSS-HHHHHHHHHHHHHHHHHHHHHHHHHHHHHHHHT-HHHHHHHHHHHHHHHHHHGGGPPP-TT--HHHHHHHHHHT-/-HHHHHHHHHHHHHHHHHHHHHHHHHHHHHHHHH-TTT---HHHHHHHHHHHHHHHHHHHHHHHHHHHHH-HHHHHHHHHHHHHHHHHHHHT--TTS-HHHHHHHHHHHHHHHHHHHHHSSGGGTGGGTTTT--TT-HHHHHHHHTHHHHHHHHHHHHHHHHHHHSHHHHHTT-GGGHHHHHHHHHHTTHHHHHHHHHHHH---TTHHHHHHHTTSHHHHHHHHHHHHHHHHHHHHHHHHHTTHHHHHHHTTTSSS---HHHHHHHHHHHHHHHIIIIITHHHHHHHTTHHHH-HHHHHHHHHHHHHHHHHHHHHHTTTS-HHHHHHHHHHHHHHIIIIIHHHHHHHHHHSS-HHHHHHHHHHHHHHHHHHHHHHHHHHHHHHHHT-HHHHHHHHHHHHHHHHHHGGGSPP-TT--HHHHHHHHHHT-

Organism: Serendipita indica (strain DSM 11827) (NCBI:txid1109443)

Foldseek 3Di:
DVVVLLVLLLVLLLLLLLLLLLLLLLQVLLCVAQPVPDHDPLLLQLLQNLLLLLLLLVQQVVLVCVCVVPHPVVALQVLLVQLVVLLVQLLPQPSPDHSSVNSVSNSNSSSSNNSSNNNCPCVSLQVQLVVPLFLCSLLSLLVSNLSSLVSLQVLLVLQLVLLVVCVVVVVVPPVNCSSVSSSCSSVVSVVVSVVSSVVSVLVPVVVVVVLVVVVCVQLVDQLRVLQLVLLQLLLLLLLLLVLLCSSNVLVLVCLQPLADDDDDPSSNSNSSSVLSNCLSVQAQNCLSVLLSVPCLPPFLLVQQLCLLQQLLVLLLVCLVPSNPDHRVVNSVSSSNNNNSSNSYRVSSSLVSLQQQAAPSCSVVSSSSSVSSNSVSNSVSSSCVSVCCVVPNDSVVSVVSSVSSVVSSVSSVSHDTRRPDHNNVVVVCVVVVD/DLVVVLVLLLLVLLLLLLLLLLLQLLQVLLCVQQPVPHGDDLQLQLLLNLLLLLLLLVQLVVLVVVCVVPHDVPSVQVLLVQLLVLLVQLLCQPPPDHSSSNSVSNSVSSSSNNNSNNNSPQPPLCSQCVVPVDAPSLLSVLVSNLSSLVSLQVLLVLLLVLLVVCVVVVVVPVVNCSSVSSSVSSNVSVVSSVVSSVDVVVDPVLVVVVVVQLVDQLRVLQLVLLQLLLLLLLLLVLLCSSNVLVLVCLACQQVDDDDPSSNSNSSSVLSNVLSVQAQNCLSVLCSVPCLPPFLLVQQLQLLQLLLVLLLCCLVPSVPDHRVVNSVSSSNNNNSSNSYSVSSSLSLLSAQAAPSCSSVSSSVSNVSNSVSNSVSSSCVSVCCVVPNNSVVSVVSSVSSVSSSVSSVSHDTRRRHHNNVVVVVVVVVD

InterPro domains:
  IPR005828 Major facilitator, sugar transporter-like [PF00083] (36-498)
  IPR005829 Sugar transporter, conserved site [PS00216] (376-392)
  IPR020846 Major facilitator superfamily domain [PS50850] (34-504)
  IPR036259 MFS transporter superfamily [G3DSA:1.20.1250.20] (30-251)
  IPR036259 MFS transporter superfamily [G3DSA:1.20.1250.20] (289-522)
  IPR036259 MFS transporter superfamily [SSF103473] (14-511)

GO terms:
  GO:0005315 phosphate transmembrane transporter activity (F, IDA)
  GO:0035435 phosphate ion transmembrane transport (P, IDA)
  GO:0042301 phosphate ion binding (F, IDA)

Nearest PDB structures (foldseek):
  7sp5-assembly2_B  TM=1.002E+00  e=8.923E-57  Serendipita indica
  8fvz-assembly2_B  TM=1.001E+00  e=5.023E-55  Serendipita indica
  8fvz-assembly1_A  TM=9.935E-01  e=7.855E-52  Serendipita indica
  7sp5-assembly1_A  TM=9.936E-01  e=6.539E-51  Serendipita indica
  4ja4-assembly2_B  TM=7.474E-01  e=2.804E-09  Escherichia coli K-12

Solvent-accessible surface area: 34750 Å² total; per-residue (Å²): 122,144,92,151,97,21,98,39,13,4,41,2,4,40,4,1,5,7,4,3,9,4,0,7,11,0,1,30,4,0,23,58,30,35,28,84,200,98,51,18,47,35,112,100,19,0,84,0,2,0,2,0,5,50,0,3,43,56,0,28,93,92,19,24,94,43,15,132,66,61,31,178,157,13,5,90,24,46,4,2,46,46,3,9,32,5,3,74,31,0,42,38,3,12,60,157,24,100,11,52,110,0,1,61,30,0,19,93,12,1,45,100,3,0,15,1,0,0,1,16,32,24,73,8,1,44,50,10,6,90,71,32,96,98,118,43,14,0,42,63,1,0,97,3,9,1,28,6,0,94,1,14,38,41,3,4,73,25,2,31,94,16,5,51,67,36,102,147,103,13,97,60,52,78,71,104,8,4,3,95,4,0,37,68,0,4,14,64,4,24,124,39,2,104,32,9,54,150,85,32,88,87,96,88,81,72,64,62,58,65,60,161,112,58,46,66,59,30,17,85,69,161,86,22,78,34,13,15,49,4,6,53,61,3,24,54,15,4,6,19,1,0,14,0,0,8,1,0,5,6,24,0,0,37,79,2,46,23,53,42,113,110,52,67,31,18,61,48,14,72,60,24,2,42,0,0,25,52,0,2,35,122,0,0,18,36,0,0,64,103,0,25,154,55,0,45,129,43,0,0,45,137,5,9,38,48,0,1,67,53,1,0,92,26,0,23,70,1,3,28,66,10,108,146,65,46,107,32,76,4,24,45,16,1,17,99,0,0,30,25,2,0,20,0,1,8,0,0,6,5,0,5,0,2,0,12,2,4,70,92,12,17,83,57,0,4,21,61,0,5,30,18,0,13,58,0,0,31,100,5,0,58,55,3,10,52,40,58,85,166,71,28,18,28,34,4,2,113,73,5,52,56,14,5,56,94,0,51,97,8,2,132,41,9,34,57,1,68,38,51,40,6,45,102,76,11,118,56,48,139,180,83,192,121,115,116,136,75,19,94,26,20,4,55,7,12,33,5,5,3,8,4,3,9,4,0,7,10,0,2,28,1,0,22,41,32,28,18,76,152,106,25,26,47,33,112,87,18,0,82,0,2,0,3,1,5,55,0,4,38,64,0,31,97,78,16,35,105,46,18,134,72,153,28,194,194,95,20,62,38,59,6,3,88,47,3,10,72,4,3,33,63,1,32,14,2,11,45,127,48,107,6,64,135,0,0,59,37,0,21,106,10,1,44,100,1,0,18,0,0,0,10,14,25,43,66,9,5,59,40,6,6,74,144,45,99,98,140,51,14,0,44,79,1,0,89,4,8,2,27,3,0,94,1,13,37,41,3,4,71,26,2,33,93,15,4,49,64,35,103,146,102,10,107,58,54,75,71,104,10,2,5,105,4,0,40,66,0,3,16,70,4,17,124,37,4,44,38,3,35,57,99,39,50,26,118,102,81,71,177,117,68,46,95,70,23,20,89,56,146,81,17,78,41,13,13,54,1,3,52,62,0,19,55,13,4,6,20,1,0,13,0,0,6,1,0,5,6,25,2,0,40,87,4,20,23,34,61,143,130,54,63,34,20,45,97,8,70,53,15,3,46,0,0,28,59,0,1,37,125,0,0,15,36,0,0,68,102,0,30,144,60,0,33,130,50,2,2,45,137,5,5,36,47,0,1,77,51,2,0,92,22,0,22,60,1,3,30,68,14,104,147,64,45,109,33,79,4,25,43,16,1,17,99,0,0,30,30,1,0,19,0,1,8,0,0,3,8,0,4,0,0,2,19,2,3,49,92,9,8,81,57,0,10,14,76,0,2,20,17,0,12,55,0,0,34,92,5,0,55,54,3,10,53,41,65,85,175,78,26,18,29,37,3,2,106,78,6,53,56,14,5,56,92,0,51,97,4,0,128,44,4,28,64,2,74,51,46,50,9,36,103,74,12,100,62,52,136,186,86,188